Protein 1BRV (pdb70)

Secondary structure (DSSP, 8-state):
--HHHHTT-HHHHHH----

Foldseek 3Di:
DAPVVCPPVVVVNVPHDDD

Sequence (19 aa):
VPCSTCEGNLACLSLCHIEVPCSTCEGNLACLSLCHIEVPCSTCEGNLACLSLCHIEVPCSTCEGNLACLSLCHIEVPCSTCEGNLACLSLCHIEVPCSTCEGNLACLSLCHIEVPCSTCEGNLACLSLCHIEVPCSTCEGNLACLSLCHIEVPCSTCEGNLACLSLCHIEVPCSTCEGNLACLSLCHIEVPCSTCEGNLACLSLCHIEVPCSTCEGNLACLSLCHIEVPCSTCEGNLACLSLCHIEVPCSTCEGNLACLSLCHIEVPCSTCEGNLACLSLCHIEVPCSTCEGNLACLSLCHIEVPCSTCEGNLACLSLCHIEVPCSTCEGNLACLSLCHIEVPCSTCEGNLACLSLCHIEVPCSTCEGNLACLSLCHIEVPCSTCEGNLACLSLCHIEVPCSTCEGNLACLSLCHIEVPCSTCEGNLACLSLCHIEVPCSTCEGNLACLSLCHIEVPCSTCEGNLACLSLCHIEVPCSTCEGNLACLSLCHIEVPCSTCEGNLACLSLCHIEVPCSTCEGNLACLSLCHIEVPCSTCEGNLACLSLCHIEVPCSTCEGNLACLSLCHIEVPCSTCEGNLACLSLCHIEVPCSTCEGNLACLSLCHIEVPCSTCEGNLACLSLCHIEVPCSTCEGNLACLSLCHIEVPCSTCEGNLACLSLCHIEVPCSTCEGNLACLSLCHIEVPCSTCEGNLACLSLCHIEVPCSTCEGNLACLSLCHIEVPCSTCEGNLACLSLCHIEVPCSTCEGNLACLSLCHIEVPCSTCEGNLACLSLCHIEVPCSTCEGNLACLSLCHIEVPCSTCEGNLACLSLCHIEVPCSTCEGNLACLSLCHIEVPCSTCEGNLACLSLCHIEVPCSTCEGNLACLSLCHIEVPCSTCEGNLACLSLCHIEVPCSTCEGNLACLSLCHIE

Organism: Bovine respiratory syncytial virus (strain Copenhagen) (NCBI:txid11248)

Radius of gyration: 6.2 Å; Cα contacts (8 Å, |Δi|>4): 25; chains: 1; bounding box: 12×16×9 Å

Nearest PDB structures (foldseek):
  1brv-assembly1_A  TM=9.821E-01  e=5.184E-02  Bovine respiratory syncytial virus (strain 391-2)
  1brv-assembly1_A  TM=9.438E-01  e=4.369E-02  Bovine respiratory syncytial virus (strain 391-2)
  1brv-assembly1_A  TM=8.711E-01  e=1.077E-01  Bovine respiratory syncytial virus (strain 391-2)
  6uvo-assembly1_D  TM=7.344E-01  e=4.537E+00  Human respiratory syncytial virus A2
  1brv-assembly1_A  TM=9.263E-01  e=7.602E-02  Bovine respiratory syncytial virus (strain 391-2)

InterPro domains:
  IPR000925 Major surface glycoprotein G [PF00802] (10-256)

Solvent-accessible surface area: 1582 Å² total; per-residue (Å²): 95,50,19,59,97,14,141,62,88,141,72,36,50,96,136,24,116,158,130

Structure (mmCIF, N/CA/C/O backbone):
data_1BRV
#
_entry.id   1BRV
#
_cell.length_a   1.000
_cell.length_b   1.000
_cell.length_c   1.000
_cell.angle_alpha   90.00
_cell.angle_beta   90.00
_cell.angle_gamma   90.00
#
_symmetry.space_group_name_H-M   'P 1'
#
loop_
_atom_site.group_PDB
_atom_site.id
_atom_site.type_symbol
_atom_site.label_atom_id
_atom_site.label_alt_id
_atom_site.label_comp_id
_atom_site.label_asym_id
_atom_site.label_entity_id
_atom_site.label_seq_id
_atom_site.pdbx_PDB_ins_code
_atom_site.Cartn_x
_atom_site.Cartn_y
_atom_site.Cartn_z
_atom_site.occupancy
_atom_site.B_iso_or_equiv
_atom_site.auth_seq_id
_atom_site.auth_comp_id
_atom_site.auth_asym_id
_atom_site.auth_atom_id
_atom_site.pdbx_PDB_model_num
ATOM 1 N N . VAL A 1 14 ? 3.148 2.384 5.854 1.00 0.00 171 VAL A N 1
ATOM 2 C CA . VAL A 1 14 ? 3.495 2.127 4.420 1.00 0.00 171 VAL A CA 1
ATOM 3 C C . VAL A 1 14 ? 2.427 1.356 3.559 1.00 0.00 171 VAL A C 1
ATOM 4 O O . VAL A 1 14 ? 2.123 1.866 2.480 1.00 0.00 171 VAL A O 1
ATOM 17 N N . PRO A 1 15 ? 1.878 0.162 3.927 1.00 0.00 172 PRO A N 1
ATOM 18 C CA . PRO A 1 15 ? 0.906 -0.611 3.099 1.00 0.00 172 PRO A CA 1
ATOM 19 C C . PRO A 1 15 ? -0.287 0.182 2.484 1.00 0.00 172 PRO A C 1
ATOM 20 O O . PRO A 1 15 ? -0.898 1.022 3.151 1.00 0.00 172 PRO A O 1
ATOM 31 N N . CYS A 1 16 ? -0.632 -0.092 1.220 1.00 0.00 173 CYS A N 1
ATOM 32 C CA . CYS A 1 16 ? -1.678 0.656 0.474 1.00 0.00 173 CYS A CA 1
ATOM 33 C C . CYS A 1 16 ? -3.117 0.621 1.088 1.00 0.00 173 CYS A C 1
ATOM 34 O O . CYS A 1 16 ? -3.799 1.651 1.062 1.00 0.00 173 CYS A O 1
ATOM 41 N N . SER A 1 17 ? -3.543 -0.500 1.706 1.00 0.00 174 SER A N 1
ATOM 42 C CA . SER A 1 17 ? -4.768 -0.517 2.565 1.00 0.00 174 SER A CA 1
ATOM 43 C C . SER A 1 17 ? -4.780 0.424 3.823 1.00 0.00 174 SER A C 1
ATOM 44 O O . SER A 1 17 ? -5.824 0.630 4.442 1.00 0.00 174 SER A O 1
ATOM 52 N N . THR A 1 18 ? -3.608 0.934 4.218 1.00 0.00 175 THR A N 1
ATOM 53 C CA . THR A 1 18 ? -3.424 1.881 5.351 1.00 0.00 175 THR A CA 1
ATOM 54 C C . THR A 1 18 ? -3.118 3.362 4.904 1.00 0.00 175 THR A C 1
ATOM 55 O O . THR A 1 18 ? -3.378 4.287 5.676 1.00 0.00 175 THR A O 1
ATOM 66 N N . CYS A 1 19 ? -2.585 3.610 3.683 1.00 0.00 176 CYS A N 1
ATOM 67 C CA . CYS A 1 19 ? -2.413 4.967 3.102 1.00 0.00 176 CYS A CA 1
ATOM 68 C C . CYS A 1 19 ? -3.779 5.648 2.729 1.00 0.00 176 CYS A C 1
ATOM 69 O O . CYS A 1 19 ? -3.963 6.844 2.960 1.00 0.00 176 CYS A O 1
ATOM 76 N N . GLU A 1 20 ? -4.712 4.876 2.135 1.00 0.00 177 GLU A N 1
ATOM 77 C CA . GLU A 1 20 ? -6.130 5.252 1.886 1.00 0.00 177 GLU A CA 1
ATOM 78 C C . GLU A 1 20 ? -6.434 6.598 1.167 1.00 0.00 177 GLU A C 1
ATOM 79 O O . GLU A 1 20 ? -7.282 7.399 1.570 1.00 0.00 177 GLU A O 1
ATOM 92 N N . GLY A 1 21 ? -5.752 6.785 0.037 1.00 0.00 178 GLY A N 1
ATOM 93 C CA . GLY A 1 21 ? -5.865 8.025 -0.757 1.00 0.00 178 GLY A CA 1
ATOM 94 C C . GLY A 1 21 ? -4.728 9.062 -0.646 1.00 0.00 178 GLY A C 1
ATOM 95 O O . GLY A 1 21 ? -4.767 10.068 -1.356 1.00 0.00 178 GLY A O 1
ATOM 99 N N . ASN A 1 22 ? -3.706 8.829 0.199 1.00 0.00 179 ASN A N 1
ATOM 100 C CA . ASN A 1 22 ? -2.522 9.700 0.277 1.00 0.00 179 ASN A CA 1
ATOM 101 C C . ASN A 1 22 ? -1.544 9.171 -0.758 1.00 0.00 179 ASN A C 1
ATOM 102 O O . ASN A 1 22 ? -0.889 8.137 -0.585 1.00 0.00 179 ASN A O 1
ATOM 113 N N . LEU A 1 23 ? -1.432 9.906 -1.841 1.00 0.00 180 LEU A N 1
ATOM 114 C CA . LEU A 1 23 ? -0.643 9.431 -2.972 1.00 0.00 180 LEU A CA 1
ATOM 115 C C . LEU A 1 23 ? 0.892 9.213 -2.782 1.00 0.00 180 LEU A C 1
ATOM 116 O O . LEU A 1 23 ? 1.494 8.383 -3.459 1.00 0.00 180 LEU A O 1
ATOM 132 N N 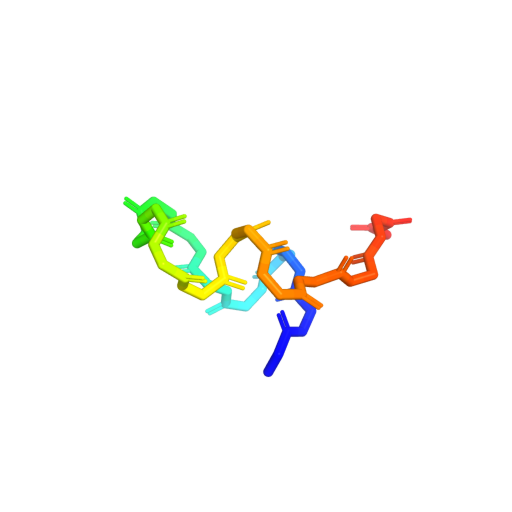. ALA A 1 24 ? 1.475 9.933 -1.825 1.00 0.00 181 ALA A N 1
ATOM 133 C CA . ALA A 1 24 ? 2.838 9.678 -1.317 1.00 0.00 181 ALA A CA 1
ATOM 134 C C . ALA A 1 24 ? 2.938 8.331 -0.514 1.00 0.00 181 ALA A C 1
ATOM 135 O O . ALA A 1 24 ? 3.763 7.490 -0.860 1.00 0.00 181 ALA A O 1
ATOM 142 N N . CYS A 1 25 ? 2.072 8.098 0.499 1.00 0.00 182 CYS A N 1
ATOM 143 C CA . CYS A 1 25 ? 1.959 6.791 1.221 1.00 0.00 182 CYS A CA 1
ATOM 144 C C . CYS A 1 25 ? 1.712 5.560 0.300 1.00 0.00 182 CYS A C 1
ATOM 145 O O . CYS A 1 25 ? 2.440 4.566 0.327 1.00 0.00 182 CYS A O 1
ATOM 152 N N . LEU A 1 26 ? 0.704 5.703 -0.551 1.00 0.00 183 LEU A N 1
ATOM 153 C CA . LEU A 1 26 ? 0.381 4.775 -1.646 1.00 0.00 183 LEU A CA 1
ATOM 154 C C . LEU A 1 26 ? 1.513 4.504 -2.707 1.00 0.00 183 LEU A C 1
ATOM 155 O O . LEU A 1 26 ? 1.576 3.413 -3.271 1.00 0.00 183 LEU A O 1
ATOM 171 N N . SER A 1 27 ? 2.363 5.503 -3.000 1.00 0.00 184 SER A N 1
ATOM 172 C CA . SER A 1 27 ? 3.580 5.320 -3.861 1.00 0.00 184 SER A CA 1
ATOM 173 C C . SER A 1 27 ? 4.719 4.467 -3.195 1.00 0.00 184 SER A C 1
ATOM 174 O O . SER A 1 27 ? 5.379 3.681 -3.878 1.00 0.00 184 SER A O 1
ATOM 182 N N . LEU A 1 28 ? 4.964 4.630 -1.881 1.00 0.00 185 LEU A N 1
ATOM 183 C CA . LEU A 1 28 ? 5.904 3.755 -1.102 1.00 0.00 185 LEU A CA 1
ATOM 184 C C . LEU A 1 28 ? 5.451 2.289 -0.825 1.00 0.00 185 LEU A C 1
ATOM 185 O O . LEU A 1 28 ? 6.273 1.425 -0.499 1.00 0.00 185 LEU A O 1
ATOM 201 N N . CYS A 1 29 ? 4.147 2.039 -0.912 1.00 0.00 186 CYS A N 1
ATOM 202 C CA . CYS A 1 29 ? 3.548 0.801 -0.461 1.00 0.00 186 CYS A CA 1
ATOM 203 C C . CYS A 1 29 ? 3.726 -0.590 -1.148 1.00 0.00 186 CYS A C 1
ATOM 204 O O . CYS A 1 29 ? 4.066 -0.789 -2.316 1.00 0.00 186 CYS A O 1
ATOM 211 N N . HIS A 1 30 ? 3.303 -1.548 -0.323 1.00 0.00 187 HIS A N 1
ATOM 212 C CA . HIS A 1 30 ? 3.143 -2.974 -0.667 1.00 0.00 187 HIS A CA 1
ATOM 213 C C . HIS A 1 30 ? 1.627 -3.177 -1.036 1.00 0.00 187 HIS A C 1
ATOM 214 O O . HIS A 1 30 ? 0.729 -2.737 -0.302 1.00 0.00 187 HIS A O 1
ATOM 228 N N . ILE A 1 31 ? 1.322 -3.887 -2.133 1.00 0.00 188 ILE A N 1
ATOM 229 C CA . ILE A 1 31 ? -0.089 -4.021 -2.627 1.00 0.00 188 ILE A CA 1
ATOM 230 C C . ILE A 1 31 ? -0.737 -5.306 -2.007 1.00 0.00 188 ILE A C 1
ATOM 231 O O . ILE A 1 31 ? -0.405 -6.445 -2.348 1.00 0.00 188 ILE A O 1
ATOM 247 N N . GLU A 1 32 ? -1.677 -5.079 -1.078 1.00 0.00 189 GLU A N 1
ATOM 248 C CA . GLU A 1 32 ? -2.365 -6.130 -0.299 1.00 0.00 189 GLU A CA 1
ATOM 249 C C . GLU A 1 32 ? -3.852 -5.764 -0.007 1.00 0.00 189 GLU A C 1
ATOM 250 O O . GLU A 1 32 ? -4.277 -4.631 0.213 1.00 0.00 189 GLU A O 1
ATOM 263 N N . VAL A 1 14 ? 4.901 0.542 3.705 1.00 0.00 171 VAL A N 2
ATOM 264 C CA . VAL A 1 14 ? 4.518 -0.401 2.606 1.00 0.00 171 VAL A CA 2
ATOM 265 C C . VAL A 1 14 ? 3.080 -1.069 2.546 1.00 0.00 171 VAL A C 2
ATOM 266 O O . VAL A 1 14 ? 2.793 -1.667 1.501 1.00 0.00 171 VAL A O 2
ATOM 279 N N . PRO A 1 15 ? 2.108 -0.985 3.499 1.00 0.00 172 PRO A N 2
ATOM 280 C CA . PRO A 1 15 ? 0.739 -1.527 3.306 1.00 0.00 172 PRO A CA 2
ATOM 281 C C . PRO A 1 15 ? -0.238 -0.439 2.734 1.00 0.00 172 PRO A C 2
ATOM 282 O O . PRO A 1 15 ? -0.729 0.425 3.471 1.00 0.00 172 PRO A O 2
ATOM 293 N N . CYS A 1 16 ? -0.549 -0.493 1.423 1.00 0.00 173 CYS A N 2
ATOM 294 C CA . CYS A 1 16 ? -1.517 0.431 0.744 1.00 0.00 173 CYS A CA 2
ATOM 295 C C . CYS A 1 16 ? -2.940 0.577 1.397 1.00 0.00 173 CYS A C 2
ATOM 296 O O . CYS A 1 16 ? -3.527 1.664 1.346 1.00 0.00 173 CYS A O 2
ATOM 303 N N . SER A 1 17 ? -3.453 -0.484 2.050 1.00 0.00 174 SER A N 2
ATOM 304 C CA . SER A 1 17 ? -4.655 -0.403 2.939 1.00 0.00 174 SER A CA 2
ATOM 305 C C . SER A 1 17 ? -4.648 0.641 4.106 1.00 0.00 174 SER A C 2
ATOM 306 O O . SER A 1 17 ? -5.698 0.961 4.664 1.00 0.00 174 SER A O 2
ATOM 314 N N . THR A 1 18 ? -3.465 1.138 4.472 1.00 0.00 175 THR A N 2
ATOM 315 C CA . THR A 1 18 ? -3.264 2.176 5.521 1.00 0.00 175 THR A CA 2
ATOM 316 C C . THR A 1 18 ? -3.030 3.629 4.960 1.00 0.00 175 THR A C 2
ATOM 317 O O . THR A 1 18 ? -3.236 4.602 5.688 1.00 0.00 175 THR A O 2
ATOM 328 N N . CYS A 1 19 ? -2.599 3.792 3.688 1.00 0.00 176 CYS A N 2
ATOM 329 C CA . CYS A 1 19 ? -2.459 5.102 3.010 1.00 0.00 176 CYS A CA 2
ATOM 330 C C . CYS A 1 19 ? -3.834 5.729 2.602 1.00 0.00 176 CYS A C 2
ATOM 331 O O . CYS A 1 19 ? -4.051 6.926 2.793 1.00 0.00 176 CYS A O 2
ATOM 338 N N . GLU A 1 20 ? -4.739 4.918 2.019 1.00 0.00 177 GLU A N 2
ATOM 339 C CA . GLU A 1 20 ? -6.166 5.264 1.751 1.00 0.00 177 GLU A CA 2
ATOM 340 C C . GLU A 1 20 ? -6.470 6.562 0.944 1.00 0.00 177 GLU A C 2
ATOM 341 O O . GLU A 1 20 ? -7.329 7.380 1.288 1.00 0.00 177 GLU A O 2
ATOM 354 N N . GLY A 1 21 ? -5.775 6.689 -0.188 1.00 0.00 178 GLY A N 2
ATOM 355 C CA . GLY A 1 21 ? -5.876 7.888 -1.046 1.00 0.00 178 GLY A CA 2
ATOM 356 C C . GLY A 1 21 ? -4.773 8.962 -0.917 1.00 0.00 178 GLY A C 2
ATOM 357 O O . GLY A 1 21 ? -4.806 9.946 -1.655 1.00 0.00 178 GLY A O 2
ATOM 361 N N . ASN A 1 22 ? -3.782 8.778 -0.024 1.00 0.00 179 ASN A N 2
ATOM 362 C CA . ASN A 1 22 ? -2.623 9.679 0.083 1.00 0.00 179 ASN A CA 2
ATOM 363 C C . ASN A 1 22 ? -1.601 9.140 -0.901 1.00 0.00 179 ASN A C 2
ATOM 364 O O . ASN A 1 22 ? -0.963 8.102 -0.691 1.00 0.00 179 ASN A O 2
ATOM 375 N N . LEU A 1 23 ? -1.433 9.871 -1.977 1.00 0.00 180 LEU A N 2
ATOM 376 C CA . LEU A 1 23 ? -0.614 9.376 -3.074 1.00 0.00 180 LEU A CA 2
ATOM 377 C C . LEU A 1 23 ? 0.916 9.159 -2.834 1.00 0.00 180 LEU A C 2
ATOM 378 O O . LEU A 1 23 ? 1.537 8.331 -3.494 1.00 0.00 180 LEU A O 2
ATOM 394 N N . ALA A 1 24 ? 1.476 9.878 -1.863 1.00 0.00 181 ALA A N 2
ATOM 395 C CA . ALA A 1 24 ? 2.832 9.623 -1.329 1.00 0.00 181 ALA A CA 2
ATOM 396 C C . ALA A 1 24 ? 2.919 8.333 -0.446 1.00 0.00 181 ALA A C 2
ATOM 397 O O . ALA A 1 24 ? 3.804 7.512 -0.674 1.00 0.00 181 ALA A O 2
ATOM 404 N N . CYS A 1 25 ? 2.006 8.145 0.535 1.00 0.00 182 CYS A N 2
ATOM 405 C CA . CYS A 1 25 ? 1.870 6.864 1.295 1.00 0.00 182 CYS A CA 2
ATOM 406 C C . CYS A 1 25 ? 1.652 5.617 0.386 1.00 0.00 182 CYS A C 2
ATOM 407 O O . CYS A 1 25 ? 2.308 4.581 0.509 1.00 0.00 182 CYS A O 2
ATOM 414 N N . LEU A 1 26 ? 0.739 5.785 -0.563 1.00 0.00 183 LEU A N 2
ATOM 415 C CA . LEU A 1 26 ? 0.496 4.853 -1.666 1.00 0.00 183 LEU A CA 2
ATOM 416 C C . LEU A 1 26 ? 1.691 4.583 -2.640 1.00 0.00 183 LEU A C 2
ATOM 417 O O . LEU A 1 26 ? 1.833 3.468 -3.140 1.00 0.00 183 LEU A O 2
ATOM 433 N N . SER A 1 27 ? 2.531 5.595 -2.891 1.00 0.00 184 SER A N 2
ATOM 434 C CA . SER A 1 27 ? 3.834 5.416 -3.605 1.00 0.00 184 SER A CA 2
ATOM 435 C C . SER A 1 27 ? 4.915 4.595 -2.804 1.00 0.00 184 SER A C 2
ATOM 436 O O . SER A 1 27 ? 5.836 4.051 -3.420 1.00 0.00 184 SER A O 2
ATOM 444 N N . LEU A 1 28 ? 4.842 4.539 -1.458 1.00 0.00 185 LEU A N 2
ATOM 445 C CA . LEU A 1 28 ? 5.682 3.616 -0.624 1.00 0.00 185 LEU A CA 2
ATOM 446 C C . LEU A 1 28 ? 5.227 2.131 -0.695 1.00 0.00 185 LEU A C 2
ATOM 447 O O . LEU A 1 28 ? 6.053 1.214 -0.624 1.00 0.00 185 LEU A O 2
ATOM 463 N N . CYS A 1 29 ? 3.912 1.908 -0.794 1.00 0.00 186 CYS A N 2
ATOM 464 C CA . CYS A 1 29 ? 3.333 0.592 -0.959 1.00 0.00 186 CYS A CA 2
ATOM 465 C C . CYS A 1 29 ? 3.102 0.132 -2.439 1.00 0.00 186 CYS A C 2
ATOM 466 O O . CYS A 1 29 ? 3.306 0.832 -3.434 1.00 0.00 186 CYS A O 2
ATOM 473 N N . HIS A 1 30 ? 2.584 -1.090 -2.529 1.00 0.00 187 HIS A N 2
ATOM 474 C CA . HIS A 1 30 ? 2.148 -1.725 -3.793 1.00 0.00 187 HIS A CA 2
ATOM 475 C C . HIS A 1 30 ? 0.602 -1.542 -3.904 1.00 0.00 187 HIS A C 2
ATOM 476 O O . HIS A 1 30 ? -0.154 -1.955 -3.017 1.00 0.00 187 HIS A O 2
ATOM 490 N N . ILE A 1 31 ? 0.127 -0.969 -5.012 1.00 0.00 188 ILE A N 2
ATOM 491 C CA . ILE A 1 31 ? -1.319 -0.617 -5.185 1.00 0.00 188 ILE A CA 2
ATOM 492 C C . ILE A 1 31 ? -2.040 -1.787 -5.944 1.00 0.00 188 ILE A C 2
ATOM 493 O O . ILE A 1 31 ? -1.754 -2.077 -7.109 1.00 0.00 188 ILE A O 2
ATOM 509 N N . GLU A 1 32 ? -2.996 -2.444 -5.266 1.00 0.00 189 GLU A N 2
ATOM 510 C CA . GLU A 1 32 ? -3.717 -3.626 -5.802 1.00 0.00 189 GLU A CA 2
ATOM 511 C C . GLU A 1 32 ? -4.840 -3.244 -6.813 1.00 0.00 189 GLU A C 2
ATOM 512 O O . GLU A 1 32 ? -5.819 -2.550 -6.544 1.00 0.00 189 GLU A O 2
ATOM 525 N N . VAL A 1 14 ? 5.362 -1.086 4.436 1.00 0.00 171 VAL A N 3
ATOM 526 C CA . VAL A 1 14 ? 4.719 -0.292 3.362 1.00 0.00 171 VAL A CA 3
ATOM 527 C C . VAL A 1 14 ? 3.310 -0.875 2.948 1.00 0.00 171 VAL A C 3
ATOM 528 O O . VAL A 1 14 ? 3.203 -1.492 1.880 1.00 0.00 171 VAL A O 3
ATOM 541 N N . PRO A 1 15 ? 2.184 -0.684 3.714 1.00 0.00 172 PRO A N 3
ATOM 542 C CA . PRO A 1 15 ? 0.855 -1.247 3.353 1.00 0.00 172 PRO A CA 3
ATOM 543 C C . PRO A 1 15 ? -0.151 -0.204 2.749 1.00 0.00 172 PRO A C 3
ATOM 544 O O . PRO A 1 15 ? -0.641 0.695 3.442 1.00 0.00 172 PRO A O 3
ATOM 555 N N . CYS A 1 16 ? -0.511 -0.368 1.464 1.00 0.00 173 CYS A N 3
ATOM 556 C CA . CYS A 1 16 ? -1.499 0.493 0.746 1.00 0.00 173 CYS A CA 3
ATOM 557 C C . CYS A 1 16 ? -2.931 0.601 1.382 1.00 0.00 173 CYS A C 3
ATOM 558 O O . CYS A 1 16 ? -3.527 1.682 1.344 1.00 0.00 173 CYS A O 3
ATOM 565 N N . SER A 1 17 ? -3.444 -0.474 2.016 1.00 0.00 174 SER A N 3
ATOM 566 C CA . SER A 1 17 ? -4.679 -0.416 2.865 1.00 0.00 174 SER A CA 3
ATOM 567 C C . SER A 1 17 ? -4.715 0.587 4.069 1.00 0.00 174 SER A C 3
ATOM 568 O O . SER A 1 17 ? -5.770 0.831 4.656 1.00 0.00 174 SER A O 3
ATOM 576 N N . THR A 1 18 ? -3.554 1.127 4.439 1.00 0.00 175 THR A N 3
ATOM 577 C CA . THR A 1 18 ? -3.394 2.150 5.509 1.00 0.00 175 THR A CA 3
ATOM 578 C C . THR A 1 18 ? -3.146 3.608 4.966 1.00 0.00 175 THR A C 3
ATOM 579 O O . THR A 1 18 ? -3.393 4.576 5.686 1.00 0.00 175 THR A O 3
ATOM 590 N N . CYS A 1 19 ? -2.664 3.778 3.713 1.00 0.00 176 CYS A N 3
ATOM 591 C CA . CYS A 1 19 ? -2.515 5.089 3.041 1.00 0.00 176 CYS A CA 3
ATOM 592 C C . CYS A 1 19 ? -3.886 5.711 2.600 1.00 0.00 176 CYS A C 3
ATOM 593 O O . CYS A 1 19 ? -4.105 6.910 2.775 1.00 0.00 176 CYS A O 3
ATOM 600 N N . GLU A 1 20 ? -4.784 4.893 2.014 1.00 0.00 177 GLU A N 3
ATOM 601 C CA . GLU A 1 20 ? -6.202 5.236 1.705 1.00 0.00 177 GLU A CA 3
ATOM 602 C C . GLU A 1 20 ? -6.498 6.544 0.914 1.00 0.00 177 GLU A C 3
ATOM 603 O O . GLU A 1 20 ? -7.375 7.347 1.245 1.00 0.00 177 GLU A O 3
ATOM 616 N N . GLY A 1 21 ? -5.770 6.695 -0.193 1.00 0.00 178 GLY A N 3
ATOM 617 C CA . GLY A 1 21 ? -5.857 7.902 -1.039 1.00 0.00 178 GLY A CA 3
ATOM 618 C C . GLY A 1 21 ? -4.752 8.970 -0.885 1.00 0.00 178 GLY A C 3
ATOM 619 O O . GLY A 1 21 ? -4.779 9.966 -1.610 1.00 0.00 178 GLY A O 3
ATOM 623 N N . ASN A 1 22 ? -3.769 8.775 0.014 1.00 0.00 179 ASN A N 3
ATOM 624 C CA . ASN A 1 22 ? -2.604 9.669 0.133 1.00 0.00 179 ASN A CA 3
ATOM 625 C C . ASN A 1 22 ? -1.579 9.122 -0.844 1.00 0.00 179 ASN A C 3
ATOM 626 O O . ASN A 1 22 ? -0.945 8.082 -0.630 1.00 0.00 179 ASN A O 3
ATOM 637 N N . LEU A 1 23 ? -1.408 9.848 -1.923 1.00 0.00 180 LEU A N 3
ATOM 638 C CA . LEU A 1 23 ? -0.598 9.343 -3.021 1.00 0.00 180 LEU A CA 3
ATOM 639 C C . LEU A 1 23 ? 0.931 9.121 -2.795 1.00 0.00 180 LEU A C 3
ATOM 640 O O . LEU A 1 23 ? 1.544 8.303 -3.475 1.00 0.00 180 LEU A O 3
ATOM 656 N N . ALA A 1 24 ? 1.500 9.829 -1.824 1.00 0.00 181 ALA A N 3
ATOM 657 C CA . ALA A 1 24 ? 2.859 9.568 -1.297 1.00 0.00 181 ALA A CA 3
ATOM 658 C C . ALA A 1 24 ? 2.939 8.284 -0.404 1.00 0.00 181 ALA A C 3
ATOM 659 O O . ALA A 1 24 ? 3.816 7.452 -0.626 1.00 0.00 181 ALA A O 3
ATOM 666 N N . CYS A 1 25 ? 2.026 8.108 0.578 1.00 0.00 182 CYS A N 3
ATOM 667 C CA . CYS A 1 25 ? 1.873 6.830 1.344 1.00 0.00 182 CYS A CA 3
ATOM 668 C C . CYS A 1 25 ? 1.665 5.577 0.437 1.00 0.00 182 CYS A C 3
ATOM 669 O O . CYS A 1 25 ? 2.322 4.540 0.567 1.00 0.00 182 CYS A O 3
ATOM 676 N N . LEU A 1 26 ? 0.762 5.747 -0.521 1.00 0.00 183 LEU A N 3
ATOM 677 C CA . LEU A 1 26 ? 0.522 4.820 -1.629 1.00 0.00 183 LEU A CA 3
ATOM 678 C C . LEU A 1 26 ? 1.707 4.571 -2.620 1.00 0.00 183 LEU A C 3
ATOM 679 O O . LEU A 1 26 ? 1.850 3.461 -3.128 1.00 0.00 183 LEU A O 3
ATOM 695 N N . SER A 1 27 ? 2.530 5.595 -2.883 1.00 0.00 184 SER A N 3
ATOM 696 C CA . SER A 1 27 ? 3.815 5.432 -3.641 1.00 0.00 184 SER A CA 3
ATOM 697 C C . SER A 1 27 ? 4.908 4.580 -2.895 1.00 0.00 184 SER A C 3
ATOM 698 O O . SER A 1 27 ? 5.772 3.993 -3.549 1.00 0.00 184 SER A O 3
ATOM 706 N N . LEU A 1 28 ? 4.889 4.527 -1.546 1.00 0.00 185 LEU A N 3
ATOM 707 C CA . LEU A 1 28 ? 5.751 3.591 -0.758 1.00 0.00 185 LEU A CA 3
ATOM 708 C C . LEU A 1 28 ? 5.279 2.114 -0.862 1.00 0.00 185 LEU A C 3
ATOM 709 O O . LEU A 1 28 ? 6.099 1.202 -1.008 1.00 0.00 185 LEU A O 3
ATOM 725 N N . CYS A 1 29 ? 3.964 1.885 -0.765 1.00 0.00 186 CYS A N 3
ATOM 726 C CA . CYS A 1 29 ? 3.372 0.574 -0.934 1.00 0.00 186 CYS A CA 3
ATOM 727 C C . CYS A 1 29 ? 3.109 0.077 -2.397 1.00 0.00 186 CYS A C 3
ATOM 728 O O . CYS A 1 29 ? 3.264 0.749 -3.419 1.00 0.00 186 CYS A O 3
ATOM 735 N N . HIS A 1 30 ? 2.599 -1.152 -2.418 1.00 0.00 187 HIS A N 3
ATOM 736 C CA . HIS A 1 30 ? 2.190 -1.884 -3.641 1.00 0.00 187 HIS A CA 3
ATOM 737 C C . HIS A 1 30 ? 0.654 -1.661 -3.823 1.00 0.00 187 HIS A C 3
ATOM 738 O O . HIS A 1 30 ? -0.149 -2.072 -2.977 1.00 0.00 187 HIS A O 3
ATOM 752 N N . ILE A 1 31 ? 0.241 -1.054 -4.943 1.00 0.00 188 ILE A N 3
ATOM 753 C CA . ILE A 1 31 ? -1.194 -0.666 -5.158 1.00 0.00 188 ILE A CA 3
ATOM 754 C C . ILE A 1 31 ? -1.968 -1.787 -5.946 1.00 0.00 188 ILE A C 3
ATOM 755 O O . ILE A 1 31 ? -2.909 -2.367 -5.399 1.00 0.00 188 ILE A O 3
ATOM 771 N N . GLU A 1 32 ? -1.612 -2.075 -7.214 1.00 0.00 189 GLU A N 3
ATOM 772 C CA . GLU A 1 32 ? -2.245 -3.143 -8.028 1.00 0.00 189 GLU A CA 3
ATOM 773 C C . GLU A 1 32 ? -1.169 -3.872 -8.882 1.00 0.00 189 GLU A C 3
ATOM 774 O O . GLU A 1 32 ? -0.329 -3.310 -9.583 1.00 0.00 189 GLU A O 3
ATOM 787 N N . VAL A 1 14 ? 5.343 -0.919 4.563 1.00 0.00 171 VAL A N 4
ATOM 788 C CA . VAL A 1 14 ? 4.663 -0.144 3.499 1.00 0.00 171 VAL A CA 4
ATOM 789 C C . VAL A 1 14 ? 3.290 -0.784 3.045 1.00 0.00 171 VAL A C 4
ATOM 790 O O . VAL A 1 14 ? 3.215 -1.307 1.927 1.00 0.00 171 VAL A O 4
ATOM 803 N N . PRO A 1 15 ? 2.156 -0.730 3.819 1.00 0.00 172 PRO A N 4
ATOM 804 C CA . PRO A 1 15 ? 0.856 -1.307 3.375 1.00 0.00 172 PRO A CA 4
ATOM 805 C C . PRO A 1 15 ? -0.149 -0.257 2.778 1.00 0.00 172 PRO A C 4
ATOM 806 O O . PRO A 1 15 ? -0.661 0.624 3.481 1.00 0.00 172 PRO A O 4
ATOM 817 N N . CYS A 1 16 ? -0.485 -0.398 1.482 1.00 0.00 173 CYS A N 4
ATOM 818 C CA . CYS A 1 16 ? -1.480 0.460 0.765 1.00 0.00 173 CYS A CA 4
ATOM 819 C C . CYS A 1 16 ? -2.920 0.544 1.390 1.00 0.00 173 CYS A C 4
ATOM 820 O O . CYS A 1 16 ? -3.559 1.598 1.304 1.00 0.00 173 CYS A O 4
ATOM 827 N N . SER A 1 17 ? -3.397 -0.526 2.056 1.00 0.00 174 SER A N 4
ATOM 828 C CA . SER A 1 17 ? -4.635 -0.488 2.899 1.00 0.00 174 SER A CA 4
ATOM 829 C C . SER A 1 17 ? -4.722 0.582 4.038 1.00 0.00 174 SER A C 4
ATOM 830 O O . SER A 1 17 ? -5.811 0.885 4.524 1.00 0.00 174 SER A O 4
ATOM 838 N N . THR A 1 18 ? -3.574 1.120 4.457 1.00 0.00 175 THR A N 4
ATOM 839 C CA . THR A 1 18 ? -3.463 2.179 5.501 1.00 0.00 175 THR A CA 4
ATOM 840 C C . THR A 1 18 ? -3.197 3.625 4.940 1.00 0.00 175 THR A C 4
ATOM 841 O O . THR A 1 18 ? -3.465 4.606 5.635 1.00 0.00 175 THR A O 4
ATOM 852 N N . CYS A 1 19 ? -2.668 3.774 3.704 1.00 0.00 176 CYS A N 4
ATOM 853 C CA . CYS A 1 19 ? -2.500 5.080 3.023 1.00 0.00 176 CYS A CA 4
ATOM 854 C C . CYS A 1 19 ? -3.864 5.723 2.593 1.00 0.00 176 CYS A C 4
ATOM 855 O O . CYS A 1 19 ? -4.068 6.925 2.769 1.00 0.00 176 CYS A O 4
ATOM 862 N N . GLU A 1 20 ? -4.774 4.914 2.015 1.00 0.00 177 GLU A N 4
ATOM 863 C CA . GLU A 1 20 ? -6.195 5.266 1.733 1.00 0.00 177 GLU A CA 4
ATOM 864 C C . GLU A 1 20 ? -6.496 6.575 0.942 1.00 0.00 177 GLU A C 4
ATOM 865 O O . GLU A 1 20 ? -7.380 7.371 1.273 1.00 0.00 177 GLU A O 4
ATOM 878 N N . GLY A 1 21 ? -5.771 6.731 -0.165 1.00 0.00 178 GLY A N 4
ATOM 879 C CA . GLY A 1 21 ? -5.855 7.943 -1.003 1.00 0.00 178 GLY A CA 4
ATOM 880 C C . GLY A 1 21 ? -4.738 9.001 -0.851 1.00 0.00 178 GLY A C 4
ATOM 881 O O . GLY A 1 21 ? -4.761 10.001 -1.569 1.00 0.00 178 GLY A O 4
ATOM 885 N N . ASN A 1 22 ? -3.751 8.790 0.041 1.00 0.00 179 ASN A N 4
ATOM 886 C CA . ASN A 1 22 ? -2.576 9.670 0.158 1.00 0.00 179 ASN A CA 4
ATOM 887 C C . ASN A 1 22 ? -1.565 9.115 -0.829 1.00 0.00 179 ASN A C 4
ATOM 888 O O . ASN A 1 22 ? -0.947 8.064 -0.627 1.00 0.00 179 ASN A O 4
ATOM 899 N N . LEU A 1 23 ? -1.388 9.849 -1.902 1.00 0.00 180 LEU A N 4
ATOM 900 C CA . LEU A 1 23 ? -0.584 9.343 -3.005 1.00 0.00 180 LEU A CA 4
ATOM 901 C C . LEU A 1 23 ? 0.947 9.120 -2.788 1.00 0.00 180 LEU A C 4
ATOM 902 O O . LEU A 1 23 ? 1.558 8.304 -3.470 1.00 0.00 180 LEU A O 4
ATOM 918 N N . ALA A 1 24 ? 1.519 9.824 -1.816 1.00 0.00 181 ALA A N 4
ATOM 919 C CA . ALA A 1 24 ? 2.878 9.555 -1.296 1.00 0.00 181 ALA A CA 4
ATOM 920 C C . ALA A 1 24 ? 2.952 8.253 -0.427 1.00 0.00 181 ALA A C 4
ATOM 921 O O . ALA A 1 24 ? 3.810 7.413 -0.680 1.00 0.00 181 ALA A O 4
ATOM 928 N N . CYS A 1 25 ? 2.045 8.067 0.559 1.00 0.00 182 CYS A N 4
ATOM 929 C CA . CYS A 1 25 ? 1.889 6.780 1.307 1.00 0.00 182 CYS A CA 4
ATOM 930 C C . CYS A 1 25 ? 1.664 5.537 0.389 1.00 0.00 182 CYS A C 4
ATOM 931 O O . CYS A 1 25 ? 2.312 4.494 0.506 1.00 0.00 182 CYS A O 4
ATOM 938 N N . LEU A 1 26 ? 0.753 5.723 -0.559 1.00 0.00 183 LEU A N 4
ATOM 939 C CA . LEU A 1 26 ? 0.491 4.804 -1.670 1.00 0.00 183 LEU A CA 4
ATOM 940 C C . LEU A 1 26 ? 1.653 4.548 -2.686 1.00 0.00 183 LEU A C 4
ATOM 941 O O . LEU A 1 26 ? 1.744 3.456 -3.245 1.00 0.00 183 LEU A O 4
ATOM 957 N N . SER A 1 27 ? 2.504 5.553 -2.924 1.00 0.00 184 SER A N 4
ATOM 958 C CA . SER A 1 27 ? 3.774 5.380 -3.697 1.00 0.00 184 SER A CA 4
ATOM 959 C C . SER A 1 27 ? 4.898 4.585 -2.935 1.00 0.00 184 SER A C 4
ATOM 960 O O . SER A 1 27 ? 5.804 4.058 -3.585 1.00 0.00 184 SER A O 4
ATOM 968 N N . LEU A 1 28 ? 4.881 4.544 -1.588 1.00 0.00 185 LEU A N 4
ATOM 969 C CA . LEU A 1 28 ? 5.772 3.647 -0.786 1.00 0.00 185 LEU A CA 4
ATOM 970 C C . LEU A 1 28 ? 5.297 2.172 -0.843 1.00 0.00 185 LEU A C 4
ATOM 971 O O . LEU A 1 28 ? 6.106 1.257 -1.036 1.00 0.00 185 LEU A O 4
ATOM 987 N N . CYS A 1 29 ? 3.989 1.946 -0.667 1.00 0.00 186 CYS A N 4
ATOM 988 C CA . CYS A 1 29 ? 3.391 0.642 -0.837 1.00 0.00 186 CYS A CA 4
ATOM 989 C C . CYS A 1 29 ? 3.156 0.173 -2.307 1.00 0.00 186 CYS A C 4
ATOM 990 O O . CYS A 1 29 ? 3.263 0.884 -3.309 1.00 0.00 186 CYS A O 4
ATOM 997 N N . HIS A 1 30 ? 2.758 -1.090 -2.364 1.00 0.00 187 HIS A N 4
ATOM 998 C CA . HIS A 1 30 ? 2.409 -1.794 -3.611 1.00 0.00 187 HIS A CA 4
ATOM 999 C C . HIS A 1 30 ? 0.856 -1.823 -3.748 1.00 0.00 187 HIS A C 4
ATOM 1000 O O . HIS A 1 30 ? 0.128 -2.387 -2.924 1.00 0.00 187 HIS A O 4
ATOM 1014 N N . ILE A 1 31 ? 0.369 -1.237 -4.836 1.00 0.00 188 ILE A N 4
ATOM 1015 C CA . ILE A 1 31 ? -1.088 -1.061 -5.101 1.00 0.00 188 ILE A CA 4
ATOM 1016 C C . ILE A 1 31 ? -1.788 -2.162 -5.994 1.00 0.00 188 ILE A C 4
ATOM 1017 O O . ILE A 1 31 ? -3.015 -2.154 -6.118 1.00 0.00 188 ILE A O 4
ATOM 1033 N N . GLU A 1 32 ? -1.041 -3.107 -6.598 1.00 0.00 189 GLU A N 4
ATOM 1034 C CA . GLU A 1 32 ? -1.587 -4.222 -7.404 1.00 0.00 189 GLU A CA 4
ATOM 1035 C C . GLU A 1 32 ? -0.676 -5.481 -7.273 1.00 0.00 189 GLU A C 4
ATOM 1036 O O . GLU A 1 32 ? 0.554 -5.460 -7.239 1.00 0.00 189 GLU A O 4
ATOM 1049 N N . VAL A 1 14 ? 3.138 2.230 5.935 1.00 0.00 171 VAL A N 5
ATOM 1050 C CA . VAL A 1 14 ? 3.457 2.083 4.483 1.00 0.00 171 VAL A CA 5
ATOM 1051 C C . VAL A 1 14 ? 2.403 1.324 3.593 1.00 0.00 171 VAL A C 5
ATOM 1052 O O . VAL A 1 14 ? 2.103 1.863 2.527 1.00 0.00 171 VAL A O 5
ATOM 1065 N N . PRO A 1 15 ? 1.853 0.117 3.922 1.00 0.00 172 PRO A N 5
ATOM 1066 C CA . PRO A 1 15 ? 0.890 -0.635 3.068 1.00 0.00 172 PRO A CA 5
ATOM 1067 C C . PRO A 1 15 ? -0.297 0.171 2.458 1.00 0.00 172 PRO A C 5
ATOM 1068 O O . PRO A 1 15 ? -0.893 1.023 3.123 1.00 0.00 172 PRO A O 5
ATOM 1079 N N . CYS A 1 16 ? -0.654 -0.114 1.202 1.00 0.00 173 CYS A N 5
ATOM 1080 C CA . CYS A 1 16 ? -1.686 0.648 0.451 1.00 0.00 173 CYS A CA 5
ATOM 1081 C C . CYS A 1 16 ? -3.124 0.655 1.066 1.00 0.00 173 CYS A C 5
ATOM 1082 O O . CYS A 1 16 ? -3.773 1.707 1.066 1.00 0.00 173 CYS A O 5
ATOM 1089 N N . SER A 1 17 ? -3.580 -0.464 1.661 1.00 0.00 174 SER A N 5
ATOM 1090 C CA . SER A 1 17 ? -4.797 -0.470 2.530 1.00 0.00 174 SER A CA 5
ATOM 1091 C C . SER A 1 17 ? -4.772 0.427 3.819 1.00 0.00 174 SER A C 5
ATOM 1092 O O . SER A 1 17 ? -5.804 0.622 4.463 1.00 0.00 174 SER A O 5
ATOM 1100 N N . THR A 1 18 ? -3.595 0.938 4.198 1.00 0.00 175 THR A N 5
ATOM 1101 C CA . THR A 1 18 ? -3.394 1.870 5.343 1.00 0.00 175 THR A CA 5
ATOM 1102 C C . THR A 1 18 ? -3.087 3.354 4.905 1.00 0.00 175 THR A C 5
ATOM 1103 O O . THR A 1 18 ? -3.334 4.275 5.686 1.00 0.00 175 THR A O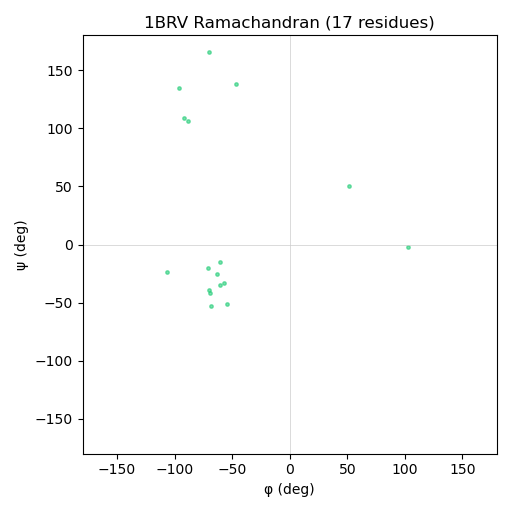 5
ATOM 1114 N N . CYS A 1 19 ? -2.565 3.606 3.680 1.00 0.00 176 CYS A N 5
ATOM 1115 C CA . CYS A 1 19 ? -2.396 4.964 3.102 1.00 0.00 176 CYS A CA 5
ATOM 1116 C C . CYS A 1 19 ? -3.764 5.643 2.733 1.00 0.00 176 CYS A C 5
ATOM 1117 O O . CYS A 1 19 ? -3.948 6.839 2.966 1.00 0.00 176 CYS A O 5
ATOM 1124 N N . GLU A 1 20 ? -4.698 4.872 2.139 1.00 0.00 177 GLU A N 5
ATOM 1125 C CA . GLU A 1 20 ? -6.118 5.248 1.895 1.00 0.00 177 GLU A CA 5
ATOM 1126 C C . GLU A 1 20 ? -6.424 6.593 1.177 1.00 0.00 177 GLU A C 5
ATOM 1127 O O . GLU A 1 20 ? -7.270 7.395 1.585 1.00 0.00 177 GLU A O 5
ATOM 1140 N N . GLY A 1 21 ? -5.749 6.777 0.043 1.00 0.00 178 GLY A N 5
ATOM 1141 C CA . GLY A 1 21 ? -5.864 8.017 -0.751 1.00 0.00 178 GLY A CA 5
ATOM 1142 C C . GLY A 1 21 ? -4.728 9.054 -0.640 1.00 0.00 178 GLY A C 5
ATOM 1143 O O . GLY A 1 21 ? -4.770 10.062 -1.347 1.00 0.00 178 GLY A O 5
ATOM 1147 N N . ASN A 1 22 ? -3.704 8.822 0.203 1.00 0.00 179 ASN A N 5
ATOM 1148 C CA . ASN A 1 22 ? -2.520 9.694 0.279 1.00 0.00 179 ASN A CA 5
ATOM 1149 C C . ASN A 1 22 ? -1.544 9.166 -0.759 1.00 0.00 179 ASN A C 5
ATOM 1150 O O . ASN A 1 22 ? -0.891 8.130 -0.589 1.00 0.00 179 ASN A O 5
ATOM 1161 N N . LEU A 1 23 ? -1.433 9.905 -1.839 1.00 0.00 180 LEU A N 5
ATOM 1162 C CA . LEU A 1 23 ? -0.647 9.432 -2.973 1.00 0.00 180 LEU A CA 5
ATOM 1163 C C . LEU A 1 23 ? 0.890 9.218 -2.791 1.00 0.00 180 LEU A C 5
ATOM 1164 O O . LEU A 1 23 ? 1.495 8.394 -3.473 1.00 0.00 180 LEU A O 5
ATOM 1180 N N . ALA A 1 24 ? 1.472 9.933 -1.831 1.00 0.00 181 ALA A N 5
ATOM 1181 C CA . ALA A 1 24 ? 2.837 9.676 -1.328 1.00 0.00 181 ALA A CA 5
ATOM 1182 C C . ALA A 1 24 ? 2.933 8.324 -0.533 1.00 0.00 181 ALA A C 5
ATOM 1183 O O . ALA A 1 24 ? 3.745 7.475 -0.893 1.00 0.00 181 ALA A O 5
ATOM 1190 N N . CYS A 1 25 ? 2.076 8.093 0.488 1.00 0.00 182 CYS A N 5
ATOM 1191 C CA . CYS A 1 25 ? 1.964 6.785 1.208 1.00 0.00 182 CYS A CA 5
ATOM 1192 C C . CYS A 1 25 ? 1.713 5.552 0.291 1.00 0.00 182 CYS A C 5
ATOM 1193 O O . CYS A 1 25 ? 2.437 4.555 0.322 1.00 0.00 182 CYS A O 5
ATOM 1200 N N . LEU A 1 26 ? 0.703 5.695 -0.557 1.00 0.00 183 LEU A N 5
ATOM 1201 C CA . LEU A 1 26 ? 0.373 4.765 -1.649 1.00 0.00 183 LEU A CA 5
ATOM 1202 C C . LEU A 1 26 ? 1.503 4.486 -2.708 1.00 0.00 183 LEU A C 5
ATOM 1203 O O . LEU A 1 26 ? 1.572 3.384 -3.251 1.00 0.00 183 LEU A O 5
ATOM 1219 N N . SER A 1 27 ? 2.345 5.484 -3.023 1.00 0.00 184 SER A N 5
ATOM 1220 C CA . SER A 1 27 ? 3.556 5.287 -3.883 1.00 0.00 184 SER A CA 5
ATOM 1221 C C . SER A 1 27 ? 4.721 4.483 -3.199 1.00 0.00 184 SER A C 5
ATOM 1222 O O . SER A 1 27 ? 5.459 3.778 -3.891 1.00 0.00 184 SER A O 5
ATOM 1230 N N . LEU A 1 28 ? 4.924 4.626 -1.877 1.00 0.00 185 LEU A N 5
ATOM 1231 C CA . LEU A 1 28 ? 5.876 3.774 -1.088 1.00 0.00 185 LEU A CA 5
ATOM 1232 C C . LEU A 1 28 ? 5.429 2.309 -0.797 1.00 0.00 185 LEU A C 5
ATOM 1233 O O . LEU A 1 28 ? 6.259 1.444 -0.493 1.00 0.00 185 LEU A O 5
ATOM 1249 N N . CYS A 1 29 ? 4.123 2.059 -0.852 1.00 0.00 186 CYS A N 5
ATOM 1250 C CA . CYS A 1 29 ? 3.537 0.816 -0.400 1.00 0.00 186 CYS A CA 5
ATOM 1251 C C . CYS A 1 29 ? 3.746 -0.580 -1.065 1.00 0.00 186 CYS A C 5
ATOM 1252 O O . CYS A 1 29 ? 4.056 -0.787 -2.240 1.00 0.00 186 CYS A O 5
ATOM 1259 N N . HIS A 1 30 ? 3.388 -1.542 -0.212 1.00 0.00 187 HIS A N 5
ATOM 1260 C CA . HIS A 1 30 ? 3.286 -2.981 -0.529 1.00 0.00 187 HIS A CA 5
ATOM 1261 C C . HIS A 1 30 ? 1.769 -3.266 -0.827 1.00 0.00 187 HIS A C 5
ATOM 1262 O O . HIS A 1 30 ? 0.887 -2.867 -0.050 1.00 0.00 187 HIS A O 5
ATOM 1276 N N . ILE A 1 31 ? 1.442 -4.000 -1.904 1.00 0.00 188 ILE A N 5
ATOM 1277 C CA . ILE A 1 31 ? 0.009 -4.211 -2.309 1.00 0.00 188 ILE A CA 5
ATOM 1278 C C . ILE A 1 31 ? -0.553 -5.538 -1.678 1.00 0.00 188 ILE A C 5
ATOM 1279 O O . ILE A 1 31 ? -0.680 -6.577 -2.331 1.00 0.00 188 ILE A O 5
ATOM 1295 N N . GLU A 1 32 ? -0.885 -5.460 -0.375 1.00 0.00 189 GLU A N 5
ATOM 1296 C CA . GLU A 1 32 ? -1.540 -6.540 0.425 1.00 0.00 189 GLU A CA 5
ATOM 1297 C C . GLU A 1 32 ? -0.976 -7.992 0.266 1.00 0.00 189 GLU A C 5
ATOM 1298 O O . GLU A 1 32 ? -1.625 -8.965 -0.113 1.00 0.00 189 GLU A O 5
ATOM 1311 N N . VAL A 1 14 ? 5.364 -1.129 4.388 1.00 0.00 171 VAL A N 6
ATOM 1312 C CA . VAL A 1 14 ? 4.695 -0.337 3.329 1.00 0.00 171 VAL A CA 6
ATOM 1313 C C . VAL A 1 14 ? 3.282 -0.918 2.921 1.00 0.00 171 VAL A C 6
ATOM 1314 O O . VAL A 1 14 ? 3.156 -1.473 1.823 1.00 0.00 171 VAL A O 6
ATOM 1327 N N . PRO A 1 15 ? 2.170 -0.783 3.718 1.00 0.00 172 PRO A N 6
ATOM 1328 C CA . PRO A 1 15 ? 0.837 -1.328 3.335 1.00 0.00 172 PRO A CA 6
ATOM 1329 C C . PRO A 1 15 ? -0.155 -0.266 2.743 1.00 0.00 172 PRO A C 6
ATOM 1330 O O . PRO A 1 15 ? -0.631 0.635 3.446 1.00 0.00 172 PRO A O 6
ATOM 1341 N N . CYS A 1 16 ? -0.526 -0.414 1.457 1.00 0.00 173 CYS A N 6
ATOM 1342 C CA . CYS A 1 16 ? -1.516 0.463 0.760 1.00 0.00 173 CYS A CA 6
ATOM 1343 C C . CYS A 1 16 ? -2.942 0.569 1.413 1.00 0.00 173 CYS A C 6
ATOM 1344 O O . CYS A 1 16 ? -3.547 1.645 1.364 1.00 0.00 173 CYS A O 6
ATOM 1351 N N . SER A 1 17 ? -3.438 -0.499 2.070 1.00 0.00 174 SER A N 6
ATOM 1352 C CA . SER A 1 17 ? -4.662 -0.440 2.933 1.00 0.00 174 SER A CA 6
ATOM 1353 C C . SER A 1 17 ? -4.698 0.587 4.115 1.00 0.00 174 SER A C 6
ATOM 1354 O O . SER A 1 17 ? -5.754 0.836 4.699 1.00 0.00 174 SER A O 6
ATOM 1362 N N . THR A 1 18 ? -3.540 1.144 4.471 1.00 0.00 175 THR A N 6
ATOM 1363 C CA . THR A 1 18 ? -3.388 2.185 5.527 1.00 0.00 175 THR A CA 6
ATOM 1364 C C . THR A 1 18 ? -3.161 3.638 4.967 1.00 0.00 175 THR A C 6
ATOM 1365 O O . THR A 1 18 ? -3.433 4.610 5.673 1.00 0.00 175 THR A O 6
ATOM 1376 N N . CYS A 1 19 ? -2.666 3.800 3.718 1.00 0.00 176 CYS A N 6
ATOM 1377 C CA . CYS A 1 19 ? -2.524 5.107 3.037 1.00 0.00 176 CYS A CA 6
ATOM 1378 C C . CYS A 1 19 ? -3.896 5.720 2.590 1.00 0.00 176 CYS A C 6
ATOM 1379 O O . CYS A 1 19 ? -4.123 6.918 2.762 1.00 0.00 176 CYS A O 6
ATOM 1386 N N . GLU A 1 20 ? -4.787 4.895 2.004 1.00 0.00 177 GLU A N 6
ATOM 1387 C CA . GLU A 1 20 ? -6.205 5.227 1.686 1.00 0.00 177 GLU A CA 6
ATOM 1388 C C . GLU A 1 20 ? -6.507 6.538 0.899 1.00 0.00 177 GLU A C 6
ATOM 1389 O O . GLU A 1 20 ? -7.398 7.329 1.225 1.00 0.00 177 GLU A O 6
ATOM 1402 N N . GLY A 1 21 ? -5.769 6.703 -0.199 1.00 0.00 178 GLY A N 6
ATOM 1403 C CA . GLY A 1 21 ? -5.857 7.911 -1.041 1.00 0.00 178 GLY A CA 6
ATOM 1404 C C . GLY A 1 21 ? -4.751 8.978 -0.892 1.00 0.00 178 GLY A C 6
ATOM 1405 O O . GLY A 1 21 ? -4.784 9.976 -1.614 1.00 0.00 178 GLY A O 6
ATOM 1409 N N . ASN A 1 22 ? -3.760 8.780 -0.003 1.00 0.00 179 ASN A N 6
ATOM 1410 C CA . ASN A 1 22 ? -2.594 9.674 0.108 1.00 0.00 179 ASN A CA 6
ATOM 1411 C C . ASN A 1 22 ? -1.569 9.124 -0.868 1.00 0.00 179 ASN A C 6
ATOM 1412 O O . ASN A 1 22 ? -0.936 8.086 -0.650 1.00 0.00 179 ASN A O 6
ATOM 1423 N N . LEU A 1 23 ? -1.390 9.851 -1.945 1.00 0.00 180 LEU A N 6
ATOM 1424 C CA . LEU A 1 23 ? -0.571 9.346 -3.038 1.00 0.00 180 LEU A CA 6
ATOM 1425 C C . LEU A 1 23 ? 0.958 9.125 -2.806 1.00 0.00 180 LEU A C 6
ATOM 1426 O O . LEU A 1 23 ? 1.577 8.317 -3.490 1.00 0.00 180 LEU A O 6
ATOM 1442 N N . ALA A 1 24 ? 1.519 9.825 -1.825 1.00 0.00 181 ALA A N 6
ATOM 1443 C CA . ALA A 1 24 ? 2.876 9.561 -1.297 1.00 0.00 181 ALA A CA 6
ATOM 1444 C C . ALA A 1 24 ? 2.950 8.277 -0.405 1.00 0.00 181 ALA A C 6
ATOM 1445 O O . ALA A 1 24 ? 3.821 7.440 -0.630 1.00 0.00 181 ALA A O 6
ATOM 1452 N N . CYS A 1 25 ? 2.038 8.108 0.580 1.00 0.00 182 CYS A N 6
ATOM 1453 C CA . CYS A 1 25 ? 1.879 6.832 1.347 1.00 0.00 182 CYS A CA 6
ATOM 1454 C C . CYS A 1 25 ? 1.665 5.577 0.443 1.00 0.00 182 CYS A C 6
ATOM 1455 O O . CYS A 1 25 ? 2.312 4.535 0.579 1.00 0.00 182 CYS A O 6
ATOM 1462 N N . LEU A 1 26 ? 0.764 5.750 -0.516 1.00 0.00 183 LEU A N 6
ATOM 1463 C CA . LEU A 1 26 ? 0.519 4.822 -1.621 1.00 0.00 183 LEU A CA 6
ATOM 1464 C C . LEU A 1 26 ? 1.705 4.568 -2.609 1.00 0.00 183 LEU A C 6
ATOM 1465 O O . LEU A 1 26 ? 1.854 3.452 -3.103 1.00 0.00 183 LEU A O 6
ATOM 1481 N N . SER A 1 27 ? 2.524 5.591 -2.887 1.00 0.00 184 SER A N 6
ATOM 1482 C CA . SER A 1 27 ? 3.807 5.420 -3.643 1.00 0.00 184 SER A CA 6
ATOM 1483 C C . SER A 1 27 ? 4.916 4.604 -2.883 1.00 0.00 184 SER A C 6
ATOM 1484 O O . SER A 1 27 ? 5.837 4.097 -3.529 1.00 0.00 184 SER A O 6
ATOM 1492 N N . LEU A 1 28 ? 4.867 4.520 -1.539 1.00 0.00 185 LEU A N 6
ATOM 1493 C CA . LEU A 1 28 ? 5.732 3.592 -0.746 1.00 0.00 185 LEU A CA 6
ATOM 1494 C C . LEU A 1 28 ? 5.256 2.118 -0.867 1.00 0.00 185 LEU A C 6
ATOM 1495 O O . LEU A 1 28 ? 6.073 1.210 -1.050 1.00 0.00 185 LEU A O 6
ATOM 1511 N N . CYS A 1 29 ? 3.941 1.887 -0.756 1.00 0.00 186 CYS A N 6
ATOM 1512 C CA . CYS A 1 29 ? 3.345 0.584 -0.968 1.00 0.00 186 CYS A CA 6
ATOM 1513 C C . CYS A 1 29 ? 3.085 0.157 -2.454 1.00 0.00 186 CYS A C 6
ATOM 1514 O O . CYS A 1 29 ? 3.311 0.853 -3.446 1.00 0.00 186 CYS A O 6
ATOM 1521 N N . HIS A 1 30 ? 2.534 -1.049 -2.543 1.00 0.00 187 HIS A N 6
ATOM 1522 C CA . HIS A 1 30 ? 2.111 -1.697 -3.801 1.00 0.00 187 HIS A CA 6
ATOM 1523 C C . HIS A 1 30 ? 0.572 -1.467 -3.948 1.00 0.00 187 HIS A C 6
ATOM 1524 O O . HIS A 1 30 ? -0.227 -1.949 -3.136 1.00 0.00 187 HIS A O 6
ATOM 1538 N N . ILE A 1 31 ? 0.142 -0.771 -5.005 1.00 0.00 188 ILE A N 6
ATOM 1539 C CA . ILE A 1 31 ? -1.294 -0.371 -5.164 1.00 0.00 188 ILE A CA 6
ATOM 1540 C C . ILE A 1 31 ? -2.035 -1.455 -6.030 1.00 0.00 188 ILE A C 6
ATOM 1541 O O . ILE A 1 31 ? -2.166 -1.335 -7.252 1.00 0.00 188 ILE A O 6
ATOM 1557 N N . GLU A 1 32 ? -2.525 -2.521 -5.372 1.00 0.00 189 GLU A N 6
ATOM 1558 C CA . GLU A 1 32 ? -3.203 -3.653 -6.050 1.00 0.00 189 GLU A CA 6
ATOM 1559 C C . GLU A 1 32 ? -4.717 -3.371 -6.295 1.00 0.00 189 GLU A C 6
ATOM 1560 O O . GLU A 1 32 ? -5.574 -3.326 -5.415 1.00 0.00 189 GLU A O 6
ATOM 1573 N N . VAL A 1 14 ? 5.298 -1.192 4.400 1.00 0.00 171 VAL A N 7
ATOM 1574 C CA . VAL A 1 14 ? 4.606 -0.354 3.394 1.00 0.00 171 VAL A CA 7
ATOM 1575 C C . VAL A 1 14 ? 3.208 -0.950 2.958 1.00 0.00 171 VAL A C 7
ATOM 1576 O O . VAL A 1 14 ? 3.096 -1.471 1.842 1.00 0.00 171 VAL A O 7
ATOM 1589 N N . PRO A 1 15 ? 2.095 -0.865 3.761 1.00 0.00 172 PRO A N 7
ATOM 1590 C CA . PRO A 1 15 ? 0.762 -1.380 3.341 1.00 0.00 172 PRO A CA 7
ATOM 1591 C C . PRO A 1 15 ? -0.200 -0.281 2.765 1.00 0.00 172 PRO A C 7
ATOM 1592 O O . PRO A 1 15 ? -0.659 0.619 3.479 1.00 0.00 172 PRO A O 7
ATOM 1603 N N . CYS A 1 16 ? -0.557 -0.400 1.474 1.00 0.00 173 CYS A N 7
ATOM 1604 C CA . CYS A 1 16 ? -1.515 0.508 0.771 1.00 0.00 173 CYS A CA 7
ATOM 1605 C C . CYS A 1 16 ? -2.948 0.661 1.398 1.00 0.00 173 CYS A C 7
ATOM 1606 O O . CYS A 1 16 ? -3.538 1.742 1.304 1.00 0.00 173 CYS A O 7
ATOM 1613 N N . SER A 1 17 ? -3.478 -0.385 2.063 1.00 0.00 174 SER A N 7
ATOM 1614 C CA . SER A 1 17 ? -4.711 -0.286 2.908 1.00 0.00 174 SER A CA 7
ATOM 1615 C C . SER A 1 17 ? -4.755 0.830 4.008 1.00 0.00 174 SER A C 7
ATOM 1616 O O . SER A 1 17 ? -5.817 1.360 4.337 1.00 0.00 174 SER A O 7
ATOM 1624 N N . THR A 1 18 ? -3.583 1.180 4.534 1.00 0.00 175 THR A N 7
ATOM 1625 C CA . THR A 1 18 ? -3.391 2.249 5.556 1.00 0.00 175 THR A CA 7
ATOM 1626 C C . THR A 1 18 ? -3.102 3.673 4.959 1.00 0.00 175 THR A C 7
ATOM 1627 O O . THR A 1 18 ? -3.368 4.678 5.621 1.00 0.00 175 THR A O 7
ATOM 1638 N N . CYS A 1 19 ? -2.553 3.774 3.728 1.00 0.00 176 CYS A N 7
ATOM 1639 C CA . CYS A 1 19 ? -2.403 5.050 2.994 1.00 0.00 176 CYS A CA 7
ATOM 1640 C C . CYS A 1 19 ? -3.771 5.640 2.515 1.00 0.00 176 CYS A C 7
ATOM 1641 O O . CYS A 1 19 ? -3.978 6.851 2.595 1.00 0.00 176 CYS A O 7
ATOM 1648 N N . GLU A 1 20 ? -4.684 4.780 2.013 1.00 0.00 177 GLU A N 7
ATOM 1649 C CA . GLU A 1 20 ? -6.111 5.095 1.725 1.00 0.00 177 GLU A CA 7
ATOM 1650 C C . GLU A 1 20 ? -6.477 6.391 0.947 1.00 0.00 177 GLU A C 7
ATOM 1651 O O . GLU A 1 20 ? -7.405 7.136 1.270 1.00 0.00 177 GLU A O 7
ATOM 1664 N N . GLY A 1 21 ? -5.745 6.581 -0.149 1.00 0.00 178 GLY A N 7
ATOM 1665 C CA . GLY A 1 21 ? -5.862 7.794 -0.978 1.00 0.00 178 GLY A CA 7
ATOM 1666 C C . GLY A 1 21 ? -4.754 8.862 -0.834 1.00 0.00 178 GLY A C 7
ATOM 1667 O O . GLY A 1 21 ? -4.780 9.848 -1.571 1.00 0.00 178 GLY A O 7
ATOM 1671 N N . ASN A 1 22 ? -3.770 8.678 0.068 1.00 0.00 179 ASN A N 7
ATOM 1672 C CA . ASN A 1 22 ? -2.612 9.586 0.183 1.00 0.00 179 ASN A CA 7
ATOM 1673 C C . ASN A 1 22 ? -1.585 9.079 -0.814 1.00 0.00 179 ASN A C 7
ATOM 1674 O O . ASN A 1 22 ? -0.923 8.054 -0.621 1.00 0.00 179 ASN A O 7
ATOM 1685 N N . LEU A 1 23 ? -1.434 9.828 -1.881 1.00 0.00 180 LEU A N 7
ATOM 1686 C CA . LEU A 1 23 ? -0.617 9.360 -2.993 1.00 0.00 180 LEU A CA 7
ATOM 1687 C C . LEU A 1 23 ? 0.918 9.154 -2.783 1.00 0.00 180 LEU A C 7
ATOM 1688 O O . LEU A 1 23 ? 1.545 8.368 -3.486 1.00 0.00 180 LEU A O 7
ATOM 1704 N N . ALA A 1 24 ? 1.473 9.841 -1.790 1.00 0.00 181 ALA A N 7
ATOM 1705 C CA . ALA A 1 24 ? 2.835 9.590 -1.273 1.00 0.00 181 ALA A CA 7
ATOM 1706 C C . ALA A 1 24 ? 2.935 8.287 -0.412 1.00 0.00 181 ALA A C 7
ATOM 1707 O O . ALA A 1 24 ? 3.810 7.465 -0.670 1.00 0.00 181 ALA A O 7
ATOM 1714 N N . CYS A 1 25 ? 2.041 8.085 0.583 1.00 0.00 182 CYS A N 7
ATOM 1715 C CA . CYS A 1 25 ? 1.916 6.792 1.326 1.00 0.00 182 CYS A CA 7
ATOM 1716 C C . CYS A 1 25 ? 1.692 5.551 0.405 1.00 0.00 182 CYS A C 7
ATOM 1717 O O . CYS A 1 25 ? 2.341 4.509 0.519 1.00 0.00 182 CYS A O 7
ATOM 1724 N N . LEU A 1 26 ? 0.775 5.734 -0.539 1.00 0.00 183 LEU A N 7
ATOM 1725 C CA . LEU A 1 26 ? 0.517 4.823 -1.656 1.00 0.00 183 LEU A CA 7
ATOM 1726 C C . LEU A 1 26 ? 1.700 4.580 -2.649 1.00 0.00 183 LEU A C 7
ATOM 1727 O O . LEU A 1 26 ? 1.850 3.470 -3.155 1.00 0.00 183 LEU A O 7
ATOM 1743 N N . SER A 1 27 ? 2.516 5.610 -2.913 1.00 0.00 184 SER A N 7
ATOM 1744 C CA . SER A 1 27 ? 3.806 5.448 -3.655 1.00 0.00 184 SER A CA 7
ATOM 1745 C C . SER A 1 27 ? 4.913 4.639 -2.882 1.00 0.00 184 SER A C 7
ATOM 1746 O O . SER A 1 27 ? 5.848 4.144 -3.517 1.00 0.00 184 SER A O 7
ATOM 1754 N N . LEU A 1 28 ? 4.848 4.547 -1.538 1.00 0.00 185 LEU A N 7
ATOM 1755 C CA . LEU A 1 28 ? 5.713 3.625 -0.738 1.00 0.00 185 LEU A CA 7
ATOM 1756 C C . LEU A 1 28 ? 5.244 2.148 -0.851 1.00 0.00 185 LEU A C 7
ATOM 1757 O O . LEU A 1 28 ? 6.064 1.242 -1.029 1.00 0.00 185 LEU A O 7
ATOM 1773 N N . CYS A 1 29 ? 3.931 1.909 -0.731 1.00 0.00 186 CYS A N 7
ATOM 1774 C CA . CYS A 1 29 ? 3.342 0.598 -0.913 1.00 0.00 186 CYS A CA 7
ATOM 1775 C C . CYS A 1 29 ? 3.072 0.120 -2.382 1.00 0.00 186 CYS A C 7
ATOM 1776 O O . CYS A 1 29 ? 3.241 0.801 -3.396 1.00 0.00 186 CYS A O 7
ATOM 1783 N N . HIS A 1 30 ? 2.546 -1.102 -2.418 1.00 0.00 187 HIS A N 7
ATOM 1784 C CA . HIS A 1 30 ? 2.130 -1.811 -3.651 1.00 0.00 187 HIS A CA 7
ATOM 1785 C C . HIS A 1 30 ? 0.595 -1.576 -3.827 1.00 0.00 187 HIS A C 7
ATOM 1786 O O . HIS A 1 30 ? -0.212 -2.015 -3.000 1.00 0.00 187 HIS A O 7
ATOM 1800 N N . ILE A 1 31 ? 0.187 -0.934 -4.927 1.00 0.00 188 ILE A N 7
ATOM 1801 C CA . ILE A 1 31 ? -1.248 -0.533 -5.134 1.00 0.00 188 ILE A CA 7
ATOM 1802 C C . ILE A 1 31 ? -2.054 -1.638 -5.915 1.00 0.00 188 ILE A C 7
ATOM 1803 O O . ILE A 1 31 ? -3.130 -2.026 -5.456 1.00 0.00 188 ILE A O 7
ATOM 1819 N N . GLU A 1 32 ? -1.563 -2.123 -7.075 1.00 0.00 189 GLU A N 7
ATOM 1820 C CA . GLU A 1 32 ? -2.191 -3.220 -7.875 1.00 0.00 189 GLU A CA 7
ATOM 1821 C C . GLU A 1 32 ? -3.524 -2.810 -8.575 1.00 0.00 189 GLU A C 7
ATOM 1822 O O . GLU A 1 32 ? -3.582 -2.381 -9.724 1.00 0.00 189 GLU A O 7
ATOM 1835 N N . VAL A 1 14 ? 4.261 1.571 5.532 1.00 0.00 171 VAL A N 8
ATOM 1836 C CA . VAL A 1 14 ? 3.863 1.865 4.133 1.00 0.00 171 VAL A CA 8
ATOM 1837 C C . VAL A 1 14 ? 2.714 1.040 3.431 1.00 0.00 171 VAL A C 8
ATOM 1838 O O . VAL A 1 14 ? 2.501 1.371 2.267 1.00 0.00 171 VAL A O 8
ATOM 1851 N N . PRO A 1 15 ? 1.916 0.061 3.962 1.00 0.00 172 PRO A N 8
ATOM 1852 C CA . PRO A 1 15 ? 0.924 -0.700 3.146 1.00 0.00 172 PRO A CA 8
ATOM 1853 C C . PRO A 1 15 ? -0.271 0.145 2.584 1.00 0.00 172 PRO A C 8
ATOM 1854 O O . PRO A 1 15 ? -0.890 0.938 3.302 1.00 0.00 172 PRO A O 8
ATOM 1865 N N . CYS A 1 16 ? -0.612 -0.062 1.298 1.00 0.00 173 CYS A N 8
ATOM 1866 C CA . CYS A 1 16 ? -1.656 0.707 0.568 1.00 0.00 173 CYS A CA 8
ATOM 1867 C C . CYS A 1 16 ? -3.092 0.740 1.196 1.00 0.00 173 CYS A C 8
ATOM 1868 O O . CYS A 1 16 ? -3.755 1.780 1.128 1.00 0.00 173 CYS A O 8
ATOM 1875 N N . SER A 1 17 ? -3.545 -0.351 1.842 1.00 0.00 174 SER A N 8
ATOM 1876 C CA . SER A 1 17 ? -4.776 -0.339 2.698 1.00 0.00 174 SER A CA 8
ATOM 1877 C C . SER A 1 17 ? -4.835 0.721 3.852 1.00 0.00 174 SER A C 8
ATOM 1878 O O . SER A 1 17 ? -5.909 1.182 4.235 1.00 0.00 174 SER A O 8
ATOM 1886 N N . THR A 1 18 ? -3.664 1.076 4.384 1.00 0.00 175 THR A N 8
ATOM 1887 C CA . THR A 1 18 ? -3.487 2.103 5.451 1.00 0.00 175 THR A CA 8
ATOM 1888 C C . THR A 1 18 ? -3.134 3.537 4.913 1.00 0.00 175 THR A C 8
ATOM 1889 O O . THR A 1 18 ? -3.392 4.524 5.604 1.00 0.00 175 THR A O 8
ATOM 1900 N N . CYS A 1 19 ? -2.541 3.673 3.703 1.00 0.00 176 CYS A N 8
ATOM 1901 C CA . CYS A 1 19 ? -2.368 4.974 3.015 1.00 0.00 176 CYS A CA 8
ATOM 1902 C C . CYS A 1 19 ? -3.744 5.583 2.566 1.00 0.00 176 CYS A C 8
ATOM 1903 O O . CYS A 1 19 ? -3.975 6.780 2.736 1.00 0.00 176 CYS A O 8
ATOM 1910 N N . GLU A 1 20 ? -4.633 4.743 1.992 1.00 0.00 177 GLU A N 8
ATOM 1911 C CA . GLU A 1 20 ? -6.066 5.037 1.717 1.00 0.00 177 GLU A CA 8
ATOM 1912 C C . GLU A 1 20 ? -6.467 6.380 1.046 1.00 0.00 177 GLU A C 8
ATOM 1913 O O . GLU A 1 20 ? -7.420 7.070 1.420 1.00 0.00 177 GLU A O 8
ATOM 1926 N N . GLY A 1 21 ? -5.735 6.675 -0.023 1.00 0.00 178 GLY A N 8
ATOM 1927 C CA . GLY A 1 21 ? -5.873 7.948 -0.754 1.00 0.00 178 GLY A CA 8
ATOM 1928 C C . GLY A 1 21 ? -4.740 8.984 -0.590 1.00 0.00 178 GLY A C 8
ATOM 1929 O O . GLY A 1 21 ? -4.769 10.010 -1.271 1.00 0.00 178 GLY A O 8
ATOM 1933 N N . ASN A 1 22 ? -3.731 8.734 0.269 1.00 0.00 179 ASN A N 8
ATOM 1934 C CA . ASN A 1 22 ? -2.547 9.608 0.386 1.00 0.00 179 ASN A CA 8
ATOM 1935 C C . ASN A 1 22 ? -1.561 9.116 -0.662 1.00 0.00 179 ASN A C 8
ATOM 1936 O O . ASN A 1 22 ? -0.902 8.080 -0.519 1.00 0.00 179 ASN A O 8
ATOM 1947 N N . LEU A 1 23 ? -1.449 9.887 -1.720 1.00 0.00 180 LEU A N 8
ATOM 1948 C CA . LEU A 1 23 ? -0.661 9.450 -2.868 1.00 0.00 180 LEU A CA 8
ATOM 1949 C C . LEU A 1 23 ? 0.876 9.230 -2.696 1.00 0.00 180 LEU A C 8
ATOM 1950 O O . LEU A 1 23 ? 1.481 8.430 -3.405 1.00 0.00 180 LEU A O 8
ATOM 1966 N N . ALA A 1 24 ? 1.455 9.913 -1.713 1.00 0.00 181 ALA A N 8
ATOM 1967 C CA . ALA A 1 24 ? 2.823 9.646 -1.222 1.00 0.00 181 ALA A CA 8
ATOM 1968 C C . ALA A 1 24 ? 2.935 8.284 -0.450 1.00 0.00 181 ALA A C 8
ATOM 1969 O O . ALA A 1 24 ? 3.777 7.462 -0.800 1.00 0.00 181 ALA A O 8
ATOM 1976 N N . CYS A 1 25 ? 2.067 8.022 0.553 1.00 0.00 182 CYS A N 8
ATOM 1977 C CA . CYS A 1 25 ? 1.970 6.702 1.250 1.00 0.00 182 CYS A CA 8
ATOM 1978 C C . CYS A 1 25 ? 1.714 5.485 0.309 1.00 0.00 182 CYS A C 8
ATOM 1979 O O . CYS A 1 25 ? 2.417 4.471 0.336 1.00 0.00 182 CYS A O 8
ATOM 1986 N N . LEU A 1 26 ? 0.713 5.655 -0.546 1.00 0.00 183 LEU A N 8
ATOM 1987 C CA . LEU A 1 26 ? 0.380 4.749 -1.658 1.00 0.00 183 LEU A CA 8
ATOM 1988 C C . LEU A 1 26 ? 1.518 4.492 -2.714 1.00 0.00 183 LEU A C 8
ATOM 1989 O O . LEU A 1 26 ? 1.599 3.400 -3.275 1.00 0.00 183 LEU A O 8
ATOM 2005 N N . SER A 1 27 ? 2.357 5.502 -2.999 1.00 0.00 184 SER A N 8
ATOM 2006 C CA . SER A 1 27 ? 3.581 5.334 -3.846 1.00 0.00 184 SER A CA 8
ATOM 2007 C C . SER A 1 27 ? 4.743 4.515 -3.174 1.00 0.00 184 SER A C 8
ATOM 2008 O O . SER A 1 27 ? 5.511 3.865 -3.885 1.00 0.00 184 SER A O 8
ATOM 2016 N N . LEU A 1 28 ? 4.912 4.588 -1.841 1.00 0.00 185 LEU A N 8
ATOM 2017 C CA . LEU A 1 28 ? 5.866 3.710 -1.082 1.00 0.00 185 LEU A CA 8
ATOM 2018 C C . LEU A 1 28 ? 5.431 2.229 -0.881 1.00 0.00 185 LEU A C 8
ATOM 2019 O O . LEU A 1 28 ? 6.272 1.353 -0.648 1.00 0.00 185 LEU A O 8
ATOM 2035 N N . CYS A 1 29 ? 4.126 1.972 -0.940 1.00 0.00 186 CYS A N 8
ATOM 2036 C CA . CYS A 1 29 ? 3.557 0.676 -0.642 1.00 0.00 186 CYS A CA 8
ATOM 2037 C C . CYS A 1 29 ? 3.761 -0.568 -1.561 1.00 0.00 186 CYS A C 8
ATOM 2038 O O . CYS A 1 29 ? 4.175 -0.543 -2.721 1.00 0.00 186 CYS A O 8
ATOM 2045 N N . HIS A 1 30 ? 3.269 -1.664 -0.981 1.00 0.00 187 HIS A N 8
ATOM 2046 C CA . HIS A 1 30 ? 3.126 -2.974 -1.650 1.00 0.00 187 HIS A CA 8
ATOM 2047 C C . HIS A 1 30 ? 1.660 -2.996 -2.210 1.00 0.00 187 HIS A C 8
ATOM 2048 O O . HIS A 1 30 ? 0.672 -2.952 -1.463 1.00 0.00 187 HIS A O 8
ATOM 2062 N N . ILE A 1 31 ? 1.520 -3.079 -3.535 1.00 0.00 188 ILE A N 8
ATOM 2063 C CA . ILE A 1 31 ? 0.197 -2.917 -4.219 1.00 0.00 188 ILE A CA 8
ATOM 2064 C C . ILE A 1 31 ? -0.449 -4.325 -4.455 1.00 0.00 188 ILE A C 8
ATOM 2065 O O . ILE A 1 31 ? -0.186 -5.004 -5.451 1.00 0.00 188 ILE A O 8
ATOM 2081 N N . GLU A 1 32 ? -1.314 -4.746 -3.518 1.00 0.00 189 GLU A N 8
ATOM 2082 C CA . GLU A 1 32 ? -2.014 -6.053 -3.582 1.00 0.00 189 GLU A CA 8
ATOM 2083 C C . GLU A 1 32 ? -3.244 -6.021 -4.541 1.00 0.00 189 GLU A C 8
ATOM 2084 O O . GLU A 1 32 ? -4.239 -5.315 -4.383 1.00 0.00 189 GLU A O 8
ATOM 2097 N N . VAL A 1 14 ? 4.943 0.360 3.637 1.00 0.00 171 VAL A N 9
ATOM 2098 C CA . VAL A 1 14 ? 4.491 -0.565 2.547 1.00 0.00 171 VAL A CA 9
ATOM 2099 C C . VAL A 1 14 ? 3.021 -1.161 2.522 1.00 0.00 171 VAL A C 9
ATOM 2100 O O . VAL A 1 14 ? 2.679 -1.736 1.481 1.00 0.00 171 VAL A O 9
ATOM 2113 N N . PRO A 1 15 ? 2.076 -1.033 3.500 1.00 0.00 172 PRO A N 9
ATOM 2114 C CA . PRO A 1 15 ? 0.684 -1.520 3.346 1.00 0.00 172 PRO A CA 9
ATOM 2115 C C . PRO A 1 15 ? -0.266 -0.411 2.770 1.00 0.00 172 PRO A C 9
ATOM 2116 O O . PRO A 1 15 ? -0.748 0.463 3.501 1.00 0.00 172 PRO A O 9
ATOM 2127 N N . CYS A 1 16 ? -0.556 -0.461 1.456 1.00 0.00 173 CYS A N 9
ATOM 2128 C CA . CYS A 1 16 ? -1.505 0.464 0.759 1.00 0.00 173 CYS A CA 9
ATOM 2129 C C . CYS A 1 16 ? -2.934 0.639 1.388 1.00 0.00 173 CYS A C 9
ATOM 2130 O O . CYS A 1 16 ? -3.513 1.727 1.294 1.00 0.00 173 CYS A O 9
ATOM 2137 N N . SER A 1 17 ? -3.463 -0.394 2.069 1.00 0.00 174 SER A N 9
ATOM 2138 C CA . SER A 1 17 ? -4.682 -0.270 2.931 1.00 0.00 174 SER A CA 9
ATOM 2139 C C . SER A 1 17 ? -4.673 0.833 4.043 1.00 0.00 174 SER A C 9
ATOM 2140 O O . SER A 1 17 ? -5.722 1.340 4.443 1.00 0.00 174 SER A O 9
ATOM 2148 N N . THR A 1 18 ? -3.479 1.181 4.524 1.00 0.00 175 THR A N 9
ATOM 2149 C CA . THR A 1 18 ? -3.248 2.236 5.551 1.00 0.00 175 THR A CA 9
ATOM 2150 C C . THR A 1 18 ? -3.013 3.674 4.961 1.00 0.00 175 THR A C 9
ATOM 2151 O O . THR A 1 18 ? -3.284 4.667 5.640 1.00 0.00 175 THR A O 9
ATOM 2162 N N . CYS A 1 19 ? -2.505 3.796 3.715 1.00 0.00 176 CYS A N 9
ATOM 2163 C CA . CYS A 1 19 ? -2.383 5.079 2.990 1.00 0.00 176 CYS A CA 9
ATOM 2164 C C . CYS A 1 19 ? -3.761 5.653 2.520 1.00 0.00 176 CYS A C 9
ATOM 2165 O O . CYS A 1 19 ? -3.992 6.858 2.621 1.00 0.00 176 CYS A O 9
ATOM 2172 N N . GLU A 1 20 ? -4.654 4.785 2.000 1.00 0.00 177 GLU A N 9
ATOM 2173 C CA . GLU A 1 20 ? -6.083 5.080 1.701 1.00 0.00 177 GLU A CA 9
ATOM 2174 C C . GLU A 1 20 ? -6.462 6.370 0.919 1.00 0.00 177 GLU A C 9
ATOM 2175 O O . GLU A 1 20 ? -7.407 7.097 1.234 1.00 0.00 177 GLU A O 9
ATOM 2188 N N . GLY A 1 21 ? -5.728 6.576 -0.173 1.00 0.00 178 GLY A N 9
ATOM 2189 C CA . GLY A 1 21 ? -5.865 7.788 -1.002 1.00 0.00 178 GLY A CA 9
ATOM 2190 C C . GLY A 1 21 ? -4.771 8.871 -0.865 1.00 0.00 178 GLY A C 9
ATOM 2191 O O . GLY A 1 21 ? -4.808 9.852 -1.609 1.00 0.00 178 GLY A O 9
ATOM 2195 N N . ASN A 1 22 ? -3.787 8.704 0.040 1.00 0.00 179 ASN A N 9
ATOM 2196 C CA . ASN A 1 22 ? -2.637 9.623 0.148 1.00 0.00 179 ASN A CA 9
ATOM 2197 C C . ASN A 1 22 ? -1.607 9.117 -0.846 1.00 0.00 179 ASN A C 9
ATOM 2198 O O . ASN A 1 22 ? -0.943 8.095 -0.645 1.00 0.00 179 ASN A O 9
ATOM 2209 N N . LEU A 1 23 ? -1.450 9.862 -1.914 1.00 0.00 180 LEU A N 9
ATOM 2210 C CA . LEU A 1 23 ? -0.630 9.388 -3.021 1.00 0.00 180 LEU A CA 9
ATOM 2211 C C . LEU A 1 23 ? 0.904 9.177 -2.803 1.00 0.00 180 LEU A C 9
ATOM 2212 O O . LEU A 1 23 ? 1.531 8.373 -3.490 1.00 0.00 180 LEU A O 9
ATOM 2228 N N . ALA A 1 24 ? 1.460 9.880 -1.822 1.00 0.00 181 ALA A N 9
ATOM 2229 C CA . ALA A 1 24 ? 2.824 9.639 -1.302 1.00 0.00 181 ALA A CA 9
ATOM 2230 C C . ALA A 1 24 ? 2.935 8.356 -0.414 1.00 0.00 181 ALA A C 9
ATOM 2231 O O . ALA A 1 24 ? 3.834 7.548 -0.636 1.00 0.00 181 ALA A O 9
ATOM 2238 N N . CYS A 1 25 ? 2.026 8.158 0.567 1.00 0.00 182 CYS A N 9
ATOM 2239 C CA . CYS A 1 25 ? 1.906 6.873 1.320 1.00 0.00 182 CYS A CA 9
ATOM 2240 C C . CYS A 1 25 ? 1.686 5.634 0.397 1.00 0.00 182 CYS A C 9
ATOM 2241 O O . CYS A 1 25 ? 2.346 4.599 0.507 1.00 0.00 182 CYS A O 9
ATOM 2248 N N . LEU A 1 26 ? 0.768 5.807 -0.547 1.00 0.00 183 LEU A N 9
ATOM 2249 C CA . LEU A 1 26 ? 0.517 4.886 -1.658 1.00 0.00 183 LEU A CA 9
ATOM 2250 C C . LEU A 1 26 ? 1.706 4.622 -2.639 1.00 0.00 183 LEU A C 9
ATOM 2251 O O . LEU A 1 26 ? 1.848 3.509 -3.140 1.00 0.00 183 LEU A O 9
ATOM 2267 N N . SER A 1 27 ? 2.546 5.636 -2.884 1.00 0.00 184 SER A N 9
ATOM 2268 C CA . SER A 1 27 ? 3.847 5.458 -3.611 1.00 0.00 184 SER A CA 9
ATOM 2269 C C . SER A 1 27 ? 4.904 4.577 -2.842 1.00 0.00 184 SER A C 9
ATOM 2270 O O . SER A 1 27 ? 5.743 3.936 -3.479 1.00 0.00 184 SER A O 9
ATOM 2278 N N . LEU A 1 28 ? 4.878 4.548 -1.492 1.00 0.00 185 LEU A N 9
ATOM 2279 C CA . LEU A 1 28 ? 5.705 3.594 -0.678 1.00 0.00 185 LEU A CA 9
ATOM 2280 C C . LEU A 1 28 ? 5.215 2.118 -0.736 1.00 0.00 185 LEU A C 9
ATOM 2281 O O . LEU A 1 28 ? 6.017 1.181 -0.665 1.00 0.00 185 LEU A O 9
ATOM 2297 N N . CYS A 1 29 ? 3.894 1.931 -0.816 1.00 0.00 186 CYS A N 9
ATOM 2298 C CA . CYS A 1 29 ? 3.275 0.627 -0.949 1.00 0.00 186 CYS A CA 9
ATOM 2299 C C . CYS A 1 29 ? 2.958 0.153 -2.408 1.00 0.00 186 CYS A C 9
ATOM 2300 O O . CYS A 1 29 ? 3.187 0.819 -3.420 1.00 0.00 186 CYS A O 9
ATOM 2307 N N . HIS A 1 30 ? 2.391 -1.056 -2.454 1.00 0.00 187 HIS A N 9
ATOM 2308 C CA . HIS A 1 30 ? 1.992 -1.736 -3.708 1.00 0.00 187 HIS A CA 9
ATOM 2309 C C . HIS A 1 30 ? 0.437 -1.935 -3.723 1.00 0.00 187 HIS A C 9
ATOM 2310 O O . HIS A 1 30 ? -0.274 -1.051 -4.208 1.00 0.00 187 HIS A O 9
ATOM 2324 N N . ILE A 1 31 ? -0.117 -3.054 -3.207 1.00 0.00 188 ILE A N 9
ATOM 2325 C CA . ILE A 1 31 ? -1.596 -3.313 -3.194 1.00 0.00 188 ILE A CA 9
ATOM 2326 C C . ILE A 1 31 ? -1.983 -3.912 -1.796 1.00 0.00 188 ILE A C 9
ATOM 2327 O O . ILE A 1 31 ? -1.546 -5.009 -1.439 1.00 0.00 188 ILE A O 9
ATOM 2343 N N . GLU A 1 32 ? -2.829 -3.197 -1.028 1.00 0.00 189 GLU A N 9
ATOM 2344 C CA . GLU A 1 32 ? -3.371 -3.643 0.295 1.00 0.00 189 GLU A CA 9
ATOM 2345 C C . GLU A 1 32 ? -2.320 -4.055 1.375 1.00 0.00 189 GLU A C 9
ATOM 2346 O O . GLU A 1 32 ? -1.805 -3.256 2.152 1.00 0.00 189 GLU A O 9
ATOM 2359 N N . VAL A 1 14 ? 3.411 2.318 5.824 1.00 0.00 171 VAL A N 10
ATOM 2360 C CA . VAL A 1 14 ? 3.668 2.066 4.374 1.00 0.00 171 VAL A CA 10
ATOM 2361 C C . VAL A 1 14 ? 2.534 1.337 3.559 1.00 0.00 171 VAL A C 10
ATOM 2362 O O . VAL A 1 14 ? 2.225 1.835 2.476 1.00 0.00 171 VAL A O 10
ATOM 2375 N N . PRO A 1 15 ? 1.926 0.187 3.973 1.00 0.00 172 PRO A N 10
ATOM 2376 C CA . PRO A 1 15 ? 0.908 -0.562 3.185 1.00 0.00 172 PRO A CA 10
ATOM 2377 C C . PRO A 1 15 ? -0.269 0.247 2.559 1.00 0.00 172 PRO A C 10
ATOM 2378 O O . PRO A 1 15 ? -0.890 1.084 3.217 1.00 0.00 172 PRO A O 10
ATOM 2389 N N . CYS A 1 16 ? -0.596 -0.044 1.295 1.00 0.00 173 CYS A N 10
ATOM 2390 C CA . CYS A 1 16 ? -1.649 0.671 0.526 1.00 0.00 173 CYS A CA 10
ATOM 2391 C C . CYS A 1 16 ? -3.093 0.631 1.117 1.00 0.00 173 CYS A C 10
ATOM 2392 O O . CYS A 1 16 ? -3.784 1.655 1.092 1.00 0.00 173 CYS A O 10
ATOM 2399 N N . SER A 1 17 ? -3.503 -0.497 1.726 1.00 0.00 174 SER A N 10
ATOM 2400 C CA . SER A 1 17 ? -4.729 -0.541 2.578 1.00 0.00 174 SER A CA 10
ATOM 2401 C C . SER A 1 17 ? -4.771 0.401 3.834 1.00 0.00 174 SER A C 10
ATOM 2402 O O . SER A 1 17 ? -5.831 0.601 4.430 1.00 0.00 174 SER A O 10
ATOM 2410 N N . THR A 1 18 ? -3.615 0.938 4.244 1.00 0.00 175 THR A N 10
ATOM 2411 C CA . THR A 1 18 ? -3.472 1.901 5.372 1.00 0.00 175 THR A CA 10
ATOM 2412 C C . THR A 1 18 ? -3.170 3.382 4.921 1.00 0.00 175 THR A C 10
ATOM 2413 O O . THR A 1 18 ? -3.429 4.307 5.691 1.00 0.00 175 THR A O 10
ATOM 2424 N N . CYS A 1 19 ? -2.637 3.627 3.699 1.00 0.00 176 CYS A N 10
ATOM 2425 C CA . CYS A 1 19 ? -2.463 4.982 3.115 1.00 0.00 176 CYS A CA 10
ATOM 2426 C C . CYS A 1 19 ? -3.829 5.649 2.719 1.00 0.00 176 CYS A C 10
ATOM 2427 O O . CYS A 1 19 ? -4.031 6.839 2.962 1.00 0.00 176 CYS A O 10
ATOM 2434 N N . GLU A 1 20 ? -4.739 4.876 2.092 1.00 0.00 177 GLU A N 10
ATOM 2435 C CA . GLU A 1 20 ? -6.155 5.242 1.812 1.00 0.00 177 GLU A CA 10
ATOM 2436 C C . GLU A 1 20 ? -6.452 6.600 1.112 1.00 0.00 177 GLU A C 10
ATOM 2437 O O . GLU A 1 20 ? -7.312 7.390 1.514 1.00 0.00 177 GLU A O 10
ATOM 2450 N N . GLY A 1 21 ? -5.749 6.810 -0.001 1.00 0.00 178 GLY A N 10
ATOM 2451 C CA . GLY A 1 21 ? -5.858 8.059 -0.781 1.00 0.00 178 GLY A CA 10
ATOM 2452 C C . GLY A 1 21 ? -4.719 9.092 -0.661 1.00 0.00 178 GLY A C 10
ATOM 2453 O O . GLY A 1 21 ? -4.748 10.098 -1.372 1.00 0.00 178 GLY A O 10
ATOM 2457 N N . ASN A 1 22 ? -3.707 8.857 0.193 1.00 0.00 179 ASN A N 10
ATOM 2458 C CA . ASN A 1 22 ? -2.517 9.720 0.277 1.00 0.00 179 ASN A CA 10
ATOM 2459 C C . ASN A 1 22 ? -1.536 9.181 -0.750 1.00 0.00 179 ASN A C 10
ATOM 2460 O O . ASN A 1 22 ? -0.890 8.143 -0.568 1.00 0.00 179 ASN A O 10
ATOM 2471 N N . LEU A 1 23 ? -1.415 9.910 -1.836 1.00 0.00 180 LEU A N 10
ATOM 2472 C CA . LEU A 1 23 ? -0.623 9.425 -2.960 1.00 0.00 180 LEU A CA 10
ATOM 2473 C C . LEU A 1 23 ? 0.912 9.208 -2.763 1.00 0.00 180 LEU A C 10
ATOM 2474 O O . LEU A 1 23 ? 1.518 8.377 -3.433 1.00 0.00 180 LEU A O 10
ATOM 2490 N N . ALA A 1 24 ? 1.490 9.926 -1.803 1.00 0.00 181 ALA A N 10
ATOM 2491 C CA . ALA A 1 24 ? 2.849 9.663 -1.287 1.00 0.00 181 ALA A CA 10
ATOM 2492 C C . ALA A 1 24 ? 2.931 8.317 -0.481 1.00 0.00 181 ALA A C 10
ATOM 2493 O O . ALA A 1 24 ? 3.744 7.464 -0.828 1.00 0.00 181 ALA A O 10
ATOM 2500 N N . CYS A 1 25 ? 2.066 8.098 0.536 1.00 0.00 182 CYS A N 10
ATOM 2501 C CA . CYS A 1 25 ? 1.942 6.794 1.263 1.00 0.00 182 CY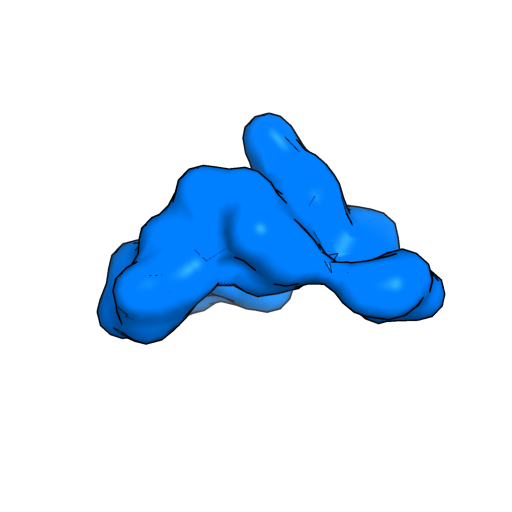S A CA 10
ATOM 2502 C C . CYS A 1 25 ? 1.692 5.557 0.351 1.00 0.00 182 CYS A C 10
ATOM 2503 O O . CYS A 1 25 ? 2.399 4.549 0.402 1.00 0.00 182 CYS A O 10
ATOM 2510 N N . LEU A 1 26 ? 0.697 5.708 -0.512 1.00 0.00 183 LEU A N 10
ATOM 2511 C CA . LEU A 1 26 ? 0.369 4.776 -1.597 1.00 0.00 183 LEU A CA 10
ATOM 2512 C C . LEU A 1 26 ? 1.500 4.494 -2.650 1.00 0.00 183 LEU A C 10
ATOM 2513 O O . LEU A 1 26 ? 1.585 3.381 -3.160 1.00 0.00 183 LEU A O 10
ATOM 2529 N N . SER A 1 27 ? 2.332 5.489 -2.997 1.00 0.00 184 SER A N 10
ATOM 2530 C CA . SER A 1 27 ? 3.528 5.278 -3.878 1.00 0.00 184 SER A CA 10
ATOM 2531 C C . SER A 1 27 ? 4.691 4.446 -3.224 1.00 0.00 184 SER A C 10
ATOM 2532 O O . SER A 1 27 ? 5.393 3.720 -3.932 1.00 0.00 184 SER A O 10
ATOM 2540 N N . LEU A 1 28 ? 4.924 4.580 -1.906 1.00 0.00 185 LEU A N 10
ATOM 2541 C CA . LEU A 1 28 ? 5.886 3.711 -1.145 1.00 0.00 185 LEU A CA 10
ATOM 2542 C C . LEU A 1 28 ? 5.458 2.234 -0.892 1.00 0.00 185 LEU A C 10
ATOM 2543 O O . LEU A 1 28 ? 6.297 1.372 -0.612 1.00 0.00 185 LEU A O 10
ATOM 2559 N N . CYS A 1 29 ? 4.156 1.966 -0.956 1.00 0.00 186 CYS A N 10
ATOM 2560 C CA . CYS A 1 29 ? 3.581 0.699 -0.561 1.00 0.00 186 CYS A CA 10
ATOM 2561 C C . CYS A 1 29 ? 3.737 -0.607 -1.419 1.00 0.00 186 CYS A C 10
ATOM 2562 O O . CYS A 1 29 ? 4.335 -0.694 -2.490 1.00 0.00 186 CYS A O 10
ATOM 2569 N N . HIS A 1 30 ? 3.031 -1.609 -0.891 1.00 0.00 187 HIS A N 10
ATOM 2570 C CA . HIS A 1 30 ? 2.873 -2.962 -1.488 1.00 0.00 187 HIS A CA 10
ATOM 2571 C C . HIS A 1 30 ? 1.585 -3.100 -2.392 1.00 0.00 187 HIS A C 10
ATOM 2572 O O . HIS A 1 30 ? 1.639 -3.722 -3.454 1.00 0.00 187 HIS A O 10
ATOM 2586 N N . ILE A 1 31 ? 0.442 -2.507 -1.988 1.00 0.00 188 ILE A N 10
ATOM 2587 C CA . ILE A 1 31 ? -0.869 -2.585 -2.727 1.00 0.00 188 ILE A CA 10
ATOM 2588 C C . ILE A 1 31 ? -1.104 -1.374 -3.718 1.00 0.00 188 ILE A C 10
ATOM 2589 O O . ILE A 1 31 ? -2.112 -0.667 -3.675 1.00 0.00 188 ILE A O 10
ATOM 2605 N N . GLU A 1 32 ? -0.182 -1.184 -4.685 1.00 0.00 189 GLU A N 10
ATOM 2606 C CA . GLU A 1 32 ? -0.226 -0.058 -5.658 1.00 0.00 189 GLU A CA 10
ATOM 2607 C C . GLU A 1 32 ? -1.267 -0.237 -6.805 1.00 0.00 189 GLU A C 10
ATOM 2608 O O . GLU A 1 32 ? -2.142 0.584 -7.068 1.00 0.00 189 GLU A O 10
ATOM 2621 N N . VAL A 1 14 ? 4.467 1.669 4.045 1.00 0.00 171 VAL A N 11
ATOM 2622 C CA . VAL A 1 14 ? 4.394 0.611 2.987 1.00 0.00 171 VAL A CA 11
ATOM 2623 C C . VAL A 1 14 ? 3.097 -0.283 2.811 1.00 0.00 171 VAL A C 11
ATOM 2624 O O . VAL A 1 14 ? 3.010 -0.936 1.769 1.00 0.00 171 VAL A O 11
ATOM 2637 N N . PRO A 1 15 ? 2.070 -0.387 3.695 1.00 0.00 172 PRO A N 11
ATOM 2638 C CA . PRO A 1 15 ? 0.815 -1.123 3.392 1.00 0.00 172 PRO A CA 11
ATOM 2639 C C . PRO A 1 15 ? -0.256 -0.157 2.772 1.00 0.00 172 PRO A C 11
ATOM 2640 O O . PRO A 1 15 ? -0.831 0.681 3.478 1.00 0.00 172 PRO A O 11
ATOM 2651 N N . CYS A 1 16 ? -0.540 -0.268 1.457 1.00 0.00 173 CYS A N 11
ATOM 2652 C CA . CYS A 1 16 ? -1.554 0.572 0.748 1.00 0.00 173 CYS A CA 11
ATOM 2653 C C . CYS A 1 16 ? -2.999 0.631 1.354 1.00 0.00 173 CYS A C 11
ATOM 2654 O O . CYS A 1 16 ? -3.623 1.697 1.322 1.00 0.00 173 CYS A O 11
ATOM 2661 N N . SER A 1 17 ? -3.489 -0.467 1.961 1.00 0.00 174 SER A N 11
ATOM 2662 C CA . SER A 1 17 ? -4.729 -0.449 2.806 1.00 0.00 174 SER A CA 11
ATOM 2663 C C . SER A 1 17 ? -4.802 0.555 4.010 1.00 0.00 174 SER A C 11
ATOM 2664 O O . SER A 1 17 ? -5.872 0.784 4.577 1.00 0.00 174 SER A O 11
ATOM 2672 N N . THR A 1 18 ? -3.656 1.111 4.403 1.00 0.00 175 THR A N 11
ATOM 2673 C CA . THR A 1 18 ? -3.522 2.132 5.478 1.00 0.00 175 THR A CA 11
ATOM 2674 C C . THR A 1 18 ? -3.270 3.590 4.941 1.00 0.00 175 THR A C 11
ATOM 2675 O O . THR A 1 18 ? -3.578 4.555 5.642 1.00 0.00 175 THR A O 11
ATOM 2686 N N . CYS A 1 19 ? -2.708 3.764 3.721 1.00 0.00 176 CYS A N 11
ATOM 2687 C CA . CYS A 1 19 ? -2.542 5.079 3.058 1.00 0.00 176 CYS A CA 11
ATOM 2688 C C . CYS A 1 19 ? -3.907 5.717 2.619 1.00 0.00 176 CYS A C 11
ATOM 2689 O O . CYS A 1 19 ? -4.114 6.917 2.803 1.00 0.00 176 CYS A O 11
ATOM 2696 N N . GLU A 1 20 ? -4.811 4.910 2.029 1.00 0.00 177 GLU A N 11
ATOM 2697 C CA . GLU A 1 20 ? -6.227 5.261 1.723 1.00 0.00 177 GLU A CA 11
ATOM 2698 C C . GLU A 1 20 ? -6.520 6.592 0.972 1.00 0.00 177 GLU A C 11
ATOM 2699 O O . GLU A 1 20 ? -7.394 7.387 1.328 1.00 0.00 177 GLU A O 11
ATOM 2712 N N . GLY A 1 21 ? -5.793 6.772 -0.130 1.00 0.00 178 GLY A N 11
ATOM 2713 C CA . GLY A 1 21 ? -5.874 8.005 -0.936 1.00 0.00 178 GLY A CA 11
ATOM 2714 C C . GLY A 1 21 ? -4.744 9.046 -0.776 1.00 0.00 178 GLY A C 11
ATOM 2715 O O . GLY A 1 21 ? -4.760 10.055 -1.481 1.00 0.00 178 GLY A O 11
ATOM 2719 N N . ASN A 1 22 ? -3.753 8.814 0.106 1.00 0.00 179 ASN A N 11
ATOM 2720 C CA . ASN A 1 22 ? -2.574 9.687 0.231 1.00 0.00 179 ASN A CA 11
ATOM 2721 C C . ASN A 1 22 ? -1.559 9.154 -0.766 1.00 0.00 179 ASN A C 11
ATOM 2722 O O . ASN A 1 22 ? -0.915 8.116 -0.572 1.00 0.00 179 ASN A O 11
ATOM 2733 N N . LEU A 1 23 ? -1.406 9.893 -1.840 1.00 0.00 180 LEU A N 11
ATOM 2734 C CA . LEU A 1 23 ? -0.589 9.415 -2.948 1.00 0.00 180 LEU A CA 11
ATOM 2735 C C . LEU A 1 23 ? 0.940 9.204 -2.721 1.00 0.00 180 LEU A C 11
ATOM 2736 O O . LEU A 1 23 ? 1.563 8.395 -3.400 1.00 0.00 180 LEU A O 11
ATOM 2752 N N . ALA A 1 24 ? 1.498 9.902 -1.735 1.00 0.00 181 ALA A N 11
ATOM 2753 C CA . ALA A 1 24 ? 2.852 9.633 -1.204 1.00 0.00 181 ALA A CA 11
ATOM 2754 C C . ALA A 1 24 ? 2.925 8.290 -0.393 1.00 0.00 181 ALA A C 11
ATOM 2755 O O . ALA A 1 24 ? 3.755 7.442 -0.711 1.00 0.00 181 ALA A O 11
ATOM 2762 N N . CYS A 1 25 ? 2.036 8.076 0.604 1.00 0.00 182 CYS A N 11
ATOM 2763 C CA . CYS A 1 25 ? 1.888 6.775 1.332 1.00 0.00 182 CYS A CA 11
ATOM 2764 C C . CYS A 1 25 ? 1.664 5.532 0.417 1.00 0.00 182 CYS A C 11
ATOM 2765 O O . CYS A 1 25 ? 2.333 4.501 0.518 1.00 0.00 182 CYS A O 11
ATOM 2772 N N . LEU A 1 26 ? 0.721 5.697 -0.501 1.00 0.00 183 LEU A N 11
ATOM 2773 C CA . LEU A 1 26 ? 0.436 4.766 -1.598 1.00 0.00 183 LEU A CA 11
ATOM 2774 C C . LEU A 1 26 ? 1.592 4.537 -2.639 1.00 0.00 183 LEU A C 11
ATOM 2775 O O . LEU A 1 26 ? 1.727 3.433 -3.164 1.00 0.00 183 LEU A O 11
ATOM 2791 N N . SER A 1 27 ? 2.394 5.566 -2.962 1.00 0.00 184 SER A N 11
ATOM 2792 C CA . SER A 1 27 ? 3.614 5.409 -3.820 1.00 0.00 184 SER A CA 11
ATOM 2793 C C . SER A 1 27 ? 4.789 4.601 -3.161 1.00 0.00 184 SER A C 11
ATOM 2794 O O . SER A 1 27 ? 5.597 4.016 -3.886 1.00 0.00 184 SER A O 11
ATOM 2802 N N . LEU A 1 28 ? 4.917 4.603 -1.823 1.00 0.00 185 LEU A N 11
ATOM 2803 C CA . LEU A 1 28 ? 5.871 3.707 -1.092 1.00 0.00 185 LEU A CA 11
ATOM 2804 C C . LEU A 1 28 ? 5.474 2.207 -1.047 1.00 0.00 185 LEU A C 11
ATOM 2805 O O . LEU A 1 28 ? 6.345 1.337 -0.974 1.00 0.00 185 LEU A O 11
ATOM 2821 N N . CYS A 1 29 ? 4.170 1.923 -1.056 1.00 0.00 186 CYS A N 11
ATOM 2822 C CA . CYS A 1 29 ? 3.634 0.601 -0.825 1.00 0.00 186 CYS A CA 11
ATOM 2823 C C . CYS A 1 29 ? 3.740 -0.502 -1.928 1.00 0.00 186 CYS A C 11
ATOM 2824 O O . CYS A 1 29 ? 4.212 -0.325 -3.054 1.00 0.00 186 CYS A O 11
ATOM 2831 N N . HIS A 1 30 ? 3.142 -1.641 -1.570 1.00 0.00 187 HIS A N 11
ATOM 2832 C CA . HIS A 1 30 ? 2.916 -2.786 -2.479 1.00 0.00 187 HIS A CA 11
ATOM 2833 C C . HIS A 1 30 ? 1.458 -2.609 -3.034 1.00 0.00 187 HIS A C 11
ATOM 2834 O O . HIS A 1 30 ? 0.468 -2.724 -2.299 1.00 0.00 187 HIS A O 11
ATOM 2848 N N . ILE A 1 31 ? 1.321 -2.345 -4.337 1.00 0.00 188 ILE A N 11
ATOM 2849 C CA . ILE A 1 31 ? -0.015 -2.058 -4.962 1.00 0.00 188 ILE A CA 11
ATOM 2850 C C . ILE A 1 31 ? -0.546 -3.385 -5.617 1.00 0.00 188 ILE A C 11
ATOM 2851 O O . ILE A 1 31 ? -0.394 -3.622 -6.819 1.00 0.00 188 ILE A O 11
ATOM 2867 N N . GLU A 1 32 ? -1.168 -4.256 -4.802 1.00 0.00 189 GLU A N 11
ATOM 2868 C CA . GLU A 1 32 ? -1.667 -5.579 -5.246 1.00 0.00 189 GLU A CA 11
ATOM 2869 C C . GLU A 1 32 ? -3.147 -5.521 -5.728 1.00 0.00 189 GLU A C 11
ATOM 2870 O O . GLU A 1 32 ? -4.112 -5.283 -5.004 1.00 0.00 189 GLU A O 11
ATOM 2883 N N . VAL A 1 14 ? 4.118 1.716 4.223 1.00 0.00 171 VAL A N 12
ATOM 2884 C CA . VAL A 1 14 ? 4.203 0.634 3.189 1.00 0.00 171 VAL A CA 12
ATOM 2885 C C . VAL A 1 14 ? 2.977 -0.328 2.918 1.00 0.00 171 VAL A C 12
ATOM 2886 O O . VAL A 1 14 ? 2.956 -0.926 1.837 1.00 0.00 171 VAL A O 12
ATOM 2899 N N . PRO A 1 15 ? 1.951 -0.556 3.775 1.00 0.00 172 PRO A N 12
ATOM 2900 C CA . PRO A 1 15 ? 0.743 -1.324 3.392 1.00 0.00 172 PRO A CA 12
ATOM 2901 C C . PRO A 1 15 ? -0.302 -0.352 2.743 1.00 0.00 172 PRO A C 12
ATOM 2902 O O . PRO A 1 15 ? -0.927 0.445 3.451 1.00 0.00 172 PRO A O 12
ATOM 2913 N N . CYS A 1 16 ? -0.502 -0.396 1.407 1.00 0.00 173 CYS A N 12
ATOM 2914 C CA . CYS A 1 16 ? -1.501 0.464 0.693 1.00 0.00 173 CYS A CA 12
ATOM 2915 C C . CYS A 1 16 ? -2.965 0.516 1.251 1.00 0.00 173 CYS A C 12
ATOM 2916 O O . CYS A 1 16 ? -3.593 1.579 1.213 1.00 0.00 173 CYS A O 12
ATOM 2923 N N . SER A 1 17 ? -3.463 -0.591 1.826 1.00 0.00 174 SER A N 12
ATOM 2924 C CA . SER A 1 17 ? -4.720 -0.591 2.647 1.00 0.00 174 SER A CA 12
ATOM 2925 C C . SER A 1 17 ? -4.798 0.357 3.900 1.00 0.00 174 SER A C 12
ATOM 2926 O O . SER A 1 17 ? -5.841 0.458 4.551 1.00 0.00 174 SER A O 12
ATOM 2934 N N . THR A 1 18 ? -3.689 1.016 4.242 1.00 0.00 175 THR A N 12
ATOM 2935 C CA . THR A 1 18 ? -3.574 2.002 5.350 1.00 0.00 175 THR A CA 12
ATOM 2936 C C . THR A 1 18 ? -3.249 3.468 4.869 1.00 0.00 175 THR A C 12
ATOM 2937 O O . THR A 1 18 ? -3.509 4.415 5.614 1.00 0.00 175 THR A O 12
ATOM 2948 N N . CYS A 1 19 ? -2.684 3.680 3.652 1.00 0.00 176 CYS A N 12
ATOM 2949 C CA . CYS A 1 19 ? -2.451 5.027 3.066 1.00 0.00 176 CYS A CA 12
ATOM 2950 C C . CYS A 1 19 ? -3.766 5.820 2.730 1.00 0.00 176 CYS A C 12
ATOM 2951 O O . CYS A 1 19 ? -3.797 7.046 2.847 1.00 0.00 176 CYS A O 12
ATOM 2958 N N . GLU A 1 20 ? -4.833 5.115 2.305 1.00 0.00 177 GLU A N 12
ATOM 2959 C CA . GLU A 1 20 ? -6.215 5.642 2.138 1.00 0.00 177 GLU A CA 12
ATOM 2960 C C . GLU A 1 20 ? -6.443 6.907 1.262 1.00 0.00 177 GLU A C 12
ATOM 2961 O O . GLU A 1 20 ? -7.186 7.832 1.601 1.00 0.00 177 GLU A O 12
ATOM 2974 N N . GLY A 1 21 ? -5.833 6.881 0.074 1.00 0.00 178 GLY A N 12
ATOM 2975 C CA . GLY A 1 21 ? -5.879 8.035 -0.847 1.00 0.00 178 GLY A CA 12
ATOM 2976 C C . GLY A 1 21 ? -4.734 9.067 -0.751 1.00 0.00 178 GLY A C 12
ATOM 2977 O O . GLY A 1 21 ? -4.764 10.067 -1.469 1.00 0.00 178 GLY A O 12
ATOM 2981 N N . ASN A 1 22 ? -3.711 8.829 0.094 1.00 0.00 179 ASN A N 12
ATOM 2982 C CA . ASN A 1 22 ? -2.518 9.684 0.171 1.00 0.00 179 ASN A CA 12
ATOM 2983 C C . ASN A 1 22 ? -1.553 9.126 -0.857 1.00 0.00 179 ASN A C 12
ATOM 2984 O O . ASN A 1 22 ? -0.924 8.078 -0.677 1.00 0.00 179 ASN A O 12
ATOM 2995 N N . LEU A 1 23 ? -1.428 9.853 -1.943 1.00 0.00 180 LEU A N 12
ATOM 2996 C CA . LEU A 1 23 ? -0.637 9.359 -3.061 1.00 0.00 180 LEU A CA 12
ATOM 2997 C C . LEU A 1 23 ? 0.900 9.157 -2.850 1.00 0.00 180 LEU A C 12
ATOM 2998 O O . LEU A 1 23 ? 1.512 8.328 -3.516 1.00 0.00 180 LEU A O 12
ATOM 3014 N N . ALA A 1 24 ? 1.472 9.884 -1.892 1.00 0.00 181 ALA A N 12
ATOM 3015 C CA . ALA A 1 24 ? 2.836 9.643 -1.367 1.00 0.00 181 ALA A CA 12
ATOM 3016 C C . ALA A 1 24 ? 2.957 8.306 -0.543 1.00 0.00 181 ALA A C 12
ATOM 3017 O O . ALA A 1 24 ? 3.861 7.519 -0.810 1.00 0.00 181 ALA A O 12
ATOM 3024 N N . CYS A 1 25 ? 2.040 8.039 0.413 1.00 0.00 182 CYS A N 12
ATOM 3025 C CA . CYS A 1 25 ? 1.929 6.729 1.138 1.00 0.00 182 CYS A CA 12
ATOM 3026 C C . CYS A 1 25 ? 1.645 5.501 0.235 1.00 0.00 182 CYS A C 12
ATOM 3027 O O . CYS A 1 25 ? 2.284 4.452 0.328 1.00 0.00 182 CYS A O 12
ATOM 3034 N N . LEU A 1 26 ? 0.685 5.677 -0.654 1.00 0.00 183 LEU A N 12
ATOM 3035 C CA . LEU A 1 26 ? 0.379 4.740 -1.741 1.00 0.00 183 LEU A CA 12
ATOM 3036 C C . LEU A 1 26 ? 1.538 4.504 -2.786 1.00 0.00 183 LEU A C 12
ATOM 3037 O O . LEU A 1 26 ? 1.670 3.409 -3.328 1.00 0.00 183 LEU A O 12
ATOM 3053 N N . SER A 1 27 ? 2.355 5.529 -3.076 1.00 0.00 184 SER A N 12
ATOM 3054 C CA . SER A 1 27 ? 3.617 5.381 -3.875 1.00 0.00 184 SER A CA 12
ATOM 3055 C C . SER A 1 27 ? 4.748 4.568 -3.148 1.00 0.00 184 SER A C 12
ATOM 3056 O O . SER A 1 27 ? 5.475 3.815 -3.798 1.00 0.00 184 SER A O 12
ATOM 3064 N N . LEU A 1 28 ? 4.912 4.733 -1.820 1.00 0.00 185 LEU A N 12
ATOM 3065 C CA . LEU A 1 28 ? 5.866 3.921 -1.000 1.00 0.00 185 LEU A CA 12
ATOM 3066 C C . LEU A 1 28 ? 5.373 2.514 -0.528 1.00 0.00 185 LEU A C 12
ATOM 3067 O O . LEU A 1 28 ? 6.067 1.862 0.257 1.00 0.00 185 LEU A O 12
ATOM 3083 N N . CYS A 1 29 ? 4.231 2.019 -1.036 1.00 0.00 186 CYS A N 12
ATOM 3084 C CA . CYS A 1 29 ? 3.679 0.713 -0.708 1.00 0.00 186 CYS A CA 12
ATOM 3085 C C . CYS A 1 29 ? 3.797 -0.382 -1.818 1.00 0.00 186 CYS A C 12
ATOM 3086 O O . CYS A 1 29 ? 4.130 -0.150 -2.984 1.00 0.00 186 CYS A O 12
ATOM 3093 N N . HIS A 1 30 ? 3.341 -1.576 -1.434 1.00 0.00 187 HIS A N 12
ATOM 3094 C CA . HIS A 1 30 ? 3.181 -2.719 -2.364 1.00 0.00 187 HIS A CA 12
ATOM 3095 C C . HIS A 1 30 ? 1.690 -2.771 -2.833 1.00 0.00 187 HIS A C 12
ATOM 3096 O O . HIS A 1 30 ? 0.761 -3.127 -2.098 1.00 0.00 187 HIS A O 12
ATOM 3110 N N . ILE A 1 31 ? 1.494 -2.421 -4.096 1.00 0.00 188 ILE A N 12
ATOM 3111 C CA . ILE A 1 31 ? 0.164 -2.250 -4.726 1.00 0.00 188 ILE A CA 12
ATOM 3112 C C . ILE A 1 31 ? -0.286 -3.475 -5.605 1.00 0.00 188 ILE A C 12
ATOM 3113 O O . ILE A 1 31 ? -0.416 -3.393 -6.829 1.00 0.00 188 ILE A O 12
ATOM 3129 N N . GLU A 1 32 ? -0.573 -4.620 -4.957 1.00 0.00 189 GLU A N 12
ATOM 3130 C CA . GLU A 1 32 ? -0.979 -5.867 -5.650 1.00 0.00 189 GLU A CA 12
ATOM 3131 C C . GLU A 1 32 ? -2.506 -5.911 -5.956 1.00 0.00 189 GLU A C 12
ATOM 3132 O O . GLU A 1 32 ? -3.388 -6.025 -5.106 1.00 0.00 189 GLU A O 12
ATOM 3145 N N . VAL A 1 14 ? 5.397 -0.997 4.522 1.00 0.00 171 VAL A N 13
ATOM 3146 C CA . VAL A 1 14 ? 4.723 -0.191 3.476 1.00 0.00 171 VAL A CA 13
ATOM 3147 C C . VAL A 1 14 ? 3.347 -0.813 3.010 1.00 0.00 171 VAL A C 13
ATOM 3148 O O . VAL A 1 14 ? 3.272 -1.326 1.888 1.00 0.00 171 VAL A O 13
ATOM 3161 N N . PRO A 1 15 ? 2.212 -0.762 3.783 1.00 0.00 172 PRO A N 13
ATOM 3162 C CA . PRO A 1 15 ? 0.913 -1.337 3.336 1.00 0.00 172 PRO A CA 13
ATOM 3163 C C . PRO A 1 15 ? -0.093 -0.288 2.744 1.00 0.00 172 PRO A C 13
ATOM 3164 O O . PRO A 1 15 ? -0.587 0.604 3.445 1.00 0.00 172 PRO A O 13
ATOM 3175 N N . CYS A 1 16 ? -0.453 -0.441 1.456 1.00 0.00 173 CYS A N 13
ATOM 3176 C CA . CYS A 1 16 ? -1.462 0.412 0.753 1.00 0.00 173 CYS A CA 13
ATOM 3177 C C . CYS A 1 16 ? -2.893 0.469 1.399 1.00 0.00 173 CYS A C 13
ATOM 3178 O O . CYS A 1 16 ? -3.545 1.515 1.333 1.00 0.00 173 CYS A O 13
ATOM 3185 N N . SER A 1 17 ? -3.344 -0.614 2.065 1.00 0.00 174 SER A N 13
ATOM 3186 C CA . SER A 1 17 ? -4.561 -0.600 2.937 1.00 0.00 174 SER A CA 13
ATOM 3187 C C . SER A 1 17 ? -4.606 0.396 4.147 1.00 0.00 174 SER A C 13
ATOM 3188 O O . SER A 1 17 ? -5.637 0.520 4.813 1.00 0.00 174 SER A O 13
ATOM 3196 N N . THR A 1 18 ? -3.503 1.095 4.421 1.00 0.00 175 THR A N 13
ATOM 3197 C CA . THR A 1 18 ? -3.397 2.139 5.479 1.00 0.00 175 THR A CA 13
ATOM 3198 C C . THR A 1 18 ? -3.172 3.600 4.930 1.00 0.00 175 THR A C 13
ATOM 3199 O O . THR A 1 18 ? -3.342 4.562 5.681 1.00 0.00 175 THR A O 13
ATOM 3210 N N . CYS A 1 19 ? -2.794 3.784 3.645 1.00 0.00 176 CYS A N 13
ATOM 3211 C CA . CYS A 1 19 ? -2.614 5.106 3.003 1.00 0.00 176 CYS A CA 13
ATOM 3212 C C . CYS A 1 19 ? -3.951 5.815 2.590 1.00 0.00 176 CYS A C 13
ATOM 3213 O O . CYS A 1 19 ? -4.055 7.037 2.702 1.00 0.00 176 CYS A O 13
ATOM 3220 N N . GLU A 1 20 ? -4.952 5.056 2.101 1.00 0.00 177 GLU A N 13
ATOM 3221 C CA . GLU A 1 20 ? -6.339 5.527 1.815 1.00 0.00 177 GLU A CA 13
ATOM 3222 C C . GLU A 1 20 ? -6.536 6.793 0.927 1.00 0.00 177 GLU A C 13
ATOM 3223 O O . GLU A 1 20 ? -7.324 7.699 1.213 1.00 0.00 177 GLU A O 13
ATOM 3236 N N . GLY A 1 21 ? -5.842 6.792 -0.214 1.00 0.00 178 GLY A N 13
ATOM 3237 C CA . GLY A 1 21 ? -5.855 7.943 -1.138 1.00 0.00 178 GLY A CA 13
ATOM 3238 C C . GLY A 1 21 ? -4.744 9.005 -0.974 1.00 0.00 178 GLY A C 13
ATOM 3239 O O . GLY A 1 21 ? -4.747 9.993 -1.710 1.00 0.00 178 GLY A O 13
ATOM 3243 N N . ASN A 1 22 ? -3.779 8.808 -0.054 1.00 0.00 179 ASN A N 13
ATOM 3244 C CA . ASN A 1 22 ? -2.611 9.692 0.085 1.00 0.00 179 ASN A CA 13
ATOM 3245 C C . ASN A 1 22 ? -1.577 9.132 -0.873 1.00 0.00 179 ASN A C 13
ATOM 3246 O O . ASN A 1 22 ? -0.960 8.084 -0.649 1.00 0.00 179 ASN A O 13
ATOM 3257 N N . LEU A 1 23 ? -1.384 9.857 -1.948 1.00 0.00 180 LEU A N 13
ATOM 3258 C CA . LEU A 1 23 ? -0.559 9.348 -3.032 1.00 0.00 180 LEU A CA 13
ATOM 3259 C C . LEU A 1 23 ? 0.968 9.129 -2.780 1.00 0.00 180 LEU A C 13
ATOM 3260 O O . LEU A 1 23 ? 1.596 8.321 -3.453 1.00 0.00 180 LEU A O 13
ATOM 3276 N N . ALA A 1 24 ? 1.518 9.831 -1.793 1.00 0.00 181 ALA A N 13
ATOM 3277 C CA . ALA A 1 24 ? 2.864 9.561 -1.240 1.00 0.00 181 ALA A CA 13
ATOM 3278 C C . ALA A 1 24 ? 2.918 8.265 -0.361 1.00 0.00 181 ALA A C 13
ATOM 3279 O O . ALA A 1 24 ? 3.792 7.429 -0.580 1.00 0.00 181 ALA A O 13
ATOM 3286 N N . CYS A 1 25 ? 1.987 8.083 0.603 1.00 0.00 182 CYS A N 13
ATOM 3287 C CA . CYS A 1 25 ? 1.813 6.797 1.351 1.00 0.00 182 CYS A CA 13
ATOM 3288 C C . CYS A 1 25 ? 1.618 5.553 0.428 1.00 0.00 182 CYS A C 13
ATOM 3289 O O . CYS A 1 25 ? 2.274 4.516 0.558 1.00 0.00 182 CYS A O 13
ATOM 3296 N N . LEU A 1 26 ? 0.731 5.735 -0.540 1.00 0.00 183 LEU A N 13
ATOM 3297 C CA . LEU A 1 26 ? 0.501 4.817 -1.657 1.00 0.00 183 LEU A CA 13
ATOM 3298 C C . LEU A 1 26 ? 1.683 4.577 -2.653 1.00 0.00 183 LEU A C 13
ATOM 3299 O O . LEU A 1 26 ? 1.805 3.481 -3.200 1.00 0.00 183 LEU A O 13
ATOM 3315 N N . SER A 1 27 ? 2.524 5.593 -2.885 1.00 0.00 184 SER A N 13
ATOM 3316 C CA . SER A 1 27 ? 3.803 5.434 -3.646 1.00 0.00 184 SER A CA 13
ATOM 3317 C C . SER A 1 27 ? 4.912 4.608 -2.897 1.00 0.00 184 SER A C 13
ATOM 3318 O O . SER A 1 27 ? 5.821 4.091 -3.552 1.00 0.00 184 SER A O 13
ATOM 3326 N N . LEU A 1 28 ? 4.878 4.527 -1.553 1.00 0.00 185 LEU A N 13
ATOM 3327 C CA . LEU A 1 28 ? 5.754 3.604 -0.768 1.00 0.00 185 LEU A CA 13
ATOM 3328 C C . LEU A 1 28 ? 5.278 2.128 -0.862 1.00 0.00 185 LEU A C 13
ATOM 3329 O O . LEU A 1 28 ? 6.092 1.216 -1.046 1.00 0.00 185 LEU A O 13
ATOM 3345 N N . CYS A 1 29 ? 3.966 1.901 -0.732 1.00 0.00 186 CYS A N 13
ATOM 3346 C CA . CYS A 1 29 ? 3.371 0.593 -0.889 1.00 0.00 186 CYS A CA 13
ATOM 3347 C C . CYS A 1 29 ? 3.110 0.077 -2.342 1.00 0.00 186 CYS A C 13
ATOM 3348 O O . CYS A 1 29 ? 3.179 0.762 -3.365 1.00 0.00 186 CYS A O 13
ATOM 3355 N N . HIS A 1 30 ? 2.725 -1.195 -2.354 1.00 0.00 187 HIS A N 13
ATOM 3356 C CA . HIS A 1 30 ? 2.373 -1.955 -3.570 1.00 0.00 187 HIS A CA 13
ATOM 3357 C C . HIS A 1 30 ? 0.820 -2.095 -3.668 1.00 0.00 187 HIS A C 13
ATOM 3358 O O . HIS A 1 30 ? 0.155 -2.643 -2.783 1.00 0.00 187 HIS A O 13
ATOM 3372 N N . ILE A 1 31 ? 0.260 -1.634 -4.785 1.00 0.00 188 ILE A N 13
ATOM 3373 C CA . ILE A 1 31 ? -1.211 -1.598 -5.018 1.00 0.00 188 ILE A CA 13
ATOM 3374 C C . ILE A 1 31 ? -1.811 -2.811 -5.826 1.00 0.00 188 ILE A C 13
ATOM 3375 O O . ILE A 1 31 ? -2.946 -3.208 -5.557 1.00 0.00 188 ILE A O 13
ATOM 3391 N N . GLU A 1 32 ? -1.072 -3.388 -6.797 1.00 0.00 189 GLU A N 13
ATOM 3392 C CA . GLU A 1 32 ? -1.477 -4.594 -7.584 1.00 0.00 189 GLU A CA 13
ATOM 3393 C C . GLU A 1 32 ? -2.719 -4.379 -8.507 1.00 0.00 189 GLU A C 13
ATOM 3394 O O . GLU A 1 32 ? -2.640 -3.970 -9.663 1.00 0.00 189 GLU A O 13
ATOM 3407 N N . VAL A 1 14 ? 4.323 1.949 4.177 1.00 0.00 171 VAL A N 14
ATOM 3408 C CA . VAL A 1 14 ? 4.310 0.876 3.132 1.00 0.00 171 VAL A CA 14
ATOM 3409 C C . VAL A 1 14 ? 3.051 -0.062 2.939 1.00 0.00 171 VAL A C 14
ATOM 3410 O O . VAL A 1 14 ? 3.003 -0.707 1.892 1.00 0.00 171 VAL A O 14
ATOM 3423 N N . PRO A 1 15 ? 2.018 -0.225 3.806 1.00 0.00 172 PRO A N 14
ATOM 3424 C CA . PRO A 1 15 ? 0.796 -1.004 3.472 1.00 0.00 172 PRO A CA 14
ATOM 3425 C C . PRO A 1 15 ? -0.291 -0.074 2.821 1.00 0.00 172 PRO A C 14
ATOM 3426 O O . PRO A 1 15 ? -0.899 0.755 3.508 1.00 0.00 172 PRO A O 14
ATOM 3437 N N . CYS A 1 16 ? -0.542 -0.205 1.501 1.00 0.00 173 CYS A N 14
ATOM 3438 C CA . CYS A 1 16 ? -1.539 0.620 0.748 1.00 0.00 173 CYS A CA 14
ATOM 3439 C C . CYS A 1 16 ? -3.001 0.704 1.308 1.00 0.00 173 CYS A C 14
ATOM 3440 O O . CYS A 1 16 ? -3.620 1.771 1.223 1.00 0.00 173 CYS A O 14
ATOM 3447 N N . SER A 1 17 ? -3.525 -0.377 1.912 1.00 0.00 174 SER A N 14
ATOM 3448 C CA . SER A 1 17 ? -4.792 -0.329 2.717 1.00 0.00 174 SER A CA 14
ATOM 3449 C C . SER A 1 17 ? -4.893 0.744 3.858 1.00 0.00 174 SER A C 14
ATOM 3450 O O . SER A 1 17 ? -5.979 1.221 4.187 1.00 0.00 174 SER A O 14
ATOM 3458 N N . THR A 1 18 ? -3.743 1.119 4.415 1.00 0.00 175 THR A N 14
ATOM 3459 C CA . THR A 1 18 ? -3.595 2.156 5.476 1.00 0.00 175 THR A CA 14
ATOM 3460 C C . THR A 1 18 ? -3.267 3.593 4.929 1.00 0.00 175 THR A C 14
ATOM 3461 O O . THR A 1 18 ? -3.574 4.583 5.596 1.00 0.00 175 THR A O 14
ATOM 3472 N N . CYS A 1 19 ? -2.629 3.723 3.740 1.00 0.00 176 CYS A N 14
ATOM 3473 C CA . CYS A 1 19 ? -2.444 5.016 3.043 1.00 0.00 176 CYS A CA 14
ATOM 3474 C C . CYS A 1 19 ? -3.806 5.628 2.563 1.00 0.00 176 CYS A C 14
ATOM 3475 O O . CYS A 1 19 ? -4.030 6.830 2.710 1.00 0.00 176 CYS A O 14
ATOM 3482 N N . GLU A 1 20 ? -4.695 4.788 1.989 1.00 0.00 177 GLU A N 14
ATOM 3483 C CA . GLU A 1 20 ? -6.123 5.093 1.696 1.00 0.00 177 GLU A CA 14
ATOM 3484 C C . GLU A 1 20 ? -6.506 6.424 0.992 1.00 0.00 177 GLU A C 14
ATOM 3485 O O . GLU A 1 20 ? -7.475 7.112 1.325 1.00 0.00 177 GLU A O 14
ATOM 3498 N N . GLY A 1 21 ? -5.745 6.710 -0.058 1.00 0.00 178 GLY A N 14
ATOM 3499 C CA . GLY A 1 21 ? -5.868 7.973 -0.807 1.00 0.00 178 GLY A CA 14
ATOM 3500 C C . GLY A 1 21 ? -4.730 9.005 -0.645 1.00 0.00 178 GLY A C 14
ATOM 3501 O O . GLY A 1 21 ? -4.736 10.013 -1.353 1.00 0.00 178 GLY A O 14
ATOM 3505 N N . ASN A 1 22 ? -3.744 8.768 0.242 1.00 0.00 179 ASN A N 14
ATOM 3506 C CA . ASN A 1 22 ? -2.557 9.637 0.366 1.00 0.00 179 ASN A CA 14
ATOM 3507 C C . ASN A 1 22 ? -1.561 9.131 -0.665 1.00 0.00 179 ASN A C 14
ATOM 3508 O O . ASN A 1 22 ? -0.903 8.097 -0.502 1.00 0.00 179 ASN A O 14
ATOM 3519 N N . LEU A 1 23 ? -1.445 9.884 -1.736 1.00 0.00 180 LEU A N 14
ATOM 3520 C CA . LEU A 1 23 ? -0.652 9.428 -2.870 1.00 0.00 180 LEU A CA 14
ATOM 3521 C C . LEU A 1 23 ? 0.881 9.209 -2.684 1.00 0.00 180 LEU A C 14
ATOM 3522 O O . LEU A 1 23 ? 1.485 8.408 -3.389 1.00 0.00 180 LEU A O 14
ATOM 3538 N N . ALA A 1 24 ? 1.460 9.895 -1.704 1.00 0.00 181 ALA A N 14
ATOM 3539 C CA . ALA A 1 24 ? 2.828 9.631 -1.214 1.00 0.00 181 ALA A CA 14
ATOM 3540 C C . ALA A 1 24 ? 2.934 8.288 -0.408 1.00 0.00 181 ALA A C 14
ATOM 3541 O O . ALA A 1 24 ? 3.778 7.458 -0.738 1.00 0.00 181 ALA A O 14
ATOM 3548 N N . CYS A 1 25 ? 2.062 8.051 0.598 1.00 0.00 182 CYS A N 14
ATOM 3549 C CA . CYS A 1 25 ? 1.945 6.739 1.312 1.00 0.00 182 CYS A CA 14
ATOM 3550 C C . CYS A 1 25 ? 1.707 5.513 0.375 1.00 0.00 182 CYS A C 14
ATOM 3551 O O . CYS A 1 25 ? 2.403 4.496 0.425 1.00 0.00 182 CYS A O 14
ATOM 3558 N N . LEU A 1 26 ? 0.731 5.682 -0.508 1.00 0.00 183 LEU A N 14
ATOM 3559 C CA . LEU A 1 26 ? 0.423 4.768 -1.617 1.00 0.00 183 LEU A CA 14
ATOM 3560 C C . LEU A 1 26 ? 1.558 4.545 -2.684 1.00 0.00 183 LEU A C 14
ATOM 3561 O O . LEU A 1 26 ? 1.667 3.455 -3.245 1.00 0.00 183 LEU A O 14
ATOM 3577 N N . SER A 1 27 ? 2.368 5.574 -2.984 1.00 0.00 184 SER A N 14
ATOM 3578 C CA . SER A 1 27 ? 3.573 5.437 -3.866 1.00 0.00 184 SER A CA 14
ATOM 3579 C C . SER A 1 27 ? 4.760 4.612 -3.251 1.00 0.00 184 SER A C 14
ATOM 3580 O O . SER A 1 27 ? 5.538 4.023 -4.005 1.00 0.00 184 SER A O 14
ATOM 3588 N N . LEU A 1 28 ? 4.932 4.604 -1.918 1.00 0.00 185 LEU A N 14
ATOM 3589 C CA . LEU A 1 28 ? 5.916 3.707 -1.227 1.00 0.00 185 LEU A CA 14
ATOM 3590 C C . LEU A 1 28 ? 5.509 2.212 -1.096 1.00 0.00 185 LEU A C 14
ATOM 3591 O O . LEU A 1 28 ? 6.376 1.344 -0.977 1.00 0.00 185 LEU A O 14
ATOM 3607 N N . CYS A 1 29 ? 4.204 1.931 -1.091 1.00 0.00 186 CYS A N 14
ATOM 3608 C CA . CYS A 1 29 ? 3.662 0.637 -0.740 1.00 0.00 186 CYS A CA 14
ATOM 3609 C C . CYS A 1 29 ? 3.770 -0.593 -1.700 1.00 0.00 186 CYS A C 14
ATOM 3610 O O . CYS A 1 29 ? 4.288 -0.564 -2.819 1.00 0.00 186 CYS A O 14
ATOM 3617 N N . HIS A 1 30 ? 3.148 -1.676 -1.220 1.00 0.00 187 HIS A N 14
ATOM 3618 C CA . HIS A 1 30 ? 2.920 -2.921 -1.985 1.00 0.00 187 HIS A CA 14
ATOM 3619 C C . HIS A 1 30 ? 1.459 -2.826 -2.560 1.00 0.00 187 HIS A C 14
ATOM 3620 O O . HIS A 1 30 ? 0.482 -2.739 -1.806 1.00 0.00 187 HIS A O 14
ATOM 3634 N N . ILE A 1 31 ? 1.304 -2.879 -3.888 1.00 0.00 188 ILE A N 14
ATOM 3635 C CA . ILE A 1 31 ? -0.044 -2.774 -4.548 1.00 0.00 188 ILE A CA 14
ATOM 3636 C C . ILE A 1 31 ? -0.620 -4.204 -4.876 1.00 0.00 188 ILE A C 14
ATOM 3637 O O . ILE A 1 31 ? -1.756 -4.495 -4.497 1.00 0.00 188 ILE A O 14
ATOM 3653 N N . GLU A 1 32 ? 0.117 -5.084 -5.584 1.00 0.00 189 GLU A N 14
ATOM 3654 C CA . GLU A 1 32 ? -0.352 -6.449 -5.942 1.00 0.00 189 GLU A CA 14
ATOM 3655 C C . GLU A 1 32 ? -0.476 -7.403 -4.713 1.00 0.00 189 GLU A C 14
ATOM 3656 O O . GLU A 1 32 ? 0.472 -7.796 -4.035 1.00 0.00 189 GLU A O 14
ATOM 3669 N N . VAL A 1 14 ? 5.057 -0.060 4.915 1.00 0.00 171 VAL A N 15
ATOM 3670 C CA . VAL A 1 14 ? 4.415 0.549 3.724 1.00 0.00 171 VAL A CA 15
ATOM 3671 C C . VAL A 1 14 ? 3.194 -0.275 3.147 1.00 0.00 171 VAL A C 15
ATOM 3672 O O . VAL A 1 14 ? 3.264 -0.704 1.995 1.00 0.00 171 VAL A O 15
ATOM 3685 N N . PRO A 1 15 ? 2.033 -0.504 3.842 1.00 0.00 172 PRO A N 15
ATOM 3686 C CA . PRO A 1 15 ? 0.854 -1.178 3.225 1.00 0.00 172 PRO A CA 15
ATOM 3687 C C . PRO A 1 15 ? -0.193 -0.151 2.663 1.00 0.00 172 PRO A C 15
ATOM 3688 O O . PRO A 1 15 ? -0.698 0.715 3.392 1.00 0.00 172 PRO A O 15
ATOM 3699 N N . CYS A 1 16 ? -0.560 -0.276 1.374 1.00 0.00 173 CYS A N 15
ATOM 3700 C CA . CYS A 1 16 ? -1.586 0.583 0.708 1.00 0.00 173 CYS A CA 15
ATOM 3701 C C . CYS A 1 16 ? -3.011 0.635 1.359 1.00 0.00 173 CYS A C 15
ATOM 3702 O O . CYS A 1 16 ? -3.696 1.661 1.266 1.00 0.00 173 CYS A O 15
ATOM 3709 N N . SER A 1 17 ? -3.442 -0.442 2.040 1.00 0.00 174 SER A N 15
ATOM 3710 C CA . SER A 1 17 ? -4.643 -0.422 2.933 1.00 0.00 174 SER A CA 15
ATOM 3711 C C . SER A 1 17 ? -4.717 0.723 4.002 1.00 0.00 174 SER A C 15
ATOM 3712 O O . SER A 1 17 ? -5.795 1.222 4.324 1.00 0.00 174 SER A O 15
ATOM 3720 N N . THR A 1 18 ? -3.551 1.117 4.524 1.00 0.00 175 THR A N 15
ATOM 3721 C CA . THR A 1 18 ? -3.394 2.202 5.538 1.00 0.00 175 THR A CA 15
ATOM 3722 C C . THR A 1 18 ? -3.058 3.630 4.967 1.00 0.00 175 THR A C 15
ATOM 3723 O O . THR A 1 18 ? -3.101 4.612 5.714 1.00 0.00 175 THR A O 15
ATOM 3734 N N . CYS A 1 19 ? -2.712 3.763 3.671 1.00 0.00 176 CYS A N 15
ATOM 3735 C CA . CYS A 1 19 ? -2.539 5.057 2.980 1.00 0.00 176 CYS A CA 15
ATOM 3736 C C . CYS A 1 19 ? -3.904 5.666 2.493 1.00 0.00 176 CYS A C 15
ATOM 3737 O O . CYS A 1 19 ? -4.098 6.877 2.594 1.00 0.00 176 CYS A O 15
ATOM 3744 N N . GLU A 1 20 ? -4.822 4.829 1.959 1.00 0.00 177 GLU A N 15
ATOM 3745 C CA . GLU A 1 20 ? -6.230 5.175 1.604 1.00 0.00 177 GLU A CA 15
ATOM 3746 C C . GLU A 1 20 ? -6.544 6.510 0.869 1.00 0.00 177 GLU A C 15
ATOM 3747 O O . GLU A 1 20 ? -7.466 7.262 1.196 1.00 0.00 177 GLU A O 15
ATOM 3760 N N . GLY A 1 21 ? -5.784 6.730 -0.199 1.00 0.00 178 GLY A N 15
ATOM 3761 C CA . GLY A 1 21 ? -5.867 7.979 -0.978 1.00 0.00 178 GLY A CA 15
ATOM 3762 C C . GLY A 1 21 ? -4.748 9.022 -0.771 1.00 0.00 178 GLY A C 15
ATOM 3763 O O . GLY A 1 21 ? -4.742 10.035 -1.472 1.00 0.00 178 GLY A O 15
ATOM 3767 N N . ASN A 1 22 ? -3.786 8.789 0.145 1.00 0.00 179 ASN A N 15
ATOM 3768 C CA . ASN A 1 22 ? -2.609 9.664 0.303 1.00 0.00 179 ASN A CA 15
ATOM 3769 C C . ASN A 1 22 ? -1.590 9.162 -0.706 1.00 0.00 179 ASN A C 15
ATOM 3770 O O . ASN A 1 22 ? -0.937 8.127 -0.533 1.00 0.00 179 ASN A O 15
ATOM 3781 N N . LEU A 1 23 ? -1.446 9.923 -1.767 1.00 0.00 180 LEU A N 15
ATOM 3782 C CA . LEU A 1 23 ? -0.637 9.468 -2.890 1.00 0.00 180 LEU A CA 15
ATOM 3783 C C . LEU A 1 23 ? 0.888 9.234 -2.677 1.00 0.00 180 LEU A C 15
ATOM 3784 O O . LEU A 1 23 ? 1.492 8.418 -3.364 1.00 0.00 180 LEU A O 15
ATOM 3800 N N . ALA A 1 24 ? 1.456 9.916 -1.688 1.00 0.00 181 ALA A N 15
ATOM 3801 C CA . ALA A 1 24 ? 2.808 9.630 -1.170 1.00 0.00 181 ALA A CA 15
ATOM 3802 C C . ALA A 1 24 ? 2.873 8.299 -0.344 1.00 0.00 181 ALA A C 15
ATOM 3803 O O . ALA A 1 24 ? 3.716 7.457 -0.638 1.00 0.00 181 ALA A O 15
ATOM 3810 N N . CYS A 1 25 ? 1.981 8.071 0.642 1.00 0.00 182 CYS A N 15
ATOM 3811 C CA . CYS A 1 25 ? 1.858 6.759 1.355 1.00 0.00 182 CYS A CA 15
ATOM 3812 C C . CYS A 1 25 ? 1.634 5.528 0.423 1.00 0.00 182 CYS A C 15
ATOM 3813 O O . CYS A 1 25 ? 2.309 4.499 0.507 1.00 0.00 182 CYS A O 15
ATOM 3820 N N . LEU A 1 26 ? 0.692 5.708 -0.493 1.00 0.00 183 LEU A N 15
ATOM 3821 C CA . LEU A 1 26 ? 0.420 4.803 -1.618 1.00 0.00 183 LEU A CA 15
ATOM 3822 C C . LEU A 1 26 ? 1.605 4.593 -2.634 1.00 0.00 183 LEU A C 15
ATOM 3823 O O . LEU A 1 26 ? 1.744 3.503 -3.185 1.00 0.00 183 LEU A O 15
ATOM 3839 N N . SER A 1 27 ? 2.431 5.627 -2.892 1.00 0.00 184 SER A N 15
ATOM 3840 C CA . SER A 1 27 ? 3.685 5.500 -3.710 1.00 0.00 184 SER A CA 15
ATOM 3841 C C . SER A 1 27 ? 4.782 4.548 -3.126 1.00 0.00 184 SER A C 15
ATOM 3842 O O . SER A 1 27 ? 5.475 3.851 -3.869 1.00 0.00 184 SER A O 15
ATOM 3850 N N . LEU A 1 28 ? 4.941 4.557 -1.795 1.00 0.00 185 LEU A N 15
ATOM 3851 C CA . LEU A 1 28 ? 5.860 3.635 -1.065 1.00 0.00 185 LEU A CA 15
ATOM 3852 C C . LEU A 1 28 ? 5.408 2.150 -0.978 1.00 0.00 185 LEU A C 15
ATOM 3853 O O . LEU A 1 28 ? 6.242 1.249 -0.854 1.00 0.00 185 LEU A O 15
ATOM 3869 N N . CYS A 1 29 ? 4.094 1.913 -1.015 1.00 0.00 186 CYS A N 15
ATOM 3870 C CA . CYS A 1 29 ? 3.515 0.600 -0.840 1.00 0.00 186 CYS A CA 15
ATOM 3871 C C . CYS A 1 29 ? 3.643 -0.510 -1.933 1.00 0.00 186 CYS A C 15
ATOM 3872 O O . CYS A 1 29 ? 4.127 -0.337 -3.053 1.00 0.00 186 CYS A O 15
ATOM 3879 N N . HIS A 1 30 ? 3.083 -1.663 -1.549 1.00 0.00 187 HIS A N 15
ATOM 3880 C CA . HIS A 1 30 ? 2.950 -2.859 -2.416 1.00 0.00 187 HIS A CA 15
ATOM 3881 C C . HIS A 1 30 ? 1.489 -2.886 -3.012 1.00 0.00 187 HIS A C 15
ATOM 3882 O O . HIS A 1 30 ? 1.295 -2.495 -4.165 1.00 0.00 187 HIS A O 15
ATOM 3896 N N . ILE A 1 31 ? 0.456 -3.339 -2.260 1.00 0.00 188 ILE A N 15
ATOM 3897 C CA . ILE A 1 31 ? -0.937 -3.472 -2.749 1.00 0.00 188 ILE A CA 15
ATOM 3898 C C . ILE A 1 31 ? -2.026 -3.146 -1.654 1.00 0.00 188 ILE A C 15
ATOM 3899 O O . ILE A 1 31 ? -1.777 -3.205 -0.445 1.00 0.00 188 ILE A O 15
ATOM 3915 N N . GLU A 1 32 ? -3.261 -2.821 -2.088 1.00 0.00 189 GLU A N 15
ATOM 3916 C CA . GLU A 1 32 ? -4.422 -2.598 -1.183 1.00 0.00 189 GLU A CA 15
ATOM 3917 C C . GLU A 1 32 ? -4.893 -3.877 -0.418 1.00 0.00 189 GLU A C 15
ATOM 3918 O O . GLU A 1 32 ? -5.118 -3.907 0.786 1.00 0.00 189 GLU A O 15
ATOM 3931 N N . VAL A 1 14 ? 3.269 2.110 5.910 1.00 0.00 171 VAL A N 16
ATOM 3932 C CA . VAL A 1 14 ? 3.553 1.961 4.450 1.00 0.00 171 VAL A CA 16
ATOM 3933 C C . VAL A 1 14 ? 2.456 1.239 3.578 1.00 0.00 171 VAL A C 16
ATOM 3934 O O . VAL A 1 14 ? 2.149 1.788 2.519 1.00 0.00 171 VAL A O 16
ATOM 3947 N N . PRO A 1 15 ? 1.878 0.049 3.917 1.00 0.00 172 PRO A N 16
ATOM 3948 C CA . PRO A 1 15 ? 0.880 -0.678 3.081 1.00 0.00 172 PRO A CA 16
ATOM 3949 C C . PRO A 1 15 ? -0.302 0.155 2.494 1.00 0.00 172 PRO A C 16
ATOM 3950 O O . PRO A 1 15 ? -0.911 0.972 3.190 1.00 0.00 172 PRO A O 16
ATOM 3961 N N . CYS A 1 16 ? -0.647 -0.083 1.222 1.00 0.00 173 CYS A N 16
ATOM 3962 C CA . CYS A 1 16 ? -1.671 0.699 0.481 1.00 0.00 173 CYS A CA 16
ATOM 3963 C C . CYS A 1 16 ? -3.111 0.749 1.095 1.00 0.00 173 CYS A C 16
ATOM 3964 O O . CYS A 1 16 ? -3.755 1.802 1.043 1.00 0.00 173 CYS A O 16
ATOM 3971 N N . SER A 1 17 ? -3.582 -0.342 1.727 1.00 0.00 174 SER A N 16
ATOM 3972 C CA . SER A 1 17 ? -4.809 -0.308 2.583 1.00 0.00 174 SER A CA 16
ATOM 3973 C C . SER A 1 17 ? -4.818 0.713 3.775 1.00 0.00 174 SER A C 16
ATOM 3974 O O . SER A 1 17 ? -5.871 1.196 4.191 1.00 0.00 174 SER A O 16
ATOM 3982 N N . THR A 1 18 ? -3.629 1.013 4.304 1.00 0.00 175 THR A N 16
ATOM 3983 C CA . THR A 1 18 ? -3.404 1.989 5.409 1.00 0.00 175 THR A CA 16
ATOM 3984 C C . THR A 1 18 ? -3.066 3.447 4.925 1.00 0.00 175 THR A C 16
ATOM 3985 O O . THR A 1 18 ? -3.317 4.404 5.660 1.00 0.00 175 THR A O 16
ATOM 3996 N N . CYS A 1 19 ? -2.505 3.632 3.707 1.00 0.00 176 CYS A N 16
ATOM 3997 C CA . CYS A 1 19 ? -2.343 4.957 3.062 1.00 0.00 176 CYS A CA 16
ATOM 3998 C C . CYS A 1 19 ? -3.715 5.593 2.644 1.00 0.00 176 CYS A C 16
ATOM 3999 O O . CYS A 1 19 ? -3.913 6.799 2.801 1.00 0.00 176 CYS A O 16
ATOM 4006 N N . GLU A 1 20 ? -4.640 4.770 2.104 1.00 0.00 177 GLU A N 16
ATOM 4007 C CA . GLU A 1 20 ? -6.069 5.102 1.855 1.00 0.00 177 GLU A CA 16
ATOM 4008 C C . GLU A 1 20 ? -6.445 6.430 1.141 1.00 0.00 177 GLU A C 16
ATOM 4009 O O . GLU A 1 20 ? -7.365 7.161 1.516 1.00 0.00 177 GLU A O 16
ATOM 4022 N N . GLY A 1 21 ? -5.739 6.668 0.039 1.00 0.00 178 GLY A N 16
ATOM 4023 C CA . GLY A 1 21 ? -5.877 7.917 -0.732 1.00 0.00 178 GLY A CA 16
ATOM 4024 C C . GLY A 1 21 ? -4.743 8.958 -0.605 1.00 0.00 178 GLY A C 16
ATOM 4025 O O . GLY A 1 21 ? -4.777 9.963 -1.315 1.00 0.00 178 GLY A O 16
ATOM 4029 N N . ASN A 1 22 ? -3.730 8.731 0.254 1.00 0.00 179 ASN A N 16
ATOM 4030 C CA . ASN A 1 22 ? -2.550 9.613 0.344 1.00 0.00 179 ASN A CA 16
ATOM 4031 C C . ASN A 1 22 ? -1.565 9.118 -0.702 1.00 0.00 179 ASN A C 16
ATOM 4032 O O . ASN A 1 22 ? -0.897 8.090 -0.547 1.00 0.00 179 ASN A O 16
ATOM 4043 N N . LEU A 1 23 ? -1.459 9.878 -1.769 1.00 0.00 180 LEU A N 16
ATOM 4044 C CA . LEU A 1 23 ? -0.666 9.433 -2.910 1.00 0.00 180 LEU A CA 16
ATOM 4045 C C . LEU A 1 23 ? 0.871 9.222 -2.734 1.00 0.00 180 LEU A C 16
ATOM 4046 O O . LEU A 1 23 ? 1.481 8.418 -3.433 1.00 0.00 180 LEU A O 16
ATOM 4062 N N . ALA A 1 24 ? 1.446 9.919 -1.758 1.00 0.00 181 ALA A N 16
ATOM 4063 C CA . ALA A 1 24 ? 2.814 9.663 -1.264 1.00 0.00 181 ALA A CA 16
ATOM 4064 C C . ALA A 1 24 ? 2.925 8.305 -0.485 1.00 0.00 181 ALA A C 16
ATOM 4065 O O . ALA A 1 24 ? 3.752 7.472 -0.848 1.00 0.00 181 ALA A O 16
ATOM 4072 N N . CYS A 1 25 ? 2.069 8.055 0.531 1.00 0.00 182 CYS A N 16
ATOM 4073 C CA . CYS A 1 25 ? 1.973 6.740 1.237 1.00 0.00 182 CYS A CA 16
ATOM 4074 C C . CYS A 1 25 ? 1.715 5.517 0.307 1.00 0.00 182 CYS A C 16
ATOM 4075 O O . CYS A 1 25 ? 2.427 4.511 0.333 1.00 0.00 182 CYS A O 16
ATOM 4082 N N . LEU A 1 26 ? 0.708 5.674 -0.544 1.00 0.00 183 LEU A N 16
ATOM 4083 C CA . LEU A 1 26 ? 0.371 4.754 -1.642 1.00 0.00 183 LEU A CA 16
ATOM 4084 C C . LEU A 1 26 ? 1.503 4.481 -2.700 1.00 0.00 183 LEU A C 16
ATOM 4085 O O . LEU A 1 26 ? 1.584 3.379 -3.241 1.00 0.00 183 LEU A O 16
ATOM 4101 N N . SER A 1 27 ? 2.338 5.487 -3.009 1.00 0.00 184 SER A N 16
ATOM 4102 C CA . SER A 1 27 ? 3.553 5.306 -3.866 1.00 0.00 184 SER A CA 16
ATOM 4103 C C . SER A 1 27 ? 4.722 4.502 -3.189 1.00 0.00 184 SER A C 16
ATOM 4104 O O . SER A 1 27 ? 5.477 3.827 -3.892 1.00 0.00 184 SER A O 16
ATOM 4112 N N . LEU A 1 28 ? 4.909 4.609 -1.862 1.00 0.00 185 LEU A N 16
ATOM 4113 C CA . LEU A 1 28 ? 5.870 3.749 -1.092 1.00 0.00 185 LEU A CA 16
ATOM 4114 C C . LEU A 1 28 ? 5.434 2.276 -0.837 1.00 0.00 185 LEU A C 16
ATOM 4115 O O . LEU A 1 28 ? 6.273 1.408 -0.570 1.00 0.00 185 LEU A O 16
ATOM 4131 N N . CYS A 1 29 ? 4.129 2.018 -0.881 1.00 0.00 186 CYS A N 16
ATOM 4132 C CA . CYS A 1 29 ? 3.560 0.749 -0.483 1.00 0.00 186 CYS A CA 16
ATOM 4133 C C . CYS A 1 29 ? 3.772 -0.582 -1.267 1.00 0.00 186 CYS A C 16
ATOM 4134 O O . CYS A 1 29 ? 4.120 -0.678 -2.445 1.00 0.00 186 CYS A O 16
ATOM 4141 N N . HIS A 1 30 ? 3.371 -1.617 -0.528 1.00 0.00 187 HIS A N 16
ATOM 4142 C CA . HIS A 1 30 ? 3.290 -3.013 -1.000 1.00 0.00 187 HIS A CA 16
ATOM 4143 C C . HIS A 1 30 ? 1.797 -3.240 -1.428 1.00 0.00 187 HIS A C 16
ATOM 4144 O O . HIS A 1 30 ? 0.869 -3.186 -0.610 1.00 0.00 187 HIS A O 16
ATOM 4158 N N . ILE A 1 31 ? 1.567 -3.486 -2.722 1.00 0.00 188 ILE A N 16
ATOM 4159 C CA . ILE A 1 31 ? 0.187 -3.592 -3.296 1.00 0.00 188 ILE A CA 16
ATOM 4160 C C . ILE A 1 31 ? -0.208 -5.107 -3.381 1.00 0.00 188 ILE A C 16
ATOM 4161 O O . ILE A 1 31 ? 0.135 -5.803 -4.340 1.00 0.00 188 ILE A O 16
ATOM 4177 N N . GLU A 1 32 ? -0.936 -5.606 -2.361 1.00 0.00 189 GLU A N 16
ATOM 4178 C CA . GLU A 1 32 ? -1.411 -7.024 -2.274 1.00 0.00 189 GLU A CA 16
ATOM 4179 C C . GLU A 1 32 ? -0.267 -8.093 -2.240 1.00 0.00 189 GLU A C 16
ATOM 4180 O O . GLU A 1 32 ? -0.047 -8.927 -3.115 1.00 0.00 189 GLU A O 16
ATOM 4193 N N . VAL A 1 14 ? 3.275 2.264 5.855 1.00 0.00 171 VAL A N 17
ATOM 4194 C CA . VAL A 1 14 ? 3.583 2.014 4.411 1.00 0.00 171 VAL A CA 17
ATOM 4195 C C . VAL A 1 14 ? 2.475 1.294 3.553 1.00 0.00 171 VAL A C 17
ATOM 4196 O O . VAL A 1 14 ? 2.184 1.820 2.477 1.00 0.00 171 VAL A O 17
ATOM 4209 N N . PRO A 1 15 ? 1.883 0.120 3.918 1.00 0.00 172 PRO A N 17
ATOM 4210 C CA . PRO A 1 15 ? 0.881 -0.614 3.093 1.00 0.00 172 PRO A CA 17
ATOM 4211 C C . PRO A 1 15 ? -0.284 0.215 2.468 1.00 0.00 172 PRO A C 17
ATOM 4212 O O . PRO A 1 15 ? -0.874 1.074 3.129 1.00 0.00 172 PRO A O 17
ATOM 4223 N N . CYS A 1 16 ? -0.637 -0.063 1.207 1.00 0.00 173 CYS A N 17
ATOM 4224 C CA . CYS A 1 16 ? -1.669 0.700 0.456 1.00 0.00 173 CYS A CA 17
ATOM 4225 C C . CYS A 1 16 ? -3.110 0.701 1.073 1.00 0.00 173 CYS A C 17
ATOM 4226 O O . CYS A 1 16 ? -3.772 1.744 1.065 1.00 0.00 173 CYS A O 17
ATOM 4233 N N . SER A 1 17 ? -3.553 -0.425 1.664 1.00 0.00 174 SER A N 17
ATOM 4234 C CA . SER A 1 17 ? -4.768 -0.454 2.537 1.00 0.00 174 SER A CA 17
ATOM 4235 C C . SER A 1 17 ? -4.772 0.452 3.821 1.00 0.00 174 SER A C 17
ATOM 4236 O O . SER A 1 17 ? -5.820 0.675 4.430 1.00 0.00 174 SER A O 17
ATOM 4244 N N . THR A 1 18 ? -3.599 0.955 4.216 1.00 0.00 175 THR A N 17
ATOM 4245 C CA . THR A 1 18 ? -3.404 1.885 5.363 1.00 0.00 175 THR A CA 17
ATOM 4246 C C . THR A 1 18 ? -3.100 3.371 4.926 1.00 0.00 175 THR A C 17
ATOM 4247 O O . THR A 1 18 ? -3.333 4.293 5.710 1.00 0.00 175 THR A O 17
ATOM 4258 N N . CYS A 1 19 ? -2.593 3.619 3.694 1.00 0.00 176 CYS A N 17
ATOM 4259 C CA . CYS A 1 19 ? -2.419 4.972 3.110 1.00 0.00 176 CYS A CA 17
ATOM 4260 C C . CYS A 1 19 ? -3.783 5.661 2.748 1.00 0.00 176 CYS A C 17
ATOM 4261 O O . CYS A 1 19 ? -3.954 6.860 2.973 1.00 0.00 176 CYS A O 17
ATOM 4268 N N . GLU A 1 20 ? -4.730 4.895 2.169 1.00 0.00 177 GLU A N 17
ATOM 4269 C CA . GLU A 1 20 ? -6.148 5.285 1.940 1.00 0.00 177 GLU A CA 17
ATOM 4270 C C . GLU A 1 20 ? -6.444 6.616 1.191 1.00 0.00 177 GLU A C 17
ATOM 4271 O O . GLU A 1 20 ? -7.269 7.442 1.591 1.00 0.00 177 GLU A O 17
ATOM 4284 N N . GLY A 1 21 ? -5.785 6.759 0.041 1.00 0.00 178 GLY A N 17
ATOM 4285 C CA . GLY A 1 21 ? -5.893 7.982 -0.781 1.00 0.00 178 GLY A CA 17
ATOM 4286 C C . GLY A 1 21 ? -4.757 9.022 -0.679 1.00 0.00 178 GLY A C 17
ATOM 4287 O O . GLY A 1 21 ? -4.799 10.026 -1.392 1.00 0.00 178 GLY A O 17
ATOM 4291 N N . ASN A 1 22 ? -3.732 8.795 0.164 1.00 0.00 179 ASN A N 17
ATOM 4292 C CA . ASN A 1 22 ? -2.550 9.669 0.242 1.00 0.00 179 ASN A CA 17
ATOM 4293 C C . ASN A 1 22 ? -1.561 9.141 -0.782 1.00 0.00 179 ASN A C 17
ATOM 4294 O O . ASN A 1 22 ? -0.905 8.109 -0.598 1.00 0.00 179 ASN A O 17
ATOM 4305 N N . LEU A 1 23 ? -1.437 9.876 -1.863 1.00 0.00 180 LEU A N 17
ATOM 4306 C CA . LEU A 1 23 ? -0.630 9.403 -2.981 1.00 0.00 180 LEU A CA 17
ATOM 4307 C C . LEU A 1 23 ? 0.904 9.196 -2.771 1.00 0.00 180 LEU A C 17
ATOM 4308 O O . LEU A 1 23 ? 1.522 8.375 -3.443 1.00 0.00 180 LEU A O 17
ATOM 4324 N N . ALA A 1 24 ? 1.469 9.914 -1.803 1.00 0.00 181 ALA A N 17
ATOM 4325 C CA . ALA A 1 24 ? 2.828 9.660 -1.282 1.00 0.00 181 ALA A CA 17
ATOM 4326 C C . ALA A 1 24 ? 2.920 8.310 -0.485 1.00 0.00 181 ALA A C 17
ATOM 4327 O O . ALA A 1 24 ? 3.744 7.467 -0.832 1.00 0.00 181 ALA A O 17
ATOM 4334 N N . CYS A 1 25 ? 2.049 8.078 0.524 1.00 0.00 182 CYS A N 17
ATOM 4335 C CA . CYS A 1 25 ? 1.931 6.770 1.243 1.00 0.00 182 CYS A CA 17
ATOM 4336 C C . CYS A 1 25 ? 1.692 5.537 0.323 1.00 0.00 182 CYS A C 17
ATOM 4337 O O . CYS A 1 25 ? 2.414 4.538 0.360 1.00 0.00 182 CYS A O 17
ATOM 4344 N N . LEU A 1 26 ? 0.691 5.680 -0.537 1.00 0.00 183 LEU A N 17
ATOM 4345 C CA . LEU A 1 26 ? 0.373 4.749 -1.629 1.00 0.00 183 LEU A CA 17
ATOM 4346 C C . LEU A 1 26 ? 1.515 4.475 -2.677 1.00 0.00 183 LEU A C 17
ATOM 4347 O O . LEU A 1 26 ? 1.608 3.368 -3.205 1.00 0.00 183 LEU A O 17
ATOM 4363 N N . SER A 1 27 ? 2.345 5.482 -2.998 1.00 0.00 184 SER A N 17
ATOM 4364 C CA . SER A 1 27 ? 3.559 5.297 -3.857 1.00 0.00 184 SER A CA 17
ATOM 4365 C C . SER A 1 27 ? 4.732 4.498 -3.180 1.00 0.00 184 SER A C 17
ATOM 4366 O O . SER A 1 27 ? 5.486 3.823 -3.884 1.00 0.00 184 SER A O 17
ATOM 4374 N N . LEU A 1 28 ? 4.922 4.609 -1.853 1.00 0.00 185 LEU A N 17
ATOM 4375 C CA . LEU A 1 28 ? 5.885 3.747 -1.086 1.00 0.00 185 LEU A CA 17
ATOM 4376 C C . LEU A 1 28 ? 5.454 2.270 -0.836 1.00 0.00 185 LEU A C 17
ATOM 4377 O O . LEU A 1 28 ? 6.292 1.410 -0.542 1.00 0.00 185 LEU A O 17
ATOM 4393 N N . CYS A 1 29 ? 4.153 1.998 -0.919 1.00 0.00 186 CYS A N 17
ATOM 4394 C CA . CYS A 1 29 ? 3.579 0.738 -0.499 1.00 0.00 186 CYS A CA 17
ATOM 4395 C C . CYS A 1 29 ? 3.789 -0.619 -1.232 1.00 0.00 186 CYS A C 17
ATOM 4396 O O . CYS A 1 29 ? 4.124 -0.762 -2.410 1.00 0.00 186 CYS A O 17
ATOM 4403 N N . HIS A 1 30 ? 3.396 -1.625 -0.448 1.00 0.00 187 HIS A N 17
ATOM 4404 C CA . HIS A 1 30 ? 3.301 -3.037 -0.862 1.00 0.00 187 HIS A CA 17
ATOM 4405 C C . HIS A 1 30 ? 1.803 -3.269 -1.260 1.00 0.00 187 HIS A C 17
ATOM 4406 O O . HIS A 1 30 ? 0.881 -3.140 -0.445 1.00 0.00 187 HIS A O 17
ATOM 4420 N N . ILE A 1 31 ? 1.577 -3.620 -2.527 1.00 0.00 188 ILE A N 17
ATOM 4421 C CA . ILE A 1 31 ? 0.202 -3.710 -3.117 1.00 0.00 188 ILE A CA 17
ATOM 4422 C C . ILE A 1 31 ? -0.456 -5.143 -3.121 1.00 0.00 188 ILE A C 17
ATOM 4423 O O . ILE A 1 31 ? -1.664 -5.259 -2.908 1.00 0.00 188 ILE A O 17
ATOM 4439 N N . GLU A 1 32 ? 0.306 -6.232 -3.354 1.00 0.00 189 GLU A N 17
ATOM 4440 C CA . GLU A 1 32 ? -0.230 -7.614 -3.424 1.00 0.00 189 GLU A CA 17
ATOM 4441 C C . GLU A 1 32 ? -0.658 -8.191 -2.038 1.00 0.00 189 GLU A C 17
ATOM 4442 O O . GLU A 1 32 ? 0.092 -8.326 -1.073 1.00 0.00 189 GLU A O 17
ATOM 4455 N N . VAL A 1 14 ? 5.308 -1.052 4.505 1.00 0.00 171 VAL A N 18
ATOM 4456 C CA . VAL A 1 14 ? 4.622 -0.250 3.465 1.00 0.00 171 VAL A CA 18
ATOM 4457 C C . VAL A 1 14 ? 3.240 -0.870 3.015 1.00 0.00 171 VAL A C 18
ATOM 4458 O O . VAL A 1 14 ? 3.147 -1.375 1.890 1.00 0.00 171 VAL A O 18
ATOM 4471 N N . PRO A 1 15 ? 2.117 -0.819 3.804 1.00 0.00 172 PRO A N 18
ATOM 4472 C CA . PRO A 1 15 ? 0.806 -1.370 3.365 1.00 0.00 172 PRO A CA 18
ATOM 4473 C C . PRO A 1 15 ? -0.175 -0.300 2.768 1.00 0.00 172 PRO A C 18
ATOM 4474 O O . PRO A 1 15 ? -0.675 0.583 3.478 1.00 0.00 172 PRO A O 18
ATOM 4485 N N . CYS A 1 16 ? -0.505 -0.421 1.468 1.00 0.00 173 CYS A N 18
ATOM 4486 C CA . CYS A 1 16 ? -1.485 0.461 0.759 1.00 0.00 173 CYS A CA 18
ATOM 4487 C C . CYS A 1 16 ? -2.922 0.564 1.390 1.00 0.00 173 CYS A C 18
ATOM 4488 O O . CYS A 1 16 ? -3.540 1.631 1.322 1.00 0.00 173 CYS A O 18
ATOM 4495 N N . SER A 1 17 ? -3.417 -0.507 2.043 1.00 0.00 174 SER A N 18
ATOM 4496 C CA . SER A 1 17 ? -4.647 -0.460 2.897 1.00 0.00 174 SER A CA 18
ATOM 4497 C C . SER A 1 17 ? -4.715 0.604 4.044 1.00 0.00 174 SER A C 18
ATOM 4498 O O . SER A 1 17 ? -5.798 0.918 4.537 1.00 0.00 174 SER A O 18
ATOM 4506 N N . THR A 1 18 ? -3.558 1.123 4.463 1.00 0.00 175 THR A N 18
ATOM 4507 C CA . THR A 1 18 ? -3.431 2.180 5.506 1.00 0.00 175 THR A CA 18
ATOM 4508 C C . THR A 1 18 ? -3.154 3.624 4.945 1.00 0.00 175 THR A C 18
ATOM 4509 O O . THR A 1 18 ? -3.390 4.605 5.652 1.00 0.00 175 THR A O 18
ATOM 4520 N N . CYS A 1 19 ? -2.655 3.773 3.696 1.00 0.00 176 CYS A N 18
ATOM 4521 C CA . CYS A 1 19 ? -2.485 5.080 3.018 1.00 0.00 176 CYS A CA 18
ATOM 4522 C C . CYS A 1 19 ? -3.846 5.732 2.594 1.00 0.00 176 CYS A C 18
ATOM 4523 O O . CYS A 1 19 ? -4.028 6.940 2.745 1.00 0.00 176 CYS A O 18
ATOM 4530 N N . GLU A 1 20 ? -4.778 4.926 2.047 1.00 0.00 177 GLU A N 18
ATOM 4531 C CA . GLU A 1 20 ? -6.200 5.294 1.786 1.00 0.00 177 GLU A CA 18
ATOM 4532 C C . GLU A 1 20 ? -6.490 6.589 0.969 1.00 0.00 177 GLU A C 18
ATOM 4533 O O . GLU A 1 20 ? -7.341 7.417 1.304 1.00 0.00 177 GLU A O 18
ATOM 4546 N N . GLY A 1 21 ? -5.790 6.699 -0.162 1.00 0.00 178 GLY A N 18
ATOM 4547 C CA . GLY A 1 21 ? -5.871 7.895 -1.025 1.00 0.00 178 GLY A CA 18
ATOM 4548 C C . GLY A 1 21 ? -4.760 8.960 -0.879 1.00 0.00 178 GLY A C 18
ATOM 4549 O O . GLY A 1 21 ? -4.789 9.956 -1.603 1.00 0.00 178 GLY A O 18
ATOM 4553 N N . ASN A 1 22 ? -3.769 8.760 0.011 1.00 0.00 179 ASN A N 18
ATOM 4554 C CA . ASN A 1 22 ? -2.602 9.651 0.127 1.00 0.00 179 ASN A CA 18
ATOM 4555 C C . ASN A 1 22 ? -1.581 9.109 -0.856 1.00 0.00 179 ASN A C 18
ATOM 4556 O O . ASN A 1 22 ? -0.946 8.068 -0.649 1.00 0.00 179 ASN A O 18
ATOM 4567 N N . LEU A 1 23 ? -1.408 9.845 -1.928 1.00 0.00 180 LEU A N 18
ATOM 4568 C CA . LEU A 1 23 ? -0.593 9.352 -3.028 1.00 0.00 180 LEU A CA 18
ATOM 4569 C C . LEU A 1 23 ? 0.937 9.134 -2.801 1.00 0.00 180 LEU A C 18
ATOM 4570 O O . LEU A 1 23 ? 1.557 8.325 -3.485 1.00 0.00 180 LEU A O 18
ATOM 4586 N N . ALA A 1 24 ? 1.501 9.837 -1.823 1.00 0.00 181 ALA A N 18
ATOM 4587 C CA . ALA A 1 24 ? 2.859 9.574 -1.298 1.00 0.00 181 ALA A CA 18
ATOM 4588 C C . ALA A 1 24 ? 2.938 8.276 -0.425 1.00 0.00 181 ALA A C 18
ATOM 4589 O O . ALA A 1 24 ? 3.808 7.444 -0.666 1.00 0.00 181 ALA A O 18
ATOM 4596 N N . CYS A 1 25 ? 2.029 8.088 0.559 1.00 0.00 182 CYS A N 18
ATOM 4597 C CA . CYS A 1 25 ? 1.881 6.802 1.311 1.00 0.00 182 CYS A CA 18
ATOM 4598 C C . CYS A 1 25 ? 1.665 5.556 0.395 1.00 0.00 182 CYS A C 18
ATOM 4599 O O . CYS A 1 25 ? 2.317 4.515 0.518 1.00 0.00 182 CYS A O 18
ATOM 4606 N N . LEU A 1 26 ? 0.756 5.734 -0.555 1.00 0.00 183 LEU A N 18
ATOM 4607 C CA . LEU A 1 26 ? 0.504 4.814 -1.667 1.00 0.00 183 LEU A CA 18
ATOM 4608 C C . LEU A 1 26 ? 1.679 4.563 -2.669 1.00 0.00 183 LEU A C 18
ATOM 4609 O O . LEU A 1 26 ? 1.796 3.462 -3.206 1.00 0.00 183 LEU A O 18
ATOM 4625 N N . SER A 1 27 ? 2.517 5.578 -2.914 1.00 0.00 184 SER A N 18
ATOM 4626 C CA . SER A 1 27 ? 3.798 5.408 -3.669 1.00 0.00 184 SER A CA 18
ATOM 4627 C C . SER A 1 27 ? 4.912 4.607 -2.897 1.00 0.00 184 SER A C 18
ATOM 4628 O O . SER A 1 27 ? 5.830 4.089 -3.537 1.00 0.00 184 SER A O 18
ATOM 4636 N N . LEU A 1 28 ? 4.871 4.547 -1.550 1.00 0.00 185 LEU A N 18
ATOM 4637 C CA . LEU A 1 28 ? 5.747 3.639 -0.745 1.00 0.00 185 LEU A CA 18
ATOM 4638 C C . LEU A 1 28 ? 5.279 2.161 -0.832 1.00 0.00 185 LEU A C 18
ATOM 4639 O O . LEU A 1 28 ? 6.098 1.253 -1.012 1.00 0.00 185 LEU A O 18
ATOM 4655 N N . CYS A 1 29 ? 3.968 1.924 -0.698 1.00 0.00 186 CYS A N 18
ATOM 4656 C CA . CYS A 1 29 ? 3.381 0.614 -0.879 1.00 0.00 186 CYS A CA 18
ATOM 4657 C C . CYS A 1 29 ? 3.149 0.135 -2.350 1.00 0.00 186 CYS A C 18
ATOM 4658 O O . CYS A 1 29 ? 3.305 0.827 -3.359 1.00 0.00 186 CYS A O 18
ATOM 4665 N N . HIS A 1 30 ? 2.692 -1.111 -2.402 1.00 0.00 187 HIS A N 18
ATOM 4666 C CA . HIS A 1 30 ? 2.325 -1.821 -3.643 1.00 0.00 187 HIS A CA 18
ATOM 4667 C C . HIS A 1 30 ? 0.776 -1.730 -3.816 1.00 0.00 187 HIS A C 18
ATOM 4668 O O . HIS A 1 30 ? 0.004 -2.200 -2.971 1.00 0.00 187 HIS A O 18
ATOM 4682 N N . ILE A 1 31 ? 0.311 -1.177 -4.941 1.00 0.00 188 ILE A N 18
ATOM 4683 C CA . ILE A 1 31 ? -1.152 -0.934 -5.171 1.00 0.00 188 ILE A CA 18
ATOM 4684 C C . ILE A 1 31 ? -1.732 -2.169 -5.951 1.00 0.00 188 ILE A C 18
ATOM 4685 O O . ILE A 1 31 ? -1.847 -2.173 -7.179 1.00 0.00 188 ILE A O 18
ATOM 4701 N N . GLU A 1 32 ? -2.082 -3.225 -5.196 1.00 0.00 189 GLU A N 18
ATOM 4702 C CA . GLU A 1 32 ? -2.559 -4.515 -5.745 1.00 0.00 189 GLU A CA 18
ATOM 4703 C C . GLU A 1 32 ? -4.064 -4.760 -5.444 1.00 0.00 189 GLU A C 18
ATOM 4704 O O . GLU A 1 32 ? -4.922 -4.893 -6.313 1.00 0.00 189 GLU A O 18
ATOM 4717 N N . VAL A 1 14 ? 3.210 2.115 5.920 1.00 0.00 171 VAL A N 19
ATOM 4718 C CA . VAL A 1 14 ? 3.520 1.925 4.467 1.00 0.00 171 VAL A CA 19
ATOM 4719 C C . VAL A 1 14 ? 2.431 1.201 3.589 1.00 0.00 171 VAL A C 19
ATOM 4720 O O . VAL A 1 14 ? 2.132 1.749 2.526 1.00 0.00 171 VAL A O 19
ATOM 4733 N N . PRO A 1 15 ? 1.856 0.009 3.923 1.00 0.00 172 PRO A N 19
ATOM 4734 C CA . PRO A 1 15 ? 0.867 -0.719 3.076 1.00 0.00 172 PRO A CA 19
ATOM 4735 C C . PRO A 1 15 ? -0.307 0.112 2.476 1.00 0.00 172 PRO A C 19
ATOM 4736 O O . PRO A 1 15 ? -0.892 0.964 3.151 1.00 0.00 172 PRO A O 19
ATOM 4747 N N . CYS A 1 16 ? -0.667 -0.156 1.216 1.00 0.00 173 CYS A N 19
ATOM 4748 C CA . CYS A 1 16 ? -1.702 0.615 0.479 1.00 0.00 173 CYS A CA 19
ATOM 4749 C C . CYS A 1 16 ? -3.135 0.628 1.107 1.00 0.00 173 CYS A C 19
ATOM 4750 O O . CYS A 1 16 ? -3.783 1.680 1.090 1.00 0.00 173 CYS A O 19
ATOM 4757 N N . SER A 1 17 ? -3.590 -0.477 1.734 1.00 0.00 174 SER A N 19
ATOM 4758 C CA . SER A 1 17 ? -4.809 -0.448 2.604 1.00 0.00 174 SER A CA 19
ATOM 4759 C C . SER A 1 17 ? -4.779 0.487 3.865 1.00 0.00 174 SER A C 19
ATOM 4760 O O . SER A 1 17 ? -5.811 0.722 4.495 1.00 0.00 174 SER A O 19
ATOM 4768 N N . THR A 1 18 ? -3.592 0.966 4.249 1.00 0.00 175 THR A N 19
ATOM 4769 C CA . THR A 1 18 ? -3.377 1.912 5.379 1.00 0.00 175 THR A CA 19
ATOM 4770 C C . THR A 1 18 ? -3.070 3.390 4.923 1.00 0.00 175 THR A C 19
ATOM 4771 O O . THR A 1 18 ? -3.295 4.319 5.700 1.00 0.00 175 THR A O 19
ATOM 4782 N N . CYS A 1 19 ? -2.577 3.626 3.684 1.00 0.00 176 CYS A N 19
ATOM 4783 C CA . CYS A 1 19 ? -2.409 4.977 3.091 1.00 0.00 176 CYS A CA 19
ATOM 4784 C C . CYS A 1 19 ? -3.777 5.657 2.724 1.00 0.00 176 CYS A C 19
ATOM 4785 O O . CYS A 1 19 ? -3.951 6.857 2.941 1.00 0.00 176 CYS A O 19
ATOM 4792 N N . GLU A 1 20 ? -4.723 4.885 2.152 1.00 0.00 177 GLU A N 19
ATOM 4793 C CA . GLU A 1 20 ? -6.141 5.273 1.911 1.00 0.00 177 GLU A CA 19
ATOM 4794 C C . GLU A 1 20 ? -6.435 6.606 1.164 1.00 0.00 177 GLU A C 19
ATOM 4795 O O . GLU A 1 20 ? -7.268 7.427 1.560 1.00 0.00 177 GLU A O 19
ATOM 4808 N N . GLY A 1 21 ? -5.766 6.759 0.021 1.00 0.00 178 GLY A N 19
ATOM 4809 C CA . GLY A 1 21 ? -5.874 7.985 -0.795 1.00 0.00 178 GLY A CA 19
ATOM 4810 C C . GLY A 1 21 ? -4.742 9.028 -0.685 1.00 0.00 178 GLY A C 19
ATOM 4811 O O . GLY A 1 21 ? -4.784 10.033 -1.397 1.00 0.00 178 GLY A O 19
ATOM 4815 N N . ASN A 1 22 ? -3.721 8.802 0.162 1.00 0.00 179 ASN A N 19
ATOM 4816 C CA . ASN A 1 22 ? -2.541 9.678 0.243 1.00 0.00 179 ASN A CA 19
ATOM 4817 C C . ASN A 1 22 ? -1.554 9.150 -0.784 1.00 0.00 179 ASN A C 19
ATOM 4818 O O . ASN A 1 22 ? -0.899 8.117 -0.604 1.00 0.00 179 ASN A O 19
ATOM 4829 N N . LEU A 1 23 ? -1.435 9.885 -1.866 1.00 0.00 180 LEU A N 19
ATOM 4830 C CA . LEU A 1 23 ? -0.634 9.411 -2.989 1.00 0.00 180 LEU A CA 19
ATOM 4831 C C . LEU A 1 23 ? 0.901 9.206 -2.788 1.00 0.00 180 LEU A C 19
ATOM 4832 O O . LEU A 1 23 ? 1.517 8.386 -3.464 1.00 0.00 180 LEU A O 19
ATOM 4848 N N . ALA A 1 24 ? 1.470 9.923 -1.822 1.00 0.00 181 ALA A N 19
ATOM 4849 C CA . ALA A 1 24 ? 2.831 9.669 -1.306 1.00 0.00 181 ALA A CA 19
ATOM 4850 C C . ALA A 1 24 ? 2.927 8.322 -0.502 1.00 0.00 181 ALA A C 19
ATOM 4851 O O . ALA A 1 24 ? 3.757 7.481 -0.841 1.00 0.00 181 ALA A O 19
ATOM 4858 N N . CYS A 1 25 ? 2.055 8.088 0.505 1.00 0.00 182 CYS A N 19
ATOM 4859 C CA . CYS A 1 25 ? 1.941 6.782 1.228 1.00 0.00 182 CYS A CA 19
ATOM 4860 C C . CYS A 1 25 ? 1.701 5.547 0.310 1.00 0.00 182 CYS A C 19
ATOM 4861 O O . CYS A 1 25 ? 2.422 4.547 0.350 1.00 0.00 182 CYS A O 19
ATOM 4868 N N . LEU A 1 26 ? 0.700 5.687 -0.549 1.00 0.00 183 LEU A N 19
ATOM 4869 C CA . LEU A 1 26 ? 0.384 4.756 -1.643 1.00 0.00 183 LEU A CA 19
ATOM 4870 C C . LEU A 1 26 ? 1.526 4.488 -2.694 1.00 0.00 183 LEU A C 19
ATOM 4871 O O . LEU A 1 26 ? 1.610 3.388 -3.239 1.00 0.00 183 LEU A O 19
ATOM 4887 N N . SER A 1 27 ? 2.364 5.494 -2.997 1.00 0.00 184 SER A N 19
ATOM 4888 C CA . SER A 1 27 ? 3.585 5.313 -3.846 1.00 0.00 184 SER A CA 19
ATOM 4889 C C . SER A 1 27 ? 4.750 4.514 -3.156 1.00 0.00 184 SER A C 19
ATOM 4890 O O . SER A 1 27 ? 5.511 3.836 -3.849 1.00 0.00 184 SER A O 19
ATOM 4898 N N . LEU A 1 28 ? 4.928 4.633 -1.828 1.00 0.00 185 LEU A N 19
ATOM 4899 C CA . LEU A 1 28 ? 5.873 3.770 -1.044 1.00 0.00 185 LEU A CA 19
ATOM 4900 C C . LEU A 1 28 ? 5.425 2.297 -0.805 1.00 0.00 185 LEU A C 19
ATOM 4901 O O . LEU A 1 28 ? 6.256 1.424 -0.532 1.00 0.00 185 LEU A O 19
ATOM 4917 N N . CYS A 1 29 ? 4.118 2.047 -0.869 1.00 0.00 186 CYS A N 19
ATOM 4918 C CA . CYS A 1 29 ? 3.538 0.776 -0.494 1.00 0.00 186 CYS A CA 19
ATOM 4919 C C . CYS A 1 29 ? 3.757 -0.541 -1.300 1.00 0.00 186 CYS A C 19
ATOM 4920 O O . CYS A 1 29 ? 4.129 -0.623 -2.472 1.00 0.00 186 CYS A O 19
ATOM 4927 N N . HIS A 1 30 ? 3.340 -1.581 -0.582 1.00 0.00 187 HIS A N 19
ATOM 4928 C CA . HIS A 1 30 ? 3.249 -2.970 -1.066 1.00 0.00 187 HIS A CA 19
ATOM 4929 C C . HIS A 1 30 ? 1.761 -3.185 -1.519 1.00 0.00 187 HIS A C 19
ATOM 4930 O O . HIS A 1 30 ? 0.817 -2.959 -0.748 1.00 0.00 187 HIS A O 19
ATOM 4944 N N . ILE A 1 31 ? 1.537 -3.663 -2.752 1.00 0.00 188 ILE A N 19
ATOM 4945 C CA . ILE A 1 31 ? 0.153 -3.801 -3.317 1.00 0.00 188 ILE A CA 19
ATOM 4946 C C . ILE A 1 31 ? -0.365 -5.248 -3.006 1.00 0.00 188 ILE A C 19
ATOM 4947 O O . ILE A 1 31 ? -0.076 -6.226 -3.700 1.00 0.00 188 ILE A O 19
ATOM 4963 N N . GLU A 1 32 ? -1.138 -5.344 -1.917 1.00 0.00 189 GLU A N 19
ATOM 4964 C CA . GLU A 1 32 ? -1.695 -6.618 -1.396 1.00 0.00 189 GLU A CA 19
ATOM 4965 C C . GLU A 1 32 ? -2.846 -7.237 -2.249 1.00 0.00 189 GLU A C 19
ATOM 4966 O O . GLU A 1 32 ? -3.866 -6.642 -2.592 1.00 0.00 189 GLU A O 19
ATOM 4979 N N . VAL A 1 14 ? 5.133 0.041 4.953 1.00 0.00 171 VAL A N 20
ATOM 4980 C CA . VAL A 1 14 ? 4.444 0.747 3.846 1.00 0.00 171 VAL A CA 20
ATOM 4981 C C . VAL A 1 14 ? 3.275 -0.120 3.240 1.00 0.00 171 VAL A C 20
ATOM 4982 O O . VAL A 1 14 ? 3.457 -0.744 2.190 1.00 0.00 171 VAL A O 20
ATOM 4995 N N . PRO A 1 15 ? 2.044 -0.190 3.841 1.00 0.00 172 PRO A N 20
ATOM 4996 C CA . PRO A 1 15 ? 0.893 -0.933 3.258 1.00 0.00 172 PRO A CA 20
ATOM 4997 C C . PRO A 1 15 ? -0.181 0.019 2.628 1.00 0.00 172 PRO A C 20
ATOM 4998 O O . PRO A 1 15 ? -0.747 0.878 3.316 1.00 0.00 172 PRO A O 20
ATOM 5009 N N . CYS A 1 16 ? -0.517 -0.166 1.338 1.00 0.00 173 CYS A N 20
ATOM 5010 C CA . CYS A 1 16 ? -1.558 0.636 0.631 1.00 0.00 173 CYS A CA 20
ATOM 5011 C C . CYS A 1 16 ? -2.999 0.633 1.253 1.00 0.00 173 CYS A C 20
ATOM 5012 O O . CYS A 1 16 ? -3.677 1.665 1.216 1.00 0.00 173 CYS A O 20
ATOM 5019 N N . SER A 1 17 ? -3.432 -0.485 1.866 1.00 0.00 174 SER A N 20
ATOM 5020 C CA . SER A 1 17 ? -4.660 -0.530 2.722 1.00 0.00 174 SER A CA 20
ATOM 5021 C C . SER A 1 17 ? -4.765 0.474 3.922 1.00 0.00 174 SER A C 20
ATOM 5022 O O . SER A 1 17 ? -5.856 0.718 4.439 1.00 0.00 174 SER A O 20
ATOM 5030 N N . THR A 1 18 ? -3.631 1.038 4.344 1.00 0.00 175 THR A N 20
ATOM 5031 C CA . THR A 1 18 ? -3.534 2.053 5.431 1.00 0.00 175 THR A CA 20
ATOM 5032 C C . THR A 1 18 ? -3.245 3.516 4.926 1.00 0.00 175 THR A C 20
ATOM 5033 O O . THR A 1 18 ? -3.510 4.471 5.659 1.00 0.00 175 THR A O 20
ATOM 5044 N N . CYS A 1 19 ? -2.707 3.712 3.700 1.00 0.00 176 CYS A N 20
ATOM 5045 C CA . CYS A 1 19 ? -2.531 5.044 3.071 1.00 0.00 176 CYS A CA 20
ATOM 5046 C C . CYS A 1 19 ? -3.892 5.705 2.651 1.00 0.00 176 CYS A C 20
ATOM 5047 O O . CYS A 1 19 ? -4.081 6.906 2.846 1.00 0.00 176 CYS A O 20
ATOM 5054 N N . GLU A 1 20 ? -4.813 4.916 2.060 1.00 0.00 177 GLU A N 20
ATOM 5055 C CA . GLU A 1 20 ? -6.228 5.289 1.776 1.00 0.00 177 GLU A CA 20
ATOM 5056 C C . GLU A 1 20 ? -6.519 6.630 1.042 1.00 0.00 177 GLU A C 20
ATOM 5057 O O . GLU A 1 20 ? -7.390 7.422 1.410 1.00 0.00 177 GLU A O 20
ATOM 5070 N N . GLY A 1 21 ? -5.797 6.817 -0.062 1.00 0.00 178 GLY A N 20
ATOM 5071 C CA . GLY A 1 21 ? -5.882 8.055 -0.861 1.00 0.00 178 GLY A CA 20
ATOM 5072 C C . GLY A 1 21 ? -4.743 9.087 -0.717 1.00 0.00 178 GLY A C 20
ATOM 5073 O O . GLY A 1 21 ? -4.766 10.100 -1.418 1.00 0.00 178 GLY A O 20
ATOM 5077 N N . ASN A 1 22 ? -3.739 8.844 0.145 1.00 0.00 179 ASN A N 20
ATOM 5078 C CA . ASN A 1 22 ? -2.550 9.706 0.248 1.00 0.00 179 ASN A CA 20
ATOM 5079 C C . ASN A 1 22 ? -1.556 9.161 -0.764 1.00 0.00 179 ASN A C 20
ATOM 5080 O O . ASN A 1 22 ? -0.924 8.114 -0.577 1.00 0.00 179 ASN A O 20
ATOM 5091 N N . LEU A 1 23 ? -1.407 9.898 -1.840 1.00 0.00 180 LEU A N 20
ATOM 5092 C CA . LEU A 1 23 ? -0.602 9.416 -2.955 1.00 0.00 180 LEU A CA 20
ATOM 5093 C C . LEU A 1 23 ? 0.926 9.188 -2.735 1.00 0.00 180 LEU A C 20
ATOM 5094 O O . LEU A 1 23 ? 1.533 8.361 -3.407 1.00 0.00 180 LEU A O 20
ATOM 5110 N N . ALA A 1 24 ? 1.500 9.894 -1.763 1.00 0.00 181 ALA A N 20
ATOM 5111 C CA . ALA A 1 24 ? 2.857 9.618 -1.243 1.00 0.00 181 ALA A CA 20
ATOM 5112 C C . ALA A 1 24 ? 2.929 8.275 -0.431 1.00 0.00 181 ALA A C 20
ATOM 5113 O O . ALA A 1 24 ? 3.749 7.421 -0.757 1.00 0.00 181 ALA A O 20
ATOM 5120 N N . CYS A 1 25 ? 2.048 8.063 0.572 1.00 0.00 182 CYS A N 20
ATOM 5121 C CA . CYS A 1 25 ? 1.904 6.762 1.301 1.00 0.00 182 CYS A CA 20
ATOM 5122 C C . CYS A 1 25 ? 1.664 5.520 0.390 1.00 0.00 182 CYS A C 20
ATOM 5123 O O . CYS A 1 25 ? 2.337 4.490 0.482 1.00 0.00 182 CYS A O 20
ATOM 5130 N N . LEU A 1 26 ? 0.704 5.686 -0.511 1.00 0.00 183 LEU A N 20
ATOM 5131 C CA . LEU A 1 26 ? 0.399 4.757 -1.606 1.00 0.00 183 LEU A CA 20
ATOM 5132 C C . LEU A 1 26 ? 1.539 4.504 -2.660 1.00 0.00 183 LEU A C 20
ATOM 5133 O O . LEU A 1 26 ? 1.619 3.413 -3.222 1.00 0.00 183 LEU A O 20
ATOM 5149 N N . SER A 1 27 ? 2.374 5.514 -2.959 1.00 0.00 184 SER A N 20
ATOM 5150 C CA . SER A 1 27 ? 3.583 5.343 -3.827 1.00 0.00 184 SER A CA 20
ATOM 5151 C C . SER A 1 27 ? 4.759 4.539 -3.168 1.00 0.00 184 SER A C 20
ATOM 5152 O O . SER A 1 27 ? 5.536 3.912 -3.891 1.00 0.00 184 SER A O 20
ATOM 5160 N N . LEU A 1 28 ? 4.931 4.600 -1.835 1.00 0.00 185 LEU A N 20
ATOM 5161 C CA . LEU A 1 28 ? 5.893 3.720 -1.098 1.00 0.00 185 LEU A CA 20
ATOM 5162 C C . LEU A 1 28 ? 5.469 2.227 -0.977 1.00 0.00 185 LEU A C 20
ATOM 5163 O O . LEU A 1 28 ? 6.319 1.333 -0.930 1.00 0.00 185 LEU A O 20
ATOM 5179 N N . CYS A 1 29 ? 4.160 1.977 -0.891 1.00 0.00 186 CYS A N 20
ATOM 5180 C CA . CYS A 1 29 ? 3.616 0.666 -0.632 1.00 0.00 186 CYS A CA 20
ATOM 5181 C C . CYS A 1 29 ? 3.752 -0.554 -1.602 1.00 0.00 186 CYS A C 20
ATOM 5182 O O . CYS A 1 29 ? 4.063 -0.479 -2.793 1.00 0.00 186 CYS A O 20
ATOM 5189 N N . HIS A 1 30 ? 3.309 -1.679 -1.029 1.00 0.00 187 HIS A N 20
ATOM 5190 C CA . HIS A 1 30 ? 3.142 -2.965 -1.747 1.00 0.00 187 HIS A CA 20
ATOM 5191 C C . HIS A 1 30 ? 1.649 -3.034 -2.226 1.00 0.00 187 HIS A C 20
ATOM 5192 O O . HIS A 1 30 ? 0.713 -3.055 -1.417 1.00 0.00 187 HIS A O 20
ATOM 5206 N N . ILE A 1 31 ? 1.438 -3.064 -3.546 1.00 0.00 188 ILE A N 20
ATOM 5207 C CA . ILE A 1 31 ? 0.062 -3.018 -4.152 1.00 0.00 188 ILE A CA 20
ATOM 5208 C C . ILE A 1 31 ? -0.449 -4.456 -4.527 1.00 0.00 188 ILE A C 20
ATOM 5209 O O . ILE A 1 31 ? -1.477 -4.891 -4.001 1.00 0.00 188 ILE A O 20
ATOM 5225 N N . GLU A 1 32 ? 0.220 -5.177 -5.449 1.00 0.00 189 GLU A N 20
ATOM 5226 C CA . GLU A 1 32 ? -0.213 -6.521 -5.912 1.00 0.00 189 GLU A CA 20
ATOM 5227 C C . GLU A 1 32 ? 0.981 -7.407 -6.373 1.00 0.00 189 GLU A C 20
ATOM 5228 O O . GLU A 1 32 ? 1.960 -6.999 -6.996 1.00 0.00 189 GLU A O 20
ATOM 5241 N N . VAL A 1 14 ? 5.337 -0.727 4.666 1.00 0.00 171 VAL A N 21
ATOM 5242 C CA . VAL A 1 14 ? 4.738 0.013 3.532 1.00 0.00 171 VAL A CA 21
ATOM 5243 C C . VAL A 1 14 ? 3.338 -0.586 3.115 1.00 0.00 171 VAL A C 21
ATOM 5244 O O . VAL A 1 14 ? 3.259 -1.261 2.082 1.00 0.00 171 VAL A O 21
ATOM 5257 N N . PRO A 1 15 ? 2.189 -0.348 3.830 1.00 0.00 172 PRO A N 21
ATOM 5258 C CA . PRO A 1 15 ? 0.881 -0.962 3.476 1.00 0.00 172 PRO A CA 21
ATOM 5259 C C . PRO A 1 15 ? -0.123 0.003 2.757 1.00 0.00 172 PRO A C 21
ATOM 5260 O O . PRO A 1 15 ? -0.646 0.945 3.362 1.00 0.00 172 PRO A O 21
ATOM 5271 N N . CYS A 1 16 ? -0.457 -0.274 1.483 1.00 0.00 173 CYS A N 21
ATOM 5272 C CA . CYS A 1 16 ? -1.479 0.490 0.704 1.00 0.00 173 CYS A CA 21
ATOM 5273 C C . CYS A 1 16 ? -2.923 0.496 1.326 1.00 0.00 173 CYS A C 21
ATOM 5274 O O . CYS A 1 16 ? -3.602 1.525 1.271 1.00 0.00 173 CYS A O 21
ATOM 5281 N N . SER A 1 17 ? -3.352 -0.611 1.969 1.00 0.00 174 SER A N 21
ATOM 5282 C CA . SER A 1 17 ? -4.576 -0.643 2.830 1.00 0.00 174 SER A CA 21
ATOM 5283 C C . SER A 1 17 ? -4.641 0.320 4.067 1.00 0.00 174 SER A C 21
ATOM 5284 O O . SER A 1 17 ? -5.673 0.406 4.739 1.00 0.00 174 SER A O 21
ATOM 5292 N N . THR A 1 18 ? -3.551 1.032 4.362 1.00 0.00 175 THR A N 21
ATOM 5293 C CA . THR A 1 18 ? -3.469 2.059 5.439 1.00 0.00 175 THR A CA 21
ATOM 5294 C C . THR A 1 18 ? -3.200 3.523 4.913 1.00 0.00 175 THR A C 21
ATOM 5295 O O . THR A 1 18 ? -3.364 4.478 5.674 1.00 0.00 175 THR A O 21
ATOM 5306 N N . CYS A 1 19 ? -2.796 3.719 3.637 1.00 0.00 176 CYS A N 21
ATOM 5307 C CA . CYS A 1 19 ? -2.598 5.048 3.014 1.00 0.00 176 CYS A CA 21
ATOM 5308 C C . CYS A 1 19 ? -3.930 5.773 2.614 1.00 0.00 176 CYS A C 21
ATOM 5309 O O . CYS A 1 19 ? -4.024 6.993 2.747 1.00 0.00 176 CYS A O 21
ATOM 5316 N N . GLU A 1 20 ? -4.938 5.029 2.114 1.00 0.00 177 GLU A N 21
ATOM 5317 C CA . GLU A 1 20 ? -6.323 5.514 1.840 1.00 0.00 177 GLU A CA 21
ATOM 5318 C C . GLU A 1 20 ? -6.512 6.800 0.980 1.00 0.00 177 GLU A C 21
ATOM 5319 O O . GLU A 1 20 ? -7.278 7.715 1.296 1.00 0.00 177 GLU A O 21
ATOM 5332 N N . GLY A 1 21 ? -5.831 6.808 -0.169 1.00 0.00 178 GLY A N 21
ATOM 5333 C CA . GLY A 1 21 ? -5.843 7.975 -1.073 1.00 0.00 178 GLY A CA 21
ATOM 5334 C C . GLY A 1 21 ? -4.730 9.031 -0.898 1.00 0.00 178 GLY A C 21
ATOM 5335 O O . GLY A 1 21 ? -4.733 10.032 -1.615 1.00 0.00 178 GLY A O 21
ATOM 5339 N N . ASN A 1 22 ? -3.762 8.810 0.012 1.00 0.00 179 ASN A N 21
ATOM 5340 C CA . ASN A 1 22 ? -2.585 9.680 0.156 1.00 0.00 179 ASN A CA 21
ATOM 5341 C C . ASN A 1 22 ? -1.573 9.116 -0.821 1.00 0.00 179 ASN A C 21
ATOM 5342 O O . ASN A 1 22 ? -0.960 8.061 -0.616 1.00 0.00 179 ASN A O 21
ATOM 5353 N N . LEU A 1 23 ? -1.402 9.843 -1.900 1.00 0.00 180 LEU A N 21
ATOM 5354 C CA . LEU A 1 23 ? -0.603 9.331 -3.001 1.00 0.00 180 LEU A CA 21
ATOM 5355 C C . LEU A 1 23 ? 0.926 9.095 -2.772 1.00 0.00 180 LEU A C 21
ATOM 5356 O O . LEU A 1 23 ? 1.530 8.265 -3.443 1.00 0.00 180 LEU A O 21
ATOM 5372 N N . ALA A 1 24 ? 1.503 9.803 -1.802 1.00 0.00 181 ALA A N 21
ATOM 5373 C CA . ALA A 1 24 ? 2.856 9.528 -1.266 1.00 0.00 181 ALA A CA 21
ATOM 5374 C C . ALA A 1 24 ? 2.921 8.229 -0.390 1.00 0.00 181 ALA A C 21
ATOM 5375 O O . ALA A 1 24 ? 3.790 7.393 -0.623 1.00 0.00 181 ALA A O 21
ATOM 5382 N N . CYS A 1 25 ? 2.001 8.043 0.584 1.00 0.00 182 CYS A N 21
ATOM 5383 C CA . CYS A 1 25 ? 1.834 6.754 1.330 1.00 0.00 182 CYS A CA 21
ATOM 5384 C C . CYS A 1 25 ? 1.633 5.510 0.408 1.00 0.00 182 CYS A C 21
ATOM 5385 O O . CYS A 1 25 ? 2.289 4.473 0.530 1.00 0.00 182 CYS A O 21
ATOM 5392 N N . LEU A 1 26 ? 0.739 5.696 -0.554 1.00 0.00 183 LEU A N 21
ATOM 5393 C CA . LEU A 1 26 ? 0.498 4.783 -1.674 1.00 0.00 183 LEU A CA 21
ATOM 5394 C C . LEU A 1 26 ? 1.672 4.545 -2.682 1.00 0.00 183 LEU A C 21
ATOM 5395 O O . LEU A 1 26 ? 1.778 3.458 -3.249 1.00 0.00 183 LEU A O 21
ATOM 5411 N N . SER A 1 27 ? 2.520 5.558 -2.899 1.00 0.00 184 SER A N 21
ATOM 5412 C CA . SER A 1 27 ? 3.800 5.404 -3.668 1.00 0.00 184 SER A CA 21
ATOM 5413 C C . SER A 1 27 ? 4.897 4.552 -2.931 1.00 0.00 184 SER A C 21
ATOM 5414 O O . SER A 1 27 ? 5.740 3.942 -3.592 1.00 0.00 184 SER A O 21
ATOM 5422 N N . LEU A 1 28 ? 4.908 4.524 -1.582 1.00 0.00 185 LEU A N 21
ATOM 5423 C CA . LEU A 1 28 ? 5.787 3.605 -0.792 1.00 0.00 185 LEU A CA 21
ATOM 5424 C C . LEU A 1 28 ? 5.327 2.124 -0.851 1.00 0.00 185 LEU A C 21
ATOM 5425 O O . LEU A 1 28 ? 6.153 1.213 -0.968 1.00 0.00 185 LEU A O 21
ATOM 5441 N N . CYS A 1 29 ? 4.014 1.892 -0.747 1.00 0.00 186 CYS A N 21
ATOM 5442 C CA . CYS A 1 29 ? 3.431 0.575 -0.869 1.00 0.00 186 CYS A CA 21
ATOM 5443 C C . CYS A 1 29 ? 3.197 0.019 -2.312 1.00 0.00 186 CYS A C 21
ATOM 5444 O O . CYS A 1 29 ? 3.324 0.665 -3.354 1.00 0.00 186 CYS A O 21
ATOM 5451 N N . HIS A 1 30 ? 2.756 -1.235 -2.296 1.00 0.00 187 HIS A N 21
ATOM 5452 C CA . HIS A 1 30 ? 2.389 -2.015 -3.495 1.00 0.00 187 HIS A CA 21
ATOM 5453 C C . HIS A 1 30 ? 0.839 -1.955 -3.678 1.00 0.00 187 HIS A C 21
ATOM 5454 O O . HIS A 1 30 ? 0.071 -2.355 -2.794 1.00 0.00 187 HIS A O 21
ATOM 5468 N N . ILE A 1 31 ? 0.372 -1.538 -4.858 1.00 0.00 188 ILE A N 21
ATOM 5469 C CA . ILE A 1 31 ? -1.082 -1.324 -5.109 1.00 0.00 188 ILE A CA 21
ATOM 5470 C C . ILE A 1 31 ? -1.769 -2.607 -5.711 1.00 0.00 188 ILE A C 21
ATOM 5471 O O . ILE A 1 31 ? -2.025 -2.750 -6.909 1.00 0.00 188 ILE A O 21
ATOM 5487 N N . GLU A 1 32 ? -2.070 -3.559 -4.813 1.00 0.00 189 GLU A N 21
ATOM 5488 C CA . GLU A 1 32 ? -2.682 -4.865 -5.161 1.00 0.00 189 GLU A CA 21
ATOM 5489 C C . GLU A 1 32 ? -4.233 -4.826 -5.318 1.00 0.00 189 GLU A C 21
ATOM 5490 O O . GLU A 1 32 ? -5.004 -4.235 -4.564 1.00 0.00 189 GLU A O 21
ATOM 5503 N N . VAL A 1 14 ? 4.971 0.128 5.094 1.00 0.00 171 VAL A N 22
ATOM 5504 C CA . VAL A 1 14 ? 4.253 0.785 3.976 1.00 0.00 171 VAL A CA 22
ATOM 5505 C C . VAL A 1 14 ? 3.159 -0.133 3.306 1.00 0.00 171 VAL A C 22
ATOM 5506 O O . VAL A 1 14 ? 3.358 -0.563 2.171 1.00 0.00 171 VAL A O 22
ATOM 5519 N N . PRO A 1 15 ? 1.975 -0.451 3.918 1.00 0.00 172 PRO A N 22
ATOM 5520 C CA . PRO A 1 15 ? 0.892 -1.200 3.218 1.00 0.00 172 PRO A CA 22
ATOM 5521 C C . PRO A 1 15 ? -0.193 -0.228 2.630 1.00 0.00 172 PRO A C 22
ATOM 5522 O O . PRO A 1 15 ? -0.767 0.599 3.352 1.00 0.00 172 PRO A O 22
ATOM 5533 N N . CYS A 1 16 ? -0.512 -0.346 1.327 1.00 0.00 173 CYS A N 22
ATOM 5534 C CA . CYS A 1 16 ? -1.534 0.502 0.641 1.00 0.00 173 CYS A CA 22
ATOM 5535 C C . CYS A 1 16 ? -2.977 0.519 1.251 1.00 0.00 173 CYS A C 22
ATOM 5536 O O . CYS A 1 16 ? -3.628 1.568 1.229 1.00 0.00 173 CYS A O 22
ATOM 5543 N N . SER A 1 17 ? -3.438 -0.593 1.855 1.00 0.00 174 SER A N 22
ATOM 5544 C CA . SER A 1 17 ? -4.678 -0.611 2.696 1.00 0.00 174 SER A CA 22
ATOM 5545 C C . SER A 1 17 ? -4.743 0.322 3.956 1.00 0.00 174 SER A C 22
ATOM 5546 O O . SER A 1 17 ? -5.768 0.377 4.640 1.00 0.00 174 SER A O 22
ATOM 5554 N N . THR A 1 18 ? -3.653 1.027 4.269 1.00 0.00 175 THR A N 22
ATOM 5555 C CA . THR A 1 18 ? -3.567 2.020 5.376 1.00 0.00 175 THR A CA 22
ATOM 5556 C C . THR A 1 18 ? -3.280 3.495 4.900 1.00 0.00 175 THR A C 22
ATOM 5557 O O . THR A 1 18 ? -3.521 4.431 5.663 1.00 0.00 175 THR A O 22
ATOM 5568 N N . CYS A 1 19 ? -2.770 3.722 3.666 1.00 0.00 176 CYS A N 22
ATOM 5569 C CA . CYS A 1 19 ? -2.559 5.072 3.086 1.00 0.00 176 CYS A CA 22
ATOM 5570 C C . CYS A 1 19 ? -3.883 5.829 2.712 1.00 0.00 176 CYS A C 22
ATOM 5571 O O . CYS A 1 19 ? -3.951 7.051 2.846 1.00 0.00 176 CYS A O 22
ATOM 5578 N N . GLU A 1 20 ? -4.914 5.104 2.232 1.00 0.00 177 GLU A N 22
ATOM 5579 C CA . GLU A 1 20 ? -6.297 5.606 1.998 1.00 0.00 177 GLU A CA 22
ATOM 5580 C C . GLU A 1 20 ? -6.500 6.892 1.145 1.00 0.00 177 GLU A C 22
ATOM 5581 O O . GLU A 1 20 ? -7.252 7.812 1.481 1.00 0.00 177 GLU A O 22
ATOM 5594 N N . GLY A 1 21 ? -5.851 6.894 -0.022 1.00 0.00 178 GLY A N 22
ATOM 5595 C CA . GLY A 1 21 ? -5.884 8.058 -0.931 1.00 0.00 178 GLY A CA 22
ATOM 5596 C C . GLY A 1 21 ? -4.748 9.097 -0.811 1.00 0.00 178 GLY A C 22
ATOM 5597 O O . GLY A 1 21 ? -4.765 10.091 -1.537 1.00 0.00 178 GLY A O 22
ATOM 5601 N N . ASN A 1 22 ? -3.747 8.871 0.062 1.00 0.00 179 ASN A N 22
ATOM 5602 C CA . ASN A 1 22 ? -2.562 9.734 0.162 1.00 0.00 179 ASN A CA 22
ATOM 5603 C C . ASN A 1 22 ? -1.564 9.172 -0.833 1.00 0.00 179 ASN A C 22
ATOM 5604 O O . ASN A 1 22 ? -0.929 8.132 -0.624 1.00 0.00 179 ASN A O 22
ATOM 5615 N N . LEU A 1 23 ? -1.419 9.887 -1.926 1.00 0.00 180 LEU A N 22
ATOM 5616 C CA . LEU A 1 23 ? -0.609 9.383 -3.026 1.00 0.00 180 LEU A CA 22
ATOM 5617 C C . LEU A 1 23 ? 0.921 9.174 -2.799 1.00 0.00 180 LEU A C 22
ATOM 5618 O O . LEU A 1 23 ? 1.541 8.349 -3.461 1.00 0.00 180 LEU A O 22
ATOM 5634 N N . ALA A 1 24 ? 1.482 9.894 -1.831 1.00 0.00 181 ALA A N 22
ATOM 5635 C CA . ALA A 1 24 ? 2.833 9.635 -1.291 1.00 0.00 181 ALA A CA 22
ATOM 5636 C C . ALA A 1 24 ? 2.900 8.298 -0.468 1.00 0.00 181 ALA A C 22
ATOM 5637 O O . ALA A 1 24 ? 3.718 7.440 -0.788 1.00 0.00 181 ALA A O 22
ATOM 5644 N N . CYS A 1 25 ? 2.016 8.092 0.536 1.00 0.00 182 CYS A N 22
ATOM 5645 C CA . CYS A 1 25 ? 1.871 6.795 1.274 1.00 0.00 182 CYS A CA 22
ATOM 5646 C C . CYS A 1 25 ? 1.648 5.542 0.374 1.00 0.00 182 CYS A C 22
ATOM 5647 O O . CYS A 1 25 ? 2.331 4.519 0.478 1.00 0.00 182 CYS A O 22
ATOM 5654 N N . LEU A 1 26 ? 0.693 5.693 -0.531 1.00 0.00 183 LEU A N 22
ATOM 5655 C CA . LEU A 1 26 ? 0.401 4.751 -1.619 1.00 0.00 183 LEU A CA 22
ATOM 5656 C C . LEU A 1 26 ? 1.547 4.499 -2.667 1.00 0.00 183 LEU A C 22
ATOM 5657 O O . LEU A 1 26 ? 1.641 3.401 -3.214 1.00 0.00 183 LEU A O 22
ATOM 5673 N N . SER A 1 27 ? 2.372 5.514 -2.976 1.00 0.00 184 SER A N 22
ATOM 5674 C CA . SER A 1 27 ? 3.591 5.344 -3.832 1.00 0.00 184 SER A CA 22
ATOM 5675 C C . SER A 1 27 ? 4.776 4.580 -3.142 1.00 0.00 184 SER A C 22
ATOM 5676 O O . SER A 1 27 ? 5.587 3.973 -3.845 1.00 0.00 184 SER A O 22
ATOM 5684 N N . LEU A 1 28 ? 4.920 4.654 -1.806 1.00 0.00 185 LEU A N 22
ATOM 5685 C CA . LEU A 1 28 ? 5.883 3.799 -1.043 1.00 0.00 185 LEU A CA 22
ATOM 5686 C C . LEU A 1 28 ? 5.470 2.302 -0.929 1.00 0.00 185 LEU A C 22
ATOM 5687 O O . LEU A 1 28 ? 6.331 1.417 -0.901 1.00 0.00 185 LEU A O 22
ATOM 5703 N N . CYS A 1 29 ? 4.163 2.040 -0.831 1.00 0.00 186 CYS A N 22
ATOM 5704 C CA . CYS A 1 29 ? 3.641 0.712 -0.598 1.00 0.00 186 CYS A CA 22
ATOM 5705 C C . CYS A 1 29 ? 3.838 -0.493 -1.572 1.00 0.00 186 CYS A C 22
ATOM 5706 O O . CYS A 1 29 ? 4.141 -0.392 -2.764 1.00 0.00 186 CYS A O 22
ATOM 5713 N N . HIS A 1 30 ? 3.491 -1.654 -1.005 1.00 0.00 187 HIS A N 22
ATOM 5714 C CA . HIS A 1 30 ? 3.426 -2.947 -1.725 1.00 0.00 187 HIS A CA 22
ATOM 5715 C C . HIS A 1 30 ? 1.923 -3.159 -2.132 1.00 0.00 187 HIS A C 22
ATOM 5716 O O . HIS A 1 30 ? 1.052 -3.380 -1.282 1.00 0.00 187 HIS A O 22
ATOM 5730 N N . ILE A 1 31 ? 1.629 -3.145 -3.439 1.00 0.00 188 ILE A N 22
ATOM 5731 C CA . ILE A 1 31 ? 0.212 -3.169 -3.956 1.00 0.00 188 ILE A CA 22
ATOM 5732 C C . ILE A 1 31 ? -0.302 -4.618 -4.292 1.00 0.00 188 ILE A C 22
ATOM 5733 O O . ILE A 1 31 ? -1.412 -4.957 -3.878 1.00 0.00 188 ILE A O 22
ATOM 5749 N N . GLU A 1 32 ? 0.456 -5.449 -5.042 1.00 0.00 189 GLU A N 22
ATOM 5750 C CA . GLU A 1 32 ? 0.098 -6.867 -5.373 1.00 0.00 189 GLU A CA 22
ATOM 5751 C C . GLU A 1 32 ? -1.028 -6.974 -6.447 1.00 0.00 189 GLU A C 22
ATOM 5752 O O . GLU A 1 32 ? -0.807 -7.104 -7.648 1.00 0.00 189 GLU A O 22
ATOM 5765 N N . VAL A 1 14 ? 5.314 -1.035 4.532 1.00 0.00 171 VAL A N 23
ATOM 5766 C CA . VAL A 1 14 ? 4.632 -0.229 3.492 1.00 0.00 171 VAL A CA 23
ATOM 5767 C C . VAL A 1 14 ? 3.277 -0.877 2.997 1.00 0.00 171 VAL A C 23
ATOM 5768 O O . VAL A 1 14 ? 3.230 -1.387 1.871 1.00 0.00 171 VAL A O 23
ATOM 5781 N N . PRO A 1 15 ? 2.134 -0.851 3.758 1.00 0.00 172 PRO A N 23
ATOM 5782 C CA . PRO A 1 15 ? 0.838 -1.410 3.282 1.00 0.00 172 PRO A CA 23
ATOM 5783 C C . PRO A 1 15 ? -0.151 -0.330 2.716 1.00 0.00 172 PRO A C 23
ATOM 5784 O O . PRO A 1 15 ? -0.619 0.562 3.436 1.00 0.00 172 PRO A O 23
ATOM 5795 N N . CYS A 1 16 ? -0.523 -0.453 1.430 1.00 0.00 173 CYS A N 23
ATOM 5796 C CA . CYS A 1 16 ? -1.497 0.450 0.741 1.00 0.00 173 CYS A CA 23
ATOM 5797 C C . CYS A 1 16 ? -2.923 0.571 1.390 1.00 0.00 173 CYS A C 23
ATOM 5798 O O . CYS A 1 16 ? -3.514 1.655 1.346 1.00 0.00 173 CYS A O 23
ATOM 5805 N N . SER A 1 17 ? -3.431 -0.494 2.042 1.00 0.00 174 SER A N 23
ATOM 5806 C CA . SER A 1 17 ? -4.656 -0.427 2.904 1.00 0.00 174 SER A CA 23
ATOM 5807 C C . SER A 1 17 ? -4.686 0.598 4.088 1.00 0.00 174 SER A C 23
ATOM 5808 O O . SER A 1 17 ? -5.740 0.852 4.672 1.00 0.00 174 SER A O 23
ATOM 5816 N N . THR A 1 18 ? -3.524 1.146 4.446 1.00 0.00 175 THR A N 23
ATOM 5817 C CA . THR A 1 18 ? -3.366 2.185 5.504 1.00 0.00 175 THR A CA 23
ATOM 5818 C C . THR A 1 18 ? -3.123 3.638 4.949 1.00 0.00 175 THR A C 23
ATOM 5819 O O . THR A 1 18 ? -3.361 4.610 5.667 1.00 0.00 175 THR A O 23
ATOM 5830 N N . CYS A 1 19 ? -2.655 3.799 3.691 1.00 0.00 176 CYS A N 23
ATOM 5831 C CA . CYS A 1 19 ? -2.511 5.107 3.013 1.00 0.00 176 CYS A CA 23
ATOM 5832 C C . CYS A 1 19 ? -3.886 5.721 2.576 1.00 0.00 176 CYS A C 23
ATOM 5833 O O . CYS A 1 19 ? -4.113 6.918 2.758 1.00 0.00 176 CYS A O 23
ATOM 5840 N N . GLU A 1 20 ? -4.779 4.901 1.987 1.00 0.00 177 GLU A N 23
ATOM 5841 C CA . GLU A 1 20 ? -6.200 5.236 1.679 1.00 0.00 177 GLU A CA 23
ATOM 5842 C C . GLU A 1 20 ? -6.507 6.554 0.908 1.00 0.00 177 GLU A C 23
ATOM 5843 O O . GLU A 1 20 ? -7.400 7.337 1.244 1.00 0.00 177 GLU A O 23
ATOM 5856 N N . GLY A 1 21 ? -5.773 6.731 -0.190 1.00 0.00 178 GLY A N 23
ATOM 5857 C CA . GLY A 1 21 ? -5.864 7.949 -1.017 1.00 0.00 178 GLY A CA 23
ATOM 5858 C C . GLY A 1 21 ? -4.756 9.013 -0.860 1.00 0.00 178 GLY A C 23
ATOM 5859 O O . GLY A 1 21 ? -4.791 10.021 -1.567 1.00 0.00 178 GLY A O 23
ATOM 5863 N N . ASN A 1 22 ? -3.761 8.801 0.023 1.00 0.00 179 ASN A N 23
ATOM 5864 C CA . ASN A 1 22 ? -2.592 9.690 0.139 1.00 0.00 179 ASN A CA 23
ATOM 5865 C C . ASN A 1 22 ? -1.575 9.141 -0.845 1.00 0.00 179 ASN A C 23
ATOM 5866 O O . ASN A 1 22 ? -0.944 8.099 -0.637 1.00 0.00 179 ASN A O 23
ATOM 5877 N N . LEU A 1 23 ? -1.405 9.871 -1.922 1.00 0.00 180 LEU A N 23
ATOM 5878 C CA . LEU A 1 23 ? -0.598 9.370 -3.024 1.00 0.00 180 LEU A CA 23
ATOM 5879 C C . LEU A 1 23 ? 0.932 9.146 -2.804 1.00 0.00 180 LEU A C 23
ATOM 5880 O O . LEU A 1 23 ? 1.543 8.326 -3.482 1.00 0.00 180 LEU A O 23
ATOM 5896 N N . ALA A 1 24 ? 1.504 9.855 -1.834 1.00 0.00 181 ALA A N 23
ATOM 5897 C CA . ALA A 1 24 ? 2.863 9.587 -1.314 1.00 0.00 181 ALA A CA 23
ATOM 5898 C C . ALA A 1 24 ? 2.939 8.294 -0.434 1.00 0.00 181 ALA A C 23
ATOM 5899 O O . ALA A 1 24 ? 3.802 7.455 -0.678 1.00 0.00 181 ALA A O 23
ATOM 5906 N N . CYS A 1 25 ? 2.034 8.116 0.556 1.00 0.00 182 CYS A N 23
ATOM 5907 C CA . CYS A 1 25 ? 1.881 6.834 1.314 1.00 0.00 182 CYS A CA 23
ATOM 5908 C C . CYS A 1 25 ? 1.661 5.584 0.406 1.00 0.00 182 CYS A C 23
ATOM 5909 O O . CYS A 1 25 ? 2.308 4.542 0.536 1.00 0.00 182 CYS A O 23
ATOM 5916 N N . LEU A 1 26 ? 0.754 5.760 -0.547 1.00 0.00 183 LEU A N 23
ATOM 5917 C CA . LEU A 1 26 ? 0.501 4.832 -1.651 1.00 0.00 183 LEU A CA 23
ATOM 5918 C C . LEU A 1 26 ? 1.681 4.569 -2.643 1.00 0.00 183 LEU A C 23
ATOM 5919 O O . LEU A 1 26 ? 1.821 3.453 -3.142 1.00 0.00 183 LEU A O 23
ATOM 5935 N N . SER A 1 27 ? 2.505 5.589 -2.919 1.00 0.00 184 SER A N 23
ATOM 5936 C CA . SER A 1 27 ? 3.788 5.414 -3.670 1.00 0.00 184 SER A CA 23
ATOM 5937 C C . SER A 1 27 ? 4.901 4.613 -2.895 1.00 0.00 184 SER A C 23
ATOM 5938 O O . SER A 1 27 ? 5.829 4.109 -3.532 1.00 0.00 184 SER A O 23
ATOM 5946 N N . LEU A 1 28 ? 4.847 4.540 -1.550 1.00 0.00 185 LEU A N 23
ATOM 5947 C CA . LEU A 1 28 ? 5.719 3.631 -0.744 1.00 0.00 185 LEU A CA 23
ATOM 5948 C C . LEU A 1 28 ? 5.255 2.151 -0.823 1.00 0.00 185 LEU A C 23
ATOM 5949 O O . LEU A 1 28 ? 6.080 1.244 -0.976 1.00 0.00 185 LEU A O 23
ATOM 5965 N N . CYS A 1 29 ? 3.943 1.911 -0.703 1.00 0.00 186 CYS A N 23
ATOM 5966 C CA . CYS A 1 29 ? 3.365 0.591 -0.839 1.00 0.00 186 CYS A CA 23
ATOM 5967 C C . CYS A 1 29 ? 3.165 0.015 -2.280 1.00 0.00 186 CYS A C 23
ATOM 5968 O O . CYS A 1 29 ? 3.293 0.651 -3.329 1.00 0.00 186 CYS A O 23
ATOM 5975 N N . HIS A 1 30 ? 2.725 -1.242 -2.246 1.00 0.00 187 HIS A N 23
ATOM 5976 C CA . HIS A 1 30 ? 2.401 -2.055 -3.439 1.00 0.00 187 HIS A CA 23
ATOM 5977 C C . HIS A 1 30 ? 0.866 -1.925 -3.708 1.00 0.00 187 HIS A C 23
ATOM 5978 O O . HIS A 1 30 ? 0.038 -2.317 -2.878 1.00 0.00 187 HIS A O 23
ATOM 5992 N N . ILE A 1 31 ? 0.491 -1.397 -4.878 1.00 0.00 188 ILE A N 23
ATOM 5993 C CA . ILE A 1 31 ? -0.946 -1.119 -5.214 1.00 0.00 188 ILE A CA 23
ATOM 5994 C C . ILE A 1 31 ? -1.584 -2.317 -6.011 1.00 0.00 188 ILE A C 23
ATOM 5995 O O . ILE A 1 31 ? -2.581 -2.884 -5.560 1.00 0.00 188 ILE A O 23
ATOM 6011 N N . GLU A 1 32 ? -1.042 -2.692 -7.185 1.00 0.00 189 GLU A N 23
ATOM 6012 C CA . GLU A 1 32 ? -1.601 -3.766 -8.044 1.00 0.00 189 GLU A CA 23
ATOM 6013 C C . GLU A 1 32 ? -1.277 -5.209 -7.550 1.00 0.00 189 GLU A C 23
ATOM 6014 O O . GLU A 1 32 ? -2.127 -6.079 -7.386 1.00 0.00 189 GLU A O 23
ATOM 6027 N N . VAL A 1 14 ? 5.041 -0.058 4.956 1.00 0.00 171 VAL A N 24
ATOM 6028 C CA . VAL A 1 14 ? 4.346 0.625 3.838 1.00 0.00 171 VAL A CA 24
ATOM 6029 C C . VAL A 1 14 ? 3.168 -0.228 3.223 1.00 0.00 171 VAL A C 24
ATOM 6030 O O . VAL A 1 14 ? 3.304 -0.728 2.102 1.00 0.00 171 VAL A O 24
ATOM 6043 N N . PRO A 1 15 ? 1.975 -0.416 3.875 1.00 0.00 172 PRO A N 24
ATOM 6044 C CA . PRO A 1 15 ? 0.822 -1.123 3.250 1.00 0.00 172 PRO A CA 24
ATOM 6045 C C . PRO A 1 15 ? -0.244 -0.123 2.676 1.00 0.00 172 PRO A C 24
ATOM 6046 O O . PRO A 1 15 ? -0.805 0.705 3.407 1.00 0.00 172 PRO A O 24
ATOM 6057 N N . CYS A 1 16 ? -0.563 -0.229 1.372 1.00 0.00 173 CYS A N 24
ATOM 6058 C CA . CYS A 1 16 ? -1.572 0.630 0.683 1.00 0.00 173 CYS A CA 24
ATOM 6059 C C . CYS A 1 16 ? -3.009 0.715 1.303 1.00 0.00 173 CYS A C 24
ATOM 6060 O O . CYS A 1 16 ? -3.624 1.785 1.254 1.00 0.00 173 CYS A O 24
ATOM 6067 N N . SER A 1 17 ? -3.510 -0.368 1.926 1.00 0.00 174 SER A N 24
ATOM 6068 C CA . SER A 1 17 ? -4.752 -0.329 2.767 1.00 0.00 174 SER A CA 24
ATOM 6069 C C . SER A 1 17 ? -4.837 0.761 3.890 1.00 0.00 174 SER A C 24
ATOM 6070 O O . SER A 1 17 ? -5.918 1.237 4.232 1.00 0.00 174 SER A O 24
ATOM 6078 N N . THR A 1 18 ? -3.679 1.126 4.442 1.00 0.00 175 THR A N 24
ATOM 6079 C CA . THR A 1 18 ? -3.531 2.178 5.491 1.00 0.00 175 THR A CA 24
ATOM 6080 C C . THR A 1 18 ? -3.193 3.609 4.939 1.00 0.00 175 THR A C 24
ATOM 6081 O O . THR A 1 18 ? -3.452 4.601 5.623 1.00 0.00 175 THR A O 24
ATOM 6092 N N . CYS A 1 19 ? -2.608 3.735 3.726 1.00 0.00 176 CYS A N 24
ATOM 6093 C CA . CYS A 1 19 ? -2.434 5.030 3.030 1.00 0.00 176 CYS A CA 24
ATOM 6094 C C . CYS A 1 19 ? -3.799 5.643 2.559 1.00 0.00 176 CYS A C 24
ATOM 6095 O O . CYS A 1 19 ? -4.006 6.850 2.684 1.00 0.00 176 CYS A O 24
ATOM 6102 N N . GLU A 1 20 ? -4.707 4.801 2.017 1.00 0.00 177 GLU A N 24
ATOM 6103 C CA . GLU A 1 20 ? -6.133 5.122 1.728 1.00 0.00 177 GLU A CA 24
ATOM 6104 C C . GLU A 1 20 ? -6.495 6.452 1.010 1.00 0.00 177 GLU A C 24
ATOM 6105 O O . GLU A 1 20 ? -7.419 7.187 1.369 1.00 0.00 177 GLU A O 24
ATOM 6118 N N . GLY A 1 21 ? -5.765 6.686 -0.077 1.00 0.00 178 GLY A N 24
ATOM 6119 C CA . GLY A 1 21 ? -5.881 7.934 -0.854 1.00 0.00 178 GLY A CA 24
ATOM 6120 C C . GLY A 1 21 ? -4.754 8.978 -0.692 1.00 0.00 178 GLY A C 24
ATOM 6121 O O . GLY A 1 21 ? -4.776 9.990 -1.394 1.00 0.00 178 GLY A O 24
ATOM 6125 N N . ASN A 1 22 ? -3.756 8.747 0.185 1.00 0.00 179 ASN A N 24
ATOM 6126 C CA . ASN A 1 22 ? -2.578 9.627 0.304 1.00 0.00 179 ASN A CA 24
ATOM 6127 C C . ASN A 1 22 ? -1.572 9.121 -0.716 1.00 0.00 179 ASN A C 24
ATOM 6128 O O . ASN A 1 22 ? -0.911 8.091 -0.543 1.00 0.00 179 ASN A O 24
ATOM 6139 N N . LEU A 1 23 ? -1.441 9.875 -1.783 1.00 0.00 180 LEU A N 24
ATOM 6140 C CA . LEU A 1 23 ? -0.631 9.422 -2.907 1.00 0.00 180 LEU A CA 24
ATOM 6141 C C . LEU A 1 23 ? 0.901 9.205 -2.703 1.00 0.00 180 LEU A C 24
ATOM 6142 O O . LEU A 1 23 ? 1.518 8.402 -3.396 1.00 0.00 180 LEU A O 24
ATOM 6158 N N . ALA A 1 24 ? 1.466 9.896 -1.718 1.00 0.00 181 ALA A N 24
ATOM 6159 C CA . ALA A 1 24 ? 2.827 9.634 -1.206 1.00 0.00 181 ALA A CA 24
ATOM 6160 C C . ALA A 1 24 ? 2.926 8.283 -0.416 1.00 0.00 181 ALA A C 24
ATOM 6161 O O . ALA A 1 24 ? 3.755 7.443 -0.759 1.00 0.00 181 ALA A O 24
ATOM 6168 N N . CYS A 1 25 ? 2.056 8.050 0.591 1.00 0.00 182 CYS A N 24
ATOM 6169 C CA . CYS A 1 25 ? 1.936 6.742 1.307 1.00 0.00 182 CYS A CA 24
ATOM 6170 C C . CYS A 1 25 ? 1.695 5.508 0.382 1.00 0.00 182 CYS A C 24
ATOM 6171 O O . CYS A 1 25 ? 2.376 4.482 0.456 1.00 0.00 182 CYS A O 24
ATOM 6178 N N . LEU A 1 26 ? 0.725 5.676 -0.508 1.00 0.00 183 LEU A N 24
ATOM 6179 C CA . LEU A 1 26 ? 0.411 4.754 -1.608 1.00 0.00 183 LEU A CA 24
ATOM 6180 C C . LEU A 1 26 ? 1.550 4.507 -2.663 1.00 0.00 183 LEU A C 24
ATOM 6181 O O . LEU A 1 26 ? 1.642 3.412 -3.216 1.00 0.00 183 LEU A O 24
ATOM 6197 N N . SER A 1 27 ? 2.370 5.527 -2.967 1.00 0.00 184 SER A N 24
ATOM 6198 C CA . SER A 1 27 ? 3.582 5.369 -3.831 1.00 0.00 184 SER A CA 24
ATOM 6199 C C . SER A 1 27 ? 4.761 4.573 -3.169 1.00 0.00 184 SER A C 24
ATOM 6200 O O . SER A 1 27 ? 5.550 3.961 -3.893 1.00 0.00 184 SER A O 24
ATOM 6208 N N . LEU A 1 28 ? 4.923 4.623 -1.834 1.00 0.00 185 LEU A N 24
ATOM 6209 C CA . LEU A 1 28 ? 5.886 3.741 -1.099 1.00 0.00 185 LEU A CA 24
ATOM 6210 C C . LEU A 1 28 ? 5.451 2.251 -0.983 1.00 0.00 185 LEU A C 24
ATOM 6211 O O . LEU A 1 28 ? 6.300 1.354 -0.947 1.00 0.00 185 LEU A O 24
ATOM 6227 N N . CYS A 1 29 ? 4.142 2.002 -0.893 1.00 0.00 186 CYS A N 24
ATOM 6228 C CA . CYS A 1 29 ? 3.598 0.680 -0.688 1.00 0.00 186 CYS A CA 24
ATOM 6229 C C . CYS A 1 29 ? 3.743 -0.459 -1.752 1.00 0.00 186 CYS A C 24
ATOM 6230 O O . CYS A 1 29 ? 4.130 -0.298 -2.912 1.00 0.00 186 CYS A O 24
ATOM 6237 N N . HIS A 1 30 ? 3.219 -1.605 -1.309 1.00 0.00 187 HIS A N 24
ATOM 6238 C CA . HIS A 1 30 ? 3.038 -2.810 -2.152 1.00 0.00 187 HIS A CA 24
ATOM 6239 C C . HIS A 1 30 ? 1.581 -2.717 -2.729 1.00 0.00 187 HIS A C 24
ATOM 6240 O O . HIS A 1 30 ? 0.584 -2.795 -1.997 1.00 0.00 187 HIS A O 24
ATOM 6254 N N . ILE A 1 31 ? 1.460 -2.554 -4.051 1.00 0.00 188 ILE A N 24
ATOM 6255 C CA . ILE A 1 31 ? 0.144 -2.294 -4.718 1.00 0.00 188 ILE A CA 24
ATOM 6256 C C . ILE A 1 31 ? -0.443 -3.652 -5.238 1.0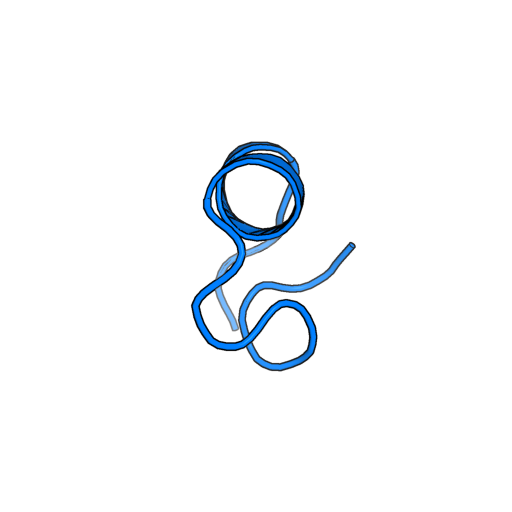0 0.00 188 ILE A C 24
ATOM 6257 O O . ILE A 1 31 ? -0.088 -4.146 -6.312 1.00 0.00 188 ILE A O 24
ATOM 6273 N N . GLU A 1 32 ? -1.358 -4.248 -4.454 1.00 0.00 189 GLU A N 24
ATOM 6274 C CA . GLU A 1 32 ? -1.991 -5.552 -4.786 1.00 0.00 189 GLU A CA 24
ATOM 6275 C C . GLU A 1 32 ? -3.079 -5.481 -5.905 1.00 0.00 189 GLU A C 24
ATOM 6276 O O . GLU A 1 32 ? -4.010 -4.679 -5.931 1.00 0.00 189 GLU A O 24
ATOM 6289 N N . VAL A 1 14 ? 5.022 0.289 5.102 1.00 0.00 171 VAL A N 25
ATOM 6290 C CA . VAL A 1 14 ? 4.336 0.925 3.951 1.00 0.00 171 VAL A CA 25
ATOM 6291 C C . VAL A 1 14 ? 3.241 -0.021 3.320 1.00 0.00 171 VAL A C 25
ATOM 6292 O O . VAL A 1 14 ? 3.501 -0.665 2.301 1.00 0.00 171 VAL A O 25
ATOM 6305 N N . PRO A 1 15 ? 1.989 -0.137 3.870 1.00 0.00 172 PRO A N 25
ATOM 6306 C CA . PRO A 1 15 ? 0.891 -0.925 3.245 1.00 0.00 172 PRO A CA 25
ATOM 6307 C C . PRO A 1 15 ? -0.200 -0.003 2.595 1.00 0.00 172 PRO A C 25
ATOM 6308 O O . PRO A 1 15 ? -0.797 0.846 3.270 1.00 0.00 172 PRO A O 25
ATOM 6319 N N . CYS A 1 16 ? -0.506 -0.193 1.299 1.00 0.00 173 CYS A N 25
ATOM 6320 C CA . CYS A 1 16 ? -1.537 0.597 0.567 1.00 0.00 173 CYS A CA 25
ATOM 6321 C C . CYS A 1 16 ? -2.991 0.567 1.155 1.00 0.00 173 CYS A C 25
ATOM 6322 O O . CYS A 1 16 ? -3.654 1.608 1.154 1.00 0.00 173 CYS A O 25
ATOM 6329 N N . SER A 1 17 ? -3.452 -0.566 1.724 1.00 0.00 174 SER A N 25
ATOM 6330 C CA . SER A 1 17 ? -4.707 -0.613 2.540 1.00 0.00 174 SER A CA 25
ATOM 6331 C C . SER A 1 17 ? -4.792 0.284 3.826 1.00 0.00 174 SER A C 25
ATOM 6332 O O . SER A 1 17 ? -5.831 0.326 4.491 1.00 0.00 174 SER A O 25
ATOM 6340 N N . THR A 1 18 ? -3.701 0.967 4.182 1.00 0.00 175 THR A N 25
ATOM 6341 C CA . THR A 1 18 ? -3.625 1.926 5.319 1.00 0.00 175 THR A CA 25
ATOM 6342 C C . THR A 1 18 ? -3.300 3.407 4.883 1.00 0.00 175 THR A C 25
ATOM 6343 O O . THR A 1 18 ? -3.582 4.330 5.649 1.00 0.00 175 THR A O 25
ATOM 6354 N N . CYS A 1 19 ? -2.714 3.656 3.685 1.00 0.00 176 CYS A N 25
ATOM 6355 C CA . CYS A 1 19 ? -2.494 5.020 3.133 1.00 0.00 176 CYS A CA 25
ATOM 6356 C C . CYS A 1 19 ? -3.816 5.789 2.771 1.00 0.00 176 CYS A C 25
ATOM 6357 O O . CYS A 1 19 ? -3.877 7.012 2.905 1.00 0.00 176 CYS A O 25
ATOM 6364 N N . GLU A 1 20 ? -4.853 5.066 2.302 1.00 0.00 177 GLU A N 25
ATOM 6365 C CA . GLU A 1 20 ? -6.239 5.563 2.091 1.00 0.00 177 GLU A CA 25
ATOM 6366 C C . GLU A 1 20 ? -6.464 6.849 1.244 1.00 0.00 177 GLU A C 25
ATOM 6367 O O . GLU A 1 20 ? -7.220 7.760 1.591 1.00 0.00 177 GLU A O 25
ATOM 6380 N N . GLY A 1 21 ? -5.828 6.859 0.069 1.00 0.00 178 GLY A N 25
ATOM 6381 C CA . GLY A 1 21 ? -5.886 8.023 -0.839 1.00 0.00 178 GLY A CA 25
ATOM 6382 C C . GLY A 1 21 ? -4.748 9.062 -0.749 1.00 0.00 178 GLY A C 25
ATOM 6383 O O . GLY A 1 21 ? -4.774 10.046 -1.488 1.00 0.00 178 GLY A O 25
ATOM 6387 N N . ASN A 1 22 ? -3.735 8.847 0.111 1.00 0.00 179 ASN A N 25
ATOM 6388 C CA . ASN A 1 22 ? -2.552 9.717 0.189 1.00 0.00 179 ASN A CA 25
ATOM 6389 C C . ASN A 1 22 ? -1.561 9.164 -0.820 1.00 0.00 179 ASN A C 25
ATOM 6390 O O . ASN A 1 22 ? -0.907 8.134 -0.614 1.00 0.00 179 ASN A O 25
ATOM 6401 N N . LEU A 1 23 ? -1.440 9.874 -1.918 1.00 0.00 180 LEU A N 25
ATOM 6402 C CA . LEU A 1 23 ? -0.642 9.373 -3.030 1.00 0.00 180 LEU A CA 25
ATOM 6403 C C . LEU A 1 23 ? 0.892 9.168 -2.824 1.00 0.00 180 LEU A C 25
ATOM 6404 O O . LEU A 1 23 ? 1.502 8.338 -3.492 1.00 0.00 180 LEU A O 25
ATOM 6420 N N . ALA A 1 24 ? 1.462 9.893 -1.866 1.00 0.00 181 ALA A N 25
ATOM 6421 C CA . ALA A 1 24 ? 2.822 9.649 -1.340 1.00 0.00 181 ALA A CA 25
ATOM 6422 C C . ALA A 1 24 ? 2.912 8.318 -0.507 1.00 0.00 181 ALA A C 25
ATOM 6423 O O . ALA A 1 24 ? 3.738 7.467 -0.827 1.00 0.00 181 ALA A O 25
ATOM 6430 N N . CYS A 1 25 ? 2.040 8.111 0.507 1.00 0.00 182 CYS A N 25
ATOM 6431 C CA . CYS A 1 25 ? 1.912 6.817 1.252 1.00 0.00 182 CYS A CA 25
ATOM 6432 C C . CYS A 1 25 ? 1.677 5.564 0.356 1.00 0.00 182 CYS A C 25
ATOM 6433 O O . CYS A 1 25 ? 2.370 4.547 0.446 1.00 0.00 182 CYS A O 25
ATOM 6440 N N . LEU A 1 26 ? 0.703 5.708 -0.532 1.00 0.00 183 LEU A N 25
ATOM 6441 C CA . LEU A 1 26 ? 0.401 4.766 -1.617 1.00 0.00 183 LEU A CA 25
ATOM 6442 C C . LEU A 1 26 ? 1.534 4.514 -2.681 1.00 0.00 183 LEU A C 25
ATOM 6443 O O . LEU A 1 26 ? 1.593 3.433 -3.265 1.00 0.00 183 LEU A O 25
ATOM 6459 N N . SER A 1 27 ? 2.384 5.516 -2.964 1.00 0.00 184 SER A N 25
ATOM 6460 C CA . SER A 1 27 ? 3.599 5.343 -3.830 1.00 0.00 184 SER A CA 25
ATOM 6461 C C . SER A 1 27 ? 4.751 4.509 -3.164 1.00 0.00 184 SER A C 25
ATOM 6462 O O . SER A 1 27 ? 5.451 3.770 -3.859 1.00 0.00 184 SER A O 25
ATOM 6470 N N . LEU A 1 28 ? 4.968 4.642 -1.841 1.00 0.00 185 LEU A N 25
ATOM 6471 C CA . LEU A 1 28 ? 5.923 3.774 -1.078 1.00 0.00 185 LEU A CA 25
ATOM 6472 C C . LEU A 1 28 ? 5.507 2.283 -0.901 1.00 0.00 185 LEU A C 25
ATOM 6473 O O . LEU A 1 28 ? 6.360 1.397 -0.788 1.00 0.00 185 LEU A O 25
ATOM 6489 N N . CYS A 1 29 ? 4.200 2.034 -0.830 1.00 0.00 186 CYS A N 25
ATOM 6490 C CA . CYS A 1 29 ? 3.653 0.740 -0.498 1.00 0.00 186 CYS A CA 25
ATOM 6491 C C . CYS A 1 29 ? 3.789 -0.564 -1.352 1.00 0.00 186 CYS A C 25
ATOM 6492 O O . CYS A 1 29 ? 4.066 -0.604 -2.552 1.00 0.00 186 CYS A O 25
ATOM 6499 N N . HIS A 1 30 ? 3.372 -1.628 -0.655 1.00 0.00 187 HIS A N 25
ATOM 6500 C CA . HIS A 1 30 ? 3.155 -2.977 -1.228 1.00 0.00 187 HIS A CA 25
ATOM 6501 C C . HIS A 1 30 ? 1.629 -3.080 -1.598 1.00 0.00 187 HIS A C 25
ATOM 6502 O O . HIS A 1 30 ? 0.758 -2.709 -0.796 1.00 0.00 187 HIS A O 25
ATOM 6516 N N . ILE A 1 31 ? 1.286 -3.644 -2.765 1.00 0.00 188 ILE A N 25
ATOM 6517 C CA . ILE A 1 31 ? -0.135 -3.702 -3.245 1.00 0.00 188 ILE A CA 25
ATOM 6518 C C . ILE A 1 31 ? -0.781 -5.068 -2.820 1.00 0.00 188 ILE A C 25
ATOM 6519 O O . ILE A 1 31 ? -0.373 -6.146 -3.259 1.00 0.00 188 ILE A O 25
ATOM 6535 N N . GLU A 1 32 ? -1.816 -4.994 -1.966 1.00 0.00 189 GLU A N 25
ATOM 6536 C CA . GLU A 1 32 ? -2.505 -6.180 -1.395 1.00 0.00 189 GLU A CA 25
ATOM 6537 C C . GLU A 1 32 ? -3.481 -6.882 -2.389 1.00 0.00 189 GLU A C 25
ATOM 6538 O O . GLU A 1 32 ? -3.445 -8.082 -2.648 1.00 0.00 189 GLU A O 25
ATOM 6551 N N . VAL A 1 14 ? 3.190 2.205 5.941 1.00 0.00 171 VAL A N 26
ATOM 6552 C CA . VAL A 1 14 ? 3.494 2.052 4.486 1.00 0.00 171 VAL A CA 26
ATOM 6553 C C . VAL A 1 14 ? 2.423 1.306 3.605 1.00 0.00 171 VAL A C 26
ATOM 6554 O O . VAL A 1 14 ? 2.120 1.846 2.539 1.00 0.00 171 VAL A O 26
ATOM 6567 N N . PRO A 1 15 ? 1.865 0.105 3.941 1.00 0.00 172 PRO A N 26
ATOM 6568 C CA . PRO A 1 15 ? 0.893 -0.644 3.094 1.00 0.00 172 PRO A CA 26
ATOM 6569 C C . PRO A 1 15 ? -0.291 0.164 2.480 1.00 0.00 172 PRO A C 26
ATOM 6570 O O . PRO A 1 15 ? -0.903 1.000 3.150 1.00 0.00 172 PRO A O 26
ATOM 6581 N N . CYS A 1 16 ? -0.634 -0.110 1.215 1.00 0.00 173 CYS A N 26
ATOM 6582 C CA . CYS A 1 16 ? -1.670 0.646 0.463 1.00 0.00 173 CYS A CA 26
ATOM 6583 C C . CYS A 1 16 ? -3.115 0.632 1.063 1.00 0.00 173 CYS A C 26
ATOM 6584 O O . CYS A 1 16 ? -3.797 1.662 1.028 1.00 0.00 173 CYS A O 26
ATOM 6591 N N . SER A 1 17 ? -3.543 -0.486 1.679 1.00 0.00 174 SER A N 26
ATOM 6592 C CA . SER A 1 17 ? -4.766 -0.510 2.536 1.00 0.00 174 SER A CA 26
ATOM 6593 C C . SER A 1 17 ? -4.794 0.451 3.778 1.00 0.00 174 SER A C 26
ATOM 6594 O O . SER A 1 17 ? -5.861 0.727 4.328 1.00 0.00 174 SER A O 26
ATOM 6602 N N . THR A 1 18 ? -3.621 0.925 4.213 1.00 0.00 175 THR A N 26
ATOM 6603 C CA . THR A 1 18 ? -3.444 1.877 5.344 1.00 0.00 175 THR A CA 26
ATOM 6604 C C . THR A 1 18 ? -3.112 3.355 4.905 1.00 0.00 175 THR A C 26
ATOM 6605 O O . THR A 1 18 ? -3.353 4.280 5.682 1.00 0.00 175 THR A O 26
ATOM 6616 N N . CYS A 1 19 ? -2.572 3.599 3.686 1.00 0.00 176 CYS A N 26
ATOM 6617 C CA . CYS A 1 19 ? -2.384 4.958 3.112 1.00 0.00 176 CYS A CA 26
ATOM 6618 C C . CYS A 1 19 ? -3.742 5.662 2.756 1.00 0.00 176 CYS A C 26
ATOM 6619 O O . CYS A 1 19 ? -3.899 6.863 2.981 1.00 0.00 176 CYS A O 26
ATOM 6626 N N . GLU A 1 20 ? -4.697 4.904 2.180 1.00 0.00 177 GLU A N 26
ATOM 6627 C CA . GLU A 1 20 ? -6.118 5.301 1.976 1.00 0.00 177 GLU A CA 26
ATOM 6628 C C . GLU A 1 20 ? -6.414 6.630 1.223 1.00 0.00 177 GLU A C 26
ATOM 6629 O O . GLU A 1 20 ? -7.230 7.462 1.629 1.00 0.00 177 GLU A O 26
ATOM 6642 N N . GLY A 1 21 ? -5.764 6.770 0.066 1.00 0.00 178 GLY A N 26
ATOM 6643 C CA . GLY A 1 21 ? -5.877 7.994 -0.753 1.00 0.00 178 GLY A CA 26
ATOM 6644 C C . GLY A 1 21 ? -4.740 9.034 -0.655 1.00 0.00 178 GLY A C 26
ATOM 6645 O O . GLY A 1 21 ? -4.777 10.031 -1.378 1.00 0.00 178 GLY A O 26
ATOM 6649 N N . ASN A 1 22 ? -3.718 8.811 0.192 1.00 0.00 179 ASN A N 26
ATOM 6650 C CA . ASN A 1 22 ? -2.535 9.685 0.266 1.00 0.00 179 ASN A CA 26
ATOM 6651 C C . ASN A 1 22 ? -1.556 9.158 -0.769 1.00 0.00 179 ASN A C 26
ATOM 6652 O O . ASN A 1 22 ? -0.898 8.126 -0.595 1.00 0.00 179 ASN A O 26
ATOM 6663 N N . LEU A 1 23 ? -1.450 9.892 -1.853 1.00 0.00 180 LEU A N 26
ATOM 6664 C CA . LEU A 1 23 ? -0.665 9.416 -2.986 1.00 0.00 180 LEU A CA 26
ATOM 6665 C C . LEU A 1 23 ? 0.873 9.201 -2.807 1.00 0.00 180 LEU A C 26
ATOM 6666 O O . LEU A 1 23 ? 1.474 8.373 -3.487 1.00 0.00 180 LEU A O 26
ATOM 6682 N N . ALA A 1 24 ? 1.455 9.921 -1.851 1.00 0.00 181 ALA A N 26
ATOM 6683 C CA . ALA A 1 24 ? 2.822 9.672 -1.346 1.00 0.00 181 ALA A CA 26
ATOM 6684 C C . ALA A 1 24 ? 2.928 8.330 -0.534 1.00 0.00 181 ALA A C 26
ATOM 6685 O O . ALA A 1 24 ? 3.759 7.491 -0.873 1.00 0.00 181 ALA A O 26
ATOM 6692 N N . CYS A 1 25 ? 2.064 8.099 0.480 1.00 0.00 182 CYS A N 26
ATOM 6693 C CA . CYS A 1 25 ? 1.957 6.795 1.209 1.00 0.00 182 CYS A CA 26
ATOM 6694 C C . CYS A 1 25 ? 1.710 5.559 0.296 1.00 0.00 182 CYS A C 26
ATOM 6695 O O . CYS A 1 25 ? 2.435 4.563 0.330 1.00 0.00 182 CYS A O 26
ATOM 6702 N N . LEU A 1 26 ? 0.699 5.697 -0.553 1.00 0.00 183 LEU A N 26
ATOM 6703 C CA . LEU A 1 26 ? 0.374 4.765 -1.643 1.00 0.00 183 LEU A CA 26
ATOM 6704 C C . LEU A 1 26 ? 1.505 4.490 -2.704 1.00 0.00 183 LEU A C 26
ATOM 6705 O O . LEU A 1 26 ? 1.564 3.399 -3.269 1.00 0.00 183 LEU A O 26
ATOM 6721 N N . SER A 1 27 ? 2.358 5.487 -2.994 1.00 0.00 184 SER A N 26
ATOM 6722 C CA . SER A 1 27 ? 3.577 5.299 -3.850 1.00 0.00 184 SER A CA 26
ATOM 6723 C C . SER A 1 27 ? 4.715 4.455 -3.168 1.00 0.00 184 SER A C 26
ATOM 6724 O O . SER A 1 27 ? 5.379 3.664 -3.841 1.00 0.00 184 SER A O 26
ATOM 6732 N N . LEU A 1 28 ? 4.954 4.631 -1.854 1.00 0.00 185 LEU A N 26
ATOM 6733 C CA . LEU A 1 28 ? 5.892 3.767 -1.062 1.00 0.00 185 LEU A CA 26
ATOM 6734 C C . LEU A 1 28 ? 5.446 2.300 -0.791 1.00 0.00 185 LEU A C 26
ATOM 6735 O O . LEU A 1 28 ? 6.276 1.431 -0.503 1.00 0.00 185 LEU A O 26
ATOM 6751 N N . CYS A 1 29 ? 4.140 2.052 -0.844 1.00 0.00 186 CYS A N 26
ATOM 6752 C CA . CYS A 1 29 ? 3.554 0.795 -0.434 1.00 0.00 186 CYS A CA 26
ATOM 6753 C C . CYS A 1 29 ? 3.753 -0.555 -1.192 1.00 0.00 186 CYS A C 26
ATOM 6754 O O . CYS A 1 29 ? 4.178 -0.687 -2.341 1.00 0.00 186 CYS A O 26
ATOM 6761 N N . HIS A 1 30 ? 3.255 -1.562 -0.471 1.00 0.00 187 HIS A N 26
ATOM 6762 C CA . HIS A 1 30 ? 3.142 -2.959 -0.928 1.00 0.00 187 HIS A CA 26
ATOM 6763 C C . HIS A 1 30 ? 1.685 -3.146 -1.485 1.00 0.00 187 HIS A C 26
ATOM 6764 O O . HIS A 1 30 ? 0.691 -2.948 -0.775 1.00 0.00 187 HIS A O 26
ATOM 6778 N N . ILE A 1 31 ? 1.569 -3.557 -2.752 1.00 0.00 188 ILE A N 26
ATOM 6779 C CA . ILE A 1 31 ? 0.241 -3.698 -3.449 1.00 0.00 188 ILE A CA 26
ATOM 6780 C C . ILE A 1 31 ? -0.335 -5.160 -3.331 1.00 0.00 188 ILE A C 26
ATOM 6781 O O . ILE A 1 31 ? -1.523 -5.313 -3.044 1.00 0.00 188 ILE A O 26
ATOM 6797 N N . GLU A 1 32 ? 0.478 -6.213 -3.569 1.00 0.00 189 GLU A N 26
ATOM 6798 C CA . GLU A 1 32 ? 0.084 -7.650 -3.434 1.00 0.00 189 GLU A CA 26
ATOM 6799 C C . GLU A 1 32 ? -0.828 -8.152 -4.595 1.00 0.00 189 GLU A C 26
ATOM 6800 O O . GLU A 1 32 ? -0.400 -8.739 -5.585 1.00 0.00 189 GLU A O 26
ATOM 6813 N N . VAL A 1 14 ? 3.308 2.344 5.810 1.00 0.00 171 VAL A N 27
ATOM 6814 C CA . VAL A 1 14 ? 3.593 2.076 4.370 1.00 0.00 171 VAL A CA 27
ATOM 6815 C C . VAL A 1 14 ? 2.516 1.317 3.507 1.00 0.00 171 VAL A C 27
ATOM 6816 O O . VAL A 1 14 ? 2.280 1.792 2.395 1.00 0.00 171 VAL A O 27
ATOM 6829 N N . PRO A 1 15 ? 1.884 0.171 3.893 1.00 0.00 172 PRO A N 27
ATOM 6830 C CA . PRO A 1 15 ? 0.974 -0.603 3.007 1.00 0.00 172 PRO A CA 27
ATOM 6831 C C . PRO A 1 15 ? -0.270 0.180 2.481 1.00 0.00 172 PRO A C 27
ATOM 6832 O O . PRO A 1 15 ? -0.908 0.945 3.210 1.00 0.00 172 PRO A O 27
ATOM 6843 N N . CYS A 1 16 ? -0.608 -0.020 1.199 1.00 0.00 173 CYS A N 27
ATOM 6844 C CA . CYS A 1 16 ? -1.680 0.717 0.490 1.00 0.00 173 CYS A CA 27
ATOM 6845 C C . CYS A 1 16 ? -3.113 0.660 1.117 1.00 0.00 173 CYS A C 27
ATOM 6846 O O . CYS A 1 16 ? -3.810 1.681 1.105 1.00 0.00 173 CYS A O 27
ATOM 6853 N N . SER A 1 17 ? -3.524 -0.473 1.720 1.00 0.00 174 SER A N 27
ATOM 6854 C CA . SER A 1 17 ? -4.743 -0.522 2.585 1.00 0.00 174 SER A CA 27
ATOM 6855 C C . SER A 1 17 ? -4.780 0.412 3.848 1.00 0.00 174 SER A C 27
ATOM 6856 O O . SER A 1 17 ? -5.834 0.603 4.457 1.00 0.00 174 SER A O 27
ATOM 6864 N N . THR A 1 18 ? -3.624 0.958 4.236 1.00 0.00 175 THR A N 27
ATOM 6865 C CA . THR A 1 18 ? -3.458 1.914 5.364 1.00 0.00 175 THR A CA 27
ATOM 6866 C C . THR A 1 18 ? -3.156 3.392 4.906 1.00 0.00 175 THR A C 27
ATOM 6867 O O . THR A 1 18 ? -3.443 4.324 5.660 1.00 0.00 175 THR A O 27
ATOM 6878 N N . CYS A 1 19 ? -2.592 3.631 3.695 1.00 0.00 176 CYS A N 27
ATOM 6879 C CA . CYS A 1 19 ? -2.419 4.985 3.106 1.00 0.00 176 CYS A CA 27
ATOM 6880 C C . CYS A 1 19 ? -3.780 5.669 2.725 1.00 0.00 176 CYS A C 27
ATOM 6881 O O . CYS A 1 19 ? -3.948 6.874 2.922 1.00 0.00 176 CYS A O 27
ATOM 6888 N N . GLU A 1 20 ? -4.726 4.892 2.163 1.00 0.00 177 GLU A N 27
ATOM 6889 C CA . GLU A 1 20 ? -6.144 5.274 1.921 1.00 0.00 177 GLU A CA 27
ATOM 6890 C C . GLU A 1 20 ? -6.448 6.608 1.180 1.00 0.00 177 GLU A C 27
ATOM 6891 O O . GLU A 1 20 ? -7.304 7.409 1.565 1.00 0.00 177 GLU A O 27
ATOM 6904 N N . GLY A 1 21 ? -5.760 6.781 0.050 1.00 0.00 178 GLY A N 27
ATOM 6905 C CA . GLY A 1 21 ? -5.877 8.009 -0.761 1.00 0.00 178 GLY A CA 27
ATOM 6906 C C . GLY A 1 21 ? -4.748 9.056 -0.657 1.00 0.00 178 GLY A C 27
ATOM 6907 O O . GLY A 1 21 ? -4.797 10.058 -1.371 1.00 0.00 178 GLY A O 27
ATOM 6911 N N . ASN A 1 22 ? -3.723 8.835 0.186 1.00 0.00 179 ASN A N 27
ATOM 6912 C CA . ASN A 1 22 ? -2.544 9.715 0.256 1.00 0.00 179 ASN A CA 27
ATOM 6913 C C . ASN A 1 22 ? -1.568 9.185 -0.779 1.00 0.00 179 ASN A C 27
ATOM 6914 O O . ASN A 1 22 ? -0.917 8.148 -0.604 1.00 0.00 179 ASN A O 27
ATOM 6925 N N . LEU A 1 23 ? -1.454 9.919 -1.862 1.00 0.00 180 LEU A N 27
ATOM 6926 C CA . LEU A 1 23 ? -0.671 9.438 -2.993 1.00 0.00 180 LEU A CA 27
ATOM 6927 C C . LEU A 1 23 ? 0.858 9.201 -2.802 1.00 0.00 180 LEU A C 27
ATOM 6928 O O . LEU A 1 23 ? 1.440 8.350 -3.467 1.00 0.00 180 LEU A O 27
ATOM 6944 N N . ALA A 1 24 ? 1.456 9.918 -1.854 1.00 0.00 181 ALA A N 27
ATOM 6945 C CA . ALA A 1 24 ? 2.818 9.643 -1.356 1.00 0.00 181 ALA A CA 27
ATOM 6946 C C . ALA A 1 24 ? 2.902 8.329 -0.504 1.00 0.00 181 ALA A C 27
ATOM 6947 O O . ALA A 1 24 ? 3.738 7.481 -0.802 1.00 0.00 181 ALA A O 27
ATOM 6954 N N . CYS A 1 25 ? 2.033 8.119 0.507 1.00 0.00 182 CYS A N 27
ATOM 6955 C CA . CYS A 1 25 ? 1.929 6.821 1.249 1.00 0.00 182 CYS A CA 27
ATOM 6956 C C . CYS A 1 25 ? 1.681 5.577 0.344 1.00 0.00 182 CYS A C 27
ATOM 6957 O O . CYS A 1 25 ? 2.386 4.568 0.404 1.00 0.00 182 CYS A O 27
ATOM 6964 N N . LEU A 1 26 ? 0.695 5.727 -0.531 1.00 0.00 183 LEU A N 27
ATOM 6965 C CA . LEU A 1 26 ? 0.397 4.800 -1.629 1.00 0.00 183 LEU A CA 27
ATOM 6966 C C . LEU A 1 26 ? 1.567 4.545 -2.657 1.00 0.00 183 LEU A C 27
ATOM 6967 O O . LEU A 1 26 ? 1.687 3.438 -3.181 1.00 0.00 183 LEU A O 27
ATOM 6983 N N . SER A 1 27 ? 2.405 5.561 -2.946 1.00 0.00 184 SER A N 27
ATOM 6984 C CA . SER A 1 27 ? 3.647 5.407 -3.778 1.00 0.00 184 SER A CA 27
ATOM 6985 C C . SER A 1 27 ? 4.757 4.472 -3.178 1.00 0.00 184 SER A C 27
ATOM 6986 O O . SER A 1 27 ? 5.412 3.723 -3.905 1.00 0.00 184 SER A O 27
ATOM 6994 N N . LEU A 1 28 ? 4.963 4.544 -1.855 1.00 0.00 185 LEU A N 27
ATOM 6995 C CA . LEU A 1 28 ? 5.917 3.667 -1.107 1.00 0.00 185 LEU A CA 27
ATOM 6996 C C . LEU A 1 28 ? 5.483 2.196 -0.842 1.00 0.00 185 LEU A C 27
ATOM 6997 O O . LEU A 1 28 ? 6.316 1.343 -0.520 1.00 0.00 185 LEU A O 27
ATOM 7013 N N . CYS A 1 29 ? 4.185 1.924 -0.945 1.00 0.00 186 CYS A N 27
ATOM 7014 C CA . CYS A 1 29 ? 3.607 0.666 -0.527 1.00 0.00 186 CYS A CA 27
ATOM 7015 C C . CYS A 1 29 ? 3.786 -0.678 -1.298 1.00 0.00 186 CYS A C 27
ATOM 7016 O O . CYS A 1 29 ? 4.108 -0.800 -2.482 1.00 0.00 186 CYS A O 27
ATOM 7023 N N . HIS A 1 30 ? 3.385 -1.694 -0.534 1.00 0.00 187 HIS A N 27
ATOM 7024 C CA . HIS A 1 30 ? 3.208 -3.093 -0.982 1.00 0.00 187 HIS A CA 27
ATOM 7025 C C . HIS A 1 30 ? 1.674 -3.236 -1.306 1.00 0.00 187 HIS A C 27
ATOM 7026 O O . HIS A 1 30 ? 0.815 -2.833 -0.507 1.00 0.00 187 HIS A O 27
ATOM 7040 N N . ILE A 1 31 ? 1.313 -3.854 -2.441 1.00 0.00 188 ILE A N 27
ATOM 7041 C CA . ILE A 1 31 ? -0.117 -3.930 -2.893 1.00 0.00 188 ILE A CA 27
ATOM 7042 C C . ILE A 1 31 ? -0.749 -5.277 -2.393 1.00 0.00 188 ILE A C 27
ATOM 7043 O O . ILE A 1 31 ? -0.350 -6.374 -2.794 1.00 0.00 188 ILE A O 27
ATOM 7059 N N . GLU A 1 32 ? -1.762 -5.166 -1.516 1.00 0.00 189 GLU A N 27
ATOM 7060 C CA . GLU A 1 32 ? -2.428 -6.325 -0.870 1.00 0.00 189 GLU A CA 27
ATOM 7061 C C . GLU A 1 32 ? -3.399 -7.075 -1.833 1.00 0.00 189 GLU A C 27
ATOM 7062 O O . GLU A 1 32 ? -4.422 -6.591 -2.312 1.00 0.00 189 GLU A O 27
ATOM 7075 N N . VAL A 1 14 ? 5.112 -0.310 4.896 1.00 0.00 171 VAL A N 28
ATOM 7076 C CA . VAL A 1 14 ? 4.461 0.396 3.765 1.00 0.00 171 VAL A CA 28
ATOM 7077 C C . VAL A 1 14 ? 3.230 -0.383 3.152 1.00 0.00 171 VAL A C 28
ATOM 7078 O O . VAL A 1 14 ? 3.311 -0.798 1.995 1.00 0.00 171 VAL A O 28
ATOM 7091 N N . PRO A 1 15 ? 2.052 -0.591 3.824 1.00 0.00 172 PRO A N 28
ATOM 7092 C CA . PRO A 1 15 ? 0.875 -1.250 3.187 1.00 0.00 172 PRO A CA 28
ATOM 7093 C C . PRO A 1 15 ? -0.167 -0.223 2.615 1.00 0.00 172 PRO A C 28
ATOM 7094 O O . PRO A 1 15 ? -0.685 0.636 3.341 1.00 0.00 172 PRO A O 28
ATOM 7105 N N . CYS A 1 16 ? -0.523 -0.342 1.322 1.00 0.00 173 CYS A N 28
ATOM 7106 C CA . CYS A 1 16 ? -1.546 0.520 0.657 1.00 0.00 173 CYS A CA 28
ATOM 7107 C C . CYS A 1 16 ? -2.978 0.540 1.295 1.00 0.00 173 CYS A C 28
ATOM 7108 O O . CYS A 1 16 ? -3.629 1.590 1.279 1.00 0.00 173 CYS A O 28
ATOM 7115 N N . SER A 1 17 ? -3.429 -0.569 1.914 1.00 0.00 174 SER A N 28
ATOM 7116 C CA . SER A 1 17 ? -4.655 -0.587 2.775 1.00 0.00 174 SER A CA 28
ATOM 7117 C C . SER A 1 17 ? -4.714 0.365 4.020 1.00 0.00 174 SER A C 28
ATOM 7118 O O . SER A 1 17 ? -5.737 0.435 4.706 1.00 0.00 174 SER A O 28
ATOM 7126 N N . THR A 1 18 ? -3.618 1.062 4.320 1.00 0.00 175 THR A N 28
ATOM 7127 C CA . THR A 1 18 ? -3.519 2.067 5.415 1.00 0.00 175 THR A CA 28
ATOM 7128 C C . THR A 1 18 ? -3.265 3.542 4.919 1.00 0.00 175 THR A C 28
ATOM 7129 O O . THR A 1 18 ? -3.497 4.483 5.679 1.00 0.00 175 THR A O 28
ATOM 7140 N N . CYS A 1 19 ? -2.790 3.759 3.671 1.00 0.00 176 CYS A N 28
ATOM 7141 C CA . CYS A 1 19 ? -2.595 5.102 3.072 1.00 0.00 176 CYS A CA 28
ATOM 7142 C C . CYS A 1 19 ? -3.925 5.840 2.686 1.00 0.00 176 CYS A C 28
ATOM 7143 O O . CYS A 1 19 ? -4.010 7.061 2.819 1.00 0.00 176 CYS A O 28
ATOM 7150 N N . GLU A 1 20 ? -4.940 5.101 2.197 1.00 0.00 177 GLU A N 28
ATOM 7151 C CA . GLU A 1 20 ? -6.327 5.587 1.946 1.00 0.00 177 GLU A CA 28
ATOM 7152 C C . GLU A 1 20 ? -6.533 6.873 1.090 1.00 0.00 177 GLU A C 28
ATOM 7153 O O . GLU A 1 20 ? -7.300 7.783 1.417 1.00 0.00 177 GLU A O 28
ATOM 7166 N N . GLY A 1 21 ? -5.870 6.883 -0.068 1.00 0.00 178 GLY A N 28
ATOM 7167 C CA . GLY A 1 21 ? -5.900 8.050 -0.973 1.00 0.00 178 GLY A CA 28
ATOM 7168 C C . GLY A 1 21 ? -4.767 9.092 -0.840 1.00 0.00 178 GLY A C 28
ATOM 7169 O O . GLY A 1 21 ? -4.785 10.092 -1.558 1.00 0.00 178 GLY A O 28
ATOM 7173 N N . ASN A 1 22 ? -3.769 8.864 0.036 1.00 0.00 179 ASN A N 28
ATOM 7174 C CA . ASN A 1 22 ? -2.587 9.731 0.146 1.00 0.00 179 ASN A CA 28
ATOM 7175 C C . ASN A 1 22 ? -1.576 9.169 -0.836 1.00 0.00 179 ASN A C 28
ATOM 7176 O O . ASN A 1 22 ? -0.943 8.128 -0.619 1.00 0.00 179 ASN A O 28
ATOM 7187 N N . LEU A 1 23 ? -1.418 9.883 -1.927 1.00 0.00 180 LEU A N 28
ATOM 7188 C CA . LEU A 1 23 ? -0.600 9.376 -3.021 1.00 0.00 180 LEU A CA 28
ATOM 7189 C C . LEU A 1 23 ? 0.928 9.164 -2.783 1.00 0.00 180 LEU A C 28
ATOM 7190 O O . LEU A 1 23 ? 1.549 8.335 -3.438 1.00 0.00 180 LEU A O 28
ATOM 7206 N N . ALA A 1 24 ? 1.486 9.887 -1.814 1.00 0.00 181 ALA A N 28
ATOM 7207 C CA . ALA A 1 24 ? 2.834 9.625 -1.267 1.00 0.00 181 ALA A CA 28
ATOM 7208 C C . ALA A 1 24 ? 2.897 8.294 -0.435 1.00 0.00 181 ALA A C 28
ATOM 7209 O O . ALA A 1 24 ? 3.726 7.439 -0.735 1.00 0.00 181 ALA A O 28
ATOM 7216 N N . CYS A 1 25 ? 1.999 8.093 0.556 1.00 0.00 182 CYS A N 28
ATOM 7217 C CA . CYS A 1 25 ? 1.843 6.802 1.301 1.00 0.00 182 CYS A CA 28
ATOM 7218 C C . CYS A 1 25 ? 1.630 5.545 0.403 1.00 0.00 182 CYS A C 28
ATOM 7219 O O . CYS A 1 25 ? 2.310 4.521 0.517 1.00 0.00 182 CYS A O 28
ATOM 7226 N N . LEU A 1 26 ? 0.684 5.691 -0.513 1.00 0.00 183 LEU A N 28
ATOM 7227 C CA . LEU A 1 26 ? 0.403 4.744 -1.601 1.00 0.00 183 LEU A CA 28
ATOM 7228 C C . LEU A 1 26 ? 1.561 4.495 -2.637 1.00 0.00 183 LEU A C 28
ATOM 7229 O O . LEU A 1 26 ? 1.664 3.396 -3.182 1.00 0.00 183 LEU A O 28
ATOM 7245 N N . SER A 1 27 ? 2.388 5.511 -2.938 1.00 0.00 184 SER A N 28
ATOM 7246 C CA . SER A 1 27 ? 3.615 5.343 -3.782 1.00 0.00 184 SER A CA 28
ATOM 7247 C C . SER A 1 27 ? 4.790 4.566 -3.088 1.00 0.00 184 SER A C 28
ATOM 7248 O O . SER A 1 27 ? 5.601 3.956 -3.788 1.00 0.00 184 SER A O 28
ATOM 7256 N N . LEU A 1 28 ? 4.923 4.630 -1.750 1.00 0.00 185 LEU A N 28
ATOM 7257 C CA . LEU A 1 28 ? 5.869 3.757 -0.983 1.00 0.00 185 LEU A CA 28
ATOM 7258 C C . LEU A 1 28 ? 5.465 2.255 -0.918 1.00 0.00 185 LEU A C 28
ATOM 7259 O O . LEU A 1 28 ? 6.330 1.376 -0.855 1.00 0.00 185 LEU A O 28
ATOM 7275 N N . CYS A 1 29 ? 4.157 1.982 -0.901 1.00 0.00 186 CYS A N 28
ATOM 7276 C CA . CYS A 1 29 ? 3.628 0.648 -0.737 1.00 0.00 186 CYS A CA 28
ATOM 7277 C C . CYS A 1 29 ? 3.810 -0.463 -1.822 1.00 0.00 186 CYS A C 28
ATOM 7278 O O . CYS A 1 29 ? 4.240 -0.277 -2.963 1.00 0.00 186 CYS A O 28
ATOM 7285 N N . HIS A 1 30 ? 3.302 -1.631 -1.418 1.00 0.00 187 HIS A N 28
ATOM 7286 C CA . HIS A 1 30 ? 3.136 -2.819 -2.284 1.00 0.00 187 HIS A CA 28
ATOM 7287 C C . HIS A 1 30 ? 1.660 -2.724 -2.812 1.00 0.00 187 HIS A C 28
ATOM 7288 O O . HIS A 1 30 ? 0.695 -2.770 -2.036 1.00 0.00 187 HIS A O 28
ATOM 7302 N N . ILE A 1 31 ? 1.485 -2.595 -4.133 1.00 0.00 188 ILE A N 28
ATOM 7303 C CA . ILE A 1 31 ? 0.143 -2.346 -4.755 1.00 0.00 188 ILE A CA 28
ATOM 7304 C C . ILE A 1 31 ? -0.473 -3.711 -5.223 1.00 0.00 188 ILE A C 28
ATOM 7305 O O . ILE A 1 31 ? 0.100 -4.435 -6.042 1.00 0.00 188 ILE A O 28
ATOM 7321 N N . GLU A 1 32 ? -1.665 -4.040 -4.698 1.00 0.00 189 GLU A N 28
ATOM 7322 C CA . GLU A 1 32 ? -2.365 -5.321 -4.950 1.00 0.00 189 GLU A CA 28
ATOM 7323 C C . GLU A 1 32 ? -3.909 -5.168 -5.075 1.00 0.00 189 GLU A C 28
ATOM 7324 O O . GLU A 1 32 ? -4.570 -5.670 -5.980 1.00 0.00 189 GLU A O 28
ATOM 7337 N N . VAL A 1 14 ? 5.295 -0.960 4.534 1.00 0.00 171 VAL A N 29
ATOM 7338 C CA . VAL A 1 14 ? 4.607 -0.168 3.489 1.00 0.00 171 VAL A CA 29
ATOM 7339 C C . VAL A 1 14 ? 3.214 -0.784 3.064 1.00 0.00 171 VAL A C 29
ATOM 7340 O O . VAL A 1 14 ? 3.110 -1.319 1.954 1.00 0.00 171 VAL A O 29
ATOM 7353 N N . PRO A 1 15 ? 2.096 -0.700 3.857 1.00 0.00 172 PRO A N 29
ATOM 7354 C CA . PRO A 1 15 ? 0.774 -1.245 3.439 1.00 0.00 172 PRO A CA 29
ATOM 7355 C C . PRO A 1 15 ? -0.206 -0.175 2.836 1.00 0.00 172 PRO A C 29
ATOM 7356 O O . PRO A 1 15 ? -0.712 0.710 3.537 1.00 0.00 172 PRO A O 29
ATOM 7367 N N . CYS A 1 16 ? -0.525 -0.309 1.536 1.00 0.00 173 CYS A N 29
ATOM 7368 C CA . CYS A 1 16 ? -1.491 0.561 0.796 1.00 0.00 173 CYS A CA 29
ATOM 7369 C C . CYS A 1 16 ? -2.933 0.700 1.403 1.00 0.00 173 CYS A C 29
ATOM 7370 O O . CYS A 1 16 ? -3.523 1.782 1.322 1.00 0.00 173 CYS A O 29
ATOM 7377 N N . SER A 1 17 ? -3.472 -0.359 2.040 1.00 0.00 174 SER A N 29
ATOM 7378 C CA . SER A 1 17 ? -4.720 -0.276 2.869 1.00 0.00 174 SER A CA 29
ATOM 7379 C C . SER A 1 17 ? -4.783 0.824 3.980 1.00 0.00 174 SER A C 29
ATOM 7380 O O . SER A 1 17 ? -5.857 1.319 4.321 1.00 0.00 174 SER A O 29
ATOM 7388 N N . THR A 1 18 ? -3.619 1.184 4.520 1.00 0.00 175 THR A N 29
ATOM 7389 C CA . THR A 1 18 ? -3.455 2.255 5.546 1.00 0.00 175 THR A CA 29
ATOM 7390 C C . THR A 1 18 ? -3.144 3.676 4.949 1.00 0.00 175 THR A C 29
ATOM 7391 O O . THR A 1 18 ? -3.416 4.685 5.601 1.00 0.00 175 THR A O 29
ATOM 7402 N N . CYS A 1 19 ? -2.568 3.769 3.728 1.00 0.00 176 CYS A N 29
ATOM 7403 C CA . CYS A 1 19 ? -2.412 5.039 2.986 1.00 0.00 176 CYS A CA 29
ATOM 7404 C C . CYS A 1 19 ? -3.788 5.608 2.493 1.00 0.00 176 CYS A C 29
ATOM 7405 O O . CYS A 1 19 ? -4.035 6.808 2.613 1.00 0.00 176 CYS A O 29
ATOM 7412 N N . GLU A 1 20 ? -4.662 4.737 1.941 1.00 0.00 177 GLU A N 29
ATOM 7413 C CA . GLU A 1 20 ? -6.091 5.016 1.625 1.00 0.00 177 GLU A CA 29
ATOM 7414 C C . GLU A 1 20 ? -6.482 6.330 0.890 1.00 0.00 177 GLU A C 29
ATOM 7415 O O . GLU A 1 20 ? -7.449 7.026 1.210 1.00 0.00 177 GLU A O 29
ATOM 7428 N N . GLY A 1 21 ? -5.723 6.590 -0.170 1.00 0.00 178 GLY A N 29
ATOM 7429 C CA . GLY A 1 21 ? -5.848 7.831 -0.953 1.00 0.00 178 GLY A CA 29
ATOM 7430 C C . GLY A 1 21 ? -4.743 8.896 -0.775 1.00 0.00 178 GLY A C 29
ATOM 7431 O O . GLY A 1 21 ? -4.767 9.902 -1.485 1.00 0.00 178 GLY A O 29
ATOM 7435 N N . ASN A 1 22 ? -3.761 8.688 0.126 1.00 0.00 179 ASN A N 29
ATOM 7436 C CA . ASN A 1 22 ? -2.597 9.586 0.259 1.00 0.00 179 ASN A CA 29
ATOM 7437 C C . ASN A 1 22 ? -1.580 9.081 -0.750 1.00 0.00 179 ASN A C 29
ATOM 7438 O O . ASN A 1 22 ? -0.930 8.044 -0.575 1.00 0.00 179 ASN A O 29
ATOM 7449 N N . LEU A 1 23 ? -1.431 9.842 -1.808 1.00 0.00 180 LEU A N 29
ATOM 7450 C CA . LEU A 1 23 ? -0.631 9.380 -2.934 1.00 0.00 180 LEU A CA 29
ATOM 7451 C C . LEU A 1 23 ? 0.905 9.161 -2.739 1.00 0.00 180 LEU A C 29
ATOM 7452 O O . LEU A 1 23 ? 1.519 8.373 -3.452 1.00 0.00 180 LEU A O 29
ATOM 7468 N N . ALA A 1 24 ? 1.476 9.840 -1.749 1.00 0.00 181 ALA A N 29
ATOM 7469 C CA . ALA A 1 24 ? 2.844 9.576 -1.252 1.00 0.00 181 ALA A CA 29
ATOM 7470 C C . ALA A 1 24 ? 2.949 8.264 -0.404 1.00 0.00 181 ALA A C 29
ATOM 7471 O O . ALA A 1 24 ? 3.820 7.443 -0.677 1.00 0.00 181 ALA A O 29
ATOM 7478 N N . CYS A 1 25 ? 2.060 8.054 0.594 1.00 0.00 182 CYS A N 29
ATOM 7479 C CA . CYS A 1 25 ? 1.936 6.755 1.326 1.00 0.00 182 CYS A CA 29
ATOM 7480 C C . CYS A 1 25 ? 1.707 5.523 0.394 1.00 0.00 182 CYS A C 29
ATOM 7481 O O . CYS A 1 25 ? 2.359 4.481 0.493 1.00 0.00 182 CYS A O 29
ATOM 7488 N N . LEU A 1 26 ? 0.786 5.717 -0.544 1.00 0.00 183 LEU A N 29
ATOM 7489 C CA . LEU A 1 26 ? 0.518 4.817 -1.669 1.00 0.00 183 LEU A CA 29
ATOM 7490 C C . LEU A 1 26 ? 1.687 4.578 -2.679 1.00 0.00 183 LEU A C 29
ATOM 7491 O O . LEU A 1 26 ? 1.825 3.474 -3.203 1.00 0.00 183 LEU A O 29
ATOM 7507 N N . SER A 1 27 ? 2.507 5.606 -2.937 1.00 0.00 184 SER A N 29
ATOM 7508 C CA . SER A 1 27 ? 3.783 5.450 -3.702 1.00 0.00 184 SER A CA 29
ATOM 7509 C C . SER A 1 27 ? 4.903 4.631 -2.956 1.00 0.00 184 SER A C 29
ATOM 7510 O O . SER A 1 27 ? 5.820 4.134 -3.614 1.00 0.00 184 SER A O 29
ATOM 7518 N N . LEU A 1 28 ? 4.866 4.533 -1.612 1.00 0.00 185 LEU A N 29
ATOM 7519 C CA . LEU A 1 28 ? 5.752 3.612 -0.834 1.00 0.00 185 LEU A CA 29
ATOM 7520 C C . LEU A 1 28 ? 5.281 2.133 -0.910 1.00 0.00 185 LEU A C 29
ATOM 7521 O O . LEU A 1 28 ? 6.099 1.223 -1.077 1.00 0.00 185 LEU A O 29
ATOM 7537 N N . CYS A 1 29 ? 3.970 1.899 -0.773 1.00 0.00 186 CYS A N 29
ATOM 7538 C CA . CYS A 1 29 ? 3.381 0.582 -0.903 1.00 0.00 186 CYS A CA 29
ATOM 7539 C C . CYS A 1 29 ? 3.114 0.037 -2.348 1.00 0.00 186 CYS A C 29
ATOM 7540 O O . CYS A 1 29 ? 3.280 0.669 -3.392 1.00 0.00 186 CYS A O 29
ATOM 7547 N N . HIS A 1 30 ? 2.617 -1.197 -2.327 1.00 0.00 187 HIS A N 29
ATOM 7548 C CA . HIS A 1 30 ? 2.189 -1.967 -3.515 1.00 0.00 187 HIS A CA 29
ATOM 7549 C C . HIS A 1 30 ? 0.637 -1.823 -3.647 1.00 0.00 187 HIS A C 29
ATOM 7550 O O . HIS A 1 30 ? -0.105 -2.095 -2.694 1.00 0.00 187 HIS A O 29
ATOM 7564 N N . ILE A 1 31 ? 0.113 -1.493 -4.836 1.00 0.00 188 ILE A N 29
ATOM 7565 C CA . ILE A 1 31 ? -1.340 -1.163 -4.989 1.00 0.00 188 ILE A CA 29
ATOM 7566 C C . ILE A 1 31 ? -2.146 -2.470 -5.317 1.00 0.00 188 ILE A C 29
ATOM 7567 O O . ILE A 1 31 ? -2.253 -2.925 -6.459 1.00 0.00 188 ILE A O 29
ATOM 7583 N N . GLU A 1 32 ? -2.727 -3.047 -4.253 1.00 0.00 189 GLU A N 29
ATOM 7584 C CA . GLU A 1 32 ? -3.548 -4.283 -4.313 1.00 0.00 189 GLU A CA 29
ATOM 7585 C C . GLU A 1 32 ? -4.955 -4.098 -4.962 1.00 0.00 189 GLU A C 29
ATOM 7586 O O . GLU A 1 32 ? -5.762 -3.222 -4.657 1.00 0.00 189 GLU A O 29
ATOM 7599 N N . VAL A 1 14 ? 5.077 -0.456 4.866 1.00 0.00 171 VAL A N 30
ATOM 7600 C CA . VAL A 1 14 ? 4.536 0.332 3.731 1.00 0.00 171 VAL A CA 30
ATOM 7601 C C . VAL A 1 14 ? 3.208 -0.304 3.161 1.00 0.00 171 VAL A C 30
ATOM 7602 O O . VAL A 1 14 ? 3.239 -0.865 2.065 1.00 0.00 171 VAL A O 30
ATOM 7615 N N . PRO A 1 15 ? 2.003 -0.245 3.814 1.00 0.00 172 PRO A N 30
ATOM 7616 C CA . PRO A 1 15 ? 0.766 -0.891 3.287 1.00 0.00 172 PRO A CA 30
ATOM 7617 C C . PRO A 1 15 ? -0.228 0.105 2.601 1.00 0.00 172 PRO A C 30
ATOM 7618 O O . PRO A 1 15 ? -0.733 1.035 3.242 1.00 0.00 172 PRO A O 30
ATOM 7629 N N . CYS A 1 16 ? -0.569 -0.121 1.321 1.00 0.00 173 CYS A N 30
ATOM 7630 C CA . CYS A 1 16 ? -1.576 0.688 0.577 1.00 0.00 173 CYS A CA 30
ATOM 7631 C C . CYS A 1 16 ? -3.023 0.684 1.182 1.00 0.00 173 CYS A C 30
ATOM 7632 O O . CYS A 1 16 ? -3.683 1.729 1.176 1.00 0.00 173 CYS A O 30
ATOM 7639 N N . SER A 1 17 ? -3.482 -0.445 1.762 1.00 0.00 174 SER A N 30
ATOM 7640 C CA . SER A 1 17 ? -4.718 -0.482 2.606 1.00 0.00 174 SER A CA 30
ATOM 7641 C C . SER A 1 17 ? -4.796 0.495 3.830 1.00 0.00 174 SER A C 30
ATOM 7642 O O . SER A 1 17 ? -5.880 0.752 4.354 1.00 0.00 174 SER A O 30
ATOM 7650 N N . THR A 1 18 ? -3.643 1.000 4.279 1.00 0.00 175 THR A N 30
ATOM 7651 C CA . THR A 1 18 ? -3.520 1.992 5.384 1.00 0.00 175 THR A CA 30
ATOM 7652 C C . THR A 1 18 ? -3.178 3.455 4.908 1.00 0.00 175 THR A C 30
ATOM 7653 O O . THR A 1 18 ? -3.402 4.402 5.663 1.00 0.00 175 THR A O 30
ATOM 7664 N N . CYS A 1 19 ? -2.639 3.660 3.682 1.00 0.00 176 CYS A N 30
ATOM 7665 C CA . CYS A 1 19 ? -2.445 4.999 3.069 1.00 0.00 176 CYS A CA 30
ATOM 7666 C C . CYS A 1 19 ? -3.804 5.692 2.697 1.00 0.00 176 CYS A C 30
ATOM 7667 O O . CYS A 1 19 ? -3.973 6.891 2.919 1.00 0.00 176 CYS A O 30
ATOM 7674 N N . GLU A 1 20 ? -4.750 4.924 2.117 1.00 0.00 177 GLU A N 30
ATOM 7675 C CA . GLU A 1 20 ? -6.173 5.311 1.898 1.00 0.00 177 GLU A CA 30
ATOM 7676 C C . GLU A 1 20 ? -6.468 6.645 1.154 1.00 0.00 177 GLU A C 30
ATOM 7677 O O . GLU A 1 20 ? -7.298 7.467 1.554 1.00 0.00 177 GLU A O 30
ATOM 7690 N N . GLY A 1 21 ? -5.801 6.799 0.009 1.00 0.00 178 GLY A N 30
ATOM 7691 C CA . GLY A 1 21 ? -5.897 8.032 -0.798 1.00 0.00 178 GLY A CA 30
ATOM 7692 C C . GLY A 1 21 ? -4.753 9.062 -0.674 1.00 0.00 178 GLY A C 30
ATOM 7693 O O . GLY A 1 21 ? -4.785 10.075 -1.374 1.00 0.00 178 GLY A O 30
ATOM 7697 N N . ASN A 1 22 ? -3.733 8.816 0.171 1.00 0.00 179 ASN A N 30
ATOM 7698 C CA . ASN A 1 22 ? -2.542 9.677 0.257 1.00 0.00 179 ASN A CA 30
ATOM 7699 C C . ASN A 1 22 ? -1.570 9.135 -0.774 1.00 0.00 179 ASN A C 30
ATOM 7700 O O . ASN A 1 22 ? -0.943 8.083 -0.604 1.00 0.00 179 ASN A O 30
ATOM 7711 N N . LEU A 1 23 ? -1.432 9.877 -1.849 1.00 0.00 180 LEU A N 30
ATOM 7712 C CA . LEU A 1 23 ? -0.638 9.396 -2.971 1.00 0.00 180 LEU A CA 30
ATOM 7713 C C . LEU A 1 23 ? 0.890 9.162 -2.753 1.00 0.00 180 LEU A C 30
ATOM 7714 O O . LEU A 1 23 ? 1.479 8.299 -3.395 1.00 0.00 180 LEU A O 30
ATOM 7730 N N . ALA A 1 24 ? 1.480 9.890 -1.807 1.00 0.00 181 ALA A N 30
ATOM 7731 C CA . ALA A 1 24 ? 2.843 9.623 -1.295 1.00 0.00 181 ALA A CA 30
ATOM 7732 C C . ALA A 1 24 ? 2.959 8.288 -0.472 1.00 0.00 181 ALA A C 30
ATOM 7733 O O . ALA A 1 24 ? 3.869 7.502 -0.726 1.00 0.00 181 ALA A O 30
ATOM 7740 N N . CYS A 1 25 ? 2.035 8.031 0.480 1.00 0.00 182 CYS A N 30
ATOM 7741 C CA . CYS A 1 25 ? 1.919 6.728 1.208 1.00 0.00 182 CYS A CA 30
ATOM 7742 C C . CYS A 1 25 ? 1.626 5.498 0.300 1.00 0.00 182 CYS A C 30
ATOM 7743 O O . CYS A 1 25 ? 2.241 4.435 0.397 1.00 0.00 182 CYS A O 30
ATOM 7750 N N . LEU A 1 26 ? 0.669 5.682 -0.593 1.00 0.00 183 LEU A N 30
ATOM 7751 C CA . LEU A 1 26 ? 0.350 4.743 -1.676 1.00 0.00 183 LEU A CA 30
ATOM 7752 C C . LEU A 1 26 ? 1.508 4.474 -2.711 1.00 0.00 183 LEU A C 30
ATOM 7753 O O . LEU A 1 26 ? 1.633 3.361 -3.218 1.00 0.00 183 LEU A O 30
ATOM 7769 N N . SER A 1 27 ? 2.325 5.490 -3.035 1.00 0.00 184 SER A N 30
ATOM 7770 C CA . SER A 1 27 ? 3.568 5.323 -3.853 1.00 0.00 184 SER A CA 30
ATOM 7771 C C . SER A 1 27 ? 4.711 4.491 -3.169 1.00 0.00 184 SER A C 30
ATOM 7772 O O . SER A 1 27 ? 5.452 3.793 -3.864 1.00 0.00 184 SER A O 30
ATOM 7780 N N . LEU A 1 28 ? 4.905 4.631 -1.845 1.00 0.00 185 LEU A N 30
ATOM 7781 C CA . LEU A 1 28 ? 5.864 3.791 -1.059 1.00 0.00 185 LEU A CA 30
ATOM 7782 C C . LEU A 1 28 ? 5.448 2.317 -0.771 1.00 0.00 185 LEU A C 30
ATOM 7783 O O . LEU A 1 28 ? 6.314 1.489 -0.477 1.00 0.00 185 LEU A O 30
ATOM 7799 N N . CYS A 1 29 ? 4.158 1.983 -0.888 1.00 0.00 186 CYS A N 30
ATOM 7800 C CA . CYS A 1 29 ? 3.650 0.659 -0.595 1.00 0.00 186 CYS A CA 30
ATOM 7801 C C . CYS A 1 29 ? 3.831 -0.552 -1.570 1.00 0.00 186 CYS A C 30
ATOM 7802 O O . CYS A 1 29 ? 4.241 -0.460 -2.729 1.00 0.00 186 CYS A O 30
ATOM 7809 N N . HIS A 1 30 ? 3.365 -1.698 -1.055 1.00 0.00 187 HIS A N 30
ATOM 7810 C CA . HIS A 1 30 ? 3.150 -2.940 -1.836 1.00 0.00 187 HIS A CA 30
ATOM 7811 C C . HIS A 1 30 ? 1.617 -2.925 -2.216 1.00 0.00 187 HIS A C 30
ATOM 7812 O O . HIS A 1 30 ? 0.760 -2.627 -1.371 1.00 0.00 187 HIS A O 30
ATOM 7826 N N . ILE A 1 31 ? 1.229 -3.339 -3.433 1.00 0.00 188 ILE A N 30
ATOM 7827 C CA . ILE A 1 31 ? -0.213 -3.289 -3.858 1.00 0.00 188 ILE A CA 30
ATOM 7828 C C . ILE A 1 31 ? -0.891 -4.673 -3.552 1.00 0.00 188 ILE A C 30
ATOM 7829 O O . ILE A 1 31 ? -0.982 -5.567 -4.397 1.00 0.00 188 ILE A O 30
ATOM 7845 N N . GLU A 1 32 ? -1.368 -4.817 -2.300 1.00 0.00 189 GLU A N 30
ATOM 7846 C CA . GLU A 1 32 ? -2.058 -6.026 -1.802 1.00 0.00 189 GLU A CA 30
ATOM 7847 C C . GLU A 1 32 ? -3.609 -5.885 -1.839 1.00 0.00 189 GLU A C 30
ATOM 7848 O O . GLU A 1 32 ? -4.248 -4.990 -1.291 1.00 0.00 189 GLU A O 30
ATOM 7861 N N . VAL A 1 14 ? 3.923 1.979 5.577 1.00 0.00 171 VAL A N 31
ATOM 7862 C CA . VAL A 1 14 ? 3.664 2.087 4.121 1.00 0.00 171 VAL A CA 31
ATOM 7863 C C . VAL A 1 14 ? 2.530 1.268 3.395 1.00 0.00 171 VAL A C 31
ATOM 7864 O O . VAL A 1 14 ? 2.176 1.743 2.315 1.00 0.00 171 VAL A O 31
ATOM 7877 N N . PRO A 1 15 ? 1.928 0.124 3.840 1.00 0.00 172 PRO A N 31
ATOM 7878 C CA . PRO A 1 15 ? 0.891 -0.632 3.074 1.00 0.00 172 PRO A CA 31
ATOM 7879 C C . PRO A 1 15 ? -0.291 0.188 2.467 1.00 0.00 172 PRO A C 31
ATOM 7880 O O . PRO A 1 15 ? -0.891 1.022 3.150 1.00 0.00 172 PRO A O 31
ATOM 7891 N N . CYS A 1 16 ? -0.646 -0.073 1.199 1.00 0.00 173 CYS A N 31
ATOM 7892 C CA . CYS A 1 16 ? -1.680 0.695 0.456 1.00 0.00 173 CYS A CA 31
ATOM 7893 C C . CYS A 1 16 ? -3.112 0.746 1.095 1.00 0.00 173 CYS A C 31
ATOM 7894 O O . CYS A 1 16 ? -3.753 1.801 1.060 1.00 0.00 173 CYS A O 31
ATOM 7901 N N . SER A 1 17 ? -3.577 -0.348 1.728 1.00 0.00 174 SER A N 31
ATOM 7902 C CA . SER A 1 17 ? -4.791 -0.321 2.601 1.00 0.00 174 SER A CA 31
ATOM 7903 C C . SER A 1 17 ? -4.789 0.705 3.788 1.00 0.00 174 SER A C 31
ATOM 7904 O O . SER A 1 17 ? -5.836 1.205 4.197 1.00 0.00 174 SER A O 31
ATOM 7912 N N . THR A 1 18 ? -3.599 0.995 4.318 1.00 0.00 175 THR A N 31
ATOM 7913 C CA . THR A 1 18 ? -3.371 1.977 5.417 1.00 0.00 175 THR A CA 31
ATOM 7914 C C . THR A 1 18 ? -3.048 3.437 4.929 1.00 0.00 175 THR A C 31
ATOM 7915 O O . THR A 1 18 ? -3.287 4.392 5.670 1.00 0.00 175 THR A O 31
ATOM 7926 N N . CYS A 1 19 ? -2.514 3.626 3.700 1.00 0.00 176 CYS A N 31
ATOM 7927 C CA . CYS A 1 19 ? -2.354 4.953 3.059 1.00 0.00 176 CYS A CA 31
ATOM 7928 C C . CYS A 1 19 ? -3.722 5.607 2.656 1.00 0.00 176 CYS A C 31
ATOM 7929 O O . CYS A 1 19 ? -3.891 6.818 2.795 1.00 0.00 176 CYS A O 31
ATOM 7936 N N . GLU A 1 20 ? -4.674 4.795 2.148 1.00 0.00 177 GLU A N 31
ATOM 7937 C CA . GLU A 1 20 ? -6.098 5.156 1.914 1.00 0.00 177 GLU A CA 31
ATOM 7938 C C . GLU A 1 20 ? -6.450 6.471 1.163 1.00 0.00 177 GLU A C 31
ATOM 7939 O O . GLU A 1 20 ? -7.339 7.243 1.535 1.00 0.00 177 GLU A O 31
ATOM 7952 N N . GLY A 1 21 ? -5.764 6.657 0.037 1.00 0.00 178 GLY A N 31
ATOM 7953 C CA . GLY A 1 21 ? -5.888 7.889 -0.765 1.00 0.00 178 GLY A CA 31
ATOM 7954 C C . GLY A 1 21 ? -4.758 8.935 -0.637 1.00 0.00 178 GLY A C 31
ATOM 7955 O O . GLY A 1 21 ? -4.796 9.941 -1.347 1.00 0.00 178 GLY A O 31
ATOM 7959 N N . ASN A 1 22 ? -3.744 8.712 0.222 1.00 0.00 179 ASN A N 31
ATOM 7960 C CA . ASN A 1 22 ? -2.569 9.598 0.316 1.00 0.00 179 ASN A CA 31
ATOM 7961 C C . ASN A 1 22 ? -1.576 9.102 -0.722 1.00 0.00 179 ASN A C 31
ATOM 7962 O O . ASN A 1 22 ? -0.906 8.076 -0.560 1.00 0.00 179 ASN A O 31
ATOM 7973 N N . LEU A 1 23 ? -1.463 9.859 -1.790 1.00 0.00 180 LEU A N 31
ATOM 7974 C CA . LEU A 1 23 ? -0.661 9.414 -2.924 1.00 0.00 180 LEU A CA 31
ATOM 7975 C C . LEU A 1 23 ? 0.875 9.207 -2.736 1.00 0.00 180 LEU A C 31
ATOM 7976 O O . LEU A 1 23 ? 1.492 8.402 -3.429 1.00 0.00 180 LEU A O 31
ATOM 7992 N N . ALA A 1 24 ? 1.442 9.908 -1.758 1.00 0.00 181 ALA A N 31
ATOM 7993 C CA . ALA A 1 24 ? 2.808 9.655 -1.255 1.00 0.00 181 ALA A CA 31
ATOM 7994 C C . ALA A 1 24 ? 2.919 8.299 -0.471 1.00 0.00 181 ALA A C 31
ATOM 7995 O O . ALA A 1 24 ? 3.757 7.472 -0.819 1.00 0.00 181 ALA A O 31
ATOM 8002 N N . CYS A 1 25 ? 2.051 8.047 0.534 1.00 0.00 182 CYS A N 31
ATOM 8003 C CA . CYS A 1 25 ? 1.952 6.733 1.242 1.00 0.00 182 CYS A CA 31
ATOM 8004 C C . CYS A 1 25 ? 1.704 5.508 0.311 1.00 0.00 182 CYS A C 31
ATOM 8005 O O . CYS A 1 25 ? 2.419 4.504 0.342 1.00 0.00 182 CYS A O 31
ATOM 8012 N N . LEU A 1 26 ? 0.699 5.659 -0.544 1.00 0.00 183 LEU A N 31
ATOM 8013 C CA . LEU A 1 26 ? 0.373 4.739 -1.646 1.00 0.00 183 LEU A CA 31
ATOM 8014 C C . LEU A 1 26 ? 1.517 4.472 -2.693 1.00 0.00 183 LEU A C 31
ATOM 8015 O O . LEU A 1 26 ? 1.605 3.372 -3.238 1.00 0.00 183 LEU A O 31
ATOM 8031 N N . SER A 1 27 ? 2.355 5.480 -2.989 1.00 0.00 184 SER A N 31
ATOM 8032 C CA . SER A 1 27 ? 3.583 5.302 -3.829 1.00 0.00 184 SER A CA 31
ATOM 8033 C C . SER A 1 27 ? 4.742 4.495 -3.135 1.00 0.00 184 SER A C 31
ATOM 8034 O O . SER A 1 27 ? 5.507 3.821 -3.829 1.00 0.00 184 SER A O 31
ATOM 8042 N N . LEU A 1 28 ? 4.910 4.599 -1.805 1.00 0.00 185 LEU A N 31
ATOM 8043 C CA . LEU A 1 28 ? 5.855 3.731 -1.020 1.00 0.00 185 LEU A CA 31
ATOM 8044 C C . LEU A 1 28 ? 5.407 2.259 -0.774 1.00 0.00 185 LEU A C 31
ATOM 8045 O O . LEU A 1 28 ? 6.229 1.396 -0.445 1.00 0.00 185 LEU A O 31
ATOM 8061 N N . CYS A 1 29 ? 4.109 1.994 -0.909 1.00 0.00 186 CYS A N 31
ATOM 8062 C CA . CYS A 1 29 ? 3.519 0.723 -0.560 1.00 0.00 186 CYS A CA 31
ATOM 8063 C C . CYS A 1 29 ? 3.745 -0.569 -1.400 1.00 0.00 186 CYS A C 31
ATOM 8064 O O . CYS A 1 29 ? 4.102 -0.603 -2.580 1.00 0.00 186 CYS A O 31
ATOM 8071 N N . HIS A 1 30 ? 3.342 -1.643 -0.723 1.00 0.00 187 HIS A N 31
ATOM 8072 C CA . HIS A 1 30 ? 3.227 -2.996 -1.302 1.00 0.00 187 HIS A CA 31
ATOM 8073 C C . HIS A 1 30 ? 1.721 -3.181 -1.696 1.00 0.00 187 HIS A C 31
ATOM 8074 O O . HIS A 1 30 ? 0.808 -3.108 -0.865 1.00 0.00 187 HIS A O 31
ATOM 8088 N N . ILE A 1 31 ? 1.483 -3.434 -2.980 1.00 0.00 188 ILE A N 31
ATOM 8089 C CA . ILE A 1 31 ? 0.119 -3.496 -3.576 1.00 0.00 188 ILE A CA 31
ATOM 8090 C C . ILE A 1 31 ? -0.538 -4.921 -3.717 1.00 0.00 188 ILE A C 31
ATOM 8091 O O . ILE A 1 31 ? -1.766 -5.023 -3.705 1.00 0.00 188 ILE A O 31
ATOM 8107 N N . GLU A 1 32 ? 0.243 -6.007 -3.858 1.00 0.00 189 GLU A N 31
ATOM 8108 C CA . GLU A 1 32 ? -0.270 -7.385 -4.035 1.00 0.00 189 GLU A CA 31
ATOM 8109 C C . GLU A 1 32 ? -0.908 -8.013 -2.755 1.00 0.00 189 GLU A C 31
ATOM 8110 O O . GLU A 1 32 ? -0.336 -8.143 -1.675 1.00 0.00 189 GLU A O 31
ATOM 8123 N N . VAL A 1 14 ? 3.953 2.069 5.559 1.00 0.00 171 VAL A N 32
ATOM 8124 C CA . VAL A 1 14 ? 3.724 2.125 4.095 1.00 0.00 171 VAL A CA 32
ATOM 8125 C C . VAL A 1 14 ? 2.566 1.328 3.384 1.00 0.00 171 VAL A C 32
ATOM 8126 O O . VAL A 1 14 ? 2.201 1.806 2.310 1.00 0.00 171 VAL A O 32
ATOM 8139 N N . PRO A 1 15 ? 1.963 0.190 3.841 1.00 0.00 172 PRO A N 32
ATOM 8140 C CA . PRO A 1 15 ? 0.918 -0.568 3.090 1.00 0.00 172 PRO A CA 32
ATOM 8141 C C . PRO A 1 15 ? -0.264 0.240 2.467 1.00 0.00 172 PRO A C 32
ATOM 8142 O O . PRO A 1 15 ? -0.869 1.084 3.133 1.00 0.00 172 PRO A O 32
ATOM 8153 N N . CYS A 1 16 ? -0.617 -0.048 1.205 1.00 0.00 173 CYS A N 32
ATOM 8154 C CA . CYS A 1 16 ? -1.673 0.685 0.457 1.00 0.00 173 CYS A CA 32
ATOM 8155 C C . CYS A 1 16 ? -3.108 0.659 1.088 1.00 0.00 173 CYS A C 32
ATOM 8156 O O . CYS A 1 16 ? -3.809 1.675 1.046 1.00 0.00 173 CYS A O 32
ATOM 8163 N N . SER A 1 17 ? -3.509 -0.461 1.720 1.00 0.00 174 SER A N 32
ATOM 8164 C CA . SER A 1 17 ? -4.715 -0.502 2.601 1.00 0.00 174 SER A CA 32
ATOM 8165 C C . SER A 1 17 ? -4.746 0.479 3.827 1.00 0.00 174 SER A C 32
ATOM 8166 O O . SER A 1 17 ? -5.819 0.792 4.344 1.00 0.00 174 SER A O 32
ATOM 8174 N N . THR A 1 18 ? -3.574 0.952 4.265 1.00 0.00 175 THR A N 32
ATOM 8175 C CA . THR A 1 18 ? -3.405 1.927 5.381 1.00 0.00 175 THR A CA 32
ATOM 8176 C C . THR A 1 18 ? -3.095 3.401 4.919 1.00 0.00 175 THR A C 32
ATOM 8177 O O . THR A 1 18 ? -3.307 4.335 5.695 1.00 0.00 175 THR A O 32
ATOM 8188 N N . CYS A 1 19 ? -2.603 3.630 3.679 1.00 0.00 176 CYS A N 32
ATOM 8189 C CA . CYS A 1 19 ? -2.424 4.977 3.083 1.00 0.00 176 CYS A CA 32
ATOM 8190 C C . CYS A 1 19 ? -3.784 5.676 2.733 1.00 0.00 176 CYS A C 32
ATOM 8191 O O . CYS A 1 19 ? -3.941 6.879 2.947 1.00 0.00 176 CYS A O 32
ATOM 8198 N N . GLU A 1 20 ? -4.743 4.912 2.173 1.00 0.00 177 GLU A N 32
ATOM 8199 C CA . GLU A 1 20 ? -6.165 5.309 1.971 1.00 0.00 177 GLU A CA 32
ATOM 8200 C C . GLU A 1 20 ? -6.459 6.631 1.202 1.00 0.00 177 GLU A C 32
ATOM 8201 O O . GLU A 1 20 ? -7.271 7.470 1.599 1.00 0.00 177 GLU A O 32
ATOM 8214 N N . GLY A 1 21 ? -5.810 6.755 0.042 1.00 0.00 178 GLY A N 32
ATOM 8215 C CA . GLY A 1 21 ? -5.911 7.972 -0.788 1.00 0.00 178 GLY A CA 32
ATOM 8216 C C . GLY A 1 21 ? -4.773 9.011 -0.682 1.00 0.00 178 GLY A C 32
ATOM 8217 O O . GLY A 1 21 ? -4.816 10.017 -1.392 1.00 0.00 178 GLY A O 32
ATOM 8221 N N . ASN A 1 22 ? -3.745 8.780 0.157 1.00 0.00 179 ASN A N 32
ATOM 8222 C CA . ASN A 1 22 ? -2.565 9.656 0.238 1.00 0.00 179 ASN A CA 32
ATOM 8223 C C . ASN A 1 22 ? -1.575 9.129 -0.785 1.00 0.00 179 ASN A C 32
ATOM 8224 O O . ASN A 1 22 ? -0.926 8.093 -0.605 1.00 0.00 179 ASN A O 32
ATOM 8235 N N . LEU A 1 23 ? -1.442 9.870 -1.862 1.00 0.00 180 LEU A N 32
ATOM 8236 C CA . LEU A 1 23 ? -0.634 9.399 -2.980 1.00 0.00 180 LEU A CA 32
ATOM 8237 C C . LEU A 1 23 ? 0.897 9.182 -2.763 1.00 0.00 180 LEU A C 32
ATOM 8238 O O . LEU A 1 23 ? 1.509 8.351 -3.430 1.00 0.00 180 LEU A O 32
ATOM 8254 N N . ALA A 1 24 ? 1.466 9.902 -1.799 1.00 0.00 181 ALA A N 32
ATOM 8255 C CA . ALA A 1 24 ? 2.824 9.647 -1.273 1.00 0.00 181 ALA A CA 32
ATOM 8256 C C . ALA A 1 24 ? 2.919 8.300 -0.469 1.00 0.00 181 ALA A C 32
ATOM 8257 O O . ALA A 1 24 ? 3.762 7.468 -0.792 1.00 0.00 181 ALA A O 32
ATOM 8264 N N . CYS A 1 25 ? 2.031 8.060 0.522 1.00 0.00 182 CYS A N 32
ATOM 8265 C CA . CYS A 1 25 ? 1.914 6.753 1.240 1.00 0.00 182 CYS A CA 32
ATOM 8266 C C . CYS A 1 25 ? 1.676 5.523 0.315 1.00 0.00 182 CYS A C 32
ATOM 8267 O O . CYS A 1 25 ? 2.394 4.522 0.355 1.00 0.00 182 CYS A O 32
ATOM 8274 N N . LEU A 1 26 ? 0.680 5.669 -0.550 1.00 0.00 183 LEU A N 32
ATOM 8275 C CA . LEU A 1 26 ? 0.373 4.743 -1.652 1.00 0.00 183 LEU A CA 32
ATOM 8276 C C . LEU A 1 26 ? 1.524 4.479 -2.695 1.00 0.00 183 LEU A C 32
ATOM 8277 O O . LEU A 1 26 ? 1.599 3.391 -3.264 1.00 0.00 183 LEU A O 32
ATOM 8293 N N . SER A 1 27 ? 2.381 5.479 -2.962 1.00 0.00 184 SER A N 32
ATOM 8294 C CA . SER A 1 27 ? 3.616 5.305 -3.797 1.00 0.00 184 SER A CA 32
ATOM 8295 C C . SER A 1 27 ? 4.745 4.454 -3.109 1.00 0.00 184 SER A C 32
ATOM 8296 O O . SER A 1 27 ? 5.432 3.687 -3.787 1.00 0.00 184 SER A O 32
ATOM 8304 N N . LEU A 1 28 ? 4.953 4.596 -1.785 1.00 0.00 185 LEU A N 32
ATOM 8305 C CA . LEU A 1 28 ? 5.883 3.716 -0.997 1.00 0.00 185 LEU A CA 32
ATOM 8306 C C . LEU A 1 28 ? 5.437 2.241 -0.763 1.00 0.00 185 LEU A C 32
ATOM 8307 O O . LEU A 1 28 ? 6.254 1.382 -0.412 1.00 0.00 185 LEU A O 32
ATOM 8323 N N . CYS A 1 29 ? 4.144 1.974 -0.927 1.00 0.00 186 CYS A N 32
ATOM 8324 C CA . CYS A 1 29 ? 3.547 0.704 -0.588 1.00 0.00 186 CYS A CA 32
ATOM 8325 C C . CYS A 1 29 ? 3.755 -0.573 -1.456 1.00 0.00 186 CYS A C 32
ATOM 8326 O O . CYS A 1 29 ? 4.160 -0.592 -2.620 1.00 0.00 186 CYS A O 32
ATOM 8333 N N . HIS A 1 30 ? 3.308 -1.651 -0.815 1.00 0.00 187 HIS A N 32
ATOM 8334 C CA . HIS A 1 30 ? 3.189 -2.996 -1.418 1.00 0.00 187 HIS A CA 32
ATOM 8335 C C . HIS A 1 30 ? 1.691 -3.174 -1.856 1.00 0.00 187 HIS A C 32
ATOM 8336 O O . HIS A 1 30 ? 0.767 -3.142 -1.032 1.00 0.00 187 HIS A O 32
ATOM 8350 N N . ILE A 1 31 ? 1.449 -3.375 -3.156 1.00 0.00 188 ILE A N 32
ATOM 8351 C CA . ILE A 1 31 ? 0.066 -3.486 -3.720 1.00 0.00 188 ILE A CA 32
ATOM 8352 C C . ILE A 1 31 ? -0.275 -5.014 -3.841 1.00 0.00 188 ILE A C 32
ATOM 8353 O O . ILE A 1 31 ? 0.139 -5.682 -4.792 1.00 0.00 188 ILE A O 32
ATOM 8369 N N . GLU A 1 32 ? -1.029 -5.548 -2.859 1.00 0.00 189 GLU A N 32
ATOM 8370 C CA . GLU A 1 32 ? -1.417 -6.992 -2.763 1.00 0.00 189 GLU A CA 32
ATOM 8371 C C . GLU A 1 32 ? -0.240 -8.026 -2.824 1.00 0.00 189 GLU A C 32
ATOM 8372 O O . GLU A 1 32 ? 0.428 -8.339 -1.841 1.00 0.00 189 GLU A O 32
ATOM 8385 N N . VAL A 1 14 ? 3.836 2.110 5.577 1.00 0.00 171 VAL A N 33
ATOM 8386 C CA . VAL A 1 14 ? 3.602 2.190 4.115 1.00 0.00 171 VAL A CA 33
ATOM 8387 C C . VAL A 1 14 ? 2.496 1.342 3.385 1.00 0.00 171 VAL A C 33
ATOM 8388 O O . VAL A 1 14 ? 2.126 1.813 2.309 1.00 0.00 171 VAL A O 33
ATOM 8401 N N . PRO A 1 15 ? 1.937 0.173 3.822 1.00 0.00 172 PRO A N 33
ATOM 8402 C CA . PRO A 1 15 ? 0.924 -0.612 3.053 1.00 0.00 172 PRO A CA 33
ATOM 8403 C C . PRO A 1 15 ? -0.277 0.179 2.451 1.00 0.00 172 PRO A C 33
ATOM 8404 O O . PRO A 1 15 ? -0.882 1.014 3.129 1.00 0.00 172 PRO A O 33
ATOM 8415 N N . CYS A 1 16 ? -0.641 -0.100 1.191 1.00 0.00 173 CYS A N 33
ATOM 8416 C CA . CYS A 1 16 ? -1.697 0.649 0.459 1.00 0.00 173 CYS A CA 33
ATOM 8417 C C . CYS A 1 16 ? -3.123 0.645 1.108 1.00 0.00 173 CYS A C 33
ATOM 8418 O O . CYS A 1 16 ? -3.793 1.683 1.095 1.00 0.00 173 CYS A O 33
ATOM 8425 N N . SER A 1 17 ? -3.543 -0.470 1.738 1.00 0.00 174 SER A N 33
ATOM 8426 C CA . SER A 1 17 ? -4.743 -0.486 2.630 1.00 0.00 174 SER A CA 33
ATOM 8427 C C . SER A 1 17 ? -4.728 0.451 3.889 1.00 0.00 174 SER A C 33
ATOM 8428 O O . SER A 1 17 ? -5.764 0.667 4.520 1.00 0.00 174 SER A O 33
ATOM 8436 N N . THR A 1 18 ? -3.551 0.966 4.261 1.00 0.00 175 THR A N 33
ATOM 8437 C CA . THR A 1 18 ? -3.354 1.924 5.384 1.00 0.00 175 THR A CA 33
ATOM 8438 C C . THR A 1 18 ? -3.071 3.404 4.916 1.00 0.00 175 THR A C 33
ATOM 8439 O O . THR A 1 18 ? -3.304 4.335 5.687 1.00 0.00 175 THR A O 33
ATOM 8450 N N . CYS A 1 19 ? -2.582 3.638 3.675 1.00 0.00 176 CYS A N 33
ATOM 8451 C CA . CYS A 1 19 ? -2.425 4.985 3.073 1.00 0.00 176 CYS A CA 33
ATOM 8452 C C . CYS A 1 19 ? -3.798 5.648 2.699 1.00 0.00 176 CYS A C 33
ATOM 8453 O O . CYS A 1 19 ? -3.992 6.843 2.928 1.00 0.00 176 CYS A O 33
ATOM 8460 N N . GLU A 1 20 ? -4.725 4.868 2.107 1.00 0.00 177 GLU A N 33
ATOM 8461 C CA . GLU A 1 20 ? -6.146 5.235 1.855 1.00 0.00 177 GLU A CA 33
ATOM 8462 C C . GLU A 1 20 ? -6.453 6.578 1.129 1.00 0.00 177 GLU A C 33
ATOM 8463 O O . GLU A 1 20 ? -7.305 7.377 1.527 1.00 0.00 177 GLU A O 33
ATOM 8476 N N . GLY A 1 21 ? -5.767 6.764 0.001 1.00 0.00 178 GLY A N 33
ATOM 8477 C CA . GLY A 1 21 ? -5.877 8.002 -0.795 1.00 0.00 178 GLY A CA 33
ATOM 8478 C C . GLY A 1 21 ? -4.742 9.041 -0.675 1.00 0.00 178 GLY A C 33
ATOM 8479 O O . GLY A 1 21 ? -4.784 10.053 -1.376 1.00 0.00 178 GLY A O 33
ATOM 8483 N N . ASN A 1 22 ? -3.720 8.805 0.169 1.00 0.00 179 ASN A N 33
ATOM 8484 C CA . ASN A 1 22 ? -2.537 9.679 0.255 1.00 0.00 179 ASN A CA 33
ATOM 8485 C C . ASN A 1 22 ? -1.550 9.152 -0.772 1.00 0.00 179 ASN A C 33
ATOM 8486 O O . ASN A 1 22 ? -0.900 8.115 -0.595 1.00 0.00 179 ASN A O 33
ATOM 8497 N N . LEU A 1 23 ? -1.422 9.893 -1.850 1.00 0.00 180 LEU A N 33
ATOM 8498 C CA . LEU A 1 23 ? -0.618 9.423 -2.972 1.00 0.00 180 LEU A CA 33
ATOM 8499 C C . LEU A 1 23 ? 0.915 9.209 -2.764 1.00 0.00 180 LEU A C 33
ATOM 8500 O O . LEU A 1 23 ? 1.529 8.384 -3.435 1.00 0.00 180 LEU A O 33
ATOM 8516 N N . ALA A 1 24 ? 1.484 9.926 -1.798 1.00 0.00 181 ALA A N 33
ATOM 8517 C CA . ALA A 1 24 ? 2.843 9.667 -1.278 1.00 0.00 181 ALA A CA 33
ATOM 8518 C C . ALA A 1 24 ? 2.934 8.314 -0.483 1.00 0.00 181 ALA A C 33
ATOM 8519 O O . ALA A 1 24 ? 3.764 7.475 -0.823 1.00 0.00 181 ALA A O 33
ATOM 8526 N N . CYS A 1 25 ? 2.056 8.076 0.517 1.00 0.00 182 CYS A N 33
ATOM 8527 C CA . CYS A 1 25 ? 1.940 6.767 1.234 1.00 0.00 182 CYS A CA 33
ATOM 8528 C C . CYS A 1 25 ? 1.697 5.536 0.311 1.00 0.00 182 CYS A C 33
ATOM 8529 O O . CYS A 1 25 ? 2.413 4.533 0.352 1.00 0.00 182 CYS A O 33
ATOM 8536 N N . LEU A 1 26 ? 0.697 5.682 -0.549 1.00 0.00 183 LEU A N 33
ATOM 8537 C CA . LEU A 1 26 ? 0.381 4.756 -1.648 1.00 0.00 183 LEU A CA 33
ATOM 8538 C C . LEU A 1 26 ? 1.526 4.486 -2.693 1.00 0.00 183 LEU A C 33
ATOM 8539 O O . LEU A 1 26 ? 1.609 3.388 -3.241 1.00 0.00 183 LEU A O 33
ATOM 8555 N N . SER A 1 27 ? 2.371 5.489 -2.990 1.00 0.00 184 SER A N 33
ATOM 8556 C CA . SER A 1 27 ? 3.597 5.304 -3.832 1.00 0.00 184 SER A CA 33
ATOM 8557 C C . SER A 1 27 ? 4.750 4.490 -3.140 1.00 0.00 184 SER A C 33
ATOM 8558 O O . SER A 1 27 ? 5.501 3.798 -3.831 1.00 0.00 184 SER A O 33
ATOM 8566 N N . LEU A 1 28 ? 4.927 4.608 -1.812 1.00 0.00 185 LEU A N 33
ATOM 8567 C CA . LEU A 1 28 ? 5.862 3.734 -1.023 1.00 0.00 185 LEU A CA 33
ATOM 8568 C C . LEU A 1 28 ? 5.393 2.270 -0.760 1.00 0.00 185 LEU A C 33
ATOM 8569 O O . LEU A 1 28 ? 6.198 1.404 -0.400 1.00 0.00 185 LEU A O 33
ATOM 8585 N N . CYS A 1 29 ? 4.094 2.017 -0.916 1.00 0.00 186 CYS A N 33
ATOM 8586 C CA . CYS A 1 29 ? 3.481 0.765 -0.536 1.00 0.00 186 CYS A CA 33
ATOM 8587 C C . CYS A 1 29 ? 3.684 -0.568 -1.315 1.00 0.00 186 CYS A C 33
ATOM 8588 O O . CYS A 1 29 ? 3.968 -0.663 -2.511 1.00 0.00 186 CYS A O 33
ATOM 8595 N N . HIS A 1 30 ? 3.350 -1.609 -0.553 1.00 0.00 187 HIS A N 33
ATOM 8596 C CA . HIS A 1 30 ? 3.247 -3.002 -1.034 1.00 0.00 187 HIS A CA 33
ATOM 8597 C C . HIS A 1 30 ? 1.726 -3.287 -1.286 1.00 0.00 187 HIS A C 33
ATOM 8598 O O . HIS A 1 30 ? 0.888 -3.177 -0.380 1.00 0.00 187 HIS A O 33
ATOM 8612 N N . ILE A 1 31 ? 1.366 -3.659 -2.519 1.00 0.00 188 ILE A N 33
ATOM 8613 C CA . ILE A 1 31 ? -0.065 -3.875 -2.916 1.00 0.00 188 ILE A CA 33
ATOM 8614 C C . ILE A 1 31 ? -0.370 -5.412 -2.828 1.00 0.00 188 ILE A C 33
ATOM 8615 O O . ILE A 1 31 ? -0.145 -6.169 -3.777 1.00 0.00 188 ILE A O 33
ATOM 8631 N N . GLU A 1 32 ? -0.871 -5.868 -1.665 1.00 0.00 189 GLU A N 33
ATOM 8632 C CA . GLU A 1 32 ? -1.178 -7.289 -1.400 1.00 0.00 189 GLU A CA 33
ATOM 8633 C C . GLU A 1 32 ? -2.413 -7.405 -0.462 1.00 0.00 189 GLU A C 33
ATOM 8634 O O . GLU A 1 32 ? -2.450 -6.997 0.697 1.00 0.00 189 GLU A O 33
ATOM 8647 N N . VAL A 1 14 ? 5.273 -0.980 4.516 1.00 0.00 171 VAL A N 34
ATOM 8648 C CA . VAL A 1 14 ? 4.638 -0.210 3.423 1.00 0.00 171 VAL A CA 34
ATOM 8649 C C . VAL A 1 14 ? 3.217 -0.783 3.043 1.00 0.00 171 VAL A C 34
ATOM 8650 O O . VAL A 1 14 ? 3.087 -1.428 1.995 1.00 0.00 171 VAL A O 34
ATOM 8663 N N . PRO A 1 15 ? 2.101 -0.553 3.810 1.00 0.00 172 PRO A N 34
ATOM 8664 C CA . PRO A 1 15 ? 0.767 -1.124 3.487 1.00 0.00 172 PRO A CA 34
ATOM 8665 C C . PRO A 1 15 ? -0.215 -0.112 2.805 1.00 0.00 172 PRO A C 34
ATOM 8666 O O . PRO A 1 15 ? -0.731 0.809 3.448 1.00 0.00 172 PRO A O 34
ATOM 8677 N N . CYS A 1 16 ? -0.533 -0.325 1.516 1.00 0.00 173 CYS A N 34
ATOM 8678 C CA . CYS A 1 16 ? -1.513 0.501 0.745 1.00 0.00 173 CYS A CA 34
ATOM 8679 C C . CYS A 1 16 ? -2.965 0.609 1.334 1.00 0.00 173 CYS A C 34
ATOM 8680 O O . CYS A 1 16 ? -3.599 1.661 1.206 1.00 0.00 173 CYS A O 34
ATOM 8687 N N . SER A 1 17 ? -3.463 -0.444 2.010 1.00 0.00 174 SER A N 34
ATOM 8688 C CA . SER A 1 17 ? -4.706 -0.367 2.845 1.00 0.00 174 SER A CA 34
ATOM 8689 C C . SER A 1 17 ? -4.760 0.754 3.943 1.00 0.00 174 SER A C 34
ATOM 8690 O O . SER A 1 17 ? -5.819 1.313 4.235 1.00 0.00 174 SER A O 34
ATOM 8698 N N . THR A 1 18 ? -3.596 1.089 4.496 1.00 0.00 175 THR A N 34
ATOM 8699 C CA . THR A 1 18 ? -3.409 2.152 5.525 1.00 0.00 175 THR A CA 34
ATOM 8700 C C . THR A 1 18 ? -3.082 3.576 4.948 1.00 0.00 175 THR A C 34
ATOM 8701 O O . THR A 1 18 ? -3.304 4.572 5.637 1.00 0.00 175 THR A O 34
ATOM 8712 N N . CYS A 1 19 ? -2.561 3.692 3.705 1.00 0.00 176 CYS A N 34
ATOM 8713 C CA . CYS A 1 19 ? -2.390 4.985 3.004 1.00 0.00 176 CYS A CA 34
ATOM 8714 C C . CYS A 1 19 ? -3.741 5.638 2.547 1.00 0.00 176 CYS A C 34
ATOM 8715 O O . CYS A 1 19 ? -3.855 6.862 2.543 1.00 0.00 176 CYS A O 34
ATOM 8722 N N . GLU A 1 20 ? -4.738 4.820 2.150 1.00 0.00 177 GLU A N 34
ATOM 8723 C CA . GLU A 1 20 ? -6.151 5.220 1.899 1.00 0.00 177 GLU A CA 34
ATOM 8724 C C . GLU A 1 20 ? -6.485 6.459 1.017 1.00 0.00 177 GLU A C 34
ATOM 8725 O O . GLU A 1 20 ? -7.431 7.214 1.254 1.00 0.00 177 GLU A O 34
ATOM 8738 N N . GLY A 1 21 ? -5.743 6.572 -0.083 1.00 0.00 178 GLY A N 34
ATOM 8739 C CA . GLY A 1 21 ? -5.841 7.739 -0.982 1.00 0.00 178 GLY A CA 34
ATOM 8740 C C . GLY A 1 21 ? -4.752 8.828 -0.846 1.00 0.00 178 GLY A C 34
ATOM 8741 O O . GLY A 1 21 ? -4.791 9.812 -1.586 1.00 0.00 178 GLY A O 34
ATOM 8745 N N . ASN A 1 22 ? -3.765 8.657 0.055 1.00 0.00 179 ASN A N 34
ATOM 8746 C CA . ASN A 1 22 ? -2.616 9.573 0.176 1.00 0.00 179 ASN A CA 34
ATOM 8747 C C . ASN A 1 22 ? -1.587 9.067 -0.818 1.00 0.00 179 ASN A C 34
ATOM 8748 O O . ASN A 1 22 ? -0.925 8.041 -0.623 1.00 0.00 179 ASN A O 34
ATOM 8759 N N . LEU A 1 23 ? -1.432 9.817 -1.883 1.00 0.00 180 LEU A N 34
ATOM 8760 C CA . LEU A 1 23 ? -0.613 9.347 -2.991 1.00 0.00 180 LEU A CA 34
ATOM 8761 C C . LEU A 1 23 ? 0.921 9.138 -2.774 1.00 0.00 180 LEU A C 34
ATOM 8762 O O . LEU A 1 23 ? 1.550 8.351 -3.476 1.00 0.00 180 LEU A O 34
ATOM 8778 N N . ALA A 1 24 ? 1.475 9.827 -1.781 1.00 0.00 181 ALA A N 34
ATOM 8779 C CA . ALA A 1 24 ? 2.838 9.580 -1.259 1.00 0.00 181 ALA A CA 34
ATOM 8780 C C . ALA A 1 24 ? 2.942 8.283 -0.389 1.00 0.00 181 ALA A C 34
ATOM 8781 O O . ALA A 1 24 ? 3.836 7.473 -0.623 1.00 0.00 181 ALA A O 34
ATOM 8788 N N . CYS A 1 25 ? 2.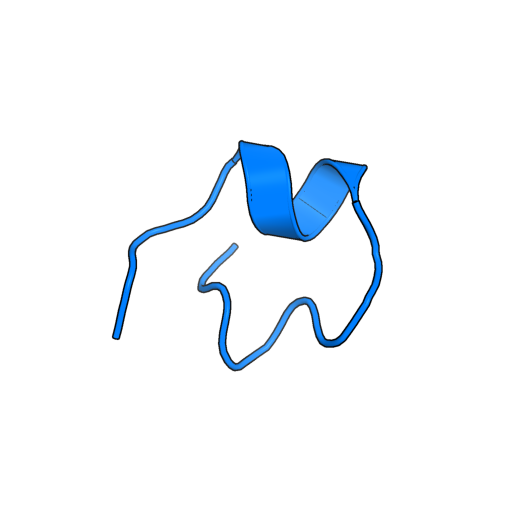034 8.073 0.590 1.00 0.00 182 CYS A N 34
ATOM 8789 C CA . CYS A 1 25 ? 1.908 6.777 1.328 1.00 0.00 182 CYS A CA 34
ATOM 8790 C C . CYS A 1 25 ? 1.696 5.543 0.392 1.00 0.00 182 CYS A C 34
ATOM 8791 O O . CYS A 1 25 ? 2.357 4.507 0.494 1.00 0.00 182 CYS A O 34
ATOM 8798 N N . LEU A 1 26 ? 0.783 5.729 -0.555 1.00 0.00 183 LEU A N 34
ATOM 8799 C CA . LEU A 1 26 ? 0.537 4.829 -1.685 1.00 0.00 183 LEU A CA 34
ATOM 8800 C C . LEU A 1 26 ? 1.715 4.605 -2.689 1.00 0.00 183 LEU A C 34
ATOM 8801 O O . LEU A 1 26 ? 1.836 3.520 -3.253 1.00 0.00 183 LEU A O 34
ATOM 8817 N N . SER A 1 27 ? 2.558 5.626 -2.897 1.00 0.00 184 SER A N 34
ATOM 8818 C CA . SER A 1 27 ? 3.850 5.473 -3.646 1.00 0.00 184 SER A CA 34
ATOM 8819 C C . SER A 1 27 ? 4.923 4.597 -2.899 1.00 0.00 184 SER A C 34
ATOM 8820 O O . SER A 1 27 ? 5.774 3.986 -3.550 1.00 0.00 184 SER A O 34
ATOM 8828 N N . LEU A 1 28 ? 4.905 4.548 -1.549 1.00 0.00 185 LEU A N 34
ATOM 8829 C CA . LEU A 1 28 ? 5.751 3.601 -0.757 1.00 0.00 185 LEU A CA 34
ATOM 8830 C C . LEU A 1 28 ? 5.257 2.131 -0.861 1.00 0.00 185 LEU A C 34
ATOM 8831 O O . LEU A 1 28 ? 6.059 1.207 -1.036 1.00 0.00 185 LEU A O 34
ATOM 8847 N N . CYS A 1 29 ? 3.942 1.924 -0.732 1.00 0.00 186 CYS A N 34
ATOM 8848 C CA . CYS A 1 29 ? 3.322 0.624 -0.883 1.00 0.00 186 CYS A CA 34
ATOM 8849 C C . CYS A 1 29 ? 2.979 0.146 -2.332 1.00 0.00 186 CYS A C 34
ATOM 8850 O O . CYS A 1 29 ? 3.162 0.812 -3.353 1.00 0.00 186 CYS A O 34
ATOM 8857 N N . HIS A 1 30 ? 2.448 -1.078 -2.347 1.00 0.00 187 HIS A N 34
ATOM 8858 C CA . HIS A 1 30 ? 2.092 -1.811 -3.583 1.00 0.00 187 HIS A CA 34
ATOM 8859 C C . HIS A 1 30 ? 0.548 -2.081 -3.596 1.00 0.00 187 HIS A C 34
ATOM 8860 O O . HIS A 1 30 ? -0.207 -1.239 -4.088 1.00 0.00 187 HIS A O 34
ATOM 8874 N N . ILE A 1 31 ? 0.054 -3.214 -3.056 1.00 0.00 188 ILE A N 34
ATOM 8875 C CA . ILE A 1 31 ? -1.410 -3.541 -3.007 1.00 0.00 188 ILE A CA 34
ATOM 8876 C C . ILE A 1 31 ? -1.736 -4.105 -1.579 1.00 0.00 188 ILE A C 34
ATOM 8877 O O . ILE A 1 31 ? -1.206 -5.144 -1.178 1.00 0.00 188 ILE A O 34
ATOM 8893 N N . GLU A 1 32 ? -2.630 -3.425 -0.833 1.00 0.00 189 GLU A N 34
ATOM 8894 C CA . GLU A 1 32 ? -3.130 -3.860 0.510 1.00 0.00 189 GLU A CA 34
ATOM 8895 C C . GLU A 1 32 ? -2.068 -3.912 1.655 1.00 0.00 189 GLU A C 34
ATOM 8896 O O . GLU A 1 32 ? -1.957 -3.033 2.511 1.00 0.00 189 GLU A O 34
ATOM 8909 N N . VAL A 1 14 ? 4.472 1.709 4.080 1.00 0.00 171 VAL A N 35
ATOM 8910 C CA . VAL A 1 14 ? 4.389 0.654 3.019 1.00 0.00 171 VAL A CA 35
ATOM 8911 C C . VAL A 1 14 ? 3.081 -0.220 2.839 1.00 0.00 171 VAL A C 35
ATOM 8912 O O . VAL A 1 14 ? 2.981 -0.850 1.785 1.00 0.00 171 VAL A O 35
ATOM 8925 N N . PRO A 1 15 ? 2.061 -0.340 3.728 1.00 0.00 172 PRO A N 35
ATOM 8926 C CA . PRO A 1 15 ? 0.804 -1.069 3.419 1.00 0.00 172 PRO A CA 35
ATOM 8927 C C . PRO A 1 15 ? -0.258 -0.105 2.781 1.00 0.00 172 PRO A C 35
ATOM 8928 O O . PRO A 1 15 ? -0.839 0.738 3.475 1.00 0.00 172 PRO A O 35
ATOM 8939 N N . CYS A 1 16 ? -0.527 -0.226 1.463 1.00 0.00 173 CYS A N 35
ATOM 8940 C CA . CYS A 1 16 ? -1.543 0.598 0.738 1.00 0.00 173 CYS A CA 35
ATOM 8941 C C . CYS A 1 16 ? -2.993 0.640 1.337 1.00 0.00 173 CYS A C 35
ATOM 8942 O O . CYS A 1 16 ? -3.622 1.703 1.310 1.00 0.00 173 CYS A O 35
ATOM 8949 N N . SER A 1 17 ? -3.482 -0.464 1.936 1.00 0.00 174 SER A N 35
ATOM 8950 C CA . SER A 1 17 ? -4.728 -0.457 2.772 1.00 0.00 174 SER A CA 35
ATOM 8951 C C . SER A 1 17 ? -4.810 0.531 3.988 1.00 0.00 174 SER A C 35
ATOM 8952 O O . SER A 1 17 ? -5.879 0.738 4.563 1.00 0.00 174 SER A O 35
ATOM 8960 N N . THR A 1 18 ? -3.670 1.100 4.381 1.00 0.00 175 THR A N 35
ATOM 8961 C CA . THR A 1 18 ? -3.546 2.114 5.465 1.00 0.00 175 THR A CA 35
ATOM 8962 C C . THR A 1 18 ? -3.292 3.576 4.937 1.00 0.00 175 THR A C 35
ATOM 8963 O O . THR A 1 18 ? -3.609 4.537 5.639 1.00 0.00 175 THR A O 35
ATOM 8974 N N . CYS A 1 19 ? -2.720 3.758 3.723 1.00 0.00 176 CYS A N 35
ATOM 8975 C CA . CYS A 1 19 ? -2.553 5.076 3.066 1.00 0.00 176 CYS A CA 35
ATOM 8976 C C . CYS A 1 19 ? -3.917 5.717 2.628 1.00 0.00 176 CYS A C 35
ATOM 8977 O O . CYS A 1 19 ? -4.130 6.914 2.825 1.00 0.00 176 CYS A O 35
ATOM 8984 N N . GLU A 1 20 ? -4.816 4.912 2.026 1.00 0.00 177 GLU A N 35
ATOM 8985 C CA . GLU A 1 20 ? -6.234 5.259 1.722 1.00 0.00 177 GLU A CA 35
ATOM 8986 C C . GLU A 1 20 ? -6.534 6.598 0.986 1.00 0.00 177 GLU A C 35
ATOM 8987 O O . GLU A 1 20 ? -7.421 7.378 1.342 1.00 0.00 177 GLU A O 35
ATOM 9000 N N . GLY A 1 21 ? -5.797 6.799 -0.106 1.00 0.00 178 GLY A N 35
ATOM 9001 C CA . GLY A 1 21 ? -5.880 8.040 -0.901 1.00 0.00 178 GLY A CA 35
ATOM 9002 C C . GLY A 1 21 ? -4.745 9.075 -0.744 1.00 0.00 178 GLY A C 35
ATOM 9003 O O . GLY A 1 21 ? -4.762 10.088 -1.443 1.00 0.00 178 GLY A O 35
ATOM 9007 N N . ASN A 1 22 ? -3.748 8.834 0.129 1.00 0.00 179 ASN A N 35
ATOM 9008 C CA . ASN A 1 22 ? -2.563 9.700 0.247 1.00 0.00 179 ASN A CA 35
ATOM 9009 C C . ASN A 1 22 ? -1.557 9.159 -0.755 1.00 0.00 179 ASN A C 35
ATOM 9010 O O . ASN A 1 22 ? -0.920 8.117 -0.562 1.00 0.00 179 ASN A O 35
ATOM 9021 N N . LEU A 1 23 ? -1.405 9.895 -1.832 1.00 0.00 180 LEU A N 35
ATOM 9022 C CA . LEU A 1 23 ? -0.592 9.412 -2.940 1.00 0.00 180 LEU A CA 35
ATOM 9023 C C . LEU A 1 23 ? 0.936 9.193 -2.713 1.00 0.00 180 LEU A C 35
ATOM 9024 O O . LEU A 1 23 ? 1.551 8.372 -3.384 1.00 0.00 180 LEU A O 35
ATOM 9040 N N . ALA A 1 24 ? 1.502 9.899 -1.737 1.00 0.00 181 ALA A N 35
ATOM 9041 C CA . ALA A 1 24 ? 2.855 9.627 -1.208 1.00 0.00 181 ALA A CA 35
ATOM 9042 C C . ALA A 1 24 ? 2.927 8.282 -0.401 1.00 0.00 181 ALA A C 35
ATOM 9043 O O . ALA A 1 24 ? 3.749 7.430 -0.728 1.00 0.00 181 ALA A O 35
ATOM 9050 N N . CYS A 1 25 ? 2.042 8.067 0.599 1.00 0.00 182 CYS A N 35
ATOM 9051 C CA . CYS A 1 25 ? 1.892 6.765 1.324 1.00 0.00 182 CYS A CA 35
ATOM 9052 C C . CYS A 1 25 ? 1.662 5.524 0.407 1.00 0.00 182 CYS A C 35
ATOM 9053 O O . CYS A 1 25 ? 2.331 4.492 0.505 1.00 0.00 182 CYS A O 35
ATOM 9060 N N . LEU A 1 26 ? 0.719 5.693 -0.508 1.00 0.00 183 LEU A N 35
ATOM 9061 C CA . LEU A 1 26 ? 0.429 4.762 -1.605 1.00 0.00 183 LEU A CA 35
ATOM 9062 C C . LEU A 1 26 ? 1.578 4.529 -2.653 1.00 0.00 183 LEU A C 35
ATOM 9063 O O . LEU A 1 26 ? 1.699 3.429 -3.189 1.00 0.00 183 LEU A O 35
ATOM 9079 N N . SER A 1 27 ? 2.388 5.553 -2.971 1.00 0.00 184 SER A N 35
ATOM 9080 C CA . SER A 1 27 ? 3.601 5.396 -3.839 1.00 0.00 184 SER A CA 35
ATOM 9081 C C . SER A 1 27 ? 4.779 4.583 -3.193 1.00 0.00 184 SER A C 35
ATOM 9082 O O . SER A 1 27 ? 5.565 3.980 -3.926 1.00 0.00 184 SER A O 35
ATOM 9090 N N . LEU A 1 28 ? 4.935 4.602 -1.858 1.00 0.00 185 LEU A N 35
ATOM 9091 C CA . LEU A 1 28 ? 5.901 3.712 -1.135 1.00 0.00 185 LEU A CA 35
ATOM 9092 C C . LEU A 1 28 ? 5.505 2.212 -1.051 1.00 0.00 185 LEU A C 35
ATOM 9093 O O . LEU A 1 28 ? 6.376 1.348 -0.924 1.00 0.00 185 LEU A O 35
ATOM 9109 N N . CYS A 1 29 ? 4.203 1.922 -1.091 1.00 0.00 186 CYS A N 35
ATOM 9110 C CA . CYS A 1 29 ? 3.667 0.606 -0.825 1.00 0.00 186 CYS A CA 35
ATOM 9111 C C . CYS A 1 29 ? 3.795 -0.539 -1.884 1.00 0.00 186 CYS A C 35
ATOM 9112 O O . CYS A 1 29 ? 4.303 -0.413 -3.001 1.00 0.00 186 CYS A O 35
ATOM 9119 N N . HIS A 1 30 ? 3.179 -1.658 -1.494 1.00 0.00 187 HIS A N 35
ATOM 9120 C CA . HIS A 1 30 ? 2.936 -2.830 -2.364 1.00 0.00 187 HIS A CA 35
ATOM 9121 C C . HIS A 1 30 ? 1.487 -2.593 -2.925 1.00 0.00 187 HIS A C 35
ATOM 9122 O O . HIS A 1 30 ? 0.525 -2.450 -2.157 1.00 0.00 187 HIS A O 35
ATOM 9136 N N . ILE A 1 31 ? 1.306 -2.594 -4.251 1.00 0.00 188 ILE A N 35
ATOM 9137 C CA . ILE A 1 31 ? -0.012 -2.245 -4.876 1.00 0.00 188 ILE A CA 35
ATOM 9138 C C . ILE A 1 31 ? -0.814 -3.566 -5.149 1.00 0.00 188 ILE A C 35
ATOM 9139 O O . ILE A 1 31 ? -0.458 -4.377 -6.009 1.00 0.00 188 ILE A O 35
ATOM 9155 N N . GLU A 1 32 ? -1.918 -3.757 -4.406 1.00 0.00 189 GLU A N 35
ATOM 9156 C CA . GLU A 1 32 ? -2.759 -4.980 -4.475 1.00 0.00 189 GLU A CA 35
ATOM 9157 C C . GLU A 1 32 ? -3.622 -5.052 -5.772 1.00 0.00 189 GLU A C 35
ATOM 9158 O O . GLU A 1 32 ? -4.513 -4.258 -6.067 1.00 0.00 189 GLU A O 35
ATOM 9171 N N . VAL A 1 14 ? 5.133 -0.194 4.824 1.00 0.00 171 VAL A N 36
ATOM 9172 C CA . VAL A 1 14 ? 4.523 0.551 3.695 1.00 0.00 171 VAL A CA 36
ATOM 9173 C C . VAL A 1 14 ? 3.218 -0.160 3.164 1.00 0.00 171 VAL A C 36
ATOM 9174 O O . VAL A 1 14 ? 3.262 -0.768 2.092 1.00 0.00 171 VAL A O 36
ATOM 9187 N N . PRO A 1 15 ? 2.019 -0.108 3.832 1.00 0.00 172 PRO A N 36
ATOM 9188 C CA . PRO A 1 15 ? 0.792 -0.804 3.351 1.00 0.00 172 PRO A CA 36
ATOM 9189 C C . PRO A 1 15 ? -0.239 0.150 2.658 1.00 0.00 172 PRO A C 36
ATOM 9190 O O . PRO A 1 15 ? -0.755 1.083 3.286 1.00 0.00 172 PRO A O 36
ATOM 9201 N N . CYS A 1 16 ? -0.603 -0.117 1.391 1.00 0.00 173 CYS A N 36
ATOM 9202 C CA . CYS A 1 16 ? -1.620 0.673 0.638 1.00 0.00 173 CYS A CA 36
ATOM 9203 C C . CYS A 1 16 ? -3.062 0.735 1.251 1.00 0.00 173 CYS A C 36
ATOM 9204 O O . CYS A 1 16 ? -3.699 1.792 1.189 1.00 0.00 173 CYS A O 36
ATOM 9211 N N . SER A 1 17 ? -3.546 -0.354 1.878 1.00 0.00 174 SER A N 36
ATOM 9212 C CA . SER A 1 17 ? -4.786 -0.329 2.720 1.00 0.00 174 SER A CA 36
ATOM 9213 C C . SER A 1 17 ? -4.860 0.739 3.866 1.00 0.00 174 SER A C 36
ATOM 9214 O O . SER A 1 17 ? -5.935 1.233 4.209 1.00 0.00 174 SER A O 36
ATOM 9222 N N . THR A 1 18 ? -3.698 1.089 4.418 1.00 0.00 175 THR A N 36
ATOM 9223 C CA . THR A 1 18 ? -3.533 2.118 5.485 1.00 0.00 175 THR A CA 36
ATOM 9224 C C . THR A 1 18 ? -3.189 3.556 4.952 1.00 0.00 175 THR A C 36
ATOM 9225 O O . THR A 1 18 ? -3.460 4.540 5.642 1.00 0.00 175 THR A O 36
ATOM 9236 N N . CYS A 1 19 ? -2.590 3.696 3.747 1.00 0.00 176 CYS A N 36
ATOM 9237 C CA . CYS A 1 19 ? -2.416 4.996 3.058 1.00 0.00 176 CYS A CA 36
ATOM 9238 C C . CYS A 1 19 ? -3.783 5.603 2.584 1.00 0.00 176 CYS A C 36
ATOM 9239 O O . CYS A 1 19 ? -4.006 6.805 2.726 1.00 0.00 176 CYS A O 36
ATOM 9246 N N . GLU A 1 20 ? -4.674 4.760 2.018 1.00 0.00 177 GLU A N 36
ATOM 9247 C CA . GLU A 1 20 ? -6.102 5.062 1.725 1.00 0.00 177 GLU A CA 36
ATOM 9248 C C . GLU A 1 20 ? -6.488 6.392 1.020 1.00 0.00 177 GLU A C 36
ATOM 9249 O O . GLU A 1 20 ? -7.444 7.090 1.366 1.00 0.00 177 GLU A O 36
ATOM 9262 N N . GLY A 1 21 ? -5.742 6.665 -0.045 1.00 0.00 178 GLY A N 36
ATOM 9263 C CA . GLY A 1 21 ? -5.872 7.922 -0.803 1.00 0.00 178 GLY A CA 36
ATOM 9264 C C . GLY A 1 21 ? -4.739 8.960 -0.656 1.00 0.00 178 GLY A C 36
ATOM 9265 O O . GLY A 1 21 ? -4.757 9.966 -1.365 1.00 0.00 178 GLY A O 36
ATOM 9269 N N . ASN A 1 22 ? -3.741 8.729 0.221 1.00 0.00 179 ASN A N 36
ATOM 9270 C CA . ASN A 1 22 ? -2.561 9.607 0.333 1.00 0.00 179 ASN A CA 36
ATOM 9271 C C . ASN A 1 22 ? -1.559 9.102 -0.693 1.00 0.00 179 ASN A C 36
ATOM 9272 O O . ASN A 1 22 ? -0.893 8.074 -0.521 1.00 0.00 179 ASN A O 36
ATOM 9283 N N . LEU A 1 23 ? -1.438 9.852 -1.764 1.00 0.00 180 LEU A N 36
ATOM 9284 C CA . LEU A 1 23 ? -0.636 9.398 -2.894 1.00 0.00 180 LEU A CA 36
ATOM 9285 C C . LEU A 1 23 ? 0.899 9.185 -2.704 1.00 0.00 180 LEU A C 36
ATOM 9286 O O . LEU A 1 23 ? 1.512 8.385 -3.403 1.00 0.00 180 LEU A O 36
ATOM 9302 N N . ALA A 1 24 ? 1.467 9.875 -1.720 1.00 0.00 181 ALA A N 36
ATOM 9303 C CA . ALA A 1 24 ? 2.831 9.615 -1.217 1.00 0.00 181 ALA A CA 36
ATOM 9304 C C . ALA A 1 24 ? 2.933 8.269 -0.416 1.00 0.00 181 ALA A C 36
ATOM 9305 O O . ALA A 1 24 ? 3.771 7.434 -0.748 1.00 0.00 181 ALA A O 36
ATOM 9312 N N . CYS A 1 25 ? 2.061 8.034 0.590 1.00 0.00 182 CYS A N 36
ATOM 9313 C CA . CYS A 1 25 ? 1.947 6.727 1.310 1.00 0.00 182 CYS A CA 36
ATOM 9314 C C . CYS A 1 25 ? 1.703 5.492 0.387 1.00 0.00 182 CYS A C 36
ATOM 9315 O O . CYS A 1 25 ? 2.389 4.469 0.454 1.00 0.00 182 CYS A O 36
ATOM 9322 N N . LEU A 1 26 ? 0.727 5.656 -0.498 1.00 0.00 183 LEU A N 36
ATOM 9323 C CA . LEU A 1 26 ? 0.412 4.733 -1.598 1.00 0.00 183 LEU A CA 36
ATOM 9324 C C . LEU A 1 26 ? 1.552 4.492 -2.655 1.00 0.00 183 LEU A C 36
ATOM 9325 O O . LEU A 1 26 ? 1.650 3.398 -3.209 1.00 0.00 183 LEU A O 36
ATOM 9341 N N . SER A 1 27 ? 2.373 5.514 -2.957 1.00 0.00 184 SER A N 36
ATOM 9342 C CA . SER A 1 27 ? 3.592 5.355 -3.813 1.00 0.00 184 SER A CA 36
ATOM 9343 C C . SER A 1 27 ? 4.763 4.548 -3.146 1.00 0.00 184 SER A C 36
ATOM 9344 O O . SER A 1 27 ? 5.555 3.934 -3.864 1.00 0.00 184 SER A O 36
ATOM 9352 N N . LEU A 1 28 ? 4.912 4.591 -1.809 1.00 0.00 185 LEU A N 36
ATOM 9353 C CA . LEU A 1 28 ? 5.861 3.702 -1.064 1.00 0.00 185 LEU A CA 36
ATOM 9354 C C . LEU A 1 28 ? 5.441 2.207 -0.978 1.00 0.00 185 LEU A C 36
ATOM 9355 O O . LEU A 1 28 ? 6.296 1.318 -0.918 1.00 0.00 185 LEU A O 36
ATOM 9371 N N . CYS A 1 29 ? 4.132 1.949 -0.940 1.00 0.00 186 CYS A N 36
ATOM 9372 C CA . CYS A 1 29 ? 3.585 0.625 -0.747 1.00 0.00 186 CYS A CA 36
ATOM 9373 C C . CYS A 1 29 ? 3.730 -0.491 -1.836 1.00 0.00 186 CYS A C 36
ATOM 9374 O O . CYS A 1 29 ? 4.183 -0.321 -2.970 1.00 0.00 186 CYS A O 36
ATOM 9381 N N . HIS A 1 30 ? 3.173 -1.638 -1.441 1.00 0.00 187 HIS A N 36
ATOM 9382 C CA . HIS A 1 30 ? 2.981 -2.824 -2.307 1.00 0.00 187 HIS A CA 36
ATOM 9383 C C . HIS A 1 30 ? 1.514 -2.729 -2.859 1.00 0.00 187 HIS A C 36
ATOM 9384 O O . HIS A 1 30 ? 0.536 -2.806 -2.106 1.00 0.00 187 HIS A O 36
ATOM 9398 N N . ILE A 1 31 ? 1.367 -2.547 -4.178 1.00 0.00 188 ILE A N 36
ATOM 9399 C CA . ILE A 1 31 ? 0.028 -2.329 -4.826 1.00 0.00 188 ILE A CA 36
ATOM 9400 C C . ILE A 1 31 ? -0.510 -3.682 -5.421 1.00 0.00 188 ILE A C 36
ATOM 9401 O O . ILE A 1 31 ? -1.488 -4.234 -4.912 1.00 0.00 188 ILE A O 36
ATOM 9417 N N . GLU A 1 32 ? 0.103 -4.203 -6.500 1.00 0.00 189 GLU A N 36
ATOM 9418 C CA . GLU A 1 32 ? -0.297 -5.458 -7.170 1.00 0.00 189 GLU A CA 36
ATOM 9419 C C . GLU A 1 32 ? 0.491 -6.697 -6.648 1.00 0.00 189 GLU A C 36
ATOM 9420 O O . GLU A 1 32 ? 1.716 -6.804 -6.649 1.00 0.00 189 GLU A O 36
ATOM 9433 N N . VAL A 1 14 ? 4.537 1.650 4.096 1.00 0.00 171 VAL A N 37
ATOM 9434 C CA . VAL A 1 14 ? 4.425 0.617 3.017 1.00 0.00 171 VAL A CA 37
ATOM 9435 C C . VAL A 1 14 ? 3.112 -0.253 2.841 1.00 0.00 171 VAL A C 37
ATOM 9436 O O . VAL A 1 14 ? 3.010 -0.892 1.793 1.00 0.00 171 VAL A O 37
ATOM 9449 N N . PRO A 1 15 ? 2.085 -0.357 3.726 1.00 0.00 172 PRO A N 37
ATOM 9450 C CA . PRO A 1 15 ? 0.826 -1.084 3.419 1.00 0.00 172 PRO A CA 37
ATOM 9451 C C . PRO A 1 15 ? -0.241 -0.121 2.785 1.00 0.00 172 PRO A C 37
ATOM 9452 O O . PRO A 1 15 ? -0.832 0.710 3.485 1.00 0.00 172 PRO A O 37
ATOM 9463 N N . CYS A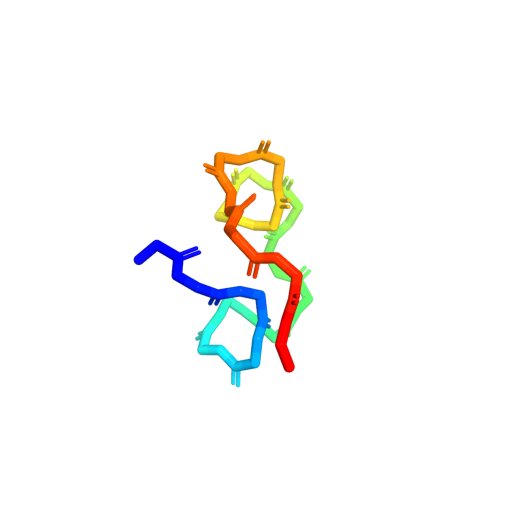 1 16 ? -0.511 -0.235 1.465 1.00 0.00 173 CYS A N 37
ATOM 9464 C CA . CYS A 1 16 ? -1.531 0.589 0.746 1.00 0.00 173 CYS A CA 37
ATOM 9465 C C . CYS A 1 16 ? -2.983 0.622 1.340 1.00 0.00 173 CYS A C 37
ATOM 9466 O O . CYS A 1 16 ? -3.635 1.670 1.289 1.00 0.00 173 CYS A O 37
ATOM 9473 N N . SER A 1 17 ? -3.452 -0.484 1.948 1.00 0.00 174 SER A N 37
ATOM 9474 C CA . SER A 1 17 ? -4.693 -0.492 2.789 1.00 0.00 174 SER A CA 37
ATOM 9475 C C . SER A 1 17 ? -4.804 0.543 3.964 1.00 0.00 174 SER A C 37
ATOM 9476 O O . SER A 1 17 ? -5.895 0.807 4.469 1.00 0.00 174 SER A O 37
ATOM 9484 N N . THR A 1 18 ? -3.664 1.088 4.392 1.00 0.00 175 THR A N 37
ATOM 9485 C CA . THR A 1 18 ? -3.550 2.121 5.460 1.00 0.00 175 THR A CA 37
ATOM 9486 C C . THR A 1 18 ? -3.286 3.578 4.925 1.00 0.00 175 THR A C 37
ATOM 9487 O O . THR A 1 18 ? -3.582 4.544 5.630 1.00 0.00 175 THR A O 37
ATOM 9498 N N . CYS A 1 19 ? -2.721 3.753 3.706 1.00 0.00 176 CYS A N 37
ATOM 9499 C CA . CYS A 1 19 ? -2.543 5.072 3.052 1.00 0.00 176 CYS A CA 37
ATOM 9500 C C . CYS A 1 19 ? -3.902 5.731 2.631 1.00 0.00 176 CYS A C 37
ATOM 9501 O O . CYS A 1 19 ? -4.098 6.931 2.826 1.00 0.00 176 CYS A O 37
ATOM 9508 N N . GLU A 1 20 ? -4.818 4.936 2.041 1.00 0.00 177 GLU A N 37
ATOM 9509 C CA . GLU A 1 20 ? -6.238 5.298 1.769 1.00 0.00 177 GLU A CA 37
ATOM 9510 C C . GLU A 1 20 ? -6.528 6.627 1.010 1.00 0.00 177 GLU A C 37
ATOM 9511 O O . GLU A 1 20 ? -7.387 7.436 1.374 1.00 0.00 177 GLU A O 37
ATOM 9524 N N . GLY A 1 21 ? -5.817 6.790 -0.107 1.00 0.00 178 GLY A N 37
ATOM 9525 C CA . GLY A 1 21 ? -5.894 8.020 -0.919 1.00 0.00 178 GLY A CA 37
ATOM 9526 C C . GLY A 1 21 ? -4.764 9.061 -0.758 1.00 0.00 178 GLY A C 37
ATOM 9527 O O . GLY A 1 21 ? -4.788 10.079 -1.450 1.00 0.00 178 GLY A O 37
ATOM 9531 N N . ASN A 1 22 ? -3.764 8.819 0.112 1.00 0.00 179 ASN A N 37
ATOM 9532 C CA . ASN A 1 22 ? -2.584 9.691 0.237 1.00 0.00 179 ASN A CA 37
ATOM 9533 C C . ASN A 1 22 ? -1.572 9.155 -0.760 1.00 0.00 179 ASN A C 37
ATOM 9534 O O . ASN A 1 22 ? -0.935 8.113 -0.568 1.00 0.00 179 ASN A O 37
ATOM 9545 N N . LEU A 1 23 ? -1.412 9.896 -1.832 1.00 0.00 180 LEU A N 37
ATOM 9546 C CA . LEU A 1 23 ? -0.594 9.418 -2.938 1.00 0.00 180 LEU A CA 37
ATOM 9547 C C . LEU A 1 23 ? 0.933 9.199 -2.707 1.00 0.00 180 LEU A C 37
ATOM 9548 O O . LEU A 1 23 ? 1.550 8.379 -3.378 1.00 0.00 180 LEU A O 37
ATOM 9564 N N . ALA A 1 24 ? 1.497 9.905 -1.731 1.00 0.00 181 ALA A N 37
ATOM 9565 C CA . ALA A 1 24 ? 2.850 9.634 -1.200 1.00 0.00 181 ALA A CA 37
ATOM 9566 C C . ALA A 1 24 ? 2.921 8.290 -0.393 1.00 0.00 181 ALA A C 37
ATOM 9567 O O . ALA A 1 24 ? 3.752 7.444 -0.713 1.00 0.00 181 ALA A O 37
ATOM 9574 N N . CYS A 1 25 ? 2.029 8.071 0.599 1.00 0.00 182 CYS A N 37
ATOM 9575 C CA . CYS A 1 25 ? 1.880 6.767 1.319 1.00 0.00 182 CYS A CA 37
ATOM 9576 C C . CYS A 1 25 ? 1.656 5.530 0.396 1.00 0.00 182 CYS A C 37
ATOM 9577 O O . CYS A 1 25 ? 2.330 4.501 0.488 1.00 0.00 182 CYS A O 37
ATOM 9584 N N . LEU A 1 26 ? 0.714 5.699 -0.521 1.00 0.00 183 LEU A N 37
ATOM 9585 C CA . LEU A 1 26 ? 0.430 4.770 -1.621 1.00 0.00 183 LEU A CA 37
ATOM 9586 C C . LEU A 1 26 ? 1.586 4.540 -2.664 1.00 0.00 183 LEU A C 37
ATOM 9587 O O . LEU A 1 26 ? 1.709 3.442 -3.202 1.00 0.00 183 LEU A O 37
ATOM 9603 N N . SER A 1 27 ? 2.398 5.565 -2.972 1.00 0.00 184 SER A N 37
ATOM 9604 C CA . SER A 1 27 ? 3.620 5.409 -3.827 1.00 0.00 184 SER A CA 37
ATOM 9605 C C . SER A 1 27 ? 4.785 4.582 -3.174 1.00 0.00 184 SER A C 37
ATOM 9606 O O . SER A 1 27 ? 5.572 3.972 -3.901 1.00 0.00 184 SER A O 37
ATOM 9614 N N . LEU A 1 28 ? 4.928 4.597 -1.838 1.00 0.00 185 LEU A N 37
ATOM 9615 C CA . LEU A 1 28 ? 5.882 3.701 -1.106 1.00 0.00 185 LEU A CA 37
ATOM 9616 C C . LEU A 1 28 ? 5.489 2.200 -1.048 1.00 0.00 185 LEU A C 37
ATOM 9617 O O . LEU A 1 28 ? 6.362 1.336 -0.953 1.00 0.00 185 LEU A O 37
ATOM 9633 N N . CYS A 1 29 ? 4.186 1.910 -1.077 1.00 0.00 186 CYS A N 37
ATOM 9634 C CA . CYS A 1 29 ? 3.650 0.593 -0.817 1.00 0.00 186 CYS A CA 37
ATOM 9635 C C . CYS A 1 29 ? 3.751 -0.550 -1.885 1.00 0.00 186 CYS A C 37
ATOM 9636 O O . CYS A 1 29 ? 4.308 -0.437 -2.978 1.00 0.00 186 CYS A O 37
ATOM 9643 N N . HIS A 1 30 ? 3.088 -1.653 -1.524 1.00 0.00 187 HIS A N 37
ATOM 9644 C CA . HIS A 1 30 ? 2.832 -2.812 -2.408 1.00 0.00 187 HIS A CA 37
ATOM 9645 C C . HIS A 1 30 ? 1.378 -2.621 -2.972 1.00 0.00 187 HIS A C 37
ATOM 9646 O O . HIS A 1 30 ? 0.396 -2.627 -2.216 1.00 0.00 187 HIS A O 37
ATOM 9660 N N . ILE A 1 31 ? 1.217 -2.494 -4.295 1.00 0.00 188 ILE A N 37
ATOM 9661 C CA . ILE A 1 31 ? -0.124 -2.238 -4.916 1.00 0.00 188 ILE A CA 37
ATOM 9662 C C . ILE A 1 31 ? -0.710 -3.612 -5.407 1.00 0.00 188 ILE A C 37
ATOM 9663 O O . ILE A 1 31 ? -0.543 -4.010 -6.563 1.00 0.00 188 ILE A O 37
ATOM 9679 N N . GLU A 1 32 ? -1.406 -4.333 -4.508 1.00 0.00 189 GLU A N 37
ATOM 9680 C CA . GLU A 1 32 ? -2.009 -5.656 -4.814 1.00 0.00 189 GLU A CA 37
ATOM 9681 C C . GLU A 1 32 ? -3.429 -5.554 -5.451 1.00 0.00 189 GLU A C 37
ATOM 9682 O O . GLU A 1 32 ? -3.741 -6.086 -6.513 1.00 0.00 189 GLU A O 37
ATOM 9695 N N . VAL A 1 14 ? 5.526 -0.383 3.806 1.00 0.00 171 VAL A N 38
ATOM 9696 C CA . VAL A 1 14 ? 4.351 0.519 3.631 1.00 0.00 171 VAL A CA 38
ATOM 9697 C C . VAL A 1 14 ? 3.131 -0.301 3.065 1.00 0.00 171 VAL A C 38
ATOM 9698 O O . VAL A 1 14 ? 3.206 -0.775 1.931 1.00 0.00 171 VAL A O 38
ATOM 9711 N N . PRO A 1 15 ? 1.992 -0.522 3.789 1.00 0.00 172 PRO A N 38
ATOM 9712 C CA . PRO A 1 15 ? 0.802 -1.200 3.204 1.00 0.00 172 PRO A CA 38
ATOM 9713 C C . PRO A 1 15 ? -0.244 -0.175 2.639 1.00 0.00 172 PRO A C 38
ATOM 9714 O O . PRO A 1 15 ? -0.763 0.678 3.371 1.00 0.00 172 PRO A O 38
ATOM 9725 N N . CYS A 1 16 ? -0.588 -0.276 1.341 1.00 0.00 173 CYS A N 38
ATOM 9726 C CA . CYS A 1 16 ? -1.602 0.595 0.674 1.00 0.00 173 CYS A CA 38
ATOM 9727 C C . CYS A 1 16 ? -3.035 0.648 1.312 1.00 0.00 173 CYS A C 38
ATOM 9728 O O . CYS A 1 16 ? -3.664 1.711 1.291 1.00 0.00 173 CYS A O 38
ATOM 9735 N N . SER A 1 17 ? -3.509 -0.454 1.924 1.00 0.00 174 SER A N 38
ATOM 9736 C CA . SER A 1 17 ? -4.729 -0.446 2.796 1.00 0.00 174 SER A CA 38
ATOM 9737 C C . SER A 1 17 ? -4.753 0.507 4.043 1.00 0.00 174 SER A C 38
ATOM 9738 O O . SER A 1 17 ? -5.793 0.665 4.687 1.00 0.00 174 SER A O 38
ATOM 9746 N N . THR A 1 18 ? -3.620 1.136 4.361 1.00 0.00 175 THR A N 38
ATOM 9747 C CA . THR A 1 18 ? -3.477 2.141 5.453 1.00 0.00 175 THR A CA 38
ATOM 9748 C C . THR A 1 18 ? -3.222 3.604 4.927 1.00 0.00 175 THR A C 38
ATOM 9749 O O . THR A 1 18 ? -3.549 4.565 5.625 1.00 0.00 175 THR A O 38
ATOM 9760 N N . CYS A 1 19 ? -2.645 3.786 3.716 1.00 0.00 176 CYS A N 38
ATOM 9761 C CA . CYS A 1 19 ? -2.497 5.103 3.050 1.00 0.00 176 CYS A CA 38
ATOM 9762 C C . CYS A 1 19 ? -3.879 5.698 2.601 1.00 0.00 176 CYS A C 38
ATOM 9763 O O . CYS A 1 19 ? -4.152 6.877 2.831 1.00 0.00 176 CYS A O 38
ATOM 9770 N N . GLU A 1 20 ? -4.726 4.875 1.949 1.00 0.00 177 GLU A N 38
ATOM 9771 C CA . GLU A 1 20 ? -6.158 5.159 1.644 1.00 0.00 177 GLU A CA 38
ATOM 9772 C C . GLU A 1 20 ? -6.539 6.499 0.947 1.00 0.00 177 GLU A C 38
ATOM 9773 O O . GLU A 1 20 ? -7.541 7.154 1.249 1.00 0.00 177 GLU A O 38
ATOM 9786 N N . GLY A 1 21 ? -5.740 6.835 -0.062 1.00 0.00 178 GLY A N 38
ATOM 9787 C CA . GLY A 1 21 ? -5.870 8.1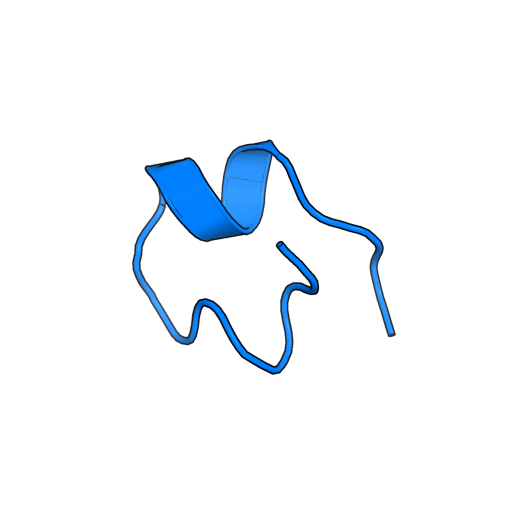07 -0.800 1.00 0.00 178 GLY A CA 38
ATOM 9788 C C . GLY A 1 21 ? -4.722 9.131 -0.674 1.00 0.00 178 GLY A C 38
ATOM 9789 O O . GLY A 1 21 ? -4.748 10.147 -1.370 1.00 0.00 178 GLY A O 38
ATOM 9793 N N . ASN A 1 22 ? -3.707 8.881 0.174 1.00 0.00 179 ASN A N 38
ATOM 9794 C CA . ASN A 1 22 ? -2.510 9.737 0.261 1.00 0.00 179 ASN A CA 38
ATOM 9795 C C . ASN A 1 22 ? -1.532 9.181 -0.760 1.00 0.00 179 ASN A C 38
ATOM 9796 O O . ASN A 1 22 ? -0.903 8.133 -0.573 1.00 0.00 179 ASN A O 38
ATOM 9807 N N . LEU A 1 23 ? -1.392 9.910 -1.845 1.00 0.00 180 LEU A N 38
ATOM 9808 C CA . LEU A 1 23 ? -0.602 9.412 -2.964 1.00 0.00 180 LEU A CA 38
ATOM 9809 C C . LEU A 1 23 ? 0.927 9.180 -2.762 1.00 0.00 180 LEU A C 38
ATOM 9810 O O . LEU A 1 23 ? 1.519 8.337 -3.426 1.00 0.00 180 LEU A O 38
ATOM 9826 N N . ALA A 1 24 ? 1.517 9.900 -1.810 1.00 0.00 181 ALA A N 38
ATOM 9827 C CA . ALA A 1 24 ? 2.878 9.626 -1.304 1.00 0.00 181 ALA A CA 38
ATOM 9828 C C . ALA A 1 24 ? 2.960 8.294 -0.475 1.00 0.00 181 ALA A C 38
ATOM 9829 O O . ALA A 1 24 ? 3.791 7.444 -0.782 1.00 0.00 181 ALA A O 38
ATOM 9836 N N . CYS A 1 25 ? 2.074 8.084 0.524 1.00 0.00 182 CYS A N 38
ATOM 9837 C CA . CYS A 1 25 ? 1.939 6.789 1.262 1.00 0.00 182 CYS A CA 38
ATOM 9838 C C . CYS A 1 25 ? 1.676 5.549 0.356 1.00 0.00 182 CYS A C 38
ATOM 9839 O O . CYS A 1 25 ? 2.351 4.521 0.435 1.00 0.00 182 CYS A O 38
ATOM 9846 N N . LEU A 1 26 ? 0.702 5.705 -0.530 1.00 0.00 183 LEU A N 38
ATOM 9847 C CA . LEU A 1 26 ? 0.389 4.761 -1.615 1.00 0.00 183 LEU A CA 38
ATOM 9848 C C . LEU A 1 26 ? 1.525 4.487 -2.671 1.00 0.00 183 LEU A C 38
ATOM 9849 O O . LEU A 1 26 ? 1.568 3.409 -3.263 1.00 0.00 183 LEU A O 38
ATOM 9865 N N . SER A 1 27 ? 2.394 5.475 -2.937 1.00 0.00 184 SER A N 38
ATOM 9866 C CA . SER A 1 27 ? 3.610 5.296 -3.792 1.00 0.00 184 SER A CA 38
ATOM 9867 C C . SER A 1 27 ? 4.774 4.494 -3.119 1.00 0.00 184 SER A C 38
ATOM 9868 O O . SER A 1 27 ? 5.531 3.821 -3.823 1.00 0.00 184 SER A O 38
ATOM 9876 N N . LEU A 1 28 ? 4.969 4.626 -1.795 1.00 0.00 185 LEU A N 38
ATOM 9877 C CA . LEU A 1 28 ? 5.916 3.760 -1.026 1.00 0.00 185 LEU A CA 38
ATOM 9878 C C . LEU A 1 28 ? 5.445 2.285 -0.898 1.00 0.00 185 LEU A C 38
ATOM 9879 O O . LEU A 1 28 ? 6.269 1.365 -0.918 1.00 0.00 185 LEU A O 38
ATOM 9895 N N . CYS A 1 29 ? 4.132 2.073 -0.735 1.00 0.00 186 CYS A N 38
ATOM 9896 C CA . CYS A 1 29 ? 3.566 0.743 -0.660 1.00 0.00 186 CYS A CA 38
ATOM 9897 C C . CYS A 1 29 ? 3.748 -0.344 -1.769 1.00 0.00 186 CYS A C 38
ATOM 9898 O O . CYS A 1 29 ? 4.106 -0.112 -2.926 1.00 0.00 186 CYS A O 38
ATOM 9905 N N . HIS A 1 30 ? 3.318 -1.546 -1.368 1.00 0.00 187 HIS A N 38
ATOM 9906 C CA . HIS A 1 30 ? 3.195 -2.720 -2.257 1.00 0.00 187 HIS A CA 38
ATOM 9907 C C . HIS A 1 30 ? 1.700 -2.755 -2.720 1.00 0.00 187 HIS A C 38
ATOM 9908 O O . HIS A 1 30 ? 0.767 -3.023 -1.953 1.00 0.00 187 HIS A O 38
ATOM 9922 N N . ILE A 1 31 ? 1.496 -2.455 -3.999 1.00 0.00 188 ILE A N 38
ATOM 9923 C CA . ILE A 1 31 ? 0.162 -2.239 -4.601 1.00 0.00 188 ILE A CA 38
ATOM 9924 C C . ILE A 1 31 ? -0.401 -3.493 -5.362 1.00 0.00 188 ILE A C 38
ATOM 9925 O O . ILE A 1 31 ? 0.298 -4.136 -6.149 1.00 0.00 188 ILE A O 38
ATOM 9941 N N . GLU A 1 32 ? -1.686 -3.826 -5.128 1.00 0.00 189 GLU A N 38
ATOM 9942 C CA . GLU A 1 32 ? -2.396 -4.976 -5.777 1.00 0.00 189 GLU A CA 38
ATOM 9943 C C . GLU A 1 32 ? -1.770 -6.382 -5.491 1.00 0.00 189 GLU A C 38
ATOM 9944 O O . GLU A 1 32 ? -1.342 -7.154 -6.347 1.00 0.00 189 GLU A O 38
ATOM 9957 N N . VAL A 1 14 ? 5.269 -0.948 4.643 1.00 0.00 171 VAL A N 39
ATOM 9958 C CA . VAL A 1 14 ? 4.594 -0.160 3.585 1.00 0.00 171 VAL A CA 39
ATOM 9959 C C . VAL A 1 14 ? 3.253 -0.820 3.070 1.00 0.00 171 VAL A C 39
ATOM 9960 O O . VAL A 1 14 ? 3.216 -1.285 1.925 1.00 0.00 171 VAL A O 39
ATOM 9973 N N . PRO A 1 15 ? 2.105 -0.846 3.825 1.00 0.00 172 PRO A N 39
ATOM 9974 C CA . PRO A 1 15 ? 0.825 -1.414 3.316 1.00 0.00 172 PRO A CA 39
ATOM 9975 C C . PRO A 1 15 ? -0.156 -0.336 2.733 1.00 0.00 172 PRO A C 39
ATOM 9976 O O . PRO A 1 15 ? -0.640 0.551 3.448 1.00 0.00 172 PRO A O 39
ATOM 9987 N N . CYS A 1 16 ? -0.504 -0.453 1.438 1.00 0.00 173 CYS A N 39
ATOM 9988 C CA . CYS A 1 16 ? -1.470 0.451 0.739 1.00 0.00 173 CYS A CA 39
ATOM 9989 C C . CYS A 1 16 ? -2.904 0.570 1.371 1.00 0.00 173 CYS A C 39
ATOM 9990 O O . CYS A 1 16 ? -3.497 1.653 1.322 1.00 0.00 173 CYS A O 39
ATOM 9997 N N . SER A 1 17 ? -3.419 -0.497 2.014 1.00 0.00 174 SER A N 39
ATOM 9998 C CA . SER A 1 17 ? -4.651 -0.433 2.864 1.00 0.00 174 SER A CA 39
ATOM 9999 C C . SER A 1 17 ? -4.687 0.582 4.057 1.00 0.00 174 SER A C 39
ATOM 10000 O O . SER A 1 17 ? -5.745 0.829 4.638 1.00 0.00 174 SER A O 39
ATOM 10008 N N . THR A 1 18 ? -3.529 1.130 4.427 1.00 0.00 175 THR A N 39
ATOM 10009 C CA . THR A 1 18 ? -3.382 2.162 5.492 1.00 0.00 175 THR A CA 39
ATOM 10010 C C . THR A 1 18 ? -3.129 3.617 4.946 1.00 0.00 175 THR A C 39
ATOM 10011 O O . THR A 1 18 ? -3.370 4.586 5.667 1.00 0.00 175 THR A O 39
ATOM 10022 N N . CYS A 1 19 ? -2.649 3.785 3.693 1.00 0.00 176 CYS A N 39
ATOM 10023 C CA . CYS A 1 19 ? -2.502 5.097 3.021 1.00 0.00 176 CYS A CA 39
ATOM 10024 C C . CYS A 1 19 ? -3.876 5.718 2.590 1.00 0.00 176 CYS A C 39
ATOM 10025 O O . CYS A 1 19 ? -4.098 6.915 2.777 1.00 0.00 176 CYS A O 39
ATOM 10032 N N . GLU A 1 20 ? -4.772 4.902 2.000 1.00 0.00 177 GLU A N 39
ATOM 10033 C CA . GLU A 1 20 ? -6.192 5.240 1.695 1.00 0.00 177 GLU A CA 39
ATOM 10034 C C . GLU A 1 20 ? -6.497 6.563 0.931 1.00 0.00 177 GLU A C 39
ATOM 10035 O O . GLU A 1 20 ? -7.380 7.352 1.278 1.00 0.00 177 GLU A O 39
ATOM 10048 N N . GLY A 1 21 ? -5.771 6.738 -0.174 1.00 0.00 178 GLY A N 39
ATOM 10049 C CA . GLY A 1 21 ? -5.868 7.957 -1.000 1.00 0.00 178 GLY A CA 39
ATOM 10050 C C . GLY A 1 21 ? -4.756 9.018 -0.858 1.00 0.00 178 GLY A C 39
ATOM 10051 O O . GLY A 1 21 ? -4.786 10.016 -1.578 1.00 0.00 178 GLY A O 39
ATOM 10055 N N . ASN A 1 22 ? -3.762 8.813 0.028 1.00 0.00 179 ASN A N 39
ATOM 10056 C CA . ASN A 1 22 ? -2.591 9.700 0.136 1.00 0.00 179 ASN A CA 39
ATOM 10057 C C . ASN A 1 22 ? -1.580 9.147 -0.853 1.00 0.00 179 ASN A C 39
ATOM 10058 O O . ASN A 1 22 ? -0.952 8.102 -0.646 1.00 0.00 179 ASN A O 39
ATOM 10069 N N . LEU A 1 23 ? -1.410 9.875 -1.931 1.00 0.00 180 LEU A N 39
ATOM 10070 C CA . LEU A 1 23 ? -0.605 9.371 -3.032 1.00 0.00 180 LEU A CA 39
ATOM 10071 C C . LEU A 1 23 ? 0.925 9.142 -2.807 1.00 0.00 180 LEU A C 39
ATOM 10072 O O . LEU A 1 23 ? 1.532 8.315 -3.481 1.00 0.00 180 LEU A O 39
ATOM 10088 N N . ALA A 1 24 ? 1.499 9.854 -1.841 1.00 0.00 181 ALA A N 39
ATOM 10089 C CA . ALA A 1 24 ? 2.858 9.591 -1.317 1.00 0.00 181 ALA A CA 39
ATOM 10090 C C . ALA A 1 24 ? 2.940 8.301 -0.431 1.00 0.00 181 ALA A C 39
ATOM 10091 O O . ALA A 1 24 ? 3.816 7.471 -0.661 1.00 0.00 181 ALA A O 39
ATOM 10098 N N . CYS A 1 25 ? 2.028 8.117 0.551 1.00 0.00 182 CYS A N 39
ATOM 10099 C CA . CYS A 1 25 ? 1.879 6.835 1.307 1.00 0.00 182 CYS A CA 39
ATOM 10100 C C . CYS A 1 25 ? 1.661 5.588 0.393 1.00 0.00 182 CYS A C 39
ATOM 10101 O O . CYS A 1 25 ? 2.318 4.551 0.512 1.00 0.00 182 CYS A O 39
ATOM 10108 N N . LEU A 1 26 ? 0.750 5.765 -0.557 1.00 0.00 183 LEU A N 39
ATOM 10109 C CA . LEU A 1 26 ? 0.498 4.845 -1.669 1.00 0.00 183 LEU A CA 39
ATOM 10110 C C . LEU A 1 26 ? 1.672 4.591 -2.675 1.00 0.00 183 LEU A C 39
ATOM 10111 O O . LEU A 1 26 ? 1.775 3.499 -3.232 1.00 0.00 183 LEU A O 39
ATOM 10127 N N . SER A 1 27 ? 2.523 5.599 -2.902 1.00 0.00 184 SER A N 39
ATOM 10128 C CA . SER A 1 27 ? 3.804 5.430 -3.664 1.00 0.00 184 SER A CA 39
ATOM 10129 C C . SER A 1 27 ? 4.895 4.582 -2.911 1.00 0.00 184 SER A C 39
ATOM 10130 O O . SER A 1 27 ? 5.744 3.967 -3.561 1.00 0.00 184 SER A O 39
ATOM 10138 N N . LEU A 1 28 ? 4.895 4.564 -1.561 1.00 0.00 185 LEU A N 39
ATOM 10139 C CA . LEU A 1 28 ? 5.761 3.644 -0.759 1.00 0.00 185 LEU A CA 39
ATOM 10140 C C . LEU A 1 28 ? 5.282 2.167 -0.818 1.00 0.00 185 LEU A C 39
ATOM 10141 O O . LEU A 1 28 ? 6.094 1.249 -0.977 1.00 0.00 185 LEU A O 39
ATOM 10157 N N . CYS A 1 29 ? 3.968 1.948 -0.682 1.00 0.00 186 CYS A N 39
ATOM 10158 C CA . CYS A 1 29 ? 3.376 0.633 -0.788 1.00 0.00 186 CYS A CA 39
ATOM 10159 C C . CYS A 1 29 ? 3.166 0.020 -2.211 1.00 0.00 186 CYS A C 39
ATOM 10160 O O . CYS A 1 29 ? 3.204 0.641 -3.276 1.00 0.00 186 CYS A O 39
ATOM 10167 N N . HIS A 1 30 ? 2.862 -1.270 -2.130 1.00 0.00 187 HIS A N 39
ATOM 10168 C CA . HIS A 1 30 ? 2.562 -2.149 -3.279 1.00 0.00 187 HIS A CA 39
ATOM 10169 C C . HIS A 1 30 ? 1.023 -2.423 -3.366 1.00 0.00 187 HIS A C 39
ATOM 10170 O O . HIS A 1 30 ? 0.349 -2.654 -2.356 1.00 0.00 187 HIS A O 39
ATOM 10184 N N . ILE A 1 31 ? 0.477 -2.460 -4.588 1.00 0.00 188 ILE A N 39
ATOM 10185 C CA . ILE A 1 31 ? -0.987 -2.718 -4.819 1.00 0.00 188 ILE A CA 39
ATOM 10186 C C . ILE A 1 31 ? -1.265 -4.250 -5.078 1.00 0.00 188 ILE A C 39
ATOM 10187 O O . ILE A 1 31 ? -2.207 -4.806 -4.511 1.00 0.00 188 ILE A O 39
ATOM 10203 N N . GLU A 1 32 ? -0.481 -4.924 -5.941 1.00 0.00 189 GLU A N 39
ATOM 10204 C CA . GLU A 1 32 ? -0.592 -6.375 -6.219 1.00 0.00 189 GLU A CA 39
ATOM 10205 C C . GLU A 1 32 ? -0.278 -7.343 -5.032 1.00 0.00 189 GLU A C 39
ATOM 10206 O O . GLU A 1 32 ? -0.902 -8.380 -4.822 1.00 0.00 189 GLU A O 39
ATOM 10219 N N . VAL A 1 14 ? 4.058 2.368 3.717 1.00 0.00 171 VAL A N 40
ATOM 10220 C CA . VAL A 1 14 ? 4.204 1.114 2.908 1.00 0.00 171 VAL A CA 40
ATOM 10221 C C . VAL A 1 14 ? 3.020 0.070 2.816 1.00 0.00 171 VAL A C 40
ATOM 10222 O O . VAL A 1 14 ? 3.000 -0.679 1.835 1.00 0.00 171 VAL A O 40
ATOM 10235 N N . PRO A 1 15 ? 2.026 -0.068 3.725 1.00 0.00 172 PRO A N 40
ATOM 10236 C CA . PRO A 1 15 ? 0.833 -0.919 3.494 1.00 0.00 172 PRO A CA 40
ATOM 10237 C C . PRO A 1 15 ? -0.289 -0.050 2.822 1.00 0.00 172 PRO A C 40
ATOM 10238 O O . PRO A 1 15 ? -0.940 0.750 3.503 1.00 0.00 172 PRO A O 40
ATOM 10249 N N . CYS A 1 16 ? -0.520 -0.179 1.496 1.00 0.00 173 CYS A N 40
ATOM 10250 C CA . CYS A 1 16 ? -1.538 0.625 0.747 1.00 0.00 173 CYS A CA 40
ATOM 10251 C C . CYS A 1 16 ? -2.996 0.696 1.325 1.00 0.00 173 CYS A C 40
ATOM 10252 O O . CYS A 1 16 ? -3.628 1.755 1.248 1.00 0.00 173 CYS A O 40
ATOM 10259 N N . SER A 1 17 ? -3.493 -0.390 1.941 1.00 0.00 174 SER A N 40
ATOM 10260 C CA . SER A 1 17 ? -4.751 -0.359 2.763 1.00 0.00 174 SER A CA 40
ATOM 10261 C C . SER A 1 17 ? -4.858 0.726 3.892 1.00 0.00 174 SER A C 40
ATOM 10262 O O . SER A 1 17 ? -5.945 1.189 4.240 1.00 0.00 174 SER A O 40
ATOM 10270 N N . THR A 1 18 ? -3.706 1.107 4.441 1.00 0.00 175 THR A N 40
ATOM 10271 C CA . THR A 1 18 ? -3.553 2.148 5.496 1.00 0.00 175 THR A CA 40
ATOM 10272 C C . THR A 1 18 ? -3.265 3.590 4.944 1.00 0.00 175 THR A C 40
ATOM 10273 O O . THR A 1 18 ? -3.597 4.570 5.613 1.00 0.00 175 THR A O 40
ATOM 10284 N N . CYS A 1 19 ? -2.645 3.737 3.748 1.00 0.00 176 CYS A N 40
ATOM 10285 C CA . CYS A 1 19 ? -2.487 5.038 3.056 1.00 0.00 176 CYS A CA 40
ATOM 10286 C C . CYS A 1 19 ? -3.867 5.631 2.600 1.00 0.00 176 CYS A C 40
ATOM 10287 O O . CYS A 1 19 ? -4.126 6.819 2.793 1.00 0.00 176 CYS A O 40
ATOM 10294 N N . GLU A 1 20 ? -4.726 4.786 1.988 1.00 0.00 177 GLU A N 40
ATOM 10295 C CA . GLU A 1 20 ? -6.153 5.061 1.671 1.00 0.00 177 GLU A CA 40
ATOM 10296 C C . GLU A 1 20 ? -6.508 6.424 1.000 1.00 0.00 177 GLU A C 40
ATOM 10297 O O . GLU A 1 20 ? -7.398 7.173 1.411 1.00 0.00 177 GLU A O 40
ATOM 10310 N N . GLY A 1 21 ? -5.778 6.697 -0.082 1.00 0.00 178 GLY A N 40
ATOM 10311 C CA . GLY A 1 21 ? -5.899 7.964 -0.826 1.00 0.00 178 GLY A CA 40
ATOM 10312 C C . GLY A 1 21 ? -4.766 9.004 -0.679 1.00 0.00 178 GLY A C 40
ATOM 10313 O O . GLY A 1 21 ? -4.801 10.022 -1.373 1.00 0.00 178 GLY A O 40
ATOM 10317 N N . ASN A 1 22 ? -3.754 8.768 0.178 1.00 0.00 179 ASN A N 40
ATOM 10318 C CA . ASN A 1 22 ? -2.575 9.647 0.285 1.00 0.00 179 ASN A CA 40
ATOM 10319 C C . ASN A 1 22 ? -1.571 9.125 -0.729 1.00 0.00 179 ASN A C 40
ATOM 10320 O O . ASN A 1 22 ? -0.924 8.086 -0.548 1.00 0.00 179 ASN A O 40
ATOM 10331 N N . LEU A 1 23 ? -1.424 9.873 -1.798 1.00 0.00 180 LEU A N 40
ATOM 10332 C CA . LEU A 1 23 ? -0.612 9.404 -2.913 1.00 0.00 180 LEU A CA 40
ATOM 10333 C C . LEU A 1 23 ? 0.918 9.187 -2.694 1.00 0.00 180 LEU A C 40
ATOM 10334 O O . LEU A 1 23 ? 1.530 8.368 -3.372 1.00 0.00 180 LEU A O 40
ATOM 10350 N N . ALA A 1 24 ? 1.486 9.888 -1.717 1.00 0.00 181 ALA A N 40
ATOM 10351 C CA . ALA A 1 24 ? 2.846 9.626 -1.197 1.00 0.00 181 ALA A CA 40
ATOM 10352 C C . ALA A 1 24 ? 2.943 8.282 -0.388 1.00 0.00 181 ALA A C 40
ATOM 10353 O O . ALA A 1 24 ? 3.794 7.453 -0.699 1.00 0.00 181 ALA A O 40
ATOM 10360 N N . CYS A 1 25 ? 2.052 8.048 0.602 1.00 0.00 182 CYS A N 40
ATOM 10361 C CA . CYS A 1 25 ? 1.922 6.742 1.322 1.00 0.00 182 CYS A CA 40
ATOM 10362 C C . CYS A 1 25 ? 1.692 5.509 0.393 1.00 0.00 182 CYS A C 40
ATOM 10363 O O . CYS A 1 25 ? 2.375 4.486 0.465 1.00 0.00 182 CYS A O 40
ATOM 10370 N N . LEU A 1 26 ? 0.734 5.678 -0.509 1.00 0.00 183 LEU A N 40
ATOM 10371 C CA . LEU A 1 26 ? 0.445 4.758 -1.618 1.00 0.00 183 LEU A CA 40
ATOM 10372 C C . LEU A 1 26 ? 1.596 4.539 -2.670 1.00 0.00 183 LEU A C 40
ATOM 10373 O O . LEU A 1 26 ? 1.690 3.461 -3.255 1.00 0.00 183 LEU A O 40
ATOM 10389 N N . SER A 1 27 ? 2.430 5.558 -2.937 1.00 0.00 184 SER A N 40
ATOM 10390 C CA . SER A 1 27 ? 3.652 5.415 -3.802 1.00 0.00 184 SER A CA 40
ATOM 10391 C C . SER A 1 27 ? 4.798 4.548 -3.172 1.00 0.00 184 SER A C 40
ATOM 10392 O O . SER A 1 27 ? 5.497 3.838 -3.897 1.00 0.00 184 SER A O 40
ATOM 10400 N N . LEU A 1 28 ? 5.004 4.609 -1.842 1.00 0.00 185 LEU A N 40
ATOM 10401 C CA . LEU A 1 28 ? 5.948 3.690 -1.118 1.00 0.00 185 LEU A CA 40
ATOM 10402 C C . LEU A 1 28 ? 5.525 2.196 -1.025 1.00 0.00 185 LEU A C 40
ATOM 10403 O O . LEU A 1 28 ? 6.366 1.318 -0.809 1.00 0.00 185 LEU A O 40
ATOM 10419 N N . CYS A 1 29 ? 4.224 1.928 -1.149 1.00 0.00 186 CYS A N 40
ATOM 10420 C CA . CYS A 1 29 ? 3.646 0.629 -0.899 1.00 0.00 186 CYS A CA 40
ATOM 10421 C C . CYS A 1 29 ? 3.716 -0.495 -1.980 1.00 0.00 186 CYS A C 40
ATOM 10422 O O . CYS A 1 29 ? 4.069 -0.340 -3.151 1.00 0.00 186 CYS A O 40
ATOM 10429 N N . HIS A 1 30 ? 3.202 -1.631 -1.518 1.00 0.00 187 HIS A N 40
ATOM 10430 C CA . HIS A 1 30 ? 2.937 -2.828 -2.345 1.00 0.00 187 HIS A CA 40
ATOM 10431 C C . HIS A 1 30 ? 1.426 -2.791 -2.754 1.00 0.00 187 HIS A C 40
ATOM 10432 O O . HIS A 1 30 ? 0.527 -2.669 -1.910 1.00 0.00 187 HIS A O 40
ATOM 10446 N N . ILE A 1 31 ? 1.147 -2.904 -4.056 1.00 0.00 188 ILE A N 40
ATOM 10447 C CA . ILE A 1 31 ? -0.244 -2.784 -4.605 1.00 0.00 188 ILE A CA 40
ATOM 10448 C C . ILE A 1 31 ? -0.831 -4.223 -4.830 1.00 0.00 188 ILE A C 40
ATOM 10449 O O . ILE A 1 31 ? -0.678 -4.830 -5.893 1.00 0.00 188 ILE A O 40
ATOM 10465 N N . GLU A 1 32 ? -1.507 -4.754 -3.798 1.00 0.00 189 GLU A N 40
ATOM 10466 C CA . GLU A 1 32 ? -2.104 -6.107 -3.789 1.00 0.00 189 GLU A CA 40
ATOM 10467 C C . GLU A 1 32 ? -3.646 -6.064 -3.996 1.00 0.00 189 GLU A C 40
ATOM 10468 O O . GLU A 1 32 ? -4.448 -5.556 -3.214 1.00 0.00 189 GLU A O 40
ATOM 10481 N N . VAL A 1 14 ? 5.759 -0.548 3.250 1.00 0.00 171 VAL A N 41
ATOM 10482 C CA . VAL A 1 14 ? 4.522 0.261 3.474 1.00 0.00 171 VAL A CA 41
ATOM 10483 C C . VAL A 1 14 ? 3.242 -0.529 2.998 1.00 0.00 171 VAL A C 41
ATOM 10484 O O . VAL A 1 14 ? 3.246 -1.054 1.881 1.00 0.00 171 VAL A O 41
ATOM 10497 N N . PRO A 1 15 ? 2.124 -0.657 3.781 1.00 0.00 172 PRO A N 41
ATOM 10498 C CA . PRO A 1 15 ? 0.876 -1.303 3.287 1.00 0.00 172 PRO A CA 41
ATOM 10499 C C . PRO A 1 15 ? -0.147 -0.263 2.702 1.00 0.00 172 PRO A C 41
ATOM 10500 O O . PRO A 1 15 ? -0.654 0.610 3.418 1.00 0.00 172 PRO A O 41
ATOM 10511 N N . CYS A 1 16 ? -0.488 -0.385 1.404 1.00 0.00 173 CYS A N 41
ATOM 10512 C CA . CYS A 1 16 ? -1.476 0.491 0.699 1.00 0.00 173 CYS A CA 41
ATOM 10513 C C . CYS A 1 16 ? -2.906 0.599 1.351 1.00 0.00 173 CYS A C 41
ATOM 10514 O O . CYS A 1 16 ? -3.512 1.673 1.306 1.00 0.00 173 CYS A O 41
ATOM 10521 N N . SER A 1 17 ? -3.403 -0.478 1.994 1.00 0.00 174 SER A N 41
ATOM 10522 C CA . SER A 1 17 ? -4.628 -0.439 2.858 1.00 0.00 174 SER A CA 41
ATOM 10523 C C . SER A 1 17 ? -4.681 0.574 4.052 1.00 0.00 174 SER A C 41
ATOM 10524 O O . SER A 1 17 ? -5.748 0.822 4.617 1.00 0.00 174 SER A O 41
ATOM 10532 N N . THR A 1 18 ? -3.533 1.143 4.421 1.00 0.00 175 THR A N 41
ATOM 10533 C CA . THR A 1 18 ? -3.399 2.177 5.487 1.00 0.00 175 THR A CA 41
ATOM 10534 C C . THR A 1 18 ? -3.160 3.635 4.944 1.00 0.00 175 THR A C 41
ATOM 10535 O O . THR A 1 18 ? -3.407 4.603 5.665 1.00 0.00 175 THR A O 41
ATOM 10546 N N . CYS A 1 19 ? -2.682 3.804 3.692 1.00 0.00 176 CYS A N 41
ATOM 10547 C CA . CYS A 1 19 ? -2.536 5.114 3.019 1.00 0.00 176 CYS A CA 41
ATOM 10548 C C . CYS A 1 19 ? -3.912 5.723 2.575 1.00 0.00 176 CYS A C 41
ATOM 10549 O O . CYS A 1 19 ? -4.151 6.915 2.772 1.00 0.00 176 CYS A O 41
ATOM 10556 N N . GLU A 1 20 ? -4.790 4.903 1.963 1.00 0.00 177 GLU A N 41
ATOM 10557 C CA . GLU A 1 20 ? -6.210 5.228 1.641 1.00 0.00 177 GLU A CA 41
ATOM 10558 C C . GLU A 1 20 ? -6.521 6.564 0.901 1.00 0.00 177 GLU A C 41
ATOM 10559 O O . GLU A 1 20 ? -7.420 7.334 1.249 1.00 0.00 177 GLU A O 41
ATOM 10572 N N . GLY A 1 21 ? -5.778 6.771 -0.185 1.00 0.00 178 GLY A N 41
ATOM 10573 C CA . GLY A 1 21 ? -5.868 8.008 -0.985 1.00 0.00 178 GLY A CA 41
ATOM 10574 C C . GLY A 1 21 ? -4.752 9.061 -0.815 1.00 0.00 178 GLY A C 41
ATOM 10575 O O . GLY A 1 21 ? -4.777 10.075 -1.514 1.00 0.00 178 GLY A O 41
ATOM 10579 N N . ASN A 1 22 ? -3.762 8.835 0.070 1.00 0.00 179 ASN A N 41
ATOM 10580 C CA . ASN A 1 22 ? -2.583 9.710 0.189 1.00 0.00 179 ASN A CA 41
ATOM 10581 C C . ASN A 1 22 ? -1.580 9.148 -0.802 1.00 0.00 179 ASN A C 41
ATOM 10582 O O . ASN A 1 22 ? -0.969 8.092 -0.602 1.00 0.00 179 ASN A O 41
ATOM 10593 N N . LEU A 1 23 ? -1.405 9.880 -1.877 1.00 0.00 180 LEU A N 41
ATOM 10594 C CA . LEU A 1 23 ? -0.612 9.369 -2.984 1.00 0.00 180 LEU A CA 41
ATOM 10595 C C . LEU A 1 23 ? 0.914 9.122 -2.765 1.00 0.00 180 LEU A C 41
ATOM 10596 O O . LEU A 1 23 ? 1.501 8.274 -3.427 1.00 0.00 180 LEU A O 41
ATOM 10612 N N . ALA A 1 24 ? 1.506 9.838 -1.812 1.00 0.00 181 ALA A N 41
ATOM 10613 C CA . ALA A 1 24 ? 2.865 9.554 -1.298 1.00 0.00 181 ALA A CA 41
ATOM 10614 C C . ALA A 1 24 ? 2.939 8.266 -0.410 1.00 0.00 181 ALA A C 41
ATOM 10615 O O . ALA A 1 24 ? 3.814 7.433 -0.629 1.00 0.00 181 ALA A O 41
ATOM 10622 N N . CYS A 1 25 ? 2.022 8.087 0.567 1.00 0.00 182 CYS A N 41
ATOM 10623 C CA . CYS A 1 25 ? 1.872 6.806 1.325 1.00 0.00 182 CYS A CA 41
ATOM 10624 C C . CYS A 1 25 ? 1.640 5.561 0.413 1.00 0.00 182 CYS A C 41
ATOM 10625 O O . CYS A 1 25 ? 2.289 4.520 0.537 1.00 0.00 182 CYS A O 41
ATOM 10632 N N . LEU A 1 26 ? 0.725 5.744 -0.533 1.00 0.00 183 LEU A N 41
ATOM 10633 C CA . LEU A 1 26 ? 0.457 4.818 -1.637 1.00 0.00 183 LEU A CA 41
ATOM 10634 C C . LEU A 1 26 ? 1.617 4.542 -2.659 1.00 0.00 183 LEU A C 41
ATOM 10635 O O . LEU A 1 26 ? 1.679 3.463 -3.249 1.00 0.00 183 LEU A O 41
ATOM 10651 N N . SER A 1 27 ? 2.492 5.527 -2.873 1.00 0.00 184 SER A N 41
ATOM 10652 C CA . SER A 1 27 ? 3.748 5.356 -3.668 1.00 0.00 184 SER A CA 41
ATOM 10653 C C . SER A 1 27 ? 4.859 4.501 -2.974 1.00 0.00 184 SER A C 41
ATOM 10654 O O . SER A 1 27 ? 5.684 3.897 -3.664 1.00 0.00 184 SER A O 41
ATOM 10662 N N . LEU A 1 28 ? 4.936 4.528 -1.631 1.00 0.00 185 LEU A N 41
ATOM 10663 C CA . LEU A 1 28 ? 5.840 3.631 -0.853 1.00 0.00 185 LEU A CA 41
ATOM 10664 C C . LEU A 1 28 ? 5.333 2.166 -0.864 1.00 0.00 185 LEU A C 41
ATOM 10665 O O . LEU A 1 28 ? 6.117 1.240 -1.100 1.00 0.00 185 LEU A O 41
ATOM 10681 N N . CYS A 1 29 ? 4.029 1.965 -0.618 1.00 0.00 186 CYS A N 41
ATOM 10682 C CA . CYS A 1 29 ? 3.434 0.647 -0.740 1.00 0.00 186 CYS A CA 41
ATOM 10683 C C . CYS A 1 29 ? 3.359 -0.023 -2.150 1.00 0.00 186 CYS A C 41
ATOM 10684 O O . CYS A 1 29 ? 3.442 0.568 -3.229 1.00 0.00 186 CYS A O 41
ATOM 10691 N N . HIS A 1 30 ? 3.114 -1.326 -2.053 1.00 0.00 187 HIS A N 41
ATOM 10692 C CA . HIS A 1 30 ? 2.989 -2.242 -3.198 1.00 0.00 187 HIS A CA 41
ATOM 10693 C C . HIS A 1 30 ? 1.471 -2.497 -3.457 1.00 0.00 187 HIS A C 41
ATOM 10694 O O . HIS A 1 30 ? 0.743 -3.040 -2.618 1.00 0.00 187 HIS A O 41
ATOM 10708 N 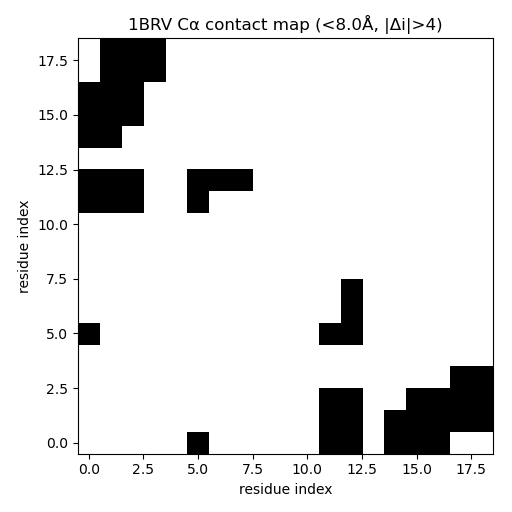N . ILE A 1 31 ? 1.012 -2.120 -4.648 1.00 0.00 188 ILE A N 41
ATOM 10709 C CA . ILE A 1 31 ? -0.428 -2.138 -5.018 1.00 0.00 188 ILE A CA 41
ATOM 10710 C C . ILE A 1 31 ? -0.936 -3.401 -5.810 1.00 0.00 188 ILE A C 41
ATOM 10711 O O . ILE A 1 31 ? -2.078 -3.818 -5.605 1.00 0.00 188 ILE A O 41
ATOM 10727 N N . GLU A 1 32 ? -0.132 -3.998 -6.712 1.00 0.00 189 GLU A N 41
ATOM 10728 C CA . GLU A 1 32 ? -0.499 -5.219 -7.466 1.00 0.00 189 GLU A CA 41
ATOM 10729 C C . GLU A 1 32 ? 0.771 -6.076 -7.748 1.00 0.00 189 GLU A C 41
ATOM 10730 O O . GLU A 1 32 ? 1.822 -5.642 -8.217 1.00 0.00 189 GLU A O 41
ATOM 10743 N N . VAL A 1 14 ? 3.918 2.064 5.562 1.00 0.00 171 VAL A N 42
ATOM 10744 C CA . VAL A 1 14 ? 3.690 2.137 4.098 1.00 0.00 171 VAL A CA 42
ATOM 10745 C C . VAL A 1 14 ? 2.549 1.328 3.376 1.00 0.00 171 VAL A C 42
ATOM 10746 O O . VAL A 1 14 ? 2.177 1.816 2.309 1.00 0.00 171 VAL A O 42
ATOM 10759 N N . PRO A 1 15 ? 1.965 0.173 3.816 1.00 0.00 172 PRO A N 42
ATOM 10760 C CA . PRO A 1 15 ? 0.927 -0.587 3.056 1.00 0.00 172 PRO A CA 42
ATOM 10761 C C . PRO A 1 15 ? -0.263 0.221 2.451 1.00 0.00 172 PRO A C 42
ATOM 10762 O O . PRO A 1 15 ? -0.859 1.066 3.125 1.00 0.00 172 PRO A O 42
ATOM 10773 N N . CYS A 1 16 ? -0.628 -0.064 1.193 1.00 0.00 173 CYS A N 42
ATOM 10774 C CA . CYS A 1 16 ? -1.682 0.679 0.452 1.00 0.00 173 CYS A CA 42
ATOM 10775 C C . CYS A 1 16 ? -3.115 0.654 1.085 1.00 0.00 173 CYS A C 42
ATOM 10776 O O . CYS A 1 16 ? -3.814 1.672 1.049 1.00 0.00 173 CYS A O 42
ATOM 10783 N N . SER A 1 17 ? -3.516 -0.468 1.712 1.00 0.00 174 SER A N 42
ATOM 10784 C CA . SER A 1 17 ? -4.716 -0.510 2.599 1.00 0.00 174 SER A CA 42
ATOM 10785 C C . SER A 1 17 ? -4.742 0.473 3.824 1.00 0.00 174 SER A C 42
ATOM 10786 O O . SER A 1 17 ? -5.814 0.793 4.341 1.00 0.00 174 SER A O 42
ATOM 10794 N N . THR A 1 18 ? -3.567 0.941 4.260 1.00 0.00 175 THR A N 42
ATOM 10795 C CA . THR A 1 18 ? -3.391 1.915 5.375 1.00 0.00 175 THR A CA 42
ATOM 10796 C C . THR A 1 18 ? -3.076 3.389 4.915 1.00 0.00 175 THR A C 42
ATOM 10797 O O . THR A 1 18 ? -3.280 4.322 5.694 1.00 0.00 175 THR A O 42
ATOM 10808 N N . CYS A 1 19 ? -2.588 3.621 3.674 1.00 0.00 176 CYS A N 42
ATOM 10809 C CA . CYS A 1 19 ? -2.409 4.971 3.082 1.00 0.00 176 CYS A CA 42
ATOM 10810 C C . CYS A 1 19 ? -3.771 5.668 2.731 1.00 0.00 176 CYS A C 42
ATOM 10811 O O . CYS A 1 19 ? -3.929 6.870 2.946 1.00 0.00 176 CYS A O 42
ATOM 10818 N N . GLU A 1 20 ? -4.729 4.904 2.169 1.00 0.00 177 GLU A N 42
ATOM 10819 C CA . GLU A 1 20 ? -6.151 5.300 1.969 1.00 0.00 177 GLU A CA 42
ATOM 10820 C C . GLU A 1 20 ? -6.449 6.619 1.197 1.00 0.00 177 GLU A C 42
ATOM 10821 O O . GLU A 1 20 ? -7.268 7.454 1.590 1.00 0.00 177 GLU A O 42
ATOM 10834 N N . GLY A 1 21 ? -5.798 6.746 0.039 1.00 0.00 178 GLY A N 42
ATOM 10835 C CA . GLY A 1 21 ? -5.903 7.964 -0.791 1.00 0.00 178 GLY A CA 42
ATOM 10836 C C . GLY A 1 21 ? -4.770 9.008 -0.683 1.00 0.00 178 GLY A C 42
ATOM 10837 O O . GLY A 1 21 ? -4.815 10.014 -1.392 1.00 0.00 178 GLY A O 42
ATOM 10841 N N . ASN A 1 22 ? -3.744 8.779 0.158 1.00 0.00 179 ASN A N 42
ATOM 10842 C CA . ASN A 1 22 ? -2.566 9.659 0.243 1.00 0.00 179 ASN A CA 42
ATOM 10843 C C . ASN A 1 22 ? -1.573 9.138 -0.781 1.00 0.00 179 ASN A C 42
ATOM 10844 O O . ASN A 1 22 ? -0.915 8.107 -0.601 1.00 0.00 179 ASN A O 42
ATOM 10855 N N . LEU A 1 23 ? -1.449 9.878 -1.860 1.00 0.00 180 LEU A N 42
ATOM 10856 C CA . LEU A 1 23 ? -0.643 9.408 -2.981 1.00 0.00 180 LEU A CA 42
ATOM 10857 C C . LEU A 1 23 ? 0.891 9.195 -2.774 1.00 0.00 180 LEU A C 42
ATOM 10858 O O . LEU A 1 23 ? 1.503 8.366 -3.443 1.00 0.00 180 LEU A O 42
ATOM 10874 N N . ALA A 1 24 ? 1.459 9.914 -1.809 1.00 0.00 181 ALA A N 42
ATOM 10875 C CA . ALA A 1 24 ? 2.818 9.664 -1.286 1.00 0.00 181 ALA A CA 42
ATOM 10876 C C . ALA A 1 24 ? 2.920 8.321 -0.477 1.00 0.00 181 ALA A C 42
ATOM 10877 O O . ALA A 1 24 ? 3.770 7.493 -0.795 1.00 0.00 181 ALA A O 42
ATOM 10884 N N . CYS A 1 25 ? 2.035 8.080 0.515 1.00 0.00 182 CYS A N 42
ATOM 10885 C CA . CYS A 1 25 ? 1.923 6.772 1.236 1.00 0.00 182 CYS A CA 42
ATOM 10886 C C . CYS A 1 25 ? 1.687 5.542 0.310 1.00 0.00 182 CYS A C 42
ATOM 10887 O O . CYS A 1 25 ? 2.410 4.545 0.348 1.00 0.00 182 CYS A O 42
ATOM 10894 N N . LEU A 1 26 ? 0.687 5.684 -0.552 1.00 0.00 183 LEU A N 42
ATOM 10895 C CA . LEU A 1 26 ? 0.379 4.758 -1.653 1.00 0.00 183 LEU A CA 42
ATOM 10896 C C . LEU A 1 26 ? 1.528 4.495 -2.700 1.00 0.00 183 LEU A C 42
ATOM 10897 O O . LEU A 1 26 ? 1.593 3.413 -3.280 1.00 0.00 183 LEU A O 42
ATOM 10913 N N . SER A 1 27 ? 2.390 5.492 -2.961 1.00 0.00 184 SER A N 42
ATOM 10914 C CA . SER A 1 27 ? 3.625 5.316 -3.797 1.00 0.00 184 SER A CA 42
ATOM 10915 C C . SER A 1 27 ? 4.749 4.457 -3.111 1.00 0.00 184 SER A C 42
ATOM 10916 O O . SER A 1 27 ? 5.427 3.681 -3.787 1.00 0.00 184 SER A O 42
ATOM 10924 N N . LEU A 1 28 ? 4.961 4.602 -1.788 1.00 0.00 185 LEU A N 42
ATOM 10925 C CA . LEU A 1 28 ? 5.886 3.717 -0.998 1.00 0.00 185 LEU A CA 42
ATOM 10926 C C . LEU A 1 28 ? 5.427 2.247 -0.748 1.00 0.00 185 LEU A C 42
ATOM 10927 O O . LEU A 1 28 ? 6.233 1.386 -0.378 1.00 0.00 185 LEU A O 42
ATOM 10943 N N . CYS A 1 29 ? 4.134 1.987 -0.924 1.00 0.00 186 CYS A N 42
ATOM 10944 C CA . CYS A 1 29 ? 3.519 0.734 -0.553 1.00 0.00 186 CYS A CA 42
ATOM 10945 C C . CYS A 1 29 ? 3.701 -0.590 -1.357 1.00 0.00 186 CYS A C 42
ATOM 10946 O O . CYS A 1 29 ? 4.048 -0.676 -2.537 1.00 0.00 186 CYS A O 42
ATOM 10953 N N . HIS A 1 30 ? 3.269 -1.627 -0.639 1.00 0.00 187 HIS A N 42
ATOM 10954 C CA . HIS A 1 30 ? 3.114 -3.004 -1.157 1.00 0.00 187 HIS A CA 42
ATOM 10955 C C . HIS A 1 30 ? 1.609 -3.190 -1.571 1.00 0.00 187 HIS A C 42
ATOM 10956 O O . HIS A 1 30 ? 0.687 -2.900 -0.795 1.00 0.00 187 HIS A O 42
ATOM 10970 N N . ILE A 1 31 ? 1.350 -3.717 -2.777 1.00 0.00 188 ILE A N 42
ATOM 10971 C CA . ILE A 1 31 ? -0.045 -3.858 -3.311 1.00 0.00 188 ILE A CA 42
ATOM 10972 C C . ILE A 1 31 ? -0.568 -5.300 -2.983 1.00 0.00 188 ILE A C 42
ATOM 10973 O O . ILE A 1 31 ? -0.306 -6.266 -3.706 1.00 0.00 188 ILE A O 42
ATOM 10989 N N . GLU A 1 32 ? -1.306 -5.432 -1.866 1.00 0.00 189 GLU A N 42
ATOM 10990 C CA . GLU A 1 32 ? -1.878 -6.714 -1.400 1.00 0.00 189 GLU A CA 42
ATOM 10991 C C . GLU A 1 32 ? -3.195 -6.462 -0.607 1.00 0.00 189 GLU A C 42
ATOM 10992 O O . GLU A 1 32 ? -3.305 -5.691 0.346 1.00 0.00 189 GLU A O 42
ATOM 11005 N N . VAL A 1 14 ? 5.306 -0.091 4.274 1.00 0.00 171 VAL A N 43
ATOM 11006 C CA . VAL A 1 14 ? 4.161 0.781 3.878 1.00 0.00 171 VAL A CA 43
ATOM 11007 C C . VAL A 1 14 ? 3.007 -0.106 3.279 1.00 0.00 171 VAL A C 43
ATOM 11008 O O . VAL A 1 14 ? 3.148 -0.603 2.161 1.00 0.00 171 VAL A O 43
ATOM 11021 N N . PRO A 1 15 ? 1.853 -0.369 3.964 1.00 0.00 172 PRO A N 43
ATOM 11022 C CA . PRO A 1 15 ? 0.710 -1.099 3.346 1.00 0.00 172 PRO A CA 43
ATOM 11023 C C . PRO A 1 15 ? -0.273 -0.131 2.604 1.00 0.00 172 PRO A C 43
ATOM 11024 O O . PRO A 1 15 ? -0.841 0.772 3.231 1.00 0.00 172 PRO A O 43
ATOM 11035 N N . CYS A 1 16 ? -0.532 -0.329 1.297 1.00 0.00 173 CYS A N 43
ATOM 11036 C CA . CYS A 1 16 ? -1.512 0.494 0.522 1.00 0.00 173 CYS A CA 43
ATOM 11037 C C . CYS A 1 16 ? -2.980 0.528 1.072 1.00 0.00 173 CYS A C 43
ATOM 11038 O O . CYS A 1 16 ? -3.618 1.585 1.041 1.00 0.00 173 CYS A O 43
ATOM 11045 N N . SER A 1 17 ? -3.481 -0.585 1.638 1.00 0.00 174 SER A N 43
ATOM 11046 C CA . SER A 1 17 ? -4.744 -0.589 2.442 1.00 0.00 174 SER A CA 43
ATOM 11047 C C . SER A 1 17 ? -4.835 0.395 3.662 1.00 0.00 174 SER A C 43
ATOM 11048 O O . SER A 1 17 ? -5.931 0.683 4.144 1.00 0.00 174 SER A O 43
ATOM 11056 N N . THR A 1 18 ? -3.690 0.889 4.145 1.00 0.00 175 THR A N 43
ATOM 11057 C CA . THR A 1 18 ? -3.584 1.852 5.279 1.00 0.00 175 THR A CA 43
ATOM 11058 C C . THR A 1 18 ? -3.178 3.322 4.880 1.00 0.00 175 THR A C 43
ATOM 11059 O O . THR A 1 18 ? -3.271 4.219 5.719 1.00 0.00 175 THR A O 43
ATOM 11070 N N . CYS A 1 19 ? -2.734 3.600 3.630 1.00 0.00 176 CYS A N 43
ATOM 11071 C CA . CYS A 1 19 ? -2.453 4.977 3.139 1.00 0.00 176 CYS A CA 43
ATOM 11072 C C . CYS A 1 19 ? -3.723 5.861 2.861 1.00 0.00 176 CYS A C 43
ATOM 11073 O O . CYS A 1 19 ? -3.636 7.089 2.880 1.00 0.00 176 CYS A O 43
ATOM 11080 N N . GLU A 1 20 ? -4.886 5.237 2.595 1.00 0.00 177 GLU A N 43
ATOM 11081 C CA . GLU A 1 20 ? -6.221 5.884 2.479 1.00 0.00 177 GLU A CA 43
ATOM 11082 C C . GLU A 1 20 ? -6.408 7.046 1.459 1.00 0.00 177 GLU A C 43
ATOM 11083 O O . GLU A 1 20 ? -7.052 8.065 1.727 1.00 0.00 177 GLU A O 43
ATOM 11096 N N . GLY A 1 21 ? -5.892 6.836 0.242 1.00 0.00 178 GLY A N 43
ATOM 11097 C CA . GLY A 1 21 ? -5.936 7.885 -0.800 1.00 0.00 178 GLY A CA 43
ATOM 11098 C C . GLY A 1 21 ? -4.812 8.947 -0.781 1.00 0.00 178 GLY A C 43
ATOM 11099 O O . GLY A 1 21 ? -4.876 9.910 -1.546 1.00 0.00 178 GLY A O 43
ATOM 11103 N N . ASN A 1 22 ? -3.773 8.768 0.056 1.00 0.00 179 ASN A N 43
ATOM 11104 C CA . ASN A 1 22 ? -2.608 9.662 0.097 1.00 0.00 179 ASN A CA 43
ATOM 11105 C C . ASN A 1 22 ? -1.618 9.104 -0.906 1.00 0.00 179 ASN A C 43
ATOM 11106 O O . ASN A 1 22 ? -0.961 8.079 -0.690 1.00 0.00 179 ASN A O 43
ATOM 11117 N N . LEU A 1 23 ? -1.498 9.807 -2.008 1.00 0.00 180 LEU A N 43
ATOM 11118 C CA . LEU A 1 23 ? -0.690 9.303 -3.110 1.00 0.00 180 LEU A CA 43
ATOM 11119 C C . LEU A 1 23 ? 0.846 9.115 -2.889 1.00 0.00 180 LEU A C 43
ATOM 11120 O O . LEU A 1 23 ? 1.470 8.278 -3.533 1.00 0.00 180 LEU A O 43
ATOM 11136 N N . ALA A 1 24 ? 1.406 9.867 -1.943 1.00 0.00 181 ALA A N 43
ATOM 11137 C CA . ALA A 1 24 ? 2.767 9.641 -1.410 1.00 0.00 181 ALA A CA 43
ATOM 11138 C C . ALA A 1 24 ? 2.871 8.327 -0.555 1.00 0.00 181 ALA A C 43
ATOM 11139 O O . ALA A 1 24 ? 3.725 7.492 -0.841 1.00 0.00 181 ALA A O 43
ATOM 11146 N N . CYS A 1 25 ? 1.987 8.114 0.447 1.00 0.00 182 CYS A N 43
ATOM 11147 C CA . CYS A 1 25 ? 1.875 6.824 1.200 1.00 0.00 182 CYS A CA 43
ATOM 11148 C C . CYS A 1 25 ? 1.654 5.570 0.305 1.00 0.00 182 CYS A C 43
ATOM 11149 O O . CYS A 1 25 ? 2.373 4.573 0.376 1.00 0.00 182 CYS A O 43
ATOM 11156 N N . LEU A 1 26 ? 0.668 5.682 -0.569 1.00 0.00 183 LEU A N 43
ATOM 11157 C CA . LEU A 1 26 ? 0.387 4.720 -1.646 1.00 0.00 183 LEU A CA 43
ATOM 11158 C C . LEU A 1 26 ? 1.528 4.461 -2.700 1.00 0.00 183 LEU A C 43
ATOM 11159 O O . LEU A 1 26 ? 1.576 3.389 -3.303 1.00 0.00 183 LEU A O 43
ATOM 11175 N N . SER A 1 27 ? 2.399 5.450 -2.950 1.00 0.00 184 SER A N 43
ATOM 11176 C CA . SER A 1 27 ? 3.626 5.275 -3.790 1.00 0.00 184 SER A CA 43
ATOM 11177 C C . SER A 1 27 ? 4.795 4.506 -3.082 1.00 0.00 184 SER A C 43
ATOM 11178 O O . SER A 1 27 ? 5.566 3.823 -3.761 1.00 0.00 184 SER A O 43
ATOM 11186 N N . LEU A 1 28 ? 4.979 4.673 -1.760 1.00 0.00 185 LEU A N 43
ATOM 11187 C CA . LEU A 1 28 ? 5.939 3.848 -0.959 1.00 0.00 185 LEU A CA 43
ATOM 11188 C C . LEU A 1 28 ? 5.508 2.366 -0.769 1.00 0.00 185 LEU A C 43
ATOM 11189 O O . LEU A 1 28 ? 6.356 1.471 -0.711 1.00 0.00 185 LEU A O 43
ATOM 11205 N N . CYS A 1 29 ? 4.201 2.129 -0.625 1.00 0.00 186 CYS A N 43
ATOM 11206 C CA . CYS A 1 29 ? 3.663 0.795 -0.459 1.00 0.00 186 CYS A CA 43
ATOM 11207 C C . CYS A 1 29 ? 3.907 -0.409 -1.430 1.00 0.00 186 CYS A C 43
ATOM 11208 O O . CYS A 1 29 ? 4.273 -0.304 -2.602 1.00 0.00 186 CYS A O 43
ATOM 11215 N N . HIS A 1 30 ? 3.504 -1.568 -0.888 1.00 0.00 187 HIS A N 43
ATOM 11216 C CA . HIS A 1 30 ? 3.477 -2.860 -1.612 1.00 0.00 187 HIS A CA 43
ATOM 11217 C C . HIS A 1 30 ? 2.018 -3.038 -2.159 1.00 0.00 187 HIS A C 43
ATOM 11218 O O . HIS A 1 30 ? 1.053 -3.172 -1.393 1.00 0.00 187 HIS A O 43
ATOM 11232 N N . ILE A 1 31 ? 1.855 -3.056 -3.487 1.00 0.00 188 ILE A N 43
ATOM 11233 C CA . ILE A 1 31 ? 0.501 -3.096 -4.132 1.00 0.00 188 ILE A CA 43
ATOM 11234 C C . ILE A 1 31 ? 0.153 -4.586 -4.482 1.00 0.00 188 ILE A C 43
ATOM 11235 O O . ILE A 1 31 ? 0.447 -5.086 -5.571 1.00 0.00 188 ILE A O 43
ATOM 11251 N N . GLU A 1 32 ? -0.486 -5.287 -3.531 1.00 0.00 189 GLU A N 43
ATOM 11252 C CA . GLU A 1 32 ? -0.861 -6.719 -3.684 1.00 0.00 189 GLU A CA 43
ATOM 11253 C C . GLU A 1 32 ? -2.086 -7.015 -4.606 1.00 0.00 189 GLU A C 43
ATOM 11254 O O . GLU A 1 32 ? -2.124 -7.948 -5.403 1.00 0.00 189 GLU A O 43
ATOM 11267 N N . VAL A 1 14 ? 4.067 1.805 5.576 1.00 0.00 171 VAL A N 44
ATOM 11268 C CA . VAL A 1 14 ? 3.725 2.024 4.149 1.00 0.00 171 VAL A CA 44
ATOM 11269 C C . VAL A 1 14 ? 2.586 1.216 3.416 1.00 0.00 171 VAL A C 44
ATOM 11270 O O . VAL A 1 14 ? 2.255 1.695 2.331 1.00 0.00 171 VAL A O 44
ATOM 11283 N N . PRO A 1 15 ? 1.935 0.094 3.857 1.00 0.00 172 PRO A N 44
ATOM 11284 C CA . PRO A 1 15 ? 0.891 -0.632 3.067 1.00 0.00 172 PRO A CA 44
ATOM 11285 C C . PRO A 1 15 ? -0.269 0.210 2.443 1.00 0.00 172 PRO A C 44
ATOM 11286 O O . PRO A 1 15 ? -0.849 1.073 3.110 1.00 0.00 172 PRO A O 44
ATOM 11297 N N . CYS A 1 16 ? -0.644 -0.072 1.185 1.00 0.00 173 CYS A N 44
ATOM 11298 C CA . CYS A 1 16 ? -1.678 0.696 0.440 1.00 0.00 173 CYS A CA 44
ATOM 11299 C C . CYS A 1 16 ? -3.111 0.695 1.076 1.00 0.00 173 CYS A C 44
ATOM 11300 O O . CYS A 1 16 ? -3.780 1.733 1.068 1.00 0.00 173 CYS A O 44
ATOM 11307 N N . SER A 1 17 ? -3.544 -0.429 1.682 1.00 0.00 174 SER A N 44
ATOM 11308 C CA . SER A 1 17 ? -4.752 -0.457 2.562 1.00 0.00 174 SER A CA 44
ATOM 11309 C C . SER A 1 17 ? -4.765 0.506 3.799 1.00 0.00 174 SER A C 44
ATOM 11310 O O . SER A 1 17 ? -5.830 0.816 4.333 1.00 0.00 174 SER A O 44
ATOM 11318 N N . THR A 1 18 ? -3.583 0.943 4.245 1.00 0.00 175 THR A N 44
ATOM 11319 C CA . THR A 1 18 ? -3.395 1.904 5.369 1.00 0.00 175 THR A CA 44
ATOM 11320 C C . THR A 1 18 ? -3.062 3.378 4.918 1.00 0.00 175 THR A C 44
ATOM 11321 O O . THR A 1 18 ? -3.239 4.307 5.707 1.00 0.00 175 THR A O 44
ATOM 11332 N N . CYS A 1 19 ? -2.587 3.612 3.672 1.00 0.00 176 CYS A N 44
ATOM 11333 C CA . CYS A 1 19 ? -2.404 4.963 3.085 1.00 0.00 176 CYS A CA 44
ATOM 11334 C C . CYS A 1 19 ? -3.765 5.664 2.740 1.00 0.00 176 CYS A C 44
ATOM 11335 O O . CYS A 1 19 ? -3.919 6.867 2.957 1.00 0.00 176 CYS A O 44
ATOM 11342 N N . GLU A 1 20 ? -4.729 4.905 2.181 1.00 0.00 177 GLU A N 44
ATOM 11343 C CA . GLU A 1 20 ? -6.151 5.307 1.985 1.00 0.00 177 GLU A CA 44
ATOM 11344 C C . GLU A 1 20 ? -6.445 6.627 1.213 1.00 0.00 177 GLU A C 44
ATOM 11345 O O . GLU A 1 20 ? -7.259 7.466 1.609 1.00 0.00 177 GLU A O 44
ATOM 11358 N N . GLY A 1 21 ? -5.798 6.750 0.052 1.00 0.00 178 GLY A N 44
ATOM 11359 C CA . GLY A 1 21 ? -5.902 7.968 -0.778 1.00 0.00 178 GLY A CA 44
ATOM 11360 C C . GLY A 1 21 ? -4.765 9.009 -0.672 1.00 0.00 178 GLY A C 44
ATOM 11361 O O . GLY A 1 21 ? -4.809 10.015 -1.381 1.00 0.00 178 GLY A O 44
ATOM 11365 N N . ASN A 1 22 ? -3.737 8.777 0.167 1.00 0.00 179 ASN A N 44
ATOM 11366 C CA . ASN A 1 22 ? -2.556 9.653 0.246 1.00 0.00 179 ASN A CA 44
ATOM 11367 C C . ASN A 1 22 ? -1.570 9.129 -0.783 1.00 0.00 179 ASN A C 44
ATOM 11368 O O . ASN A 1 22 ? -0.916 8.095 -0.607 1.00 0.00 179 ASN A O 44
ATOM 11379 N N . LEU A 1 23 ? -1.445 9.871 -1.861 1.00 0.00 180 LEU A N 44
ATOM 11380 C CA . LEU A 1 23 ? -0.640 9.404 -2.984 1.00 0.00 180 LEU A CA 44
ATOM 11381 C C . LEU A 1 23 ? 0.894 9.193 -2.778 1.00 0.00 180 LEU A C 44
ATOM 11382 O O . LEU A 1 23 ? 1.509 8.371 -3.452 1.00 0.00 180 LEU A O 44
ATOM 11398 N N . ALA A 1 24 ? 1.460 9.906 -1.808 1.00 0.00 181 ALA A N 44
ATOM 11399 C CA . ALA A 1 24 ? 2.819 9.649 -1.288 1.00 0.00 181 ALA A CA 44
ATOM 11400 C C . ALA A 1 24 ? 2.911 8.297 -0.494 1.00 0.00 181 ALA A C 44
ATOM 11401 O O . ALA A 1 24 ? 3.736 7.455 -0.839 1.00 0.00 181 ALA A O 44
ATOM 11408 N N . CYS A 1 25 ? 2.039 8.059 0.511 1.00 0.00 182 CYS A N 44
ATOM 11409 C CA . CYS A 1 25 ? 1.925 6.749 1.227 1.00 0.00 182 CYS A CA 44
ATOM 11410 C C . CYS A 1 25 ? 1.679 5.518 0.305 1.00 0.00 182 CYS A C 44
ATOM 11411 O O . CYS A 1 25 ? 2.390 4.512 0.349 1.00 0.00 182 CYS A O 44
ATOM 11418 N N . LEU A 1 26 ? 0.679 5.667 -0.555 1.00 0.00 183 LEU A N 44
ATOM 11419 C CA . LEU A 1 26 ? 0.359 4.740 -1.652 1.00 0.00 183 LEU A CA 44
ATOM 11420 C C . LEU A 1 26 ? 1.504 4.463 -2.697 1.00 0.00 183 LEU A C 44
ATOM 11421 O O . LEU A 1 26 ? 1.584 3.362 -3.240 1.00 0.00 183 LEU A O 44
ATOM 11437 N N . SER A 1 27 ? 2.348 5.465 -2.996 1.00 0.00 184 SER A N 44
ATOM 11438 C CA . SER A 1 27 ? 3.575 5.276 -3.836 1.00 0.00 184 SER A CA 44
ATOM 11439 C C . SER A 1 27 ? 4.737 4.484 -3.133 1.00 0.00 184 SER A C 44
ATOM 11440 O O . SER A 1 27 ? 5.508 3.810 -3.820 1.00 0.00 184 SER A O 44
ATOM 11448 N N . LEU A 1 28 ? 4.902 4.602 -1.803 1.00 0.00 185 LEU A N 44
ATOM 11449 C CA . LEU A 1 28 ? 5.851 3.747 -1.010 1.00 0.00 185 LEU A CA 44
ATOM 11450 C C . LEU A 1 28 ? 5.413 2.274 -0.758 1.00 0.00 185 LEU A C 44
ATOM 11451 O O . LEU A 1 28 ? 6.245 1.414 -0.453 1.00 0.00 185 LEU A O 44
ATOM 11467 N N . CYS A 1 29 ? 4.112 2.008 -0.858 1.00 0.00 186 CYS A N 44
ATOM 11468 C CA . CYS A 1 29 ? 3.537 0.729 -0.504 1.00 0.00 186 CYS A CA 44
ATOM 11469 C C . CYS A 1 29 ? 3.796 -0.584 -1.306 1.00 0.00 186 CYS A C 44
ATOM 11470 O O . CYS A 1 29 ? 4.221 -0.647 -2.461 1.00 0.00 186 CYS A O 44
ATOM 11477 N N . HIS A 1 30 ? 3.342 -1.643 -0.632 1.00 0.00 187 HIS A N 44
ATOM 11478 C CA . HIS A 1 30 ? 3.235 -3.013 -1.180 1.00 0.00 187 HIS A CA 44
ATOM 11479 C C . HIS A 1 30 ? 1.753 -3.136 -1.687 1.00 0.00 187 HIS A C 44
ATOM 11480 O O . HIS A 1 30 ? 0.794 -2.983 -0.914 1.00 0.00 187 HIS A O 44
ATOM 11494 N N . ILE A 1 31 ? 1.549 -3.455 -2.973 1.00 0.00 188 ILE A N 44
ATOM 11495 C CA . ILE A 1 31 ? 0.177 -3.480 -3.582 1.00 0.00 188 ILE A CA 44
ATOM 11496 C C . ILE A 1 31 ? -0.372 -4.947 -3.482 1.00 0.00 188 ILE A C 44
ATOM 11497 O O . ILE A 1 31 ? -0.189 -5.786 -4.366 1.00 0.00 188 ILE A O 44
ATOM 11513 N N . GLU A 1 32 ? -1.048 -5.227 -2.356 1.00 0.00 189 GLU A N 44
ATOM 11514 C CA . GLU A 1 32 ? -1.563 -6.576 -2.016 1.00 0.00 189 GLU A CA 44
ATOM 11515 C C . GLU A 1 32 ? -2.980 -6.872 -2.589 1.00 0.00 189 GLU A C 44
ATOM 11516 O O . GLU A 1 32 ? -3.244 -7.850 -3.281 1.00 0.00 189 GLU A O 44
ATOM 11529 N N . VAL A 1 14 ? 5.100 0.151 5.005 1.00 0.00 171 VAL A N 45
ATOM 11530 C CA . VAL A 1 14 ? 4.396 0.815 3.882 1.00 0.00 171 VAL A CA 45
ATOM 11531 C C . VAL A 1 14 ? 3.266 -0.101 3.269 1.00 0.00 171 VAL A C 45
ATOM 11532 O O . VAL A 1 14 ? 3.487 -0.727 2.229 1.00 0.00 171 VAL A O 45
ATOM 11545 N N . PRO A 1 15 ? 2.030 -0.213 3.853 1.00 0.00 172 PRO A N 45
ATOM 11546 C CA . PRO A 1 15 ? 0.912 -0.991 3.248 1.00 0.00 172 PRO A CA 45
ATOM 11547 C C . PRO A 1 15 ? -0.195 -0.064 2.634 1.00 0.00 172 PRO A C 45
ATOM 11548 O O . PRO A 1 15 ? -0.788 0.765 3.336 1.00 0.00 172 PRO A O 45
ATOM 11559 N N . CYS A 1 16 ? -0.521 -0.229 1.338 1.00 0.00 173 CYS A N 45
ATOM 11560 C CA . CYS A 1 16 ? -1.552 0.588 0.630 1.00 0.00 173 CYS A CA 45
ATOM 11561 C C . CYS A 1 16 ? -2.998 0.587 1.237 1.00 0.00 173 CYS A C 45
ATOM 11562 O O . CYS A 1 16 ? -3.667 1.625 1.197 1.00 0.00 173 CYS A O 45
ATOM 11569 N N . SER A 1 17 ? -3.448 -0.529 1.846 1.00 0.00 174 SER A N 45
ATOM 11570 C CA . SER A 1 17 ? -4.691 -0.553 2.687 1.00 0.00 174 SER A CA 45
ATOM 11571 C C . SER A 1 17 ? -4.788 0.448 3.894 1.00 0.00 174 SER A C 45
ATOM 11572 O O . SER A 1 17 ? -5.876 0.683 4.420 1.00 0.00 174 SER A O 45
ATOM 11580 N N . THR A 1 18 ? -3.656 1.025 4.308 1.00 0.00 175 THR A N 45
ATOM 11581 C CA . THR A 1 18 ? -3.565 2.036 5.400 1.00 0.00 175 THR A CA 45
ATOM 11582 C C . THR A 1 18 ? -3.262 3.499 4.905 1.00 0.00 175 THR A C 45
ATOM 11583 O O . THR A 1 18 ? -3.548 4.451 5.633 1.00 0.00 175 THR A O 45
ATOM 11594 N N . CYS A 1 19 ? -2.686 3.702 3.695 1.00 0.00 176 CYS A N 45
ATOM 11595 C CA . CYS A 1 19 ? -2.504 5.041 3.078 1.00 0.00 176 CYS A CA 45
ATOM 11596 C C . CYS A 1 19 ? -3.863 5.709 2.658 1.00 0.00 176 CYS A C 45
ATOM 11597 O O . CYS A 1 19 ? -4.047 6.911 2.851 1.00 0.00 176 CYS A O 45
ATOM 11604 N N . GLU A 1 20 ? -4.787 4.922 2.069 1.00 0.00 177 GLU A N 45
ATOM 11605 C CA . GLU A 1 20 ? -6.201 5.294 1.783 1.00 0.00 177 GLU A CA 45
ATOM 11606 C C . GLU A 1 20 ? -6.492 6.641 1.063 1.00 0.00 177 GLU A C 45
ATOM 11607 O O . GLU A 1 20 ? -7.357 7.435 1.440 1.00 0.00 177 GLU A O 45
ATOM 11620 N N . GLY A 1 21 ? -5.772 6.833 -0.042 1.00 0.00 178 GLY A N 45
ATOM 11621 C CA . GLY A 1 21 ? -5.860 8.074 -0.835 1.00 0.00 178 GLY A CA 45
ATOM 11622 C C . GLY A 1 21 ? -4.725 9.109 -0.691 1.00 0.00 178 GLY A C 45
ATOM 11623 O O . GLY A 1 21 ? -4.747 10.120 -1.394 1.00 0.00 178 GLY A O 45
ATOM 11627 N N . ASN A 1 22 ? -3.721 8.870 0.174 1.00 0.00 179 ASN A N 45
ATOM 11628 C CA . ASN A 1 22 ? -2.534 9.734 0.276 1.00 0.00 179 ASN A CA 45
ATOM 11629 C C . ASN A 1 22 ? -1.548 9.193 -0.746 1.00 0.00 179 ASN A C 45
ATOM 11630 O O . ASN A 1 22 ? -0.906 8.152 -0.565 1.00 0.00 179 ASN A O 45
ATOM 11641 N N . LEU A 1 23 ? -1.424 9.925 -1.830 1.00 0.00 180 LEU A N 45
ATOM 11642 C CA . LEU A 1 23 ? -0.640 9.435 -2.956 1.00 0.00 180 LEU A CA 45
ATOM 11643 C C . LEU A 1 23 ? 0.892 9.205 -2.762 1.00 0.00 180 LEU A C 45
ATOM 11644 O O . LEU A 1 23 ? 1.484 8.367 -3.436 1.00 0.00 180 LEU A O 45
ATOM 11660 N N . ALA A 1 24 ? 1.483 9.917 -1.805 1.00 0.00 181 ALA A N 45
ATOM 11661 C CA . ALA A 1 24 ? 2.845 9.648 -1.297 1.00 0.00 181 ALA A CA 45
ATOM 11662 C C . ALA A 1 24 ? 2.931 8.310 -0.476 1.00 0.00 181 ALA A C 45
ATOM 11663 O O . ALA A 1 24 ? 3.755 7.459 -0.802 1.00 0.00 181 ALA A O 45
ATOM 11670 N N . CYS A 1 25 ? 2.059 8.098 0.535 1.00 0.00 182 CYS A N 45
ATOM 11671 C CA . CYS A 1 25 ? 1.928 6.799 1.272 1.00 0.00 182 CYS A CA 45
ATOM 11672 C C . CYS A 1 25 ? 1.684 5.554 0.366 1.00 0.00 182 CYS A C 45
ATOM 11673 O O . CYS A 1 25 ? 2.363 4.528 0.454 1.00 0.00 182 CYS A O 45
ATOM 11680 N N . LEU A 1 26 ? 0.714 5.714 -0.524 1.00 0.00 183 LEU A N 45
ATOM 11681 C CA . LEU A 1 26 ? 0.402 4.783 -1.618 1.00 0.00 183 LEU A CA 45
ATOM 11682 C C . LEU A 1 26 ? 1.536 4.528 -2.678 1.00 0.00 183 LEU A C 45
ATOM 11683 O O . LEU A 1 26 ? 1.607 3.438 -3.243 1.00 0.00 183 LEU A O 45
ATOM 11699 N N . SER A 1 27 ? 2.374 5.536 -2.972 1.00 0.00 184 SER A N 45
ATOM 11700 C CA . SER A 1 27 ? 3.586 5.369 -3.843 1.00 0.00 184 SER A CA 45
ATOM 11701 C C . SER A 1 27 ? 4.735 4.519 -3.196 1.00 0.00 184 SER A C 45
ATOM 11702 O O . SER A 1 27 ? 5.428 3.787 -3.905 1.00 0.00 184 SER A O 45
ATOM 11710 N N . LEU A 1 28 ? 4.956 4.629 -1.872 1.00 0.00 185 LEU A N 45
ATOM 11711 C CA . LEU A 1 28 ? 5.909 3.746 -1.127 1.00 0.00 185 LEU A CA 45
ATOM 11712 C C . LEU A 1 28 ? 5.478 2.258 -0.965 1.00 0.00 185 LEU A C 45
ATOM 11713 O O . LEU A 1 28 ? 6.324 1.362 -0.890 1.00 0.00 185 LEU A O 45
ATOM 11729 N N . CYS A 1 29 ? 4.170 2.019 -0.869 1.00 0.00 186 CYS A N 45
ATOM 11730 C CA . CYS A 1 29 ? 3.620 0.723 -0.550 1.00 0.00 186 CYS A CA 45
ATOM 11731 C C . CYS A 1 29 ? 3.762 -0.568 -1.422 1.00 0.00 186 CYS A C 45
ATOM 11732 O O . CYS A 1 29 ? 4.060 -0.589 -2.618 1.00 0.00 186 CYS A O 45
ATOM 11739 N N . HIS A 1 30 ? 3.324 -1.641 -0.751 1.00 0.00 187 HIS A N 45
ATOM 11740 C CA . HIS A 1 30 ? 3.125 -2.978 -1.356 1.00 0.00 187 HIS A CA 45
ATOM 11741 C C . HIS A 1 30 ? 1.631 -3.059 -1.835 1.00 0.00 187 HIS A C 45
ATOM 11742 O O . HIS A 1 30 ? 0.698 -2.699 -1.100 1.00 0.00 187 HIS A O 45
ATOM 11756 N N . ILE A 1 31 ? 1.375 -3.612 -3.031 1.00 0.00 188 ILE A N 45
ATOM 11757 C CA . ILE A 1 31 ? -0.004 -3.627 -3.623 1.00 0.00 188 ILE A CA 45
ATOM 11758 C C . ILE A 1 31 ? -0.711 -4.955 -3.176 1.00 0.00 188 ILE A C 45
ATOM 11759 O O . ILE A 1 31 ? -0.541 -6.030 -3.756 1.00 0.00 188 ILE A O 45
ATOM 11775 N N . GLU A 1 32 ? -1.513 -4.833 -2.108 1.00 0.00 189 GLU A N 45
ATOM 11776 C CA . GLU A 1 32 ? -2.209 -5.973 -1.454 1.00 0.00 189 GLU A CA 45
ATOM 11777 C C . GLU A 1 32 ? -3.395 -6.583 -2.262 1.00 0.00 189 GLU A C 45
ATOM 11778 O O . GLU A 1 32 ? -3.545 -7.788 -2.442 1.00 0.00 189 GLU A O 45
ATOM 11791 N N . VAL A 1 14 ? 5.322 -1.166 4.461 1.00 0.00 171 VAL A N 46
ATOM 11792 C CA . VAL A 1 14 ? 4.635 -0.328 3.450 1.00 0.00 171 VAL A CA 46
ATOM 11793 C C . VAL A 1 14 ? 3.264 -0.951 2.966 1.00 0.00 171 VAL A C 46
ATOM 11794 O O . VAL A 1 14 ? 3.196 -1.459 1.840 1.00 0.00 171 VAL A O 46
ATOM 11807 N N . PRO A 1 15 ? 2.128 -0.902 3.738 1.00 0.00 172 PRO A N 46
ATOM 11808 C CA . PRO A 1 15 ? 0.819 -1.442 3.277 1.00 0.00 172 PRO A CA 46
ATOM 11809 C C . PRO A 1 15 ? -0.157 -0.353 2.704 1.00 0.00 172 PRO A C 46
ATOM 11810 O O . PRO A 1 15 ? -0.629 0.537 3.424 1.00 0.00 172 PRO A O 46
ATOM 11821 N N . CYS A 1 16 ? -0.517 -0.465 1.412 1.00 0.00 173 CYS A N 46
ATOM 11822 C CA . CYS A 1 16 ? -1.481 0.446 0.721 1.00 0.00 173 CYS A CA 46
ATOM 11823 C C . CYS A 1 16 ? -2.915 0.561 1.354 1.00 0.00 173 CYS A C 46
ATOM 11824 O O . CYS A 1 16 ? -3.518 1.638 1.296 1.00 0.00 173 CYS A O 46
ATOM 11831 N N . SER A 1 17 ? -3.425 -0.505 2.003 1.00 0.00 174 SER A N 46
ATOM 11832 C CA . SER A 1 17 ? -4.655 -0.442 2.853 1.00 0.00 174 SER A CA 46
ATOM 11833 C C . SER A 1 17 ? -4.693 0.583 4.037 1.00 0.00 174 SER A C 46
ATOM 11834 O O . SER A 1 17 ? -5.757 0.857 4.591 1.00 0.00 174 SER A O 46
ATOM 11842 N N . THR A 1 18 ? -3.532 1.117 4.422 1.00 0.00 175 THR A N 46
ATOM 11843 C CA . THR A 1 18 ? -3.384 2.143 5.494 1.00 0.00 175 THR A CA 46
ATOM 11844 C C . THR A 1 18 ? -3.140 3.605 4.966 1.00 0.00 175 THR A C 46
ATOM 11845 O O . THR A 1 18 ? -3.389 4.565 5.697 1.00 0.00 175 THR A O 46
ATOM 11856 N N . CYS A 1 19 ? -2.657 3.788 3.717 1.00 0.00 176 CYS A N 46
ATOM 11857 C CA . CYS A 1 19 ? -2.506 5.111 3.065 1.00 0.00 176 CYS A CA 46
ATOM 11858 C C . CYS A 1 19 ? -3.873 5.749 2.634 1.00 0.00 176 CYS A C 46
ATOM 11859 O O . CYS A 1 19 ? -4.071 6.953 2.798 1.00 0.00 176 CYS A O 46
ATOM 11866 N N . GLU A 1 20 ? -4.788 4.940 2.065 1.00 0.00 177 GLU A N 46
ATOM 11867 C CA . GLU A 1 20 ? -6.203 5.300 1.764 1.00 0.00 177 GLU A CA 46
ATOM 11868 C C . GLU A 1 20 ? -6.489 6.612 0.975 1.00 0.00 177 GLU A C 46
ATOM 11869 O O . GLU A 1 20 ? -7.347 7.430 1.318 1.00 0.00 177 GLU A O 46
ATOM 11882 N N . GLY A 1 21 ? -5.776 6.746 -0.143 1.00 0.00 178 GLY A N 46
ATOM 11883 C CA . GLY A 1 21 ? -5.865 7.947 -0.998 1.00 0.00 178 GLY A CA 46
ATOM 11884 C C . GLY A 1 21 ? -4.751 9.009 -0.874 1.00 0.00 178 GLY A C 46
ATOM 11885 O O . GLY A 1 21 ? -4.780 9.994 -1.613 1.00 0.00 178 GLY A O 46
ATOM 11889 N N . ASN A 1 22 ? -3.758 8.819 0.014 1.00 0.00 179 ASN A N 46
ATOM 11890 C CA . ASN A 1 22 ? -2.588 9.708 0.109 1.00 0.00 179 ASN A CA 46
ATOM 11891 C C . ASN A 1 22 ? -1.574 9.144 -0.871 1.00 0.00 179 ASN A C 46
ATOM 11892 O O . ASN A 1 22 ? -0.939 8.108 -0.648 1.00 0.00 179 ASN A O 46
ATOM 11903 N N . LEU A 1 23 ? -1.414 9.853 -1.964 1.00 0.00 180 LEU A N 46
ATOM 11904 C CA . LEU A 1 23 ? -0.611 9.332 -3.061 1.00 0.00 180 LEU A CA 46
ATOM 11905 C C . LEU A 1 23 ? 0.921 9.113 -2.845 1.00 0.00 180 LEU A C 46
ATOM 11906 O O . LEU A 1 23 ? 1.530 8.282 -3.511 1.00 0.00 180 LEU A O 46
ATOM 11922 N N . ALA A 1 24 ? 1.495 9.837 -1.889 1.00 0.00 181 ALA A N 46
ATOM 11923 C CA . ALA A 1 24 ? 2.855 9.580 -1.366 1.00 0.00 181 ALA A CA 46
ATOM 11924 C C . ALA A 1 24 ? 2.934 8.299 -0.469 1.00 0.00 181 ALA A C 46
ATOM 11925 O O . ALA A 1 24 ? 3.796 7.456 -0.704 1.00 0.00 181 ALA A O 46
ATOM 11932 N N . CYS A 1 25 ? 2.033 8.134 0.527 1.00 0.00 182 CYS A N 46
ATOM 11933 C CA . CYS A 1 25 ? 1.879 6.863 1.302 1.00 0.00 182 CYS A CA 46
ATOM 11934 C C . CYS A 1 25 ? 1.655 5.600 0.412 1.00 0.00 182 CYS A C 46
ATOM 11935 O O . CYS A 1 25 ? 2.301 4.558 0.555 1.00 0.00 182 CYS A O 46
ATOM 11942 N N . LEU A 1 26 ? 0.745 5.763 -0.540 1.00 0.00 183 LEU A N 46
ATOM 11943 C CA . LEU A 1 26 ? 0.483 4.819 -1.629 1.00 0.00 183 LEU A CA 46
ATOM 11944 C C . LEU A 1 26 ? 1.649 4.543 -2.637 1.00 0.00 183 LEU A C 46
ATOM 11945 O O . LEU A 1 26 ? 1.750 3.436 -3.165 1.00 0.00 183 LEU A O 46
ATOM 11961 N N . SER A 1 27 ? 2.495 5.548 -2.899 1.00 0.00 184 SER A N 46
ATOM 11962 C CA . SER A 1 27 ? 3.771 5.362 -3.658 1.00 0.00 184 SER A CA 46
ATOM 11963 C C . SER A 1 27 ? 4.888 4.578 -2.875 1.00 0.00 184 SER A C 46
ATOM 11964 O O . SER A 1 27 ? 5.806 4.051 -3.509 1.00 0.00 184 SER A O 46
ATOM 11972 N N . LEU A 1 28 ? 4.853 4.546 -1.527 1.00 0.00 185 LEU A N 46
ATOM 11973 C CA . LEU A 1 28 ? 5.732 3.654 -0.706 1.00 0.00 185 LEU A CA 46
ATOM 11974 C C . LEU A 1 28 ? 5.278 2.171 -0.781 1.00 0.00 185 LEU A C 46
ATOM 11975 O O . LEU A 1 28 ? 6.105 1.269 -0.945 1.00 0.00 185 LEU A O 46
ATOM 11991 N N . CYS A 1 29 ? 3.968 1.926 -0.649 1.00 0.00 186 CYS A N 46
ATOM 11992 C CA . CYS A 1 29 ? 3.391 0.612 -0.822 1.00 0.00 186 CYS A CA 46
ATOM 11993 C C . CYS A 1 29 ? 3.200 0.104 -2.290 1.00 0.00 186 CYS A C 46
ATOM 11994 O O . CYS A 1 29 ? 3.384 0.781 -3.305 1.00 0.00 186 CYS A O 46
ATOM 12001 N N . HIS A 1 30 ? 2.701 -1.129 -2.334 1.00 0.00 187 HIS A N 46
ATOM 12002 C CA . HIS A 1 30 ? 2.366 -1.847 -3.584 1.00 0.00 187 HIS A CA 46
ATOM 12003 C C . HIS A 1 30 ? 0.854 -1.593 -3.869 1.00 0.00 187 HIS A C 46
ATOM 12004 O O . HIS A 1 30 ? -0.046 -2.104 -3.194 1.00 0.00 187 HIS A O 46
ATOM 12018 N N . ILE A 1 31 ? 0.612 -0.785 -4.897 1.00 0.00 188 ILE A N 46
ATOM 12019 C CA . ILE A 1 31 ? -0.742 -0.247 -5.216 1.00 0.00 188 ILE A CA 46
ATOM 12020 C C . ILE A 1 31 ? -1.554 -1.042 -6.303 1.00 0.00 188 ILE A C 46
ATOM 12021 O O . ILE A 1 31 ? -2.745 -1.293 -6.106 1.00 0.00 188 ILE A O 46
ATOM 12037 N N . GLU A 1 32 ? -0.939 -1.433 -7.436 1.00 0.00 189 GLU A N 46
ATOM 12038 C CA . GLU A 1 32 ? -1.601 -2.189 -8.525 1.00 0.00 189 GLU A CA 46
ATOM 12039 C C . GLU A 1 32 ? -0.659 -3.310 -9.048 1.00 0.00 189 GLU A C 46
ATOM 12040 O O . GLU A 1 32 ? 0.499 -3.135 -9.422 1.00 0.00 189 GLU A O 46
ATOM 12053 N N . VAL A 1 14 ? 4.999 0.426 5.151 1.00 0.00 171 VAL A N 47
ATOM 12054 C CA . VAL A 1 14 ? 4.386 0.995 3.927 1.00 0.00 171 VAL A CA 47
ATOM 12055 C C . VAL A 1 14 ? 3.230 0.081 3.357 1.00 0.00 171 VAL A C 47
ATOM 12056 O O . VAL A 1 14 ? 3.438 -0.609 2.355 1.00 0.00 171 VAL A O 47
ATOM 12069 N N . PRO A 1 15 ? 1.983 0.049 3.927 1.00 0.00 172 PRO A N 47
ATOM 12070 C CA . PRO A 1 15 ? 0.852 -0.751 3.377 1.00 0.00 172 PRO A CA 47
ATOM 12071 C C . PRO A 1 15 ? -0.206 0.131 2.635 1.00 0.00 172 PRO A C 47
ATOM 12072 O O . PRO A 1 15 ? -0.814 1.021 3.242 1.00 0.00 172 PRO A O 47
ATOM 12083 N N . CYS A 1 16 ? -0.494 -0.146 1.350 1.00 0.00 173 CYS A N 47
ATOM 12084 C CA . CYS A 1 16 ? -1.532 0.590 0.569 1.00 0.00 173 CYS A CA 47
ATOM 12085 C C . CYS A 1 16 ? -2.993 0.539 1.137 1.00 0.00 173 CYS A C 47
ATOM 12086 O O . CYS A 1 16 ? -3.696 1.552 1.090 1.00 0.00 173 CYS A O 47
ATOM 12093 N N . SER A 1 17 ? -3.413 -0.595 1.727 1.00 0.00 174 SER A N 47
ATOM 12094 C CA . SER A 1 17 ? -4.668 -0.676 2.541 1.00 0.00 174 SER A CA 47
ATOM 12095 C C . SER A 1 17 ? -4.787 0.236 3.815 1.00 0.00 174 SER A C 47
ATOM 12096 O O . SER A 1 17 ? -5.847 0.290 4.444 1.00 0.00 174 SER A O 47
ATOM 12104 N N . THR A 1 18 ? -3.712 0.942 4.181 1.00 0.00 175 THR A N 47
ATOM 12105 C CA . THR A 1 18 ? -3.672 1.913 5.311 1.00 0.00 175 THR A CA 47
ATOM 12106 C C . THR A 1 18 ? -3.334 3.391 4.872 1.00 0.00 175 THR A C 47
ATOM 12107 O O . THR A 1 18 ? -3.618 4.319 5.631 1.00 0.00 175 THR A O 47
ATOM 12118 N N . CYS A 1 19 ? -2.736 3.636 3.678 1.00 0.00 176 CYS A N 47
ATOM 12119 C CA . CYS A 1 19 ? -2.504 5.000 3.126 1.00 0.00 176 CYS A CA 47
ATOM 12120 C C . CYS A 1 19 ? -3.818 5.781 2.762 1.00 0.00 176 CYS A C 47
ATOM 12121 O O . CYS A 1 19 ? -3.865 7.006 2.881 1.00 0.00 176 CYS A O 47
ATOM 12128 N N . GLU A 1 20 ? -4.863 5.064 2.305 1.00 0.00 177 GLU A N 47
ATOM 12129 C CA . GLU A 1 20 ? -6.246 5.569 2.098 1.00 0.00 177 GLU A CA 47
ATOM 12130 C C . GLU A 1 20 ? -6.468 6.858 1.256 1.00 0.00 177 GLU A C 47
ATOM 12131 O O . GLU A 1 20 ? -7.227 7.766 1.603 1.00 0.00 177 GLU A O 47
ATOM 12144 N N . GLY A 1 21 ? -5.826 6.870 0.085 1.00 0.00 178 GLY A N 47
ATOM 12145 C CA . GLY A 1 21 ? -5.877 8.034 -0.821 1.00 0.00 178 GLY A CA 47
ATOM 12146 C C . GLY A 1 21 ? -4.737 9.072 -0.722 1.00 0.00 178 GLY A C 47
ATOM 12147 O O . GLY A 1 21 ? -4.767 10.065 -1.450 1.00 0.00 178 GLY A O 47
ATOM 12151 N N . ASN A 1 22 ? -3.722 8.848 0.134 1.00 0.00 179 ASN A N 47
ATOM 12152 C CA . ASN A 1 22 ? -2.537 9.715 0.211 1.00 0.00 179 ASN A CA 47
ATOM 12153 C C . ASN A 1 22 ? -1.554 9.158 -0.803 1.00 0.00 179 ASN A C 47
ATOM 12154 O O . ASN A 1 22 ? -0.912 8.120 -0.605 1.00 0.00 179 ASN A O 47
ATOM 12165 N N . LEU A 1 23 ? -1.431 9.874 -1.896 1.00 0.00 180 LEU A N 47
ATOM 12166 C CA . LEU A 1 23 ? -0.640 9.374 -3.013 1.00 0.00 180 LEU A CA 47
ATOM 12167 C C . LEU A 1 23 ? 0.893 9.154 -2.810 1.00 0.00 180 LEU A C 47
ATOM 12168 O O . LEU A 1 23 ? 1.497 8.320 -3.476 1.00 0.00 180 LEU A O 47
ATOM 12184 N N . ALA A 1 24 ? 1.474 9.876 -1.854 1.00 0.00 181 ALA A N 47
ATOM 12185 C CA . ALA A 1 24 ? 2.834 9.617 -1.337 1.00 0.00 181 ALA A CA 47
ATOM 12186 C C . ALA A 1 24 ? 2.916 8.287 -0.503 1.00 0.00 181 ALA A C 47
ATOM 12187 O O . ALA A 1 24 ? 3.733 7.430 -0.826 1.00 0.00 181 ALA A O 47
ATOM 12194 N N . CYS A 1 25 ? 2.047 8.085 0.515 1.00 0.00 182 CYS A N 47
ATOM 12195 C CA . CYS A 1 25 ? 1.912 6.789 1.258 1.00 0.00 182 CYS A CA 47
ATOM 12196 C C . CYS A 1 25 ? 1.673 5.537 0.361 1.00 0.00 182 CYS A C 47
ATOM 12197 O O . CYS A 1 25 ? 2.354 4.513 0.458 1.00 0.00 182 CYS A O 47
ATOM 12204 N N . LEU A 1 26 ? 0.708 5.690 -0.533 1.00 0.00 183 LEU A N 47
ATOM 12205 C CA . LEU A 1 26 ? 0.403 4.751 -1.620 1.00 0.00 183 LEU A CA 47
ATOM 12206 C C . LEU A 1 26 ? 1.540 4.494 -2.678 1.00 0.00 183 LEU A C 47
ATOM 12207 O O . LEU A 1 26 ? 1.614 3.402 -3.238 1.00 0.00 183 LEU A O 47
ATOM 12223 N N . SER A 1 27 ? 2.382 5.497 -2.977 1.00 0.00 184 SER A N 47
ATOM 12224 C CA . SER A 1 27 ? 3.589 5.321 -3.849 1.00 0.00 184 SER A CA 47
ATOM 12225 C C . SER A 1 27 ? 4.771 4.524 -3.190 1.00 0.00 184 SER A C 47
ATOM 12226 O O . SER A 1 27 ? 5.537 3.876 -3.908 1.00 0.00 184 SER A O 47
ATOM 12234 N N . LEU A 1 28 ? 4.962 4.617 -1.863 1.00 0.00 185 LEU A N 47
ATOM 12235 C CA . LEU A 1 28 ? 5.934 3.758 -1.112 1.00 0.00 185 LEU A CA 47
ATOM 12236 C C . LEU A 1 28 ? 5.521 2.266 -0.921 1.00 0.00 185 LEU A C 47
ATOM 12237 O O . LEU A 1 28 ? 6.376 1.385 -0.780 1.00 0.00 185 LEU A O 47
ATOM 12253 N N . CYS A 1 29 ? 4.213 2.012 -0.883 1.00 0.00 186 CYS A N 47
ATOM 12254 C CA . CYS A 1 29 ? 3.664 0.723 -0.536 1.00 0.00 186 CYS A CA 47
ATOM 12255 C C . CYS A 1 29 ? 3.784 -0.569 -1.405 1.00 0.00 186 CYS A C 47
ATOM 12256 O O . CYS A 1 29 ? 4.011 -0.602 -2.616 1.00 0.00 186 CYS A O 47
ATOM 12263 N N . HIS A 1 30 ? 3.455 -1.639 -0.682 1.00 0.00 187 HIS A N 47
ATOM 12264 C CA . HIS A 1 30 ? 3.220 -2.994 -1.223 1.00 0.00 187 HIS A CA 47
ATOM 12265 C C . HIS A 1 30 ? 1.674 -3.291 -1.141 1.00 0.00 187 HIS A C 47
ATOM 12266 O O . HIS A 1 30 ? 0.923 -2.687 -0.358 1.00 0.00 187 HIS A O 47
ATOM 12280 N N . ILE A 1 31 ? 1.177 -4.306 -1.869 1.00 0.00 188 ILE A N 47
ATOM 12281 C CA . ILE A 1 31 ? -0.279 -4.611 -1.943 1.00 0.00 188 ILE A CA 47
ATOM 12282 C C . ILE A 1 31 ? -0.711 -5.620 -0.811 1.00 0.00 188 ILE A C 47
ATOM 12283 O O . ILE A 1 31 ? -0.976 -6.806 -1.015 1.00 0.00 188 ILE A O 47
ATOM 12299 N N . GLU A 1 32 ? -0.797 -5.077 0.416 1.00 0.00 189 GLU A N 47
ATOM 12300 C CA . GLU A 1 32 ? -1.062 -5.850 1.651 1.00 0.00 189 GLU A CA 47
ATOM 12301 C C . GLU A 1 32 ? -2.577 -5.915 1.999 1.00 0.00 189 GLU A C 47
ATOM 12302 O O . GLU A 1 32 ? -3.204 -5.026 2.576 1.00 0.00 189 GLU A O 47
ATOM 12315 N N . VAL A 1 14 ? 4.218 1.562 5.548 1.00 0.00 171 VAL A N 48
ATOM 12316 C CA . VAL A 1 14 ? 3.783 1.930 4.177 1.00 0.00 171 VAL A CA 48
ATOM 12317 C C . VAL A 1 14 ? 2.669 1.103 3.428 1.00 0.00 171 VAL A C 48
ATOM 12318 O O . VAL A 1 14 ? 2.416 1.518 2.298 1.00 0.00 171 VAL A O 48
ATOM 12331 N N . PRO A 1 15 ? 1.928 0.048 3.894 1.00 0.00 172 PRO A N 48
ATOM 12332 C CA . PRO A 1 15 ? 0.961 -0.703 3.038 1.00 0.00 172 PRO A CA 48
ATOM 12333 C C . PRO A 1 15 ? -0.259 0.128 2.510 1.00 0.00 172 PRO A C 48
ATOM 12334 O O . PRO A 1 15 ? -0.871 0.916 3.239 1.00 0.00 172 PRO A O 48
ATOM 12345 N N . CYS A 1 16 ? -0.626 -0.085 1.234 1.00 0.00 173 CYS A N 48
ATOM 12346 C CA . CYS A 1 16 ? -1.666 0.695 0.511 1.00 0.00 173 CYS A CA 48
ATOM 12347 C C . CYS A 1 16 ? -3.098 0.743 1.143 1.00 0.00 173 CYS A C 48
ATOM 12348 O O . CYS A 1 16 ? -3.739 1.798 1.102 1.00 0.00 173 CYS A O 48
ATOM 12355 N N . SER A 1 17 ? -3.568 -0.352 1.769 1.00 0.00 174 SER A N 48
ATOM 12356 C CA . SER A 1 17 ? -4.794 -0.329 2.629 1.00 0.00 174 SER A CA 48
ATOM 12357 C C . SER A 1 17 ? -4.824 0.708 3.805 1.00 0.00 174 SER A C 48
ATOM 12358 O O . SER A 1 17 ? -5.886 1.181 4.209 1.00 0.00 174 SER A O 48
ATOM 12366 N N . THR A 1 18 ? -3.642 1.034 4.331 1.00 0.00 175 THR A N 48
ATOM 12367 C CA . THR A 1 18 ? -3.435 2.031 5.421 1.00 0.00 175 THR A CA 48
ATOM 12368 C C . THR A 1 18 ? -3.091 3.479 4.914 1.00 0.00 175 THR A C 48
ATOM 12369 O O . THR A 1 18 ? -3.348 4.449 5.629 1.00 0.00 175 THR A O 48
ATOM 12380 N N . CYS A 1 19 ? -2.511 3.645 3.702 1.00 0.00 176 CYS A N 48
ATOM 12381 C CA . CYS A 1 19 ? -2.346 4.962 3.041 1.00 0.00 176 CYS A CA 48
ATOM 12382 C C . CYS A 1 19 ? -3.719 5.590 2.611 1.00 0.00 176 CYS A C 48
ATOM 12383 O O . CYS A 1 19 ? -3.922 6.795 2.763 1.00 0.00 176 CYS A O 48
ATOM 12390 N N . GLU A 1 20 ? -4.637 4.761 2.068 1.00 0.00 177 GLU A N 48
ATOM 12391 C CA . GLU A 1 20 ? -6.067 5.083 1.815 1.00 0.00 177 GLU A CA 48
ATOM 12392 C C . GLU A 1 20 ? -6.451 6.415 1.112 1.00 0.00 177 GLU A C 48
ATOM 12393 O O . GLU A 1 20 ? -7.381 7.134 1.488 1.00 0.00 177 GLU A O 48
ATOM 12406 N N . GLY A 1 21 ? -5.739 6.669 0.018 1.00 0.00 178 GLY A N 48
ATOM 12407 C CA . GLY A 1 21 ? -5.879 7.925 -0.741 1.00 0.00 178 GLY A CA 48
ATOM 12408 C C . GLY A 1 21 ? -4.744 8.964 -0.608 1.00 0.00 178 GLY A C 48
ATOM 12409 O O . GLY A 1 21 ? -4.775 9.972 -1.316 1.00 0.00 178 GLY A O 48
ATOM 12413 N N . ASN A 1 22 ? -3.733 8.734 0.253 1.00 0.00 179 ASN A N 48
ATOM 12414 C CA . ASN A 1 22 ? -2.553 9.614 0.349 1.00 0.00 179 ASN A CA 48
ATOM 12415 C C . ASN A 1 22 ? -1.567 9.121 -0.697 1.00 0.00 179 ASN A C 48
ATOM 12416 O O . ASN A 1 22 ? -0.899 8.093 -0.546 1.00 0.00 179 ASN A O 48
ATOM 12427 N N . LEU A 1 23 ? -1.460 9.884 -1.760 1.00 0.00 180 LEU A N 48
ATOM 12428 C CA . LEU A 1 23 ? -0.669 9.443 -2.903 1.00 0.00 180 LEU A CA 48
ATOM 12429 C C . LEU A 1 23 ? 0.868 9.224 -2.724 1.00 0.00 180 LEU A C 48
ATOM 12430 O O . LEU A 1 23 ? 1.473 8.412 -3.422 1.00 0.00 180 LEU A O 48
ATOM 12446 N N . ALA A 1 24 ? 1.446 9.922 -1.751 1.00 0.00 181 ALA A N 48
ATOM 12447 C CA . ALA A 1 24 ? 2.816 9.667 -1.256 1.00 0.00 181 ALA A CA 48
ATOM 12448 C C . ALA A 1 24 ? 2.934 8.314 -0.469 1.00 0.00 181 ALA A C 48
ATOM 12449 O O . ALA A 1 24 ? 3.782 7.492 -0.810 1.00 0.00 181 ALA A O 48
ATOM 12456 N N . CYS A 1 25 ? 2.065 8.057 0.533 1.00 0.00 182 CYS A N 48
ATOM 12457 C CA . CYS A 1 25 ? 1.971 6.741 1.238 1.00 0.00 182 CYS A CA 48
ATOM 12458 C C . CYS A 1 25 ? 1.715 5.520 0.304 1.00 0.00 182 CYS A C 48
ATOM 12459 O O . CYS A 1 25 ? 2.423 4.511 0.336 1.00 0.00 182 CYS A O 48
ATOM 12466 N N . LEU A 1 26 ? 0.712 5.680 -0.552 1.00 0.00 183 LEU A N 48
ATOM 12467 C CA . LEU A 1 26 ? 0.382 4.765 -1.658 1.00 0.00 183 LEU A CA 48
ATOM 12468 C C . LEU A 1 26 ? 1.515 4.506 -2.720 1.00 0.00 183 LEU A C 48
ATOM 12469 O O . LEU A 1 26 ? 1.573 3.426 -3.305 1.00 0.00 183 LEU A O 48
ATOM 12485 N N . SER A 1 27 ? 2.371 5.508 -2.985 1.00 0.00 184 SER A N 48
ATOM 12486 C CA . SER A 1 27 ? 3.598 5.338 -3.832 1.00 0.00 184 SER A CA 48
ATOM 12487 C C . SER A 1 27 ? 4.727 4.476 -3.157 1.00 0.00 184 SER A C 48
ATOM 12488 O O . SER A 1 27 ? 5.404 3.707 -3.841 1.00 0.00 184 SER A O 48
ATOM 12496 N N . LEU A 1 28 ? 4.944 4.617 -1.835 1.00 0.00 185 LEU A N 48
ATOM 12497 C CA . LEU A 1 28 ? 5.869 3.730 -1.051 1.00 0.00 185 LEU A CA 48
ATOM 12498 C C . LEU A 1 28 ? 5.408 2.259 -0.828 1.00 0.00 185 LEU A C 48
ATOM 12499 O O . LEU A 1 28 ? 6.231 1.370 -0.586 1.00 0.00 185 LEU A O 48
ATOM 12515 N N . CYS A 1 29 ? 4.098 2.028 -0.874 1.00 0.00 186 CYS A N 48
ATOM 12516 C CA . CYS A 1 29 ? 3.506 0.750 -0.546 1.00 0.00 186 CYS A CA 48
ATOM 12517 C C . CYS A 1 29 ? 3.716 -0.565 -1.363 1.00 0.00 186 CYS A C 48
ATOM 12518 O O . CYS A 1 29 ? 4.126 -0.630 -2.523 1.00 0.00 186 CYS A O 48
ATOM 12525 N N . HIS A 1 30 ? 3.231 -1.618 -0.696 1.00 0.00 187 HIS A N 48
ATOM 12526 C CA . HIS A 1 30 ? 3.110 -2.986 -1.249 1.00 0.00 187 HIS A CA 48
ATOM 12527 C C . HIS A 1 30 ? 1.644 -3.110 -1.801 1.00 0.00 187 HIS A C 48
ATOM 12528 O O . HIS A 1 30 ? 0.664 -3.022 -1.046 1.00 0.00 187 HIS A O 48
ATOM 12542 N N . ILE A 1 31 ? 1.494 -3.300 -3.118 1.00 0.00 188 ILE A N 48
ATOM 12543 C CA . ILE A 1 31 ? 0.157 -3.304 -3.800 1.00 0.00 188 ILE A CA 48
ATOM 12544 C C . ILE A 1 31 ? -0.328 -4.784 -4.003 1.00 0.00 188 ILE A C 48
ATOM 12545 O O . ILE A 1 31 ? 0.266 -5.555 -4.763 1.00 0.00 188 ILE A O 48
ATOM 12561 N N . GLU A 1 32 ? -1.430 -5.165 -3.335 1.00 0.00 189 GLU A N 48
ATOM 12562 C CA . GLU A 1 32 ? -2.003 -6.532 -3.391 1.00 0.00 189 GLU A CA 48
ATOM 12563 C C . GLU A 1 32 ? -3.531 -6.525 -3.095 1.00 0.00 189 GLU A C 48
ATOM 12564 O O . GLU A 1 32 ? -4.072 -5.880 -2.198 1.00 0.00 189 GLU A O 48
#